Protein AF-A0A067NFK3-F1 (afdb_monomer)

Secondary structure (DSSP, 8-state):
---EEEEEEEEEEEEEETTEEEEEEEEEEEEEEET--TTHHHHHHHHHHHHHHSHHHHHHHHHHHHT--HHHHTTSS--S-HHHHHHHHHHHHEETTTTEE--EEE--TTS-TTSS--TT-EEEEE-SSGGG-EEEEESSTTT--B-HHHHHHHHHHHH-PPPTTHHHHHHHHHTSPBPPHHHHHHH-HHHHHHHHHHHH-S--------GGGGG-------HHHHHHHHHHHHHHHHT--TTTHHHHT-TTTHHHHHHHHHT-SSPPGGGHHHHHHHHTTS-TTEEE-TTS---HHHHHHHHHH-TT-SEEE-TT-TT--HHHHHHHHHH-TT--EEE-TTSS--HHHHHHHHHH-GGGGTT-SEEE-GGGG-S---PPP-TT-EE--EE-SS-EEEEEESS--HHHHHHHHHHHHHHTTSTT--S-HHHHHHHHHHSPPPPTT--GGG-------EEE-GGGGGSSEEEEEE-SS-EEEEEE-SSTTPPPEEE-HHHHHHHHHHTTPPPPPHHHHHHHHHHHHHHS-S--S-HHHHHHHHHHHH-S--SS----S---EEEEEE-----SS--THHHHHHHHHIIIIIHHHHHHHGGG--EEEEEESS----HHHHHH-TT-TT--EEEEE--SS----PPP------PPP---------PPPP-PPPP---S---PPP-TTHHHHHHHHHGGG--EEEEES----HHHHHHHHT-SSEEEEES-EEES---HHHHHHHHHH-TT-S-EEEEE-----------------EEEEE--PPS-S--------------TT-------S------------S------SS--GGGSSSS------

Foldseek 3Di:
DFQKEKEWEKEWDFDQDPNDTDIFIFTQWMKMFGHQAQCLVLQLVLLLLLQLQQPLNVVLLVLLVVVQDPVVQPPDLDGSFLSNNLSSQCSNADDLVQLGGGGMGTDRSPDDLPNDDNCLWYKYWYVNRSNQIAIFTDNDLQVAGHFPVVSNCVRDVPPHDDDPCVVVSSVSRVPHHHDDLLNVCRHRVVRRVVNVCVVVPPPPNPSPPPVVVVVPPVVPPPVLLVVLLVVVVVCLVVLNCVVVLVLLVPPVSLVSNVVSQLVDVCRDPSCLVVVVSNCVPPPLAADEPCSHQYALVSVLVSLLVRQNHQAYENALHARDELVSLLSSLVSHVNHQHYEHHNYPYDLVSVQVCCAPPVVSLLSHAFYQDVNQSDLPDPHDQDAQKEWEFDDDPVDTFTFIDRRHFLQLVLQLLLSLLSSVPDPPNDHDSRSSSQLSNQWGRDDVPDGPSNTHRRGRTHRDQLVSVQGFYWYWYDDQAEIWIWTFPGHSPGDIDTDDSVVNQVVSVVVVHDGHDPVSSVSSVVSCVVRHDYDPPDVPVVVVVSCVVNVPDPPDDDPCVADQEDEDEDDDDPDPDDDPVVLVVVLCCLLVPVLVVCLVNAPHHAYYEYAYQADHQCQSNLVSNLRRLRHAEYEYAHRPDDPDPDDPDPPPDPDDDDDDDDDDDDDDDDDDDDDPPDDDDPDARPLVVVVVNCVRNDPRHQEYEYHPHEHEPVSVVSVLPGPHQYEYDDEHEYADDDPVSVVVCVPRVVRYQWDKYKYFDDDDDDDDDDDDDGDIWTWTAHDDDDDDDDDDDDDTDTPDDDPDDDDDDDDDDDDDDDDDDDDDDDDDDDDPDDDPVPPPDDDDDDDD

Structure (mmCIF, N/CA/C/O backbone):
data_AF-A0A067NFK3-F1
#
_entry.id   AF-A0A067NFK3-F1
#
loop_
_atom_site.group_PDB
_atom_site.id
_atom_site.type_symbol
_atom_site.label_atom_id
_atom_site.label_alt_id
_atom_site.label_comp_id
_atom_site.label_asym_id
_atom_site.label_entity_id
_atom_site.label_seq_id
_atom_site.pdbx_PDB_ins_code
_atom_site.Cartn_x
_atom_site.Cartn_y
_atom_site.Cartn_z
_atom_site.occupancy
_atom_site.B_iso_or_equiv
_atom_site.auth_seq_id
_atom_site.auth_comp_id
_at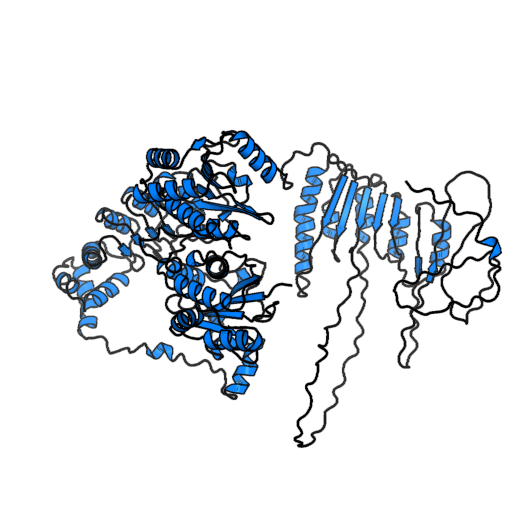om_site.auth_asym_id
_atom_site.auth_atom_id
_atom_site.pdbx_PDB_model_num
ATOM 1 N N . MET A 1 1 ? 16.669 25.176 -13.674 1.00 57.34 1 MET A N 1
ATOM 2 C CA . MET A 1 1 ? 16.288 23.947 -14.396 1.00 57.34 1 MET A CA 1
ATOM 3 C C . MET A 1 1 ? 16.839 22.808 -13.567 1.00 57.34 1 MET A C 1
ATOM 5 O O . MET A 1 1 ? 18.037 22.825 -13.324 1.00 57.34 1 MET A O 1
ATOM 9 N N . GLY A 1 2 ? 15.975 21.982 -12.979 1.00 79.19 2 GLY A N 1
ATOM 10 C CA . GLY A 1 2 ? 16.426 20.896 -12.108 1.00 79.19 2 GLY A CA 1
ATOM 11 C C . GLY A 1 2 ? 16.905 19.690 -12.901 1.00 79.19 2 GLY A C 1
ATOM 12 O O . GLY A 1 2 ? 16.527 19.545 -14.060 1.00 79.19 2 GLY A O 1
ATOM 13 N N . GLN A 1 3 ? 17.730 18.868 -12.262 1.00 87.56 3 GLN A N 1
ATOM 14 C CA . GLN A 1 3 ? 18.061 17.513 -12.701 1.00 87.56 3 GLN A CA 1
ATOM 15 C C . GLN A 1 3 ? 16.825 16.624 -12.543 1.00 87.56 3 GLN A C 1
ATOM 17 O O . GLN A 1 3 ? 16.113 16.735 -11.539 1.00 87.56 3 GLN A O 1
ATOM 22 N N . ARG A 1 4 ? 16.502 15.839 -13.568 1.00 92.44 4 ARG A N 1
ATOM 23 C CA . ARG A 1 4 ? 15.202 15.176 -13.717 1.00 92.44 4 ARG A CA 1
ATOM 24 C C . ARG A 1 4 ? 15.396 13.709 -14.025 1.00 92.44 4 ARG A C 1
ATOM 26 O O . ARG A 1 4 ? 16.189 13.351 -14.892 1.00 92.44 4 ARG A O 1
ATOM 33 N N . HIS A 1 5 ? 14.580 12.898 -13.372 1.00 96.06 5 HIS A N 1
ATOM 34 C CA . HIS A 1 5 ? 14.602 11.451 -13.506 1.00 96.06 5 HIS A CA 1
ATOM 35 C C . HIS A 1 5 ? 13.178 10.923 -13.511 1.00 96.06 5 HIS A C 1
ATOM 37 O O . HIS A 1 5 ? 12.304 11.461 -12.826 1.00 96.06 5 HIS A O 1
ATOM 43 N N . GLN A 1 6 ? 12.936 9.870 -14.280 1.00 96.62 6 GLN A N 1
ATOM 44 C CA . GLN A 1 6 ? 11.634 9.209 -14.324 1.00 96.62 6 GLN A CA 1
ATOM 45 C C . GLN A 1 6 ? 11.737 7.792 -13.785 1.00 96.62 6 GLN A C 1
ATOM 47 O O . GLN A 1 6 ? 12.788 7.155 -13.860 1.00 96.62 6 GLN A O 1
ATOM 52 N N . ALA A 1 7 ? 10.635 7.289 -13.243 1.00 97.88 7 ALA A N 1
ATOM 53 C CA . ALA A 1 7 ? 10.550 5.901 -12.835 1.00 97.88 7 ALA A CA 1
ATOM 54 C C . ALA A 1 7 ? 9.278 5.248 -13.367 1.00 97.88 7 ALA A C 1
ATOM 56 O O . ALA A 1 7 ? 8.200 5.838 -13.301 1.00 97.88 7 ALA A O 1
ATOM 57 N N . PHE A 1 8 ? 9.416 4.023 -13.866 1.00 98.06 8 PHE A N 1
ATOM 58 C CA . PHE A 1 8 ? 8.346 3.254 -14.491 1.00 98.06 8 PHE A CA 1
ATOM 59 C C . PHE A 1 8 ? 8.190 1.896 -13.814 1.00 98.06 8 PHE A C 1
ATOM 61 O O . PHE A 1 8 ? 9.176 1.235 -13.486 1.00 98.06 8 PHE A O 1
ATOM 68 N N . LEU A 1 9 ? 6.946 1.454 -13.659 1.00 98.38 9 LEU A N 1
ATOM 69 C CA . LEU A 1 9 ? 6.614 0.069 -13.341 1.00 98.38 9 LEU A CA 1
ATOM 70 C C . LEU A 1 9 ? 6.064 -0.594 -14.590 1.00 98.38 9 LEU A C 1
ATOM 72 O O . LEU A 1 9 ? 5.139 -0.067 -15.208 1.00 98.38 9 LEU A O 1
ATOM 76 N N . ILE A 1 10 ? 6.585 -1.768 -14.916 1.00 97.94 10 ILE A N 1
ATOM 77 C CA . ILE A 1 10 ? 6.050 -2.640 -15.955 1.00 97.94 10 ILE A CA 1
ATOM 78 C C . ILE A 1 10 ? 5.589 -3.955 -15.336 1.00 97.94 10 ILE A C 1
ATOM 80 O O . ILE A 1 10 ? 6.146 -4.418 -14.342 1.00 97.94 10 ILE A O 1
ATOM 84 N N . ALA A 1 11 ? 4.572 -4.565 -15.929 1.00 97.75 11 ALA A N 1
ATOM 85 C CA . ALA A 1 11 ? 4.126 -5.901 -15.561 1.00 97.75 11 ALA A CA 1
ATOM 86 C C . ALA A 1 11 ? 3.663 -6.668 -16.798 1.00 97.75 11 ALA A C 1
ATOM 88 O O . ALA A 1 11 ? 3.257 -6.071 -17.799 1.00 97.75 11 ALA A O 1
ATOM 89 N N . LYS A 1 12 ? 3.743 -7.996 -16.729 1.00 96.31 12 LYS A N 1
ATOM 90 C CA . LYS A 1 12 ? 3.357 -8.899 -17.809 1.00 96.31 12 LYS A CA 1
ATOM 91 C C . LYS A 1 12 ? 1.916 -9.370 -17.626 1.00 96.31 12 LYS A C 1
ATOM 93 O O . LYS A 1 12 ? 1.587 -9.978 -16.610 1.00 96.31 12 LYS A O 1
ATOM 98 N N . PHE A 1 13 ? 1.078 -9.157 -18.636 1.00 94.19 13 PHE A N 1
ATOM 99 C CA . PHE A 1 13 ? -0.339 -9.526 -18.601 1.00 94.19 13 PHE A CA 1
ATOM 100 C C . PHE A 1 13 ? -0.704 -10.509 -19.712 1.00 94.19 13 PHE A C 1
ATOM 102 O O . PHE A 1 13 ? -0.143 -10.423 -20.808 1.00 94.19 13 PHE A O 1
ATOM 109 N N . PRO A 1 14 ? -1.660 -11.427 -19.473 1.00 92.19 14 PRO A N 1
ATOM 110 C CA . PRO A 1 14 ? -2.228 -12.241 -20.536 1.00 92.19 14 PRO A CA 1
ATOM 111 C C . PRO A 1 14 ? -3.069 -11.364 -21.472 1.00 92.19 14 PRO A C 1
ATOM 113 O O . PRO A 1 14 ? -4.007 -10.695 -21.045 1.00 92.19 14 PRO A O 1
ATOM 116 N N . ARG A 1 15 ? -2.780 -11.415 -22.769 1.00 87.00 15 ARG A N 1
ATOM 117 C CA . ARG A 1 15 ? -3.543 -10.757 -23.826 1.00 87.00 15 ARG A CA 1
ATOM 118 C C . ARG A 1 15 ? -4.142 -11.809 -24.744 1.00 87.00 15 ARG A C 1
ATOM 120 O O . ARG A 1 15 ? -3.434 -12.553 -25.414 1.00 87.00 15 ARG A O 1
ATOM 127 N N . SER A 1 16 ? -5.469 -11.886 -24.777 1.00 85.31 16 SER A N 1
ATOM 128 C CA . SER A 1 16 ? -6.166 -12.773 -25.709 1.00 85.31 16 SER A CA 1
ATOM 129 C C . SER A 1 16 ? -6.379 -12.054 -27.036 1.00 85.31 16 SER A C 1
ATOM 131 O O . SER A 1 16 ? -7.165 -11.111 -27.126 1.00 85.31 16 SER A O 1
ATOM 133 N N . TYR A 1 17 ? -5.689 -12.498 -28.084 1.00 84.44 17 TYR A N 1
ATOM 134 C CA . TYR A 1 17 ? -5.879 -12.006 -29.443 1.00 84.44 17 TYR A CA 1
ATOM 135 C C . TYR A 1 17 ? -6.215 -13.168 -30.377 1.00 84.44 17 TYR A C 1
ATOM 137 O O . TYR A 1 17 ? -5.427 -14.094 -30.562 1.00 84.44 17 TYR A O 1
ATOM 145 N N . LYS A 1 18 ? -7.411 -13.128 -30.983 1.00 89.00 18 LYS A N 1
ATOM 146 C CA . LYS A 1 18 ? -7.903 -14.150 -31.933 1.00 89.00 18 LYS A CA 1
ATOM 147 C C . LYS A 1 18 ? -7.829 -15.595 -31.400 1.00 89.00 18 LYS A C 1
ATOM 149 O O . LYS A 1 18 ? -7.554 -16.518 -32.158 1.00 89.00 18 LYS A O 1
ATOM 154 N N . GLY A 1 19 ? -8.079 -15.794 -30.105 1.00 89.25 19 GLY A N 1
ATOM 155 C CA . GLY A 1 19 ? -8.044 -17.118 -29.471 1.00 89.25 19 GLY A CA 1
ATOM 156 C C . GLY A 1 19 ? -6.645 -17.615 -29.090 1.00 89.25 19 GLY A C 1
ATOM 157 O O . GLY A 1 19 ? -6.525 -18.725 -28.578 1.00 89.25 19 GLY A O 1
ATOM 158 N N . HIS A 1 20 ? -5.600 -16.808 -29.294 1.00 86.25 20 HIS A N 1
ATOM 159 C CA . HIS A 1 20 ? -4.272 -17.046 -28.739 1.00 86.25 20 HIS A CA 1
ATOM 160 C C . HIS A 1 20 ? -4.042 -16.121 -27.545 1.00 86.25 20 HIS A C 1
ATOM 162 O O . HIS A 1 20 ? -4.177 -14.906 -27.671 1.00 86.25 20 HIS A O 1
ATOM 168 N N . THR A 1 21 ? -3.678 -16.693 -26.399 1.00 87.75 21 THR A N 1
ATOM 169 C CA . THR A 1 21 ? -3.217 -15.924 -25.240 1.00 87.75 21 THR A CA 1
ATOM 170 C C . THR A 1 21 ? -1.722 -15.659 -25.407 1.00 87.75 21 THR A C 1
ATOM 172 O O . THR A 1 21 ? -0.915 -16.573 -25.233 1.00 87.75 21 THR A O 1
ATOM 175 N N . SER A 1 22 ? -1.346 -14.441 -25.802 1.00 89.94 22 SER A N 1
ATOM 176 C CA . SER A 1 22 ? 0.024 -13.942 -25.648 1.00 89.94 22 SER A CA 1
ATOM 177 C C . SER A 1 22 ? 0.196 -13.361 -24.245 1.00 89.94 22 SER A C 1
ATOM 179 O O . SER A 1 22 ? -0.781 -13.110 -23.547 1.00 89.94 22 SER A O 1
ATOM 181 N N . TYR A 1 23 ? 1.437 -13.171 -23.808 1.00 91.75 23 TYR A N 1
ATOM 182 C CA . TYR A 1 23 ? 1.736 -12.401 -22.606 1.00 91.75 23 TYR A CA 1
ATOM 183 C C . TYR A 1 23 ? 2.576 -11.204 -23.020 1.00 91.75 23 TYR A C 1
ATOM 185 O O . TYR A 1 23 ? 3.631 -11.389 -23.624 1.00 91.75 23 TYR A O 1
ATOM 193 N N . GLU A 1 24 ? 2.104 -10.002 -22.720 1.00 93.38 24 GLU A N 1
ATOM 194 C CA . GLU A 1 24 ? 2.739 -8.752 -23.137 1.00 93.38 24 GLU A CA 1
ATOM 195 C C . GLU A 1 24 ? 3.047 -7.900 -21.910 1.00 93.38 24 GLU A C 1
ATOM 197 O O . GLU A 1 24 ? 2.259 -7.851 -20.962 1.00 93.38 24 GLU A O 1
ATOM 202 N N . TYR A 1 25 ? 4.210 -7.251 -21.923 1.00 96.12 25 TYR A N 1
ATOM 203 C CA . TYR A 1 25 ? 4.554 -6.263 -20.913 1.00 96.12 25 TYR A CA 1
ATOM 204 C C . TYR A 1 25 ? 3.821 -4.955 -21.187 1.00 96.12 25 TYR A C 1
ATOM 206 O O . TYR A 1 25 ? 3.739 -4.505 -22.328 1.00 96.12 25 TYR A O 1
ATOM 214 N N . GLN A 1 26 ? 3.315 -4.336 -20.127 1.00 94.88 26 GLN A N 1
ATOM 215 C CA . GLN A 1 26 ? 2.696 -3.018 -20.174 1.00 94.88 26 GLN A CA 1
ATOM 216 C C . GLN A 1 26 ? 3.227 -2.158 -19.030 1.00 94.88 26 GLN A C 1
ATOM 218 O O . GLN A 1 26 ? 3.515 -2.672 -17.946 1.00 94.88 26 GLN A O 1
ATOM 223 N N . CYS A 1 27 ? 3.340 -0.850 -19.259 1.00 95.88 27 CYS A N 1
ATOM 224 C CA . CYS A 1 27 ? 3.596 0.111 -18.193 1.00 95.88 27 CYS A CA 1
ATOM 225 C C . CYS A 1 27 ? 2.331 0.279 -17.340 1.00 95.88 27 CYS A C 1
ATOM 227 O O . CYS A 1 27 ? 1.249 0.547 -17.860 1.00 95.88 27 CYS A O 1
ATOM 229 N N . VAL A 1 28 ? 2.462 0.113 -16.024 1.00 95.94 28 VAL A N 1
ATOM 230 C CA . VAL A 1 28 ? 1.336 0.115 -15.072 1.00 95.94 28 VAL A CA 1
ATOM 231 C C . VAL A 1 28 ? 1.327 1.325 -14.145 1.00 95.94 28 VAL A C 1
ATOM 233 O O . VAL A 1 28 ? 0.281 1.644 -13.580 1.00 95.94 28 VAL A O 1
ATOM 236 N N . ALA A 1 29 ? 2.469 2.001 -13.999 1.00 95.69 29 ALA A N 1
ATOM 237 C CA . ALA A 1 29 ? 2.615 3.260 -13.278 1.00 95.69 29 ALA A CA 1
ATOM 238 C C . ALA A 1 29 ? 3.871 4.000 -13.758 1.00 95.69 29 ALA A C 1
ATOM 240 O O . ALA A 1 29 ? 4.878 3.367 -14.072 1.00 95.69 29 ALA A O 1
ATOM 241 N N . ALA A 1 30 ? 3.822 5.330 -13.766 1.00 96.06 30 ALA A N 1
ATOM 242 C CA . ALA A 1 30 ? 4.954 6.175 -14.119 1.00 96.06 30 ALA A CA 1
ATOM 243 C C . ALA A 1 30 ? 4.982 7.432 -13.239 1.00 96.06 30 ALA A C 1
ATOM 245 O O . ALA A 1 30 ? 3.937 8.027 -12.955 1.00 96.06 30 ALA A O 1
ATOM 246 N N . ILE A 1 31 ? 6.177 7.838 -12.815 1.00 96.44 31 ILE A N 1
ATOM 247 C CA . ILE A 1 31 ? 6.409 9.103 -12.114 1.00 96.44 31 ILE A CA 1
ATOM 248 C C . ILE A 1 31 ? 7.557 9.884 -12.742 1.00 96.44 31 ILE A C 1
ATOM 250 O O . ILE A 1 31 ? 8.493 9.324 -13.313 1.00 96.44 31 ILE A O 1
ATOM 254 N N . HIS A 1 32 ? 7.509 11.190 -12.533 1.00 94.88 32 HIS A N 1
ATOM 255 C CA . HIS A 1 32 ? 8.584 12.133 -12.775 1.00 94.88 32 HIS A CA 1
ATOM 256 C C . HIS A 1 32 ? 9.041 12.729 -11.451 1.00 94.88 32 HIS A C 1
ATOM 258 O O . HIS A 1 32 ? 8.228 13.072 -10.591 1.00 94.88 32 HIS A O 1
ATOM 264 N N . HIS A 1 33 ? 10.349 12.834 -11.263 1.00 94.06 33 HIS A N 1
ATOM 265 C CA . HIS A 1 33 ? 10.935 13.380 -10.053 1.00 94.06 33 HIS A CA 1
ATOM 266 C C . HIS A 1 33 ? 11.861 14.546 -10.391 1.00 94.06 33 HIS A C 1
ATOM 268 O O . HIS A 1 33 ? 12.805 14.423 -11.177 1.00 94.06 33 HIS A O 1
ATOM 274 N N . GLN A 1 34 ? 11.580 15.694 -9.772 1.00 89.94 34 GLN A N 1
ATOM 275 C CA . GLN A 1 34 ? 12.462 16.851 -9.816 1.00 89.94 34 GLN A CA 1
ATOM 276 C C . GLN A 1 34 ? 13.495 16.712 -8.700 1.00 89.94 34 GLN A C 1
ATOM 278 O O . GLN A 1 34 ? 13.126 16.694 -7.527 1.00 89.94 34 GLN A O 1
ATOM 283 N N . TRP A 1 35 ? 14.780 16.707 -9.061 1.00 90.31 35 TRP A N 1
ATOM 284 C CA . TRP A 1 35 ? 15.922 16.583 -8.145 1.00 90.31 35 TRP A CA 1
ATOM 285 C C . TRP A 1 35 ? 16.225 15.152 -7.664 1.00 90.31 35 TRP A C 1
ATOM 287 O O . TRP A 1 35 ? 16.720 14.961 -6.551 1.00 90.31 35 TRP A O 1
ATOM 297 N N . CYS A 1 36 ? 15.978 14.143 -8.503 1.00 93.06 36 CYS A N 1
ATOM 298 C CA . CYS A 1 36 ? 16.462 12.777 -8.289 1.00 93.06 36 CYS A CA 1
ATOM 299 C C . CYS A 1 36 ? 17.620 12.496 -9.251 1.00 93.06 36 CYS A C 1
ATOM 301 O O . CYS A 1 36 ? 17.407 12.311 -10.436 1.00 93.06 36 CYS A O 1
ATOM 303 N N . TYR A 1 37 ? 18.851 12.519 -8.753 1.00 92.81 37 TYR A N 1
ATOM 304 C CA . TYR A 1 37 ? 20.072 12.313 -9.539 1.00 92.81 37 TYR A CA 1
ATOM 305 C C . TYR A 1 37 ? 21.173 11.722 -8.652 1.00 92.81 37 TYR A C 1
ATOM 307 O O . TYR A 1 37 ? 20.988 11.565 -7.436 1.00 92.81 37 TYR A O 1
ATOM 315 N N . ALA A 1 38 ? 22.333 11.408 -9.234 1.00 93.62 38 ALA A N 1
ATOM 316 C CA . ALA A 1 38 ? 23.455 10.790 -8.529 1.00 93.62 38 ALA A CA 1
ATOM 317 C C . ALA A 1 38 ? 23.007 9.534 -7.757 1.00 93.62 38 ALA A C 1
ATOM 319 O O . ALA A 1 38 ? 22.454 8.605 -8.327 1.00 93.62 38 ALA A O 1
ATOM 320 N N . THR A 1 39 ? 23.199 9.495 -6.435 1.00 94.88 39 THR A N 1
ATOM 321 C CA . THR A 1 39 ? 22.817 8.334 -5.611 1.00 94.88 39 THR A CA 1
ATOM 322 C C . THR A 1 39 ? 21.313 8.218 -5.348 1.00 94.88 39 THR A C 1
ATOM 324 O O . THR A 1 39 ? 20.876 7.192 -4.821 1.00 94.88 39 THR A O 1
ATOM 327 N N . ALA A 1 40 ? 20.502 9.230 -5.677 1.00 94.62 40 ALA A N 1
ATOM 328 C CA . ALA A 1 40 ? 19.081 9.230 -5.337 1.00 94.62 40 ALA A CA 1
ATOM 329 C C . ALA A 1 40 ? 18.277 8.140 -6.077 1.00 94.62 40 ALA A C 1
ATOM 331 O O . ALA A 1 40 ? 17.560 7.415 -5.377 1.00 94.62 40 ALA A O 1
ATOM 332 N N . PRO A 1 41 ? 18.421 7.926 -7.405 1.00 96.81 41 PRO A N 1
ATOM 333 C CA . PRO A 1 41 ? 17.683 6.870 -8.094 1.00 96.81 41 PRO A CA 1
ATOM 334 C C . PRO A 1 41 ? 18.026 5.456 -7.607 1.00 96.81 41 PRO A C 1
ATOM 336 O O . PRO A 1 41 ? 17.095 4.715 -7.292 1.00 96.81 41 PRO A O 1
ATOM 339 N N . PRO A 1 42 ? 19.302 5.049 -7.421 1.00 97.31 42 PRO A N 1
ATOM 340 C CA . PRO A 1 42 ? 19.595 3.727 -6.859 1.00 97.31 42 PRO A CA 1
ATOM 341 C C . PRO A 1 42 ? 19.083 3.531 -5.429 1.00 97.31 42 PRO A C 1
ATOM 343 O O . PRO A 1 42 ? 18.610 2.446 -5.096 1.00 97.31 42 PRO A O 1
ATOM 346 N N . ARG A 1 43 ? 19.112 4.571 -4.581 1.00 96.12 43 ARG A N 1
ATOM 347 C CA . ARG A 1 43 ? 18.517 4.497 -3.233 1.00 96.12 43 ARG A CA 1
ATOM 348 C C . ARG A 1 43 ? 16.998 4.343 -3.297 1.00 96.12 43 ARG A C 1
ATOM 350 O O . ARG A 1 43 ? 16.441 3.520 -2.575 1.00 96.12 43 ARG A O 1
ATOM 357 N N . ALA A 1 44 ? 16.331 5.098 -4.169 1.00 96.69 44 ALA A N 1
ATOM 358 C CA . ALA A 1 44 ? 14.895 4.970 -4.398 1.00 96.69 44 ALA A CA 1
ATOM 359 C C . ALA A 1 44 ? 14.526 3.583 -4.929 1.00 96.69 44 ALA A C 1
ATOM 361 O O . ALA A 1 44 ? 13.582 2.968 -4.434 1.00 96.69 44 ALA A O 1
ATOM 362 N N . ALA A 1 45 ? 15.330 3.048 -5.849 1.00 97.81 45 ALA A N 1
ATOM 363 C CA . ALA A 1 45 ? 15.177 1.694 -6.351 1.00 97.81 45 ALA A CA 1
ATOM 364 C C . ALA A 1 45 ? 15.320 0.646 -5.250 1.00 97.81 45 ALA A C 1
ATOM 366 O O . ALA A 1 45 ? 14.459 -0.225 -5.140 1.00 97.81 45 ALA A O 1
ATOM 367 N N . ARG A 1 46 ? 16.326 0.766 -4.373 1.00 97.19 46 ARG A N 1
ATOM 368 C CA . ARG A 1 46 ? 16.457 -0.132 -3.220 1.00 97.19 46 ARG A CA 1
ATOM 369 C C . ARG A 1 46 ? 15.213 -0.100 -2.335 1.00 97.19 46 ARG A C 1
ATOM 371 O O . ARG A 1 46 ? 14.661 -1.153 -2.026 1.00 97.19 46 ARG A O 1
ATOM 378 N N . ARG A 1 47 ? 14.741 1.101 -1.981 1.00 96.56 47 ARG A N 1
ATOM 379 C CA . ARG A 1 47 ? 13.540 1.280 -1.150 1.00 96.56 47 ARG A CA 1
ATOM 380 C C . ARG A 1 47 ? 12.299 0.675 -1.795 1.00 96.56 47 ARG A C 1
ATOM 382 O O . ARG A 1 47 ? 11.532 0.022 -1.098 1.00 96.56 47 ARG A O 1
ATOM 389 N N . PHE A 1 48 ? 12.102 0.869 -3.099 1.00 97.81 48 PHE A N 1
ATOM 390 C CA . PHE A 1 48 ? 10.973 0.278 -3.814 1.00 97.81 48 PHE A CA 1
ATOM 391 C C . PHE A 1 48 ? 11.028 -1.253 -3.785 1.00 97.81 48 PHE A C 1
ATOM 393 O O . PHE A 1 48 ? 10.034 -1.894 -3.455 1.00 97.81 48 PHE A O 1
ATOM 400 N N . LEU A 1 49 ? 12.194 -1.839 -4.076 1.00 97.69 49 LEU A N 1
ATOM 401 C CA . LEU A 1 49 ? 12.387 -3.291 -4.055 1.00 97.69 49 LEU A CA 1
ATOM 402 C C . LEU A 1 49 ? 12.138 -3.884 -2.662 1.00 97.69 49 LEU A C 1
ATOM 404 O O . LEU A 1 49 ? 11.542 -4.954 -2.552 1.00 97.69 49 LEU A O 1
ATOM 408 N N . ASP A 1 50 ? 12.565 -3.192 -1.605 1.00 96.69 50 ASP A N 1
ATOM 409 C CA . ASP A 1 50 ? 12.292 -3.597 -0.223 1.00 96.69 50 ASP A CA 1
ATOM 410 C C . ASP A 1 50 ? 10.801 -3.510 0.107 1.00 96.69 50 ASP A C 1
ATOM 412 O O . ASP A 1 50 ? 10.233 -4.469 0.629 1.00 96.69 50 ASP A O 1
ATOM 416 N N . LEU A 1 51 ? 10.149 -2.407 -0.270 1.00 97.25 51 LEU A N 1
ATOM 417 C CA . LEU A 1 51 ? 8.716 -2.210 -0.068 1.00 97.25 51 LEU A CA 1
ATOM 418 C C . LEU A 1 51 ? 7.880 -3.257 -0.806 1.00 97.25 51 LEU A C 1
ATOM 420 O O . LEU A 1 51 ? 6.953 -3.800 -0.210 1.00 97.25 51 LEU A O 1
ATOM 424 N N . ALA A 1 52 ? 8.200 -3.567 -2.062 1.00 97.69 52 ALA A N 1
ATOM 425 C CA . ALA A 1 52 ? 7.459 -4.538 -2.866 1.00 97.69 52 ALA A CA 1
ATOM 426 C C . ALA A 1 52 ? 7.532 -5.962 -2.289 1.00 97.69 52 ALA A C 1
ATOM 428 O O . ALA A 1 52 ? 6.563 -6.713 -2.384 1.00 97.69 52 ALA A O 1
ATOM 429 N N . LYS A 1 53 ? 8.644 -6.315 -1.629 1.00 97.00 53 LYS A N 1
ATOM 430 C CA . LYS A 1 53 ? 8.849 -7.632 -1.005 1.00 97.00 53 LYS A CA 1
ATOM 431 C C . LYS A 1 53 ? 8.081 -7.828 0.298 1.00 97.00 53 LYS A C 1
ATOM 433 O O . LYS A 1 53 ? 7.906 -8.971 0.723 1.00 97.00 53 LYS A O 1
ATOM 438 N N . VAL A 1 54 ? 7.638 -6.751 0.949 1.00 96.88 54 VAL A N 1
ATOM 439 C CA . VAL A 1 54 ? 6.854 -6.855 2.185 1.00 96.88 54 VAL A CA 1
ATOM 440 C C . VAL A 1 54 ? 5.550 -7.603 1.880 1.00 96.88 54 VAL A C 1
ATOM 442 O O . VAL A 1 54 ? 4.814 -7.154 1.003 1.00 96.88 54 VAL A O 1
ATOM 445 N N . PRO A 1 55 ? 5.215 -8.701 2.590 1.00 95.69 55 PRO A N 1
ATOM 446 C CA . PRO A 1 55 ? 4.089 -9.566 2.227 1.00 95.69 55 PRO A CA 1
ATOM 447 C C . PRO A 1 55 ? 2.758 -8.833 2.019 1.00 95.69 55 PRO A C 1
ATOM 449 O O . PRO A 1 55 ? 2.083 -9.077 1.024 1.00 95.69 55 PRO A O 1
ATOM 452 N N . THR A 1 56 ? 2.416 -7.892 2.904 1.00 96.31 56 THR A N 1
ATOM 453 C CA . THR A 1 56 ? 1.209 -7.058 2.787 1.00 96.31 56 THR A CA 1
ATOM 454 C C . THR A 1 56 ? 1.205 -6.225 1.500 1.00 96.31 56 THR A C 1
ATOM 456 O O . THR A 1 56 ? 0.205 -6.188 0.788 1.00 96.31 56 THR A O 1
ATOM 459 N N . ASN A 1 57 ? 2.329 -5.579 1.172 1.00 97.75 57 ASN A N 1
ATOM 460 C CA . ASN A 1 57 ? 2.450 -4.749 -0.029 1.00 97.75 57 ASN A CA 1
ATOM 461 C C . ASN A 1 57 ? 2.423 -5.616 -1.288 1.00 97.75 57 ASN A C 1
ATOM 463 O O . ASN A 1 57 ? 1.747 -5.276 -2.252 1.00 97.75 57 ASN A O 1
ATOM 467 N N . ALA A 1 58 ? 3.112 -6.760 -1.263 1.00 97.56 58 ALA A N 1
ATOM 468 C CA . ALA A 1 58 ? 3.104 -7.734 -2.346 1.00 97.56 58 ALA A CA 1
ATOM 469 C C . ALA A 1 58 ? 1.683 -8.232 -2.643 1.00 97.56 58 ALA A C 1
ATOM 471 O O . ALA A 1 58 ? 1.313 -8.368 -3.805 1.00 97.56 58 ALA A O 1
ATOM 472 N N . GLU A 1 59 ? 0.875 -8.475 -1.609 1.00 96.94 59 GLU A N 1
ATOM 473 C CA . GLU A 1 59 ? -0.521 -8.886 -1.765 1.00 96.94 59 GLU A CA 1
ATOM 474 C C . GLU A 1 59 ? -1.364 -7.802 -2.446 1.00 96.94 59 GLU A C 1
ATOM 476 O O . GLU A 1 59 ? -2.104 -8.096 -3.383 1.00 96.94 59 GLU A O 1
ATOM 481 N N . LEU A 1 60 ? -1.192 -6.539 -2.047 1.00 97.00 60 LEU A N 1
ATOM 482 C CA . LEU A 1 60 ? -1.867 -5.398 -2.669 1.00 97.00 60 LEU A CA 1
ATOM 483 C C . LEU A 1 60 ? -1.409 -5.145 -4.111 1.00 97.00 60 LEU A C 1
ATOM 485 O O . LEU A 1 60 ? -2.244 -4.879 -4.973 1.00 97.00 60 LEU A O 1
ATOM 489 N N . ILE A 1 61 ? -0.111 -5.297 -4.397 1.00 97.38 61 ILE A N 1
ATOM 490 C CA . ILE A 1 61 ? 0.427 -5.239 -5.763 1.00 97.38 61 ILE A CA 1
ATOM 491 C C . ILE A 1 61 ? -0.214 -6.336 -6.616 1.00 97.38 61 ILE A C 1
ATOM 493 O O . ILE A 1 61 ? -0.744 -6.047 -7.684 1.00 97.38 61 ILE A O 1
ATOM 497 N N . ARG A 1 62 ? -0.231 -7.591 -6.146 1.00 97.44 62 ARG A N 1
ATOM 498 C CA . ARG A 1 62 ? -0.863 -8.698 -6.884 1.00 97.44 62 ARG A CA 1
ATOM 499 C C . ARG A 1 62 ? -2.352 -8.461 -7.097 1.00 97.44 62 ARG A C 1
ATOM 501 O O . ARG A 1 62 ? -2.848 -8.743 -8.184 1.00 97.44 62 ARG A O 1
ATOM 508 N N . PHE A 1 63 ? -3.054 -7.968 -6.079 1.00 96.31 63 PHE A N 1
ATOM 509 C CA . PHE A 1 63 ? -4.463 -7.607 -6.185 1.00 96.31 63 PHE A CA 1
ATOM 510 C C . PHE A 1 63 ? -4.680 -6.585 -7.305 1.00 96.31 63 PHE A C 1
ATOM 512 O O . PHE A 1 63 ? -5.503 -6.816 -8.189 1.00 96.31 63 PHE A O 1
ATOM 519 N N . GLU A 1 64 ? -3.912 -5.497 -7.322 1.00 95.62 64 GLU A N 1
ATOM 520 C CA . GLU A 1 64 ? -4.064 -4.449 -8.329 1.00 95.62 64 GLU A CA 1
ATOM 521 C C . GLU A 1 64 ? -3.689 -4.934 -9.734 1.00 95.62 64 GLU A C 1
ATOM 523 O O . GLU A 1 64 ? -4.414 -4.647 -10.683 1.00 95.62 64 GLU A O 1
ATOM 528 N N . LEU A 1 65 ? -2.640 -5.754 -9.868 1.00 95.81 65 LEU A N 1
ATOM 529 C CA . LEU A 1 65 ? -2.273 -6.383 -11.141 1.00 95.81 65 LEU A CA 1
ATOM 530 C C . LEU A 1 65 ? -3.367 -7.332 -11.657 1.00 95.81 65 LEU A C 1
ATOM 532 O O . LEU A 1 65 ? -3.676 -7.315 -12.845 1.00 95.81 65 LEU A O 1
ATOM 536 N N . ARG A 1 66 ? -4.019 -8.126 -10.794 1.00 94.88 66 ARG A N 1
ATOM 537 C CA . ARG A 1 66 ? -5.165 -8.967 -11.204 1.00 94.88 66 ARG A CA 1
ATOM 538 C C . ARG A 1 66 ? -6.348 -8.141 -11.719 1.00 94.88 66 ARG A C 1
ATOM 540 O O . ARG A 1 66 ? -7.084 -8.615 -12.579 1.00 94.88 66 ARG A O 1
ATOM 547 N N . HIS A 1 67 ? -6.521 -6.929 -11.192 1.00 92.75 67 HIS A N 1
ATOM 548 C CA . HIS A 1 67 ? -7.618 -6.013 -11.525 1.00 92.75 67 HIS A CA 1
ATOM 549 C C . HIS A 1 67 ? -7.214 -4.920 -12.515 1.00 92.75 67 HIS A C 1
ATOM 551 O O . HIS A 1 67 ? -7.980 -3.973 -12.734 1.00 92.75 67 HIS A O 1
ATOM 557 N N . PHE A 1 68 ? -6.025 -5.043 -13.104 1.00 91.69 68 PHE A N 1
ATOM 558 C CA . PHE A 1 68 ? -5.516 -4.088 -14.065 1.00 91.69 68 PHE A CA 1
ATOM 559 C C . PHE A 1 68 ? -6.426 -4.064 -15.295 1.00 91.69 68 PHE A C 1
ATOM 561 O O . PHE A 1 68 ? -6.649 -5.080 -15.953 1.00 91.69 68 PHE A O 1
ATOM 568 N N . ASP A 1 69 ? -6.967 -2.888 -15.599 1.00 83.19 69 ASP A N 1
ATOM 569 C CA . ASP A 1 69 ? -7.804 -2.657 -16.772 1.00 83.19 69 ASP A CA 1
ATOM 570 C C . ASP A 1 69 ? -7.104 -1.641 -17.668 1.00 83.19 69 ASP A C 1
ATOM 572 O O . ASP A 1 69 ? -7.075 -0.442 -17.365 1.00 83.19 69 ASP A O 1
ATOM 576 N N . GLU A 1 70 ? -6.562 -2.130 -18.786 1.00 71.56 70 GLU A N 1
ATOM 577 C CA . GLU A 1 70 ? -5.855 -1.314 -19.777 1.00 71.56 70 GLU A CA 1
ATOM 578 C C . GLU A 1 70 ? -6.706 -0.124 -20.258 1.00 71.56 70 GLU A C 1
ATOM 580 O O . GLU A 1 70 ? -6.176 0.951 -20.536 1.00 71.56 70 GLU A O 1
ATOM 585 N N . ASN A 1 71 ? -8.039 -0.247 -20.265 1.00 69.38 71 ASN A N 1
ATOM 586 C CA . ASN A 1 71 ? -8.930 0.807 -20.750 1.00 69.38 71 ASN A CA 1
ATOM 587 C C . ASN A 1 71 ? -9.108 1.963 -19.758 1.00 69.38 71 ASN A C 1
ATOM 589 O O . ASN A 1 71 ? -9.503 3.059 -20.166 1.00 69.38 71 ASN A O 1
ATOM 593 N N . LYS A 1 72 ? -8.819 1.755 -18.466 1.00 66.06 72 LYS A N 1
ATOM 594 C CA . LYS A 1 72 ? -8.978 2.797 -17.436 1.00 66.06 72 LYS A CA 1
ATOM 595 C C . LYS A 1 72 ? -7.870 3.850 -17.474 1.00 66.06 72 LYS A C 1
ATOM 597 O O . LYS A 1 72 ? -8.123 4.976 -17.053 1.00 66.06 72 LYS A O 1
ATOM 602 N N . GLY A 1 73 ? -6.691 3.516 -18.004 1.00 55.66 73 GLY A N 1
ATOM 603 C CA . GLY A 1 73 ? -5.543 4.430 -18.100 1.00 55.66 73 GLY A CA 1
ATOM 604 C C . GLY A 1 73 ? -5.498 5.284 -19.372 1.00 55.66 73 GLY A C 1
ATOM 605 O O . GLY A 1 73 ? -4.808 6.295 -19.406 1.00 55.66 73 GLY A O 1
ATOM 606 N N . ILE A 1 74 ? -6.244 4.913 -20.419 1.00 58.50 74 ILE A N 1
ATOM 607 C CA . ILE A 1 74 ? -6.135 5.553 -21.745 1.00 58.50 74 ILE A CA 1
ATOM 608 C C . ILE A 1 74 ? -6.890 6.896 -21.813 1.00 58.50 74 ILE A C 1
ATOM 610 O O . ILE A 1 74 ? -6.598 7.725 -22.668 1.00 58.50 74 ILE A O 1
ATOM 614 N N . ARG A 1 75 ? -7.866 7.140 -20.926 1.00 54.56 75 ARG A N 1
ATOM 615 C CA . ARG A 1 75 ? -8.804 8.281 -21.032 1.00 54.56 75 ARG A CA 1
ATOM 616 C C . ARG A 1 75 ? -8.654 9.359 -19.948 1.00 54.56 75 ARG A C 1
ATOM 618 O O . ARG A 1 75 ? -9.635 10.000 -19.583 1.00 54.56 75 ARG A O 1
ATOM 625 N N . GLY A 1 76 ? -7.450 9.582 -19.420 1.00 59.00 76 GLY A N 1
ATOM 626 C CA . GLY A 1 76 ? -7.178 10.730 -18.547 1.00 59.00 76 GLY A CA 1
ATOM 627 C C . GLY A 1 76 ? -5.897 10.607 -17.724 1.00 59.00 76 GLY A C 1
ATOM 628 O O . GLY A 1 76 ? -5.204 9.601 -17.779 1.00 59.00 76 GLY A O 1
ATOM 629 N N . ARG A 1 77 ? -5.610 11.613 -16.884 1.00 60.66 77 ARG A N 1
ATOM 630 C CA . ARG A 1 77 ? -4.464 11.633 -15.941 1.00 60.66 77 ARG A CA 1
ATOM 631 C C . ARG A 1 77 ? -4.573 10.619 -14.786 1.00 60.66 77 ARG A C 1
ATOM 633 O O . ARG A 1 77 ? -3.898 10.756 -13.769 1.00 60.66 77 ARG A O 1
ATOM 640 N N . HIS A 1 78 ? -5.484 9.657 -14.872 1.00 67.88 78 HIS A N 1
ATOM 641 C CA . HIS A 1 78 ? -5.683 8.668 -13.824 1.00 67.88 78 HIS A CA 1
ATOM 642 C C . HIS A 1 78 ? -4.833 7.441 -14.129 1.00 67.88 78 HIS A C 1
ATOM 644 O O . HIS A 1 78 ? -5.038 6.787 -15.147 1.00 67.88 78 HIS A O 1
ATOM 650 N N . SER A 1 79 ? -3.902 7.120 -13.230 1.00 78.56 79 SER A N 1
ATOM 651 C CA . SER A 1 79 ? -3.189 5.849 -13.308 1.00 78.56 79 SER A CA 1
ATOM 652 C C . SER A 1 79 ? -4.185 4.689 -13.189 1.00 78.56 79 SER A C 1
ATOM 654 O O . SER A 1 79 ? -5.041 4.730 -12.296 1.00 78.56 79 SER A O 1
ATOM 656 N N . PRO A 1 80 ? -4.081 3.658 -14.046 1.00 86.38 80 PRO A N 1
ATOM 657 C CA . PRO A 1 80 ? -4.861 2.429 -13.906 1.00 86.38 80 PRO A CA 1
ATOM 658 C C . PRO A 1 80 ? -4.548 1.687 -12.597 1.00 86.38 80 PRO A C 1
ATOM 660 O O . PRO A 1 80 ? -5.384 0.913 -12.137 1.00 86.38 80 PRO A O 1
ATOM 663 N N . SER A 1 81 ? -3.388 1.971 -11.991 1.00 92.56 81 SER A N 1
ATOM 664 C CA . SER A 1 81 ? -2.879 1.319 -10.784 1.00 92.56 81 SER A CA 1
ATOM 665 C C . SER A 1 81 ? -2.534 2.370 -9.710 1.00 92.56 81 SER A C 1
ATOM 667 O O . SER A 1 81 ? -1.365 2.755 -9.568 1.00 92.56 81 SER A O 1
ATOM 669 N N . PRO A 1 82 ? -3.528 2.962 -9.018 1.00 91.88 82 PRO A N 1
ATOM 670 C CA . PRO A 1 82 ? -3.296 3.977 -7.987 1.00 91.88 82 PRO A CA 1
ATOM 671 C C . PRO A 1 82 ? -2.380 3.525 -6.838 1.00 91.88 82 PRO A C 1
ATOM 673 O O . PRO A 1 82 ? -1.574 4.334 -6.375 1.00 91.88 82 PRO A O 1
ATOM 676 N N . TYR A 1 83 ? -2.469 2.276 -6.375 1.00 94.69 83 TYR A N 1
ATOM 677 C CA . TYR A 1 83 ? -1.652 1.787 -5.263 1.00 94.69 83 TYR A CA 1
ATOM 678 C C . TYR A 1 83 ? -0.185 1.592 -5.677 1.00 94.69 83 TYR A C 1
ATOM 680 O O . TYR A 1 83 ? 0.718 2.079 -4.997 1.00 94.69 83 TYR A O 1
ATOM 688 N N . LEU A 1 84 ? 0.064 0.968 -6.827 1.00 96.06 84 LEU A N 1
ATOM 689 C CA . LEU A 1 84 ? 1.383 0.812 -7.445 1.00 96.06 84 LEU A CA 1
ATOM 690 C C . LEU A 1 84 ? 2.037 2.163 -7.748 1.00 96.06 84 LEU A C 1
ATOM 692 O O . LEU A 1 84 ? 3.220 2.367 -7.473 1.00 96.06 84 LEU A O 1
ATOM 696 N N . LEU A 1 85 ? 1.266 3.118 -8.267 1.00 94.94 85 LEU A N 1
ATOM 697 C CA . LEU A 1 85 ? 1.748 4.480 -8.466 1.00 94.94 85 LEU A CA 1
ATOM 698 C C . LEU A 1 85 ? 2.142 5.132 -7.136 1.00 94.94 85 LEU A C 1
ATOM 700 O O . LEU A 1 85 ? 3.184 5.778 -7.049 1.00 94.94 85 LEU A O 1
ATOM 704 N N . TYR A 1 86 ? 1.336 4.943 -6.093 1.00 94.62 86 TYR A N 1
ATOM 705 C CA . TYR A 1 86 ? 1.624 5.486 -4.773 1.00 94.62 86 TYR A CA 1
ATOM 706 C C . TYR A 1 86 ? 2.868 4.868 -4.136 1.00 94.62 86 TYR A C 1
ATOM 708 O O . TYR A 1 86 ? 3.727 5.605 -3.657 1.00 94.62 86 TYR A O 1
ATOM 716 N N . ILE A 1 87 ? 3.008 3.539 -4.151 1.00 96.38 87 ILE A N 1
ATOM 717 C CA . ILE A 1 87 ? 4.167 2.873 -3.545 1.00 96.38 87 ILE A CA 1
ATOM 718 C C . ILE A 1 87 ? 5.470 3.240 -4.278 1.00 96.38 87 ILE A C 1
ATOM 720 O O . ILE A 1 87 ? 6.513 3.414 -3.643 1.00 96.38 87 ILE A O 1
ATOM 724 N N . LEU A 1 88 ? 5.401 3.459 -5.598 1.00 97.25 88 LEU A N 1
ATOM 725 C CA . LEU A 1 88 ? 6.499 4.026 -6.378 1.00 97.25 88 LEU A CA 1
ATOM 726 C C . LEU A 1 88 ? 6.808 5.464 -5.954 1.00 97.25 88 LEU A C 1
ATOM 728 O O . LEU A 1 88 ? 7.958 5.783 -5.650 1.00 97.25 88 LEU A O 1
ATOM 732 N N . ALA A 1 89 ? 5.784 6.317 -5.890 1.00 95.00 89 ALA A N 1
ATOM 733 C CA . ALA A 1 89 ? 5.924 7.711 -5.497 1.00 95.00 89 ALA A CA 1
ATOM 734 C C . ALA A 1 89 ? 6.605 7.839 -4.131 1.00 95.00 89 ALA A C 1
ATOM 736 O O . ALA A 1 89 ? 7.604 8.543 -4.034 1.00 95.00 89 ALA A O 1
ATOM 737 N N . ILE A 1 90 ? 6.155 7.097 -3.111 1.00 94.81 90 ILE A N 1
ATOM 738 C CA . ILE A 1 90 ? 6.736 7.172 -1.760 1.00 94.81 90 ILE A CA 1
ATOM 739 C C . ILE A 1 90 ? 8.170 6.640 -1.685 1.00 94.81 90 ILE A C 1
ATOM 741 O O . ILE A 1 90 ? 8.960 7.125 -0.876 1.00 94.81 90 ILE A O 1
ATOM 745 N N . ALA A 1 91 ? 8.531 5.659 -2.520 1.00 96.19 91 ALA A N 1
ATOM 746 C CA . ALA A 1 91 ? 9.899 5.150 -2.585 1.00 96.19 91 ALA A CA 1
ATOM 747 C C . ALA A 1 91 ? 10.869 6.201 -3.149 1.00 96.19 91 ALA A C 1
ATOM 749 O O . ALA A 1 91 ? 12.020 6.292 -2.707 1.00 96.19 91 ALA A O 1
ATOM 750 N N . PHE A 1 92 ? 10.398 7.019 -4.092 1.00 95.56 92 PHE A N 1
ATOM 751 C CA . PHE A 1 92 ? 11.170 8.090 -4.719 1.00 95.56 92 PHE A CA 1
ATOM 752 C C . PHE A 1 92 ? 11.056 9.431 -3.991 1.00 95.56 92 PHE A C 1
ATOM 754 O O . PHE A 1 92 ? 11.969 10.241 -4.100 1.00 95.56 92 PHE A O 1
ATOM 761 N N . SER A 1 93 ? 9.991 9.662 -3.225 1.00 92.88 93 SER A N 1
ATOM 762 C CA . SER A 1 93 ? 9.750 10.933 -2.544 1.00 92.88 93 SER A CA 1
ATOM 763 C C . SER A 1 93 ? 10.337 10.985 -1.140 1.00 92.88 93 SER A C 1
ATOM 765 O O . SER A 1 93 ? 10.680 12.074 -0.694 1.00 92.88 93 SER A O 1
ATOM 767 N N . SER A 1 94 ? 10.450 9.852 -0.435 1.00 91.50 94 SER A N 1
ATOM 768 C CA . SER A 1 94 ? 10.616 9.852 1.025 1.00 91.50 94 SER A CA 1
ATOM 769 C C . SER A 1 94 ? 11.607 8.798 1.539 1.00 91.50 94 SER A C 1
ATOM 771 O O . SER A 1 94 ? 11.498 7.609 1.239 1.00 91.50 94 SER A O 1
ATOM 773 N N . ASP A 1 95 ? 12.541 9.218 2.396 1.00 91.19 95 ASP A N 1
ATOM 774 C CA . ASP A 1 95 ? 13.458 8.344 3.136 1.00 91.19 95 ASP A CA 1
ATOM 775 C C . ASP A 1 95 ? 13.725 8.894 4.543 1.00 91.19 95 ASP A C 1
ATOM 777 O O . ASP A 1 95 ? 14.487 9.849 4.719 1.00 91.19 95 ASP A O 1
ATOM 781 N N . LEU A 1 96 ? 13.113 8.273 5.559 1.00 87.50 96 LEU A N 1
ATOM 782 C CA . LEU A 1 96 ? 13.314 8.691 6.947 1.00 87.50 96 LEU A CA 1
ATOM 783 C C . LEU A 1 96 ? 14.730 8.456 7.456 1.00 87.50 96 LEU A C 1
ATOM 785 O O . LEU A 1 96 ? 15.186 9.216 8.304 1.00 87.50 96 LEU A O 1
ATOM 789 N N . GLN A 1 97 ? 15.434 7.441 6.955 1.00 87.75 97 GLN A N 1
ATOM 790 C CA . GLN A 1 97 ? 16.783 7.139 7.440 1.00 87.75 97 GLN A CA 1
ATOM 791 C C . GLN A 1 97 ? 17.774 8.229 7.035 1.00 87.75 97 GLN A C 1
ATOM 793 O O . GLN A 1 97 ? 18.749 8.474 7.741 1.00 87.75 97 GLN A O 1
ATOM 798 N N . LEU A 1 98 ? 17.509 8.889 5.908 1.00 86.12 98 LEU A N 1
ATOM 799 C CA . LEU A 1 98 ? 18.354 9.943 5.357 1.00 86.12 98 LEU A CA 1
ATOM 800 C C . LEU A 1 98 ? 17.787 11.352 5.559 1.00 86.12 98 LEU A C 1
ATOM 802 O O . LEU A 1 98 ? 18.428 12.313 5.141 1.00 86.12 98 LEU A O 1
ATOM 806 N N . GLY A 1 99 ? 16.595 11.492 6.148 1.00 87.50 99 GLY A N 1
ATOM 807 C CA . GLY A 1 99 ? 15.922 12.791 6.231 1.00 87.50 99 GLY A CA 1
ATOM 808 C C . GLY A 1 99 ? 15.587 13.379 4.855 1.00 87.50 99 GLY A C 1
ATOM 809 O O . GLY A 1 99 ? 15.607 14.594 4.669 1.00 87.50 99 GLY A O 1
ATOM 810 N N . TYR A 1 100 ? 15.326 12.524 3.864 1.00 88.19 100 TYR A N 1
ATOM 811 C CA . TYR A 1 100 ? 15.022 12.939 2.498 1.00 88.19 100 TYR A CA 1
ATOM 812 C C . TYR A 1 100 ? 13.511 13.013 2.265 1.00 88.19 100 TYR A C 1
ATOM 814 O O . TYR A 1 100 ? 12.800 12.026 2.458 1.00 88.19 100 TYR A O 1
ATOM 822 N N . ALA A 1 101 ? 13.039 14.175 1.811 1.00 88.69 101 ALA A N 1
ATOM 823 C CA . ALA A 1 101 ? 11.689 14.379 1.299 1.00 88.69 101 ALA A CA 1
ATOM 824 C C . ALA A 1 101 ? 11.729 15.244 0.043 1.00 88.69 101 ALA A C 1
ATOM 826 O O . ALA A 1 101 ? 12.481 16.216 -0.043 1.00 88.69 101 ALA A O 1
ATOM 827 N N . SER A 1 102 ? 10.900 14.890 -0.923 1.00 89.62 102 SER A N 1
ATOM 828 C CA . SER A 1 102 ? 10.794 15.535 -2.227 1.00 89.62 102 SER A CA 1
ATOM 829 C C . SER A 1 102 ? 9.425 15.233 -2.822 1.00 89.62 102 SER A C 1
ATOM 831 O O . SER A 1 102 ? 8.729 14.351 -2.332 1.00 89.62 102 SER A O 1
ATOM 833 N N . SER A 1 103 ? 9.039 15.940 -3.879 1.00 87.12 103 SER A N 1
ATOM 834 C CA . SER A 1 103 ? 7.780 15.674 -4.572 1.00 87.12 103 SER A CA 1
ATOM 835 C C . SER A 1 103 ? 8.014 14.859 -5.841 1.00 87.12 103 SER A C 1
ATOM 837 O O . SER A 1 103 ? 9.055 14.954 -6.491 1.00 87.12 103 SER A O 1
ATOM 839 N N . THR A 1 104 ? 7.014 14.058 -6.193 1.00 91.06 104 THR A N 1
ATOM 840 C CA . THR A 1 104 ? 6.931 13.364 -7.479 1.00 91.06 104 THR A CA 1
ATOM 841 C C . THR A 1 104 ? 5.697 13.854 -8.221 1.00 91.06 104 THR A C 1
ATOM 843 O O . THR A 1 104 ? 4.686 14.220 -7.617 1.00 91.06 104 THR A O 1
ATOM 846 N N . LEU A 1 105 ? 5.791 13.894 -9.542 1.00 90.81 105 LEU A N 1
ATOM 847 C CA . LEU A 1 105 ? 4.681 14.146 -10.444 1.00 90.81 105 LEU A CA 1
ATOM 848 C C . LEU A 1 105 ? 4.273 12.817 -11.072 1.00 90.81 105 LEU A C 1
ATOM 850 O O . LEU A 1 105 ? 5.112 11.960 -11.331 1.00 90.81 105 LEU A O 1
ATOM 854 N N . PHE A 1 106 ? 2.978 12.626 -11.286 1.00 92.00 106 PHE A N 1
ATOM 855 C CA . PHE A 1 106 ? 2.469 11.414 -11.918 1.00 92.00 106 PHE A CA 1
ATOM 856 C C . PHE A 1 106 ? 2.472 11.587 -13.429 1.00 92.00 106 PHE A C 1
ATOM 858 O O . PHE A 1 106 ? 1.994 12.605 -13.933 1.00 92.00 106 PHE A O 1
ATOM 865 N N . GLU A 1 107 ? 2.987 10.583 -14.125 1.00 92.56 107 GLU A N 1
ATOM 866 C CA . GLU A 1 107 ? 3.104 10.575 -15.578 1.00 92.56 107 GLU A CA 1
ATOM 867 C C . GLU A 1 107 ? 2.090 9.622 -16.216 1.00 92.56 107 GLU A C 1
ATOM 869 O O . GLU A 1 107 ? 1.485 8.775 -15.549 1.00 92.56 107 GLU A O 1
ATOM 874 N N . SER A 1 108 ? 1.878 9.773 -17.525 1.00 91.31 108 SER A N 1
ATOM 875 C CA . SER A 1 108 ? 1.006 8.858 -18.265 1.00 91.31 108 SER A CA 1
ATOM 876 C C . SER A 1 108 ? 1.649 7.480 -18.387 1.00 91.31 108 SER A C 1
ATOM 878 O O . SER A 1 108 ? 2.805 7.363 -18.773 1.00 91.31 108 SER A O 1
ATOM 880 N N . VAL A 1 109 ? 0.878 6.416 -18.164 1.00 92.00 109 VAL A N 1
ATOM 881 C CA . VAL A 1 109 ? 1.340 5.039 -18.414 1.00 92.00 109 VAL A CA 1
ATOM 882 C C . VAL A 1 109 ? 1.461 4.705 -19.902 1.00 92.00 109 VAL A C 1
ATOM 884 O O . VAL A 1 109 ? 2.076 3.709 -20.260 1.00 92.00 109 VAL A O 1
ATOM 887 N N . THR A 1 110 ? 0.871 5.524 -20.776 1.00 90.81 110 THR A N 1
ATOM 888 C CA . THR A 1 110 ? 0.940 5.346 -22.233 1.00 90.81 110 THR A CA 1
ATOM 889 C C . THR A 1 110 ? 2.105 6.098 -22.864 1.00 90.81 110 THR A C 1
ATOM 891 O O . THR A 1 110 ? 2.193 6.143 -24.089 1.00 90.81 110 THR A O 1
ATOM 894 N N . MET A 1 111 ? 2.935 6.772 -22.063 1.00 91.19 111 MET A N 1
ATOM 895 C CA . MET A 1 111 ? 4.078 7.495 -22.596 1.00 91.19 111 MET A CA 1
ATOM 896 C C . MET A 1 111 ? 5.201 6.536 -22.995 1.00 91.19 111 MET A C 1
ATOM 898 O O . MET A 1 111 ? 5.416 5.493 -22.370 1.00 91.19 111 MET A O 1
ATOM 902 N N . ASP A 1 112 ? 5.938 6.942 -24.018 1.00 94.06 112 ASP A N 1
ATOM 903 C CA . ASP A 1 112 ? 7.239 6.379 -24.357 1.00 94.06 112 ASP A CA 1
ATOM 904 C C . ASP A 1 112 ? 8.204 6.552 -23.167 1.00 94.06 112 ASP A C 1
ATOM 906 O O . ASP A 1 112 ? 8.120 7.553 -22.444 1.00 94.06 112 ASP A O 1
ATOM 910 N N . SER A 1 113 ? 9.109 5.597 -22.928 1.00 94.56 113 SER A N 1
ATOM 911 C CA . SER A 1 113 ? 9.978 5.630 -21.740 1.00 94.56 113 SER A CA 1
ATOM 912 C C . SER A 1 113 ? 10.934 6.832 -21.727 1.00 94.56 113 SER A C 1
ATOM 914 O O . SER A 1 113 ? 11.324 7.288 -20.651 1.00 94.56 113 SER A O 1
ATOM 916 N N . PHE A 1 114 ? 11.237 7.401 -22.902 1.00 92.62 114 PHE A N 1
ATOM 917 C CA . PHE A 1 114 ? 11.974 8.661 -23.079 1.00 92.62 114 PHE A CA 1
ATOM 918 C C . PHE A 1 114 ? 11.099 9.834 -23.551 1.00 92.62 114 PHE A C 1
ATOM 920 O O . PHE A 1 114 ? 11.609 10.876 -23.958 1.00 92.62 114 PHE A O 1
ATOM 927 N N . GLY A 1 115 ? 9.771 9.708 -23.478 1.00 90.56 115 GLY A N 1
ATOM 928 C CA . GLY A 1 115 ? 8.844 10.767 -23.889 1.00 90.56 115 GLY A CA 1
ATOM 929 C C . GLY A 1 115 ? 8.831 12.003 -22.975 1.00 90.56 115 GLY A C 1
ATOM 930 O O . GLY A 1 115 ? 8.191 12.997 -23.314 1.00 90.56 115 GLY A O 1
ATOM 931 N N . GLY A 1 116 ? 9.494 11.947 -21.814 1.00 89.25 116 GLY A N 1
ATOM 932 C CA . GLY A 1 116 ? 9.567 13.034 -20.835 1.00 89.25 116 GLY A CA 1
ATOM 933 C C . GLY A 1 116 ? 10.933 13.719 -20.766 1.00 89.25 116 GLY A C 1
ATOM 934 O O . GLY A 1 116 ? 11.868 13.380 -21.480 1.00 89.25 116 GLY A O 1
ATOM 935 N N . ASP A 1 117 ? 11.052 14.709 -19.880 1.00 88.19 117 ASP A N 1
ATOM 936 C CA . ASP A 1 117 ? 12.313 15.415 -19.624 1.00 88.19 117 ASP A CA 1
ATOM 937 C C . ASP A 1 117 ? 13.088 14.694 -18.506 1.00 88.19 117 ASP A C 1
ATOM 939 O O . ASP A 1 117 ? 12.790 14.879 -17.320 1.00 88.19 117 ASP A O 1
ATOM 943 N N . ASN A 1 118 ? 14.027 13.828 -18.899 1.00 90.19 118 ASN A N 1
ATOM 944 C CA . ASN A 1 118 ? 14.731 12.850 -18.060 1.00 90.19 118 ASN A CA 1
ATOM 945 C C . ASN A 1 118 ? 16.263 12.926 -18.221 1.00 90.19 118 ASN A C 1
ATOM 947 O O . ASN A 1 118 ? 16.927 11.937 -18.527 1.00 90.19 118 ASN A O 1
ATOM 951 N N . ASN A 1 119 ? 16.834 14.117 -18.021 1.00 91.12 119 ASN A N 1
ATOM 952 C CA . ASN A 1 119 ? 18.259 14.393 -18.258 1.00 91.12 119 ASN A CA 1
ATOM 953 C C . ASN A 1 119 ? 19.232 13.453 -17.518 1.00 91.12 119 ASN A C 1
ATOM 955 O O . ASN A 1 119 ? 20.358 13.289 -17.980 1.00 91.12 119 ASN A O 1
ATOM 959 N N . ASP A 1 120 ? 18.816 12.859 -16.396 1.00 91.69 120 ASP A N 1
ATOM 960 C CA . ASP A 1 120 ? 19.638 11.962 -15.574 1.00 91.69 120 ASP A CA 1
ATOM 961 C C . ASP A 1 120 ? 19.285 10.474 -15.760 1.00 91.69 120 ASP A C 1
ATOM 963 O O . ASP A 1 120 ? 19.766 9.622 -15.009 1.00 91.69 120 ASP A O 1
ATOM 967 N N . GLY A 1 121 ? 18.473 10.159 -16.775 1.00 95.00 121 GLY A N 1
ATOM 968 C CA . GLY A 1 121 ? 18.022 8.815 -17.117 1.00 95.00 121 GLY A CA 1
ATOM 969 C C . GLY A 1 121 ? 16.685 8.428 -16.482 1.00 95.00 121 GLY A C 1
ATOM 970 O O . GLY A 1 121 ? 15.917 9.256 -15.982 1.00 95.00 121 GLY A O 1
ATOM 971 N N . ILE A 1 122 ? 16.389 7.129 -16.549 1.00 97.50 122 ILE A N 1
ATOM 972 C CA . ILE A 1 122 ? 15.156 6.533 -16.024 1.00 97.50 122 ILE A CA 1
ATOM 973 C C . ILE A 1 122 ? 15.450 5.267 -15.220 1.00 97.50 122 ILE A C 1
ATOM 975 O O . ILE A 1 122 ? 16.437 4.573 -15.467 1.00 97.50 122 ILE A O 1
ATOM 979 N N . THR A 1 123 ? 14.572 4.936 -14.275 1.00 98.44 123 THR A N 1
ATOM 980 C CA . THR A 1 123 ? 14.573 3.651 -13.558 1.00 98.44 123 THR A CA 1
ATOM 981 C C . THR A 1 123 ? 13.323 2.863 -13.920 1.00 98.44 123 THR A C 1
ATOM 983 O O . THR A 1 123 ? 12.225 3.407 -13.939 1.00 98.44 123 THR A O 1
ATOM 986 N N . ILE A 1 124 ? 13.464 1.570 -14.186 1.00 98.56 124 ILE A N 1
ATOM 987 C CA . ILE A 1 124 ? 12.348 0.700 -14.564 1.00 98.56 124 ILE A CA 1
ATOM 988 C C . ILE A 1 124 ? 12.326 -0.491 -13.610 1.00 98.56 124 ILE A C 1
ATOM 990 O O . ILE A 1 124 ? 13.382 -1.044 -13.297 1.00 98.56 124 ILE A O 1
ATOM 994 N N . PHE A 1 125 ? 11.137 -0.887 -13.159 1.00 98.62 125 PHE A N 1
ATOM 995 C CA . PHE A 1 125 ? 10.923 -2.080 -12.339 1.00 98.62 125 PHE A CA 1
ATOM 996 C C . PHE A 1 125 ? 9.935 -3.025 -13.018 1.00 98.62 125 PHE A C 1
ATOM 998 O O . PHE A 1 125 ? 8.874 -2.589 -13.459 1.00 98.62 125 PHE A O 1
ATOM 1005 N N . ASP A 1 126 ? 10.251 -4.317 -13.047 1.00 98.50 126 ASP A N 1
ATOM 1006 C CA . ASP A 1 126 ? 9.293 -5.370 -13.378 1.00 98.50 126 ASP A CA 1
ATOM 1007 C C . ASP A 1 126 ? 8.636 -5.852 -12.085 1.00 98.50 126 ASP A C 1
ATOM 1009 O O . ASP A 1 126 ? 9.299 -6.446 -11.229 1.00 98.50 126 ASP A O 1
ATOM 1013 N N . VAL A 1 127 ? 7.340 -5.577 -11.949 1.00 98.25 127 VAL A N 1
ATOM 1014 C CA . VAL A 1 127 ? 6.531 -5.929 -10.773 1.00 98.25 127 VAL A CA 1
ATOM 1015 C C . VAL A 1 127 ? 5.623 -7.132 -11.016 1.00 98.25 127 VAL A C 1
ATOM 1017 O O . VAL A 1 127 ? 4.741 -7.394 -10.203 1.00 98.25 127 VAL A O 1
ATOM 1020 N N . THR A 1 128 ? 5.834 -7.880 -12.108 1.00 97.56 128 THR A N 1
ATOM 1021 C CA . THR A 1 128 ? 5.043 -9.082 -12.437 1.00 97.56 128 THR A CA 1
ATOM 1022 C C . THR A 1 128 ? 5.002 -10.073 -11.268 1.00 97.56 128 THR A C 1
ATOM 1024 O O . THR A 1 128 ? 3.946 -10.634 -10.974 1.00 97.56 128 THR A O 1
ATOM 1027 N N . ASP A 1 129 ? 6.124 -10.244 -10.560 1.00 97.44 129 ASP A N 1
ATOM 1028 C CA . ASP A 1 129 ? 6.174 -10.909 -9.256 1.00 97.44 129 ASP A CA 1
ATOM 1029 C C . ASP A 1 129 ? 6.745 -9.956 -8.192 1.00 97.44 129 ASP A C 1
ATOM 1031 O O . ASP A 1 129 ? 7.964 -9.777 -8.128 1.00 97.44 129 ASP A O 1
ATOM 1035 N N . PRO A 1 130 ? 5.912 -9.364 -7.314 1.00 97.19 130 PRO A N 1
ATOM 1036 C CA . PRO A 1 130 ? 6.384 -8.397 -6.324 1.00 97.19 130 PRO A CA 1
ATOM 1037 C C . PRO A 1 130 ? 7.371 -8.974 -5.300 1.00 97.19 130 PRO A C 1
ATOM 1039 O O . PRO A 1 130 ? 8.165 -8.238 -4.716 1.00 97.19 130 PRO A O 1
ATOM 1042 N N . SER A 1 131 ? 7.370 -10.295 -5.085 1.00 96.06 131 SER A N 1
ATOM 1043 C CA . SER A 1 131 ? 8.345 -10.943 -4.199 1.00 96.06 131 SER A CA 1
ATOM 1044 C C . SER A 1 131 ? 9.725 -11.091 -4.851 1.00 96.06 131 SER A C 1
ATOM 1046 O O . SER A 1 131 ? 10.726 -11.225 -4.141 1.00 96.06 131 SER A O 1
ATOM 1048 N N . ASN A 1 132 ? 9.792 -11.009 -6.180 1.00 96.69 132 ASN A N 1
ATOM 1049 C CA . ASN A 1 132 ? 11.009 -11.120 -6.973 1.00 96.69 132 ASN A CA 1
ATOM 1050 C C . ASN A 1 132 ? 11.096 -10.013 -8.040 1.00 96.69 132 ASN A C 1
ATOM 1052 O O . ASN A 1 132 ? 11.414 -10.278 -9.200 1.00 96.69 132 ASN A O 1
ATOM 1056 N N . CYS A 1 133 ? 10.812 -8.765 -7.647 1.00 97.62 133 CYS A N 1
ATOM 1057 C CA . CYS A 1 133 ? 10.929 -7.621 -8.548 1.00 97.62 133 CYS A CA 1
ATOM 1058 C C . CYS A 1 133 ? 12.324 -7.553 -9.176 1.00 97.62 133 CYS A C 1
ATOM 1060 O O . CYS A 1 133 ? 13.338 -7.635 -8.472 1.00 97.62 133 CYS A O 1
ATOM 1062 N N . THR A 1 134 ? 12.363 -7.321 -10.486 1.00 98.19 134 THR A N 1
ATOM 1063 C CA . THR A 1 134 ? 13.602 -7.003 -11.205 1.00 98.19 134 THR A CA 1
ATOM 1064 C C . THR A 1 134 ? 13.653 -5.507 -11.504 1.00 98.19 134 THR A C 1
ATOM 1066 O O . THR A 1 134 ? 12.618 -4.837 -11.505 1.00 98.19 134 THR A O 1
ATOM 1069 N N . TYR A 1 135 ? 14.844 -4.946 -11.708 1.00 98.50 135 TYR A N 1
ATOM 1070 C CA . TYR A 1 135 ? 14.990 -3.518 -12.009 1.00 98.50 135 TYR A CA 1
ATOM 1071 C C . TYR A 1 135 ? 16.104 -3.242 -13.021 1.00 98.50 135 TYR A C 1
ATOM 1073 O O . TYR A 1 135 ? 16.983 -4.070 -13.243 1.00 98.50 135 TYR A O 1
ATOM 1081 N N . CYS A 1 136 ? 16.110 -2.058 -13.617 1.00 98.44 136 CYS A N 1
ATOM 1082 C CA . CYS A 1 136 ? 17.289 -1.507 -14.280 1.00 98.44 136 CYS A CA 1
ATOM 1083 C C . CYS A 1 136 ? 17.242 0.020 -14.276 1.00 98.44 136 CYS A C 1
ATOM 1085 O O . CYS A 1 136 ? 16.191 0.622 -14.045 1.00 98.44 136 CYS A O 1
ATOM 1087 N N . HIS A 1 137 ? 18.371 0.646 -14.594 1.00 98.19 137 HIS A N 1
ATOM 1088 C CA . HIS A 1 137 ? 18.398 2.034 -15.052 1.00 98.19 137 HIS A CA 1
ATOM 1089 C C . HIS A 1 137 ? 18.598 2.069 -16.566 1.00 98.19 137 HIS A C 1
ATOM 1091 O O . HIS A 1 137 ? 19.102 1.105 -17.141 1.00 98.19 137 HIS A O 1
ATOM 1097 N N . VAL A 1 138 ? 18.219 3.165 -17.214 1.00 97.25 138 VAL A N 1
ATOM 1098 C CA . VAL A 1 138 ? 18.526 3.426 -18.626 1.00 97.25 138 VAL A CA 1
ATOM 1099 C C . VAL A 1 138 ? 18.971 4.882 -18.743 1.00 97.25 138 VAL A C 1
ATOM 1101 O O . VAL A 1 138 ? 18.215 5.789 -18.405 1.00 97.25 138 VAL A O 1
ATOM 1104 N N . ILE A 1 139 ? 20.214 5.104 -19.179 1.00 94.94 139 ILE A N 1
ATOM 1105 C CA . ILE A 1 139 ? 20.789 6.452 -19.359 1.00 94.94 139 ILE A CA 1
ATOM 1106 C C . ILE A 1 139 ? 20.479 6.972 -20.764 1.00 94.94 139 ILE A C 1
ATOM 1108 O O . ILE A 1 139 ? 20.102 8.126 -20.944 1.00 94.94 139 ILE A O 1
ATOM 1112 N N . SER A 1 140 ? 20.595 6.098 -21.765 1.00 91.25 140 SER A N 1
ATOM 1113 C CA . SER A 1 140 ? 20.183 6.365 -23.140 1.00 91.25 140 SER A CA 1
ATOM 1114 C C . SER A 1 140 ? 19.529 5.131 -23.760 1.00 91.25 140 SER A C 1
ATOM 1116 O O . SER A 1 140 ? 19.898 3.996 -23.447 1.00 91.25 140 SER A O 1
ATOM 1118 N N . GLU A 1 141 ? 18.603 5.342 -24.701 1.00 83.56 141 GLU A N 1
ATOM 1119 C CA . GLU A 1 141 ? 17.936 4.262 -25.452 1.00 83.56 141 GLU A CA 1
ATOM 1120 C C . GLU A 1 141 ? 18.928 3.257 -26.068 1.00 83.56 141 GLU A C 1
ATOM 1122 O O . GLU A 1 141 ? 18.649 2.064 -26.191 1.00 83.56 141 GLU A O 1
ATOM 1127 N N . SER A 1 142 ? 20.106 3.746 -26.470 1.00 84.81 142 SER A N 1
ATOM 1128 C CA . SER A 1 142 ? 21.112 2.960 -27.184 1.00 84.81 142 SER A CA 1
ATOM 1129 C C . SER A 1 142 ? 21.956 2.058 -26.286 1.00 84.81 142 SER A C 1
ATOM 1131 O O . SER A 1 142 ? 22.464 1.032 -26.748 1.00 84.81 142 SER A O 1
ATOM 1133 N N . GLU A 1 143 ? 22.101 2.416 -25.011 1.00 89.06 143 GLU A N 1
ATOM 1134 C CA . GLU A 1 143 ? 22.891 1.661 -24.040 1.00 89.06 143 GLU A CA 1
ATOM 1135 C C . GLU A 1 143 ? 22.107 0.465 -23.500 1.00 89.06 143 GLU A C 1
ATOM 1137 O O . GLU A 1 143 ? 22.669 -0.630 -23.391 1.00 89.06 143 GLU A O 1
ATOM 1142 N N . GLY A 1 144 ? 20.792 0.613 -23.332 1.00 92.81 144 GLY A N 1
ATOM 1143 C CA . GLY A 1 144 ? 19.919 -0.426 -22.793 1.00 92.81 144 GLY A CA 1
ATOM 1144 C C . GLY A 1 144 ? 19.875 -0.447 -21.264 1.00 92.81 144 GLY A C 1
ATOM 1145 O O . GLY A 1 144 ? 20.266 0.530 -20.628 1.00 92.81 144 GLY A O 1
ATOM 1146 N N . PRO A 1 145 ? 19.394 -1.553 -20.666 1.00 96.88 145 PRO A N 1
ATOM 1147 C CA . PRO A 1 145 ? 19.319 -1.684 -19.221 1.00 96.88 145 PRO A CA 1
ATOM 1148 C C . PRO A 1 145 ? 20.726 -1.768 -18.626 1.00 96.88 145 PRO A C 1
ATOM 1150 O O . PRO A 1 145 ? 21.539 -2.593 -19.049 1.00 96.88 145 PRO A O 1
ATOM 1153 N N . VAL A 1 146 ? 20.989 -0.944 -17.616 1.00 97.50 146 VAL A N 1
ATOM 1154 C CA . VAL A 1 146 ? 22.236 -0.931 -16.847 1.00 97.50 146 VAL A CA 1
ATOM 1155 C C . VAL A 1 146 ? 21.964 -1.161 -15.360 1.00 97.50 146 VAL A C 1
ATOM 1157 O O . VAL A 1 146 ? 20.879 -0.872 -14.845 1.00 97.50 146 VAL A O 1
ATOM 1160 N N . SER A 1 147 ? 22.952 -1.708 -14.654 1.00 97.88 147 SER A N 1
ATOM 1161 C CA . SER A 1 147 ? 22.890 -1.889 -13.200 1.00 97.88 147 SER A CA 1
ATOM 1162 C C . SER A 1 147 ? 23.037 -0.557 -12.456 1.00 97.88 147 SER A C 1
ATOM 1164 O O . SER A 1 147 ? 23.489 0.438 -13.022 1.00 97.88 147 SER A O 1
ATOM 1166 N N . SER A 1 148 ? 22.718 -0.531 -11.156 1.00 97.44 148 SER A N 1
ATOM 1167 C CA . SER A 1 148 ? 23.006 0.649 -10.320 1.00 97.44 148 SER A CA 1
ATOM 1168 C C . SER A 1 148 ? 24.493 1.014 -10.315 1.00 97.44 148 SER A C 1
ATOM 1170 O O . SER A 1 148 ? 24.825 2.187 -10.341 1.00 97.44 148 SER A O 1
ATOM 1172 N N . GLU A 1 149 ? 25.398 0.036 -10.332 1.00 97.00 149 GLU A N 1
ATOM 1173 C CA . GLU A 1 149 ? 26.843 0.296 -10.387 1.00 97.00 149 GLU A CA 1
ATOM 1174 C C . GLU A 1 149 ? 27.252 0.975 -11.697 1.00 97.00 149 GLU A C 1
ATOM 1176 O O . GLU A 1 149 ? 27.979 1.964 -11.680 1.00 97.00 149 GLU A O 1
ATOM 1181 N N . GLN A 1 150 ? 26.741 0.489 -12.830 1.00 96.62 150 GLN A N 1
ATOM 1182 C CA . GLN A 1 150 ? 26.999 1.088 -14.140 1.00 96.62 150 GLN A CA 1
ATOM 1183 C C . GLN A 1 150 ? 26.401 2.494 -14.250 1.00 96.62 150 GLN A C 1
ATOM 1185 O O . GLN A 1 150 ? 27.072 3.400 -14.739 1.00 96.62 150 GLN A O 1
ATOM 1190 N N . TYR A 1 151 ? 25.181 2.684 -13.737 1.00 96.69 151 TYR A N 1
ATOM 1191 C CA . TYR A 1 151 ? 24.546 3.996 -13.642 1.00 96.69 151 TYR A CA 1
ATOM 1192 C C . TYR A 1 151 ? 25.416 4.987 -12.859 1.00 96.69 151 TYR A C 1
ATOM 1194 O O . TYR A 1 151 ? 25.729 6.070 -13.347 1.00 96.69 151 TYR A O 1
ATOM 1202 N N . MET A 1 152 ? 25.867 4.588 -11.666 1.00 95.62 152 MET A N 1
ATOM 1203 C CA . MET A 1 152 ? 26.666 5.448 -10.793 1.00 95.62 152 MET A CA 1
ATOM 1204 C C . MET A 1 152 ? 28.035 5.782 -11.383 1.00 95.62 152 MET A C 1
ATOM 1206 O O . MET A 1 152 ? 28.467 6.925 -11.258 1.00 95.62 152 MET A O 1
ATOM 1210 N N . ARG A 1 153 ? 28.690 4.825 -12.055 1.00 93.38 153 ARG A N 1
ATOM 1211 C CA . ARG A 1 153 ? 29.949 5.080 -12.770 1.00 93.38 153 ARG A CA 1
ATOM 1212 C C . ARG A 1 153 ? 29.753 6.101 -13.878 1.00 93.38 153 ARG A C 1
ATOM 1214 O O . ARG A 1 153 ? 30.433 7.114 -13.880 1.00 93.38 153 ARG A O 1
ATOM 1221 N N . SER A 1 154 ? 28.750 5.907 -14.736 1.00 92.50 154 SER A N 1
ATOM 1222 C CA . SER A 1 154 ? 28.460 6.873 -15.799 1.00 92.50 154 SER A CA 1
ATOM 1223 C C . SER A 1 154 ? 28.150 8.270 -15.258 1.00 92.50 154 SER A C 1
ATOM 1225 O O . SER A 1 154 ? 28.492 9.259 -15.901 1.00 92.50 154 SER A O 1
ATOM 1227 N N . TYR A 1 155 ? 27.490 8.359 -14.101 1.00 91.31 155 TYR A N 1
ATOM 1228 C CA . TYR A 1 155 ? 27.164 9.635 -13.480 1.00 91.31 155 TYR A CA 1
ATOM 1229 C C . TYR A 1 155 ? 28.405 10.318 -12.879 1.00 91.31 155 TYR A C 1
ATOM 1231 O O . TYR A 1 155 ? 28.635 11.502 -13.122 1.00 91.31 155 TYR A O 1
ATOM 1239 N N . PHE A 1 156 ? 29.217 9.608 -12.089 1.00 90.38 156 PHE A N 1
ATOM 1240 C CA . PHE A 1 156 ? 30.354 10.217 -11.387 1.00 90.38 156 PHE A CA 1
ATOM 1241 C C . PHE A 1 156 ? 31.605 10.381 -12.245 1.00 90.38 156 PHE A C 1
ATOM 1243 O O . PHE A 1 1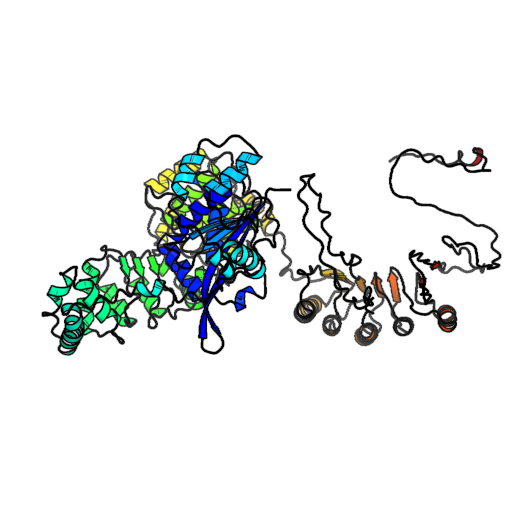56 ? 32.292 11.386 -12.060 1.00 90.38 156 PHE A O 1
ATOM 1250 N N . ASP A 1 157 ? 31.834 9.514 -13.238 1.00 88.44 157 ASP A N 1
ATOM 1251 C CA . ASP A 1 157 ? 32.910 9.683 -14.228 1.00 88.44 157 ASP A CA 1
ATOM 1252 C C . ASP A 1 157 ? 32.814 11.051 -14.926 1.00 88.44 157 ASP A C 1
ATOM 1254 O O . ASP A 1 157 ? 33.823 11.628 -15.334 1.00 88.44 157 ASP A O 1
ATOM 1258 N N . ALA A 1 158 ? 31.596 11.588 -15.043 1.00 78.12 158 ALA A N 1
ATOM 1259 C CA . ALA A 1 158 ? 31.330 12.872 -15.669 1.00 78.12 158 ALA A CA 1
ATOM 1260 C C . ALA A 1 158 ? 31.393 14.073 -14.708 1.00 78.12 158 ALA A C 1
ATOM 1262 O O . ALA A 1 158 ? 31.599 15.191 -15.189 1.00 78.12 158 ALA A O 1
ATOM 1263 N N . TYR A 1 159 ? 31.199 13.891 -13.391 1.00 70.44 159 TYR A N 1
ATOM 1264 C CA . TYR A 1 159 ? 30.839 15.022 -12.529 1.00 70.44 159 TYR A CA 1
ATOM 1265 C C . TYR A 1 159 ? 31.630 15.235 -11.227 1.00 70.44 159 TYR A C 1
ATOM 1267 O O . TYR A 1 159 ? 31.887 16.409 -10.987 1.00 70.44 159 TYR A O 1
ATOM 1275 N N . MET A 1 160 ? 32.024 14.255 -10.386 1.00 73.56 160 MET A N 1
ATOM 1276 C CA . MET A 1 160 ? 32.596 14.546 -9.035 1.00 73.56 160 MET A CA 1
ATOM 1277 C C . MET A 1 160 ? 33.254 13.349 -8.302 1.00 73.56 160 MET A C 1
ATOM 1279 O O . MET A 1 160 ? 33.163 12.214 -8.758 1.00 73.56 160 MET A O 1
ATOM 1283 N N . ASP A 1 161 ? 33.853 13.631 -7.128 1.00 80.44 161 ASP A N 1
ATOM 1284 C CA . ASP A 1 161 ? 34.275 12.664 -6.097 1.00 80.44 161 ASP A CA 1
ATOM 1285 C C . ASP A 1 161 ? 33.112 11.760 -5.627 1.00 80.44 161 ASP A C 1
ATOM 1287 O O . ASP A 1 161 ? 31.985 12.220 -5.410 1.00 80.44 161 ASP A O 1
ATOM 1291 N N . GLU A 1 162 ? 33.396 10.468 -5.435 1.00 82.56 162 GLU A N 1
ATOM 1292 C CA . GLU A 1 162 ? 32.417 9.479 -4.971 1.00 82.56 162 GLU A CA 1
ATOM 1293 C C . GLU A 1 162 ? 32.010 9.716 -3.501 1.00 82.56 162 GLU A C 1
ATOM 1295 O O . GLU A 1 162 ? 32.865 9.974 -2.652 1.00 82.56 162 GLU A O 1
ATOM 1300 N N . PRO A 1 163 ? 30.718 9.589 -3.144 1.00 85.75 163 PRO A N 1
ATOM 1301 C CA . PRO A 1 163 ? 30.283 9.701 -1.758 1.00 85.75 163 PRO A CA 1
ATOM 1302 C C . PRO A 1 163 ? 30.704 8.472 -0.939 1.00 85.75 163 PRO A C 1
ATOM 1304 O O . PRO A 1 163 ? 30.545 7.338 -1.388 1.00 85.75 163 PRO A O 1
ATOM 1307 N N . ASP A 1 164 ? 31.115 8.692 0.315 1.00 85.50 164 ASP A N 1
ATOM 1308 C CA . ASP A 1 164 ? 31.649 7.656 1.221 1.00 85.50 164 ASP A CA 1
ATOM 1309 C C . ASP A 1 164 ? 30.749 6.414 1.391 1.00 85.50 164 ASP A C 1
ATOM 1311 O O . ASP A 1 164 ? 31.228 5.320 1.685 1.00 85.50 164 ASP A O 1
ATOM 1315 N N . ASN A 1 165 ? 29.430 6.552 1.214 1.00 89.00 165 ASN A N 1
ATOM 1316 C CA . ASN A 1 165 ? 28.468 5.460 1.391 1.00 89.00 165 ASN A CA 1
ATOM 1317 C C . ASN A 1 165 ? 28.075 4.726 0.097 1.00 89.00 165 ASN A C 1
ATOM 1319 O O . ASN A 1 165 ? 27.193 3.862 0.130 1.00 89.00 165 ASN A O 1
ATOM 1323 N N . LEU A 1 166 ? 28.708 5.050 -1.033 1.00 91.50 166 LEU A N 1
ATOM 1324 C CA . LEU A 1 166 ? 28.437 4.413 -2.318 1.00 91.50 166 LEU A CA 1
ATOM 1325 C C . LEU A 1 166 ? 28.679 2.890 -2.308 1.00 91.50 166 LEU A C 1
ATOM 1327 O O . LEU A 1 166 ? 27.791 2.174 -2.777 1.00 91.50 166 LEU A O 1
ATOM 1331 N N . PRO A 1 167 ? 29.781 2.352 -1.738 1.00 94.56 167 PRO A N 1
ATOM 1332 C CA . PRO A 1 167 ? 30.052 0.913 -1.794 1.00 94.56 167 PRO A CA 1
ATOM 1333 C C . PRO A 1 167 ? 28.958 0.060 -1.140 1.00 94.56 167 PRO A C 1
ATOM 1335 O O . PRO A 1 167 ? 28.499 -0.910 -1.737 1.00 94.56 167 PRO A O 1
ATOM 1338 N N . ALA A 1 168 ? 28.474 0.465 0.040 1.00 94.44 168 ALA A N 1
ATOM 1339 C CA . ALA A 1 168 ? 27.416 -0.250 0.758 1.00 94.44 168 ALA A CA 1
ATOM 1340 C C . ALA A 1 168 ? 26.080 -0.237 -0.008 1.00 94.44 168 ALA A C 1
ATOM 1342 O O . ALA A 1 168 ? 25.356 -1.233 -0.040 1.00 94.44 168 ALA A O 1
ATOM 1343 N N . LEU A 1 169 ? 25.757 0.885 -0.665 1.00 94.50 169 LEU A N 1
ATOM 1344 C CA . LEU A 1 169 ? 24.575 0.978 -1.520 1.00 94.50 169 LEU A CA 1
ATOM 1345 C C . LEU A 1 169 ? 24.689 0.034 -2.722 1.00 94.50 169 LEU A C 1
ATOM 1347 O O . LEU A 1 169 ? 23.744 -0.703 -3.003 1.00 94.50 169 LEU A O 1
ATOM 1351 N N . LEU A 1 170 ? 25.830 0.031 -3.415 1.00 95.69 170 LEU A N 1
ATOM 1352 C CA . LEU A 1 170 ? 26.046 -0.823 -4.584 1.00 95.69 170 LEU A CA 1
ATOM 1353 C C . LEU A 1 170 ? 26.013 -2.310 -4.221 1.00 95.69 170 LEU A C 1
ATOM 1355 O O . LEU A 1 170 ? 25.328 -3.073 -4.900 1.00 95.69 170 LEU A O 1
ATOM 1359 N N . GLU A 1 171 ? 26.650 -2.704 -3.118 1.00 96.38 171 GLU A N 1
ATOM 1360 C CA . GLU A 1 171 ? 26.592 -4.074 -2.593 1.00 96.38 171 GLU A CA 1
ATOM 1361 C C . GLU A 1 171 ? 25.143 -4.506 -2.323 1.00 96.38 171 GLU A C 1
ATOM 1363 O O . GLU A 1 171 ? 24.716 -5.583 -2.745 1.00 96.38 171 GLU A O 1
ATOM 1368 N N . SER A 1 172 ? 24.335 -3.632 -1.710 1.00 94.69 172 SER A N 1
ATOM 1369 C CA . SER A 1 172 ? 22.916 -3.923 -1.473 1.00 94.69 172 SER A CA 1
ATOM 1370 C C . SER A 1 172 ? 22.111 -4.090 -2.770 1.00 94.69 172 SER A C 1
ATOM 1372 O O . SER A 1 172 ? 21.127 -4.831 -2.798 1.00 94.69 172 SER A O 1
ATOM 1374 N N . MET A 1 173 ? 22.513 -3.432 -3.860 1.00 96.44 173 MET A N 1
ATOM 1375 C CA . MET A 1 173 ? 21.812 -3.468 -5.148 1.00 96.44 173 MET A CA 1
ATOM 1376 C C . MET A 1 173 ? 22.254 -4.620 -6.056 1.00 96.44 173 MET A C 1
ATOM 1378 O O . MET A 1 173 ? 21.488 -5.008 -6.937 1.00 96.44 173 MET A O 1
ATOM 1382 N N . GLN A 1 174 ? 23.436 -5.205 -5.838 1.00 94.56 174 GLN A N 1
ATOM 1383 C CA . GLN A 1 174 ? 23.933 -6.362 -6.601 1.00 94.56 174 GLN A CA 1
ATOM 1384 C C . GLN A 1 174 ? 23.078 -7.624 -6.410 1.00 94.56 174 GLN A C 1
ATOM 1386 O O . GLN A 1 174 ? 23.069 -8.503 -7.266 1.00 94.56 174 GLN A O 1
ATOM 1391 N N . GLN A 1 175 ? 22.336 -7.709 -5.305 1.00 91.50 175 GLN A N 1
ATOM 1392 C CA . GLN A 1 175 ? 21.444 -8.836 -5.013 1.00 91.50 175 GLN A CA 1
ATOM 1393 C C . GLN A 1 175 ? 20.123 -8.781 -5.792 1.00 91.50 175 GLN A C 1
ATOM 1395 O O . GLN A 1 175 ? 19.388 -9.767 -5.819 1.00 91.50 175 GLN A O 1
ATOM 1400 N N . ALA A 1 176 ? 19.777 -7.628 -6.369 1.00 94.56 176 ALA A N 1
ATOM 1401 C CA . ALA A 1 176 ? 18.519 -7.457 -7.076 1.00 94.56 176 ALA A CA 1
ATOM 1402 C C . ALA A 1 176 ? 18.670 -7.855 -8.558 1.00 94.56 176 ALA A C 1
ATOM 1404 O O . ALA A 1 176 ? 19.589 -7.372 -9.225 1.00 94.56 176 ALA A O 1
ATOM 1405 N N . PRO A 1 177 ? 17.787 -8.724 -9.086 1.00 96.75 177 PRO A N 1
ATOM 1406 C CA . PRO A 1 177 ? 17.853 -9.169 -10.474 1.00 96.75 177 PRO A CA 1
ATOM 1407 C C . PRO A 1 177 ? 17.638 -8.007 -11.452 1.00 96.75 177 PRO A C 1
ATOM 1409 O O . PRO A 1 177 ? 16.832 -7.106 -11.201 1.00 96.75 177 PRO A O 1
ATOM 1412 N N . LEU A 1 178 ? 18.357 -8.039 -12.579 1.00 97.81 178 LEU A N 1
ATOM 1413 C CA . LEU A 1 178 ? 18.274 -7.005 -13.608 1.00 97.81 178 LEU A CA 1
ATOM 1414 C C . LEU A 1 178 ? 17.210 -7.325 -14.662 1.00 97.81 178 LEU A C 1
ATOM 1416 O O . LEU A 1 178 ? 17.095 -8.469 -15.106 1.00 97.81 178 LEU A O 1
ATOM 1420 N N . ILE A 1 179 ? 16.487 -6.297 -15.107 1.00 97.69 179 ILE A N 1
ATOM 1421 C CA . ILE A 1 179 ? 15.591 -6.385 -16.267 1.00 97.69 179 ILE A CA 1
ATOM 1422 C C . ILE A 1 179 ? 16.412 -6.695 -17.523 1.00 97.69 179 ILE A C 1
ATOM 1424 O O . ILE A 1 179 ? 17.454 -6.090 -17.783 1.00 97.69 179 ILE A O 1
ATOM 1428 N N . SER A 1 180 ? 15.921 -7.632 -18.333 1.00 96.56 180 SER A N 1
ATOM 1429 C CA . SER A 1 180 ? 16.563 -7.987 -19.597 1.00 96.56 180 SER A CA 1
ATOM 1430 C C . SER A 1 180 ? 16.268 -6.963 -20.699 1.00 96.56 180 SER A C 1
ATOM 1432 O O . SER A 1 180 ? 15.205 -6.343 -20.730 1.00 96.56 180 SER A O 1
ATOM 1434 N N . PHE A 1 181 ? 17.164 -6.844 -21.684 1.00 95.25 181 PHE A N 1
ATOM 1435 C CA . PHE A 1 181 ? 16.915 -5.994 -22.857 1.00 95.25 181 PHE A CA 1
ATOM 1436 C C . PHE A 1 181 ? 15.631 -6.414 -23.598 1.00 95.25 181 PHE A C 1
ATOM 1438 O O . PHE A 1 181 ? 14.866 -5.573 -24.064 1.00 95.25 181 PHE A O 1
ATOM 1445 N N . LYS A 1 182 ? 15.367 -7.724 -23.666 1.00 95.19 182 LYS A N 1
ATOM 1446 C CA . LYS A 1 182 ? 14.155 -8.281 -24.274 1.00 95.19 182 LYS A CA 1
ATOM 1447 C C . LYS A 1 182 ? 12.888 -7.777 -23.577 1.00 95.19 182 LYS A C 1
ATOM 1449 O O . LYS A 1 182 ? 11.957 -7.375 -24.260 1.00 95.19 182 LYS A O 1
ATOM 1454 N N . THR A 1 183 ? 12.880 -7.744 -22.246 1.00 96.31 183 THR A N 1
ATOM 1455 C CA . THR A 1 183 ? 11.759 -7.223 -21.450 1.00 96.31 183 THR A CA 1
ATOM 1456 C C . THR A 1 183 ? 11.450 -5.765 -21.808 1.00 96.31 183 THR A C 1
ATOM 1458 O O . THR A 1 183 ? 10.290 -5.425 -22.023 1.00 96.31 183 THR A O 1
ATOM 1461 N N . LEU A 1 184 ? 12.474 -4.915 -21.968 1.00 96.81 184 LEU A N 1
ATOM 1462 C CA . LEU A 1 184 ? 12.279 -3.527 -22.416 1.00 96.81 184 LEU A CA 1
ATOM 1463 C C . LEU A 1 184 ? 11.740 -3.442 -23.853 1.00 96.81 184 LEU A C 1
ATOM 1465 O O . LEU A 1 184 ? 10.866 -2.627 -24.134 1.00 96.81 184 LEU A O 1
ATOM 1469 N N . ALA A 1 185 ? 12.215 -4.304 -24.758 1.00 95.69 185 ALA A N 1
ATOM 1470 C CA . ALA A 1 185 ? 11.717 -4.391 -26.135 1.00 95.69 185 ALA A CA 1
ATOM 1471 C C . ALA A 1 185 ? 10.277 -4.915 -26.245 1.00 95.69 185 ALA A C 1
ATOM 1473 O O . ALA A 1 185 ? 9.600 -4.604 -27.224 1.00 95.69 185 ALA A O 1
ATOM 1474 N N . GLU A 1 186 ? 9.810 -5.689 -25.266 1.00 95.00 186 GLU A N 1
ATOM 1475 C CA . GLU A 1 186 ? 8.408 -6.096 -25.151 1.00 95.00 186 GLU A CA 1
ATOM 1476 C C . GLU A 1 186 ? 7.541 -4.963 -24.579 1.00 95.00 186 GLU A C 1
ATOM 1478 O O . GLU A 1 186 ? 6.453 -4.734 -25.100 1.00 95.00 186 GLU A O 1
ATOM 1483 N N . ALA A 1 187 ? 8.027 -4.233 -23.567 1.00 95.44 187 ALA A N 1
ATOM 1484 C CA . ALA A 1 187 ? 7.295 -3.138 -22.920 1.00 95.44 187 ALA A CA 1
ATOM 1485 C C . ALA A 1 187 ? 7.169 -1.877 -23.799 1.00 95.44 187 ALA A C 1
ATOM 1487 O O . ALA A 1 187 ? 6.088 -1.298 -23.885 1.00 95.44 187 ALA A O 1
ATOM 1488 N N . TRP A 1 188 ? 8.244 -1.482 -24.494 1.00 96.69 188 TRP A N 1
ATOM 1489 C CA . TRP A 1 188 ? 8.260 -0.353 -25.437 1.00 96.69 188 TRP A CA 1
ATOM 1490 C C . TRP A 1 188 ? 8.889 -0.758 -26.780 1.00 96.69 188 TRP A C 1
ATOM 1492 O O . TRP A 1 188 ? 10.055 -0.453 -27.071 1.00 96.69 188 TRP A O 1
ATOM 1502 N N . PRO A 1 189 ? 8.124 -1.442 -27.653 1.00 95.00 189 PRO A N 1
ATOM 1503 C CA . PRO A 1 189 ? 8.650 -1.961 -28.913 1.00 95.00 189 PRO A CA 1
ATOM 1504 C C . PRO A 1 189 ? 9.180 -0.884 -29.865 1.00 95.00 189 PRO A C 1
ATOM 1506 O O . PRO A 1 189 ? 10.109 -1.148 -30.626 1.00 95.00 189 PRO A O 1
ATOM 1509 N N . HIS A 1 190 ? 8.610 0.323 -29.846 1.00 94.50 190 HIS A N 1
ATOM 1510 C CA . HIS A 1 190 ? 9.029 1.412 -30.732 1.00 94.50 190 HIS A CA 1
ATOM 1511 C C . HIS A 1 190 ? 10.422 1.959 -30.395 1.00 94.50 190 HIS A C 1
ATOM 1513 O O . HIS A 1 190 ? 11.143 2.369 -31.305 1.00 94.50 190 HIS A O 1
ATOM 1519 N N . GLU A 1 191 ? 10.818 1.891 -29.124 1.00 94.44 191 GLU A N 1
ATOM 1520 C CA . GLU A 1 191 ? 12.101 2.396 -28.636 1.00 94.44 191 GLU A CA 1
ATOM 1521 C C . GLU A 1 191 ? 13.175 1.304 -28.703 1.00 94.44 191 GLU A C 1
ATOM 1523 O O . GLU A 1 191 ? 14.184 1.444 -29.396 1.00 94.44 191 GLU A O 1
ATOM 1528 N N . TYR A 1 192 ? 12.948 0.159 -28.050 1.00 95.62 192 TYR A N 1
ATOM 1529 C CA . TYR A 1 192 ? 14.030 -0.796 -27.785 1.00 95.62 192 TYR A CA 1
ATOM 1530 C C . TYR A 1 192 ? 14.152 -1.922 -28.817 1.00 95.62 192 TYR A C 1
ATOM 1532 O O . TYR A 1 192 ? 15.250 -2.452 -29.007 1.00 95.62 192 TYR A O 1
ATOM 1540 N N . LYS A 1 193 ? 13.088 -2.288 -29.549 1.00 94.00 193 LYS A N 1
ATOM 1541 C CA . LYS A 1 193 ? 13.111 -3.461 -30.451 1.00 94.00 193 LYS A CA 1
ATOM 1542 C C . LYS A 1 193 ? 14.228 -3.392 -31.495 1.00 94.00 193 LYS A C 1
ATOM 1544 O O . LYS A 1 193 ? 14.953 -4.363 -31.696 1.00 94.00 193 LYS A O 1
ATOM 1549 N N . ARG A 1 194 ? 14.443 -2.218 -32.098 1.00 93.25 194 ARG A N 1
ATOM 1550 C CA . ARG A 1 194 ? 15.504 -2.010 -33.101 1.00 93.25 194 ARG A CA 1
ATOM 1551 C C . ARG A 1 194 ? 16.912 -2.189 -32.521 1.00 93.25 194 ARG A C 1
ATOM 1553 O O . ARG A 1 194 ? 17.836 -2.583 -33.234 1.00 93.25 194 ARG A O 1
ATOM 1560 N N . TYR A 1 195 ? 17.127 -1.833 -31.258 1.00 92.75 195 TYR A N 1
ATOM 1561 C CA . TYR A 1 195 ? 18.417 -2.021 -30.589 1.00 92.75 195 TYR A CA 1
ATOM 1562 C C . TYR A 1 195 ? 18.616 -3.480 -30.174 1.00 92.75 195 TYR A C 1
ATOM 1564 O O . TYR A 1 195 ? 19.715 -4.007 -30.349 1.00 92.75 195 TYR A O 1
ATOM 1572 N N . TYR A 1 196 ? 17.546 -4.144 -29.730 1.00 92.31 196 TYR A N 1
ATOM 1573 C CA . TYR A 1 196 ? 17.548 -5.570 -29.420 1.00 92.31 196 TYR A CA 1
ATOM 1574 C C . TYR A 1 196 ? 17.948 -6.411 -30.641 1.00 92.31 196 TYR A C 1
ATOM 1576 O O . TYR A 1 196 ? 18.940 -7.137 -30.590 1.00 92.31 196 TYR A O 1
ATOM 1584 N N . GLU A 1 197 ? 17.253 -6.231 -31.769 1.00 93.12 197 GLU A N 1
ATOM 1585 C CA . GLU A 1 197 ? 17.509 -6.959 -33.024 1.00 93.12 197 GLU A CA 1
ATOM 1586 C C . GLU A 1 197 ? 18.922 -6.699 -33.578 1.00 93.12 197 GLU A C 1
ATOM 1588 O O . GLU A 1 197 ? 19.545 -7.580 -34.165 1.00 93.12 197 GLU A O 1
ATOM 1593 N N . ARG A 1 198 ? 19.484 -5.499 -33.366 1.00 92.56 198 ARG A N 1
ATOM 1594 C CA . ARG A 1 198 ? 20.871 -5.197 -33.766 1.00 92.56 198 ARG A CA 1
ATOM 1595 C C . ARG A 1 198 ? 21.913 -5.918 -32.914 1.00 92.56 198 ARG A C 1
ATOM 1597 O O . ARG A 1 198 ? 22.958 -6.278 -33.447 1.00 92.56 198 ARG A O 1
ATOM 1604 N N . ARG A 1 199 ? 21.665 -6.092 -31.612 1.00 90.56 199 ARG A N 1
ATOM 1605 C CA . ARG A 1 199 ? 22.607 -6.745 -30.684 1.00 90.56 199 ARG A CA 1
ATOM 1606 C C . ARG A 1 199 ? 22.537 -8.266 -30.740 1.00 90.56 199 ARG A C 1
ATOM 1608 O O . ARG A 1 199 ? 23.570 -8.913 -30.610 1.00 90.56 199 ARG A O 1
ATOM 1615 N N . HIS A 1 200 ? 21.343 -8.818 -30.930 1.00 88.38 200 HIS A N 1
ATOM 1616 C CA . HIS A 1 200 ? 21.100 -10.261 -30.875 1.00 88.38 200 HIS A CA 1
ATOM 1617 C C . HIS A 1 200 ? 20.880 -10.900 -32.255 1.00 88.38 200 HIS A C 1
ATOM 1619 O O . HIS A 1 200 ? 20.697 -12.108 -32.348 1.00 88.38 200 HIS A O 1
ATOM 1625 N N . GLY A 1 201 ? 20.961 -10.113 -33.333 1.00 85.88 201 GLY A N 1
ATOM 1626 C CA . GLY A 1 201 ? 20.657 -10.566 -34.686 1.00 85.88 201 GLY A CA 1
ATOM 1627 C C . GLY A 1 201 ? 19.152 -10.654 -34.938 1.00 85.88 201 GLY A C 1
ATOM 1628 O O . GLY A 1 201 ? 18.332 -10.434 -34.050 1.00 85.88 201 GLY A O 1
ATOM 1629 N N . SER A 1 202 ? 18.776 -10.989 -36.175 1.00 77.06 202 SER A N 1
ATOM 1630 C CA . SER A 1 202 ? 17.382 -11.233 -36.575 1.00 77.06 202 SER A CA 1
ATOM 1631 C C . SER A 1 202 ? 16.828 -12.548 -36.030 1.00 77.06 202 SER A C 1
ATOM 1633 O O . SER A 1 202 ? 15.939 -13.123 -36.662 1.00 77.06 202 SER A O 1
ATOM 1635 N N . ASP A 1 203 ? 17.340 -13.032 -34.894 1.00 67.81 203 ASP A N 1
ATOM 1636 C CA . ASP A 1 203 ? 16.594 -14.006 -34.120 1.00 67.81 203 ASP A CA 1
ATOM 1637 C C . ASP A 1 203 ? 15.244 -13.345 -33.881 1.00 67.81 203 ASP A C 1
ATOM 1639 O O . ASP A 1 203 ? 15.194 -12.262 -33.278 1.00 67.81 203 ASP A O 1
ATOM 1643 N N . PRO A 1 204 ? 14.155 -13.888 -34.463 1.00 64.31 204 PRO A N 1
ATOM 1644 C CA . PRO A 1 204 ? 12.857 -13.296 -34.251 1.00 64.31 204 PRO A CA 1
ATOM 1645 C C . PRO A 1 204 ? 12.720 -13.145 -32.742 1.00 64.31 204 PRO A C 1
ATOM 1647 O O . PRO A 1 204 ? 13.167 -14.022 -31.994 1.00 64.31 204 PRO A O 1
ATOM 1650 N N . VAL A 1 205 ? 12.098 -12.052 -32.292 1.00 60.41 205 VAL A N 1
ATOM 1651 C CA . VAL A 1 205 ? 11.473 -11.994 -30.965 1.00 60.41 205 VAL A CA 1
ATOM 1652 C C . VAL A 1 205 ? 10.364 -13.051 -30.994 1.00 60.41 205 VAL A C 1
ATOM 1654 O O . VAL A 1 205 ? 9.175 -12.767 -31.084 1.00 60.41 205 VAL A O 1
ATOM 1657 N N . GLY A 1 206 ? 10.776 -14.308 -31.116 1.00 52.81 206 GLY A N 1
ATOM 1658 C CA . GLY A 1 206 ? 9.962 -15.477 -31.130 1.00 52.81 206 GLY A CA 1
ATOM 1659 C C . GLY A 1 206 ? 9.362 -15.461 -29.760 1.00 52.81 206 GLY A C 1
ATOM 1660 O O . GLY A 1 206 ? 10.075 -15.256 -28.771 1.00 52.81 206 GLY A O 1
ATOM 1661 N N . VAL A 1 207 ? 8.045 -15.617 -29.741 1.00 55.56 207 VAL A N 1
ATOM 1662 C CA . VAL A 1 207 ? 7.302 -16.093 -28.588 1.00 55.56 207 VAL A CA 1
ATOM 1663 C C . VAL A 1 207 ? 8.160 -17.197 -27.999 1.00 55.56 207 VAL A C 1
ATOM 1665 O O . VAL A 1 207 ? 8.213 -18.301 -28.542 1.00 55.56 207 VAL A O 1
ATOM 1668 N N . SER A 1 208 ? 8.960 -16.842 -26.994 1.00 50.78 208 SER A N 1
ATOM 1669 C CA . SER A 1 208 ? 9.823 -17.793 -26.328 1.00 50.78 208 SER A CA 1
ATOM 1670 C C . SER A 1 208 ? 8.808 -18.713 -25.726 1.00 50.78 208 SER A C 1
ATOM 1672 O O . SER A 1 208 ? 8.029 -18.288 -24.874 1.00 50.78 208 SER A O 1
ATOM 1674 N N . ARG A 1 209 ? 8.707 -19.905 -26.309 1.00 51.16 209 ARG A N 1
ATOM 1675 C CA . ARG A 1 209 ? 7.922 -20.982 -25.747 1.00 51.16 209 ARG A CA 1
ATOM 1676 C C . ARG A 1 209 ? 8.414 -21.047 -24.314 1.00 51.16 209 ARG A C 1
ATOM 1678 O O . ARG A 1 209 ? 9.608 -21.203 -24.103 1.00 51.16 209 ARG A O 1
ATOM 1685 N N . ASP A 1 210 ? 7.523 -20.676 -23.413 1.00 49.53 210 ASP A N 1
ATOM 1686 C CA . ASP A 1 210 ? 7.833 -20.222 -22.070 1.00 49.53 210 ASP A CA 1
ATOM 1687 C C . ASP A 1 210 ? 8.653 -21.309 -21.361 1.00 49.53 210 ASP A C 1
ATOM 1689 O O . ASP A 1 210 ? 8.099 -22.307 -20.904 1.00 49.53 210 ASP A O 1
ATOM 1693 N N . ASP A 1 211 ? 9.982 -21.165 -21.325 1.00 46.31 211 ASP A N 1
ATOM 1694 C CA . ASP A 1 211 ? 10.864 -22.110 -20.631 1.00 46.31 211 ASP A CA 1
ATOM 1695 C C . ASP A 1 211 ? 10.601 -22.071 -19.112 1.00 46.31 211 ASP A C 1
ATOM 1697 O O . ASP A 1 211 ? 10.986 -22.992 -18.402 1.00 46.31 211 ASP A O 1
ATOM 1701 N N . SER A 1 212 ? 9.831 -21.096 -18.610 1.00 47.78 212 SER A N 1
ATOM 1702 C CA . SER A 1 212 ? 9.273 -21.068 -17.250 1.00 47.78 212 SER A CA 1
ATOM 1703 C C . SER A 1 212 ? 8.152 -22.079 -16.992 1.00 47.78 212 SER A C 1
ATOM 1705 O O . SER A 1 212 ? 7.818 -22.307 -15.833 1.00 47.78 212 SER A O 1
ATOM 1707 N N . LEU A 1 213 ? 7.606 -22.761 -18.007 1.00 50.16 213 LEU A N 1
ATOM 1708 C CA . LEU A 1 213 ? 6.728 -23.917 -17.767 1.00 50.16 213 LEU A CA 1
ATOM 1709 C C . LEU A 1 213 ? 7.501 -25.215 -17.486 1.00 50.16 213 LEU A C 1
ATOM 1711 O O . LEU A 1 213 ? 6.879 -26.210 -17.115 1.00 50.16 213 LEU A O 1
ATOM 1715 N N . THR A 1 214 ? 8.836 -25.227 -17.594 1.00 44.75 214 THR A N 1
ATOM 1716 C CA . THR A 1 214 ? 9.644 -26.392 -17.189 1.00 44.75 214 THR A CA 1
ATOM 1717 C C . THR A 1 214 ? 9.848 -26.522 -15.679 1.00 44.75 214 THR A C 1
ATOM 1719 O O . THR A 1 214 ? 10.323 -27.564 -15.235 1.00 44.75 214 THR A O 1
ATOM 1722 N N . ASP A 1 215 ? 9.362 -25.568 -14.874 1.00 44.53 215 ASP A N 1
ATOM 1723 C CA . ASP A 1 215 ? 9.169 -25.785 -13.431 1.00 44.53 215 ASP A CA 1
ATOM 1724 C C . ASP A 1 215 ? 7.912 -26.611 -13.109 1.00 44.53 215 ASP A C 1
ATOM 1726 O O . ASP A 1 215 ? 7.706 -27.038 -11.972 1.00 44.53 215 ASP A O 1
ATOM 1730 N N . LEU A 1 216 ? 7.174 -27.042 -14.140 1.00 48.22 216 LEU A N 1
ATOM 1731 C CA . LEU A 1 216 ? 6.604 -28.385 -14.136 1.00 48.22 216 LEU A CA 1
ATOM 1732 C C . LEU A 1 216 ? 7.735 -29.410 -14.333 1.00 48.22 216 LEU A C 1
ATOM 1734 O O . LEU A 1 216 ? 7.681 -30.267 -15.218 1.00 48.22 216 LEU A O 1
ATOM 1738 N N . ASN A 1 217 ? 8.688 -29.430 -13.398 1.00 45.97 217 ASN A N 1
ATOM 1739 C CA . ASN A 1 217 ? 9.166 -30.684 -12.842 1.00 45.97 217 ASN A CA 1
ATOM 1740 C C . ASN A 1 217 ? 7.943 -31.380 -12.229 1.00 45.97 217 ASN A C 1
ATOM 1742 O O . ASN A 1 217 ? 7.810 -31.512 -11.012 1.00 45.97 217 ASN A O 1
ATOM 1746 N N . GLY A 1 218 ? 7.036 -31.840 -13.096 1.00 49.84 218 GLY A N 1
ATOM 1747 C CA . GLY A 1 218 ? 6.052 -32.871 -12.847 1.00 49.84 218 GLY A CA 1
ATOM 1748 C C . GLY A 1 218 ? 6.803 -34.165 -12.590 1.00 49.84 218 GLY A C 1
ATOM 1749 O O . GLY A 1 218 ? 6.655 -35.144 -13.318 1.00 49.84 218 GLY A O 1
ATOM 1750 N N . GLY A 1 219 ? 7.652 -34.151 -11.558 1.00 62.47 219 GLY A N 1
ATOM 1751 C CA . GLY A 1 219 ? 8.086 -35.337 -10.874 1.00 62.47 219 GLY A CA 1
ATOM 1752 C C . GLY A 1 219 ? 6.811 -36.096 -10.591 1.00 62.47 219 GLY A C 1
ATOM 1753 O O . GLY A 1 219 ? 5.901 -35.561 -9.955 1.00 62.47 219 GLY A O 1
ATOM 1754 N N . VAL A 1 220 ? 6.721 -37.282 -11.189 1.00 73.94 220 VAL A N 1
ATOM 1755 C CA . VAL A 1 220 ? 5.596 -38.201 -11.042 1.00 73.94 220 VAL A CA 1
ATOM 1756 C C . VAL A 1 220 ? 5.127 -38.121 -9.586 1.00 73.94 220 VAL A C 1
ATOM 1758 O O . VAL A 1 220 ? 5.964 -38.350 -8.703 1.00 73.94 220 VAL A O 1
ATOM 1761 N N . PRO A 1 221 ? 3.860 -37.729 -9.321 1.00 73.94 221 PRO A N 1
ATOM 1762 C CA . PRO A 1 221 ? 3.366 -37.560 -7.963 1.00 73.94 221 PRO A CA 1
ATOM 1763 C C . PRO A 1 221 ? 3.740 -38.792 -7.156 1.00 73.94 221 PRO A C 1
ATOM 1765 O O . PRO A 1 221 ? 3.585 -39.919 -7.645 1.00 73.94 221 PRO A O 1
ATOM 1768 N N . ARG A 1 222 ? 4.286 -38.608 -5.949 1.00 81.00 222 ARG A N 1
ATOM 1769 C CA . ARG A 1 222 ? 4.655 -39.766 -5.132 1.00 81.00 222 AR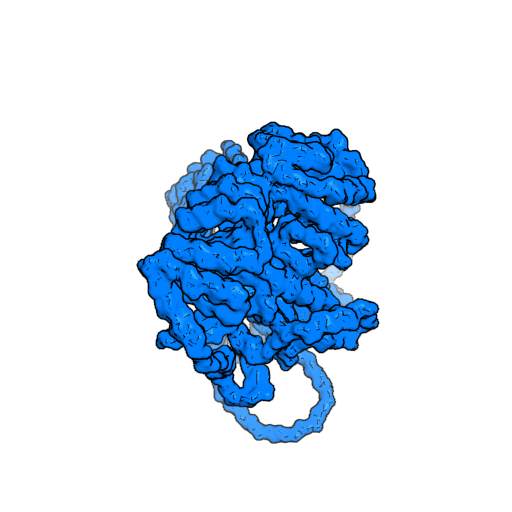G A CA 1
ATOM 1770 C C . ARG A 1 222 ? 3.402 -40.615 -4.960 1.00 81.00 222 ARG A C 1
ATOM 1772 O O . ARG A 1 222 ? 2.310 -40.077 -4.790 1.00 81.00 222 ARG A O 1
ATOM 1779 N N . LEU A 1 223 ? 3.549 -41.940 -4.968 1.00 84.56 223 LEU A N 1
ATOM 1780 C CA . LEU A 1 223 ? 2.407 -42.846 -4.796 1.00 84.56 223 LEU A CA 1
ATOM 1781 C C . LEU A 1 223 ? 1.587 -42.495 -3.539 1.00 84.56 223 LEU A C 1
ATOM 1783 O O . LEU A 1 223 ? 0.370 -42.633 -3.539 1.00 84.56 223 LEU A O 1
ATOM 1787 N N . THR A 1 224 ? 2.240 -41.971 -2.496 1.00 82.94 224 THR A N 1
ATOM 1788 C CA . THR A 1 224 ? 1.571 -41.463 -1.292 1.00 82.94 224 THR A CA 1
ATOM 1789 C C . THR A 1 224 ? 0.606 -40.315 -1.574 1.00 82.94 224 THR A C 1
ATOM 1791 O O . THR A 1 224 ? -0.478 -40.290 -1.006 1.00 82.94 224 THR A O 1
ATOM 1794 N N . ASP A 1 225 ? 0.961 -39.396 -2.466 1.00 83.94 225 ASP A N 1
ATOM 1795 C CA . ASP A 1 225 ? 0.172 -38.198 -2.762 1.00 83.94 225 ASP A CA 1
ATOM 1796 C C . ASP A 1 225 ? -1.069 -38.581 -3.580 1.00 83.94 225 ASP A C 1
ATOM 1798 O O . ASP A 1 225 ? -2.152 -38.039 -3.366 1.00 83.94 225 ASP A O 1
ATOM 1802 N N . LEU A 1 226 ? -0.931 -39.600 -4.440 1.00 88.31 226 LEU A N 1
ATOM 1803 C CA . LEU A 1 226 ? -2.042 -40.198 -5.186 1.00 88.31 226 LEU A CA 1
ATOM 1804 C C . LEU A 1 226 ? -3.044 -40.931 -4.281 1.00 88.31 226 LEU A C 1
ATOM 1806 O O . LEU A 1 226 ? -4.218 -41.012 -4.630 1.00 88.31 226 LEU A O 1
ATOM 1810 N N . ILE A 1 227 ? -2.599 -41.475 -3.142 1.00 94.12 227 ILE A N 1
ATOM 1811 C CA . ILE A 1 227 ? -3.463 -42.208 -2.200 1.00 94.12 227 ILE A CA 1
ATOM 1812 C C . ILE A 1 227 ? -4.155 -41.257 -1.214 1.00 94.12 227 ILE A C 1
ATOM 1814 O O . ILE A 1 227 ? -5.305 -41.506 -0.851 1.00 94.12 227 ILE A O 1
ATOM 1818 N N . ILE A 1 228 ? -3.498 -40.164 -0.802 1.00 94.88 228 ILE A N 1
ATOM 1819 C CA . ILE A 1 228 ? -4.052 -39.217 0.182 1.00 94.88 228 ILE A CA 1
ATOM 1820 C C . ILE A 1 228 ? -5.372 -38.624 -0.301 1.00 94.88 228 ILE A C 1
ATOM 1822 O O . ILE A 1 228 ? -6.327 -38.605 0.466 1.00 94.88 228 ILE A O 1
ATOM 1826 N N . HIS A 1 229 ? -5.457 -38.198 -1.563 1.00 95.19 229 HIS A N 1
ATOM 1827 C CA . HIS A 1 229 ? -6.671 -37.583 -2.101 1.00 95.19 229 HIS A CA 1
ATOM 1828 C C . HIS A 1 229 ? -7.920 -38.488 -1.968 1.00 95.19 229 HIS A C 1
ATOM 1830 O O . HIS A 1 229 ? -8.861 -38.102 -1.273 1.00 95.19 229 HIS A O 1
ATOM 1836 N N . PRO A 1 230 ? -7.974 -39.702 -2.557 1.00 96.44 230 PRO A N 1
ATOM 1837 C CA . PRO A 1 230 ? -9.147 -40.567 -2.430 1.00 96.44 230 PRO A CA 1
ATOM 1838 C C . PRO A 1 230 ? -9.390 -41.058 -0.995 1.00 96.44 230 PRO A C 1
ATOM 1840 O O . PRO A 1 230 ? -10.549 -41.185 -0.601 1.00 96.44 230 PRO A O 1
ATOM 1843 N N . ALA A 1 231 ? -8.338 -41.310 -0.205 1.00 96.25 231 ALA A N 1
ATOM 1844 C CA . ALA A 1 231 ? -8.487 -41.725 1.191 1.00 96.25 231 ALA A CA 1
ATOM 1845 C C . ALA A 1 231 ? -9.139 -40.624 2.038 1.00 96.25 231 ALA A C 1
ATOM 1847 O O . ALA A 1 231 ? -10.083 -40.887 2.777 1.00 96.25 231 ALA A O 1
ATOM 1848 N N . LEU A 1 232 ? -8.691 -39.381 1.867 1.00 96.56 232 LEU A N 1
ATOM 1849 C CA . LEU A 1 232 ? -9.227 -38.221 2.563 1.00 96.56 232 LEU A CA 1
ATOM 1850 C C . LEU A 1 232 ? -10.689 -37.958 2.203 1.00 96.56 232 LEU A C 1
ATOM 1852 O O . LEU A 1 232 ? -11.515 -37.796 3.098 1.00 96.56 232 LEU A O 1
ATOM 1856 N N . LEU A 1 233 ? -11.032 -37.984 0.912 1.00 96.94 233 LEU A N 1
ATOM 1857 C CA . LEU A 1 233 ? -12.424 -37.837 0.477 1.00 96.94 233 LEU A CA 1
ATOM 1858 C C . LEU A 1 233 ? -13.326 -38.924 1.071 1.00 96.94 233 LEU A C 1
ATOM 1860 O O . LEU A 1 233 ? -14.452 -38.637 1.476 1.00 96.94 233 LEU A O 1
ATOM 1864 N N . ARG A 1 234 ? -12.828 -40.164 1.158 1.00 97.19 234 ARG A N 1
ATOM 1865 C CA . ARG A 1 234 ? -13.563 -41.272 1.772 1.00 97.19 234 ARG A CA 1
ATOM 1866 C C . ARG A 1 234 ? -13.758 -41.064 3.274 1.00 97.19 234 ARG A C 1
ATOM 1868 O O . ARG A 1 234 ? -14.880 -41.206 3.742 1.00 97.19 234 ARG A O 1
ATOM 1875 N N . CYS A 1 235 ? -12.710 -40.680 4.000 1.00 97.31 235 CYS A N 1
ATOM 1876 C CA . CYS A 1 235 ? -12.777 -40.375 5.432 1.00 97.31 235 CYS A CA 1
ATOM 1877 C C . CYS A 1 235 ? -13.758 -39.236 5.741 1.00 97.31 235 CYS A C 1
ATOM 1879 O O . CYS A 1 235 ? -14.561 -39.352 6.663 1.00 97.31 235 CYS A O 1
ATOM 1881 N N . ILE A 1 236 ? -13.756 -38.169 4.935 1.00 97.25 236 ILE A N 1
ATOM 1882 C CA . ILE A 1 236 ? -14.711 -37.059 5.072 1.00 97.25 236 ILE A CA 1
ATOM 1883 C C . ILE A 1 236 ? -16.148 -37.537 4.820 1.00 97.25 236 ILE A C 1
ATOM 1885 O O . ILE A 1 236 ? -17.052 -37.160 5.562 1.00 97.25 236 ILE A O 1
ATOM 1889 N N . ALA A 1 237 ? -16.366 -38.369 3.796 1.00 96.94 237 ALA A N 1
ATOM 1890 C CA . ALA A 1 237 ? -17.689 -38.902 3.471 1.00 96.94 237 ALA A CA 1
ATOM 1891 C C . ALA A 1 237 ? -18.226 -39.866 4.544 1.00 96.94 237 ALA A C 1
ATOM 1893 O O . ALA A 1 237 ? -19.417 -39.838 4.849 1.00 96.94 237 ALA A O 1
ATOM 1894 N N . ASP A 1 238 ? -17.350 -40.692 5.119 1.00 96.94 238 ASP A N 1
ATOM 1895 C CA . ASP A 1 238 ? -17.693 -41.652 6.172 1.00 96.94 238 ASP A CA 1
ATOM 1896 C C . ASP A 1 238 ? -17.780 -40.990 7.565 1.00 96.94 238 ASP A C 1
ATOM 1898 O O . ASP A 1 238 ? -18.308 -41.590 8.500 1.00 96.94 238 ASP A O 1
ATOM 1902 N N . GLY A 1 239 ? -17.293 -39.750 7.712 1.00 96.50 239 GLY A N 1
ATOM 1903 C CA . GLY A 1 239 ? -17.247 -39.021 8.984 1.00 96.50 239 GLY A CA 1
ATOM 1904 C C . GLY A 1 239 ? -16.194 -39.542 9.971 1.00 96.50 239 GLY A C 1
ATOM 1905 O O . GLY A 1 239 ? -16.215 -39.152 11.136 1.00 96.50 239 GLY A O 1
ATOM 1906 N N . ASP A 1 240 ? -15.283 -40.407 9.519 1.00 97.19 240 ASP A N 1
ATOM 1907 C CA . ASP A 1 240 ? -14.184 -40.959 10.312 1.00 97.19 240 ASP A CA 1
ATOM 1908 C C . ASP A 1 240 ? -12.851 -40.344 9.869 1.00 97.19 240 ASP A C 1
ATOM 1910 O O . ASP A 1 240 ? -12.219 -40.777 8.902 1.00 97.19 240 ASP A O 1
ATOM 1914 N N . LEU A 1 241 ? -12.434 -39.300 10.588 1.00 96.56 241 LEU A N 1
ATOM 1915 C CA . LEU A 1 241 ? -11.186 -38.578 10.334 1.00 96.56 241 LEU A CA 1
ATOM 1916 C C . LEU A 1 241 ? -9.966 -39.208 11.023 1.00 96.56 241 LEU A C 1
ATOM 1918 O O . LEU A 1 241 ? -8.835 -38.822 10.720 1.00 96.56 241 LEU A O 1
ATOM 1922 N N . SER A 1 242 ? -10.171 -40.197 11.901 1.00 96.06 242 SER A N 1
ATOM 1923 C CA . SER A 1 242 ? -9.117 -40.751 12.763 1.00 96.06 242 SER A CA 1
ATOM 1924 C C . SER A 1 242 ? -7.963 -41.374 11.971 1.00 96.06 242 SER A C 1
ATOM 1926 O O . SER A 1 242 ? -6.803 -41.301 12.374 1.00 96.06 242 SER A O 1
ATOM 1928 N N . ALA A 1 243 ? -8.260 -41.934 10.795 1.00 93.69 243 ALA A N 1
ATOM 1929 C CA . ALA A 1 243 ? -7.261 -42.507 9.898 1.00 93.69 243 ALA A CA 1
ATOM 1930 C C . ALA A 1 243 ? -6.384 -41.448 9.206 1.00 93.69 243 ALA A C 1
ATOM 1932 O O . ALA A 1 243 ? -5.279 -41.768 8.762 1.00 93.69 243 ALA A O 1
ATOM 1933 N N . ILE A 1 244 ? -6.864 -40.203 9.096 1.00 95.19 244 ILE A N 1
ATOM 1934 C CA . ILE A 1 244 ? -6.168 -39.115 8.403 1.00 95.19 244 ILE A CA 1
ATOM 1935 C C . ILE A 1 244 ? -5.394 -38.215 9.359 1.00 95.19 244 ILE A C 1
ATOM 1937 O O . ILE A 1 244 ? -4.325 -37.732 8.986 1.00 95.19 244 ILE A O 1
ATOM 1941 N N . GLU A 1 245 ? -5.899 -37.997 10.573 1.00 94.69 245 GLU A N 1
ATOM 1942 C CA . GLU A 1 245 ? -5.274 -37.121 11.571 1.00 94.69 245 GLU A CA 1
ATOM 1943 C C . GLU A 1 245 ? -3.753 -37.336 11.721 1.00 94.69 245 GLU A C 1
ATOM 1945 O O . GLU A 1 245 ? -3.027 -36.341 11.688 1.00 94.69 245 GLU A O 1
ATOM 1950 N N . PRO A 1 246 ? -3.208 -38.575 11.762 1.00 94.62 246 PRO A N 1
ATOM 1951 C CA . PRO A 1 246 ? -1.762 -38.797 11.829 1.00 94.62 246 PRO A CA 1
ATOM 1952 C C . PRO A 1 246 ? -0.957 -38.153 10.689 1.00 94.62 246 PRO A C 1
ATOM 1954 O O . PRO A 1 246 ? 0.194 -37.776 10.901 1.00 94.62 246 PRO A O 1
ATOM 1957 N N . PHE A 1 247 ? -1.534 -37.999 9.491 1.00 92.88 247 PHE A N 1
ATOM 1958 C CA . PHE A 1 247 ? -0.856 -37.371 8.351 1.00 92.88 247 PHE A CA 1
ATOM 1959 C C . PHE A 1 247 ? -0.724 -35.852 8.493 1.00 92.88 247 PHE A C 1
ATOM 1961 O O . PHE A 1 247 ? 0.171 -35.276 7.875 1.00 92.88 247 PHE A O 1
ATOM 1968 N N . LEU A 1 248 ? -1.558 -35.199 9.310 1.00 92.00 248 LEU A N 1
ATOM 1969 C CA . LEU A 1 248 ? -1.419 -33.765 9.602 1.00 92.00 248 LEU A CA 1
ATOM 1970 C C . LEU A 1 248 ? -0.132 -33.470 10.375 1.00 92.00 248 LEU A C 1
ATOM 1972 O O . LEU A 1 248 ? 0.513 -32.447 10.146 1.00 92.00 248 LEU A O 1
ATOM 1976 N N . TRP A 1 249 ? 0.274 -34.413 11.225 1.00 90.88 249 TRP A N 1
ATOM 1977 C CA . TRP A 1 249 ? 1.501 -34.353 12.017 1.00 90.88 249 TRP A CA 1
ATOM 1978 C C . TRP A 1 249 ? 2.755 -34.735 11.219 1.00 90.88 249 TRP A C 1
ATOM 1980 O O . TRP A 1 249 ? 3.864 -34.636 11.741 1.00 90.88 249 TRP A O 1
ATOM 1990 N N . MET A 1 250 ? 2.608 -35.161 9.957 1.00 93.62 250 MET A N 1
ATOM 1991 C CA . MET A 1 250 ? 3.721 -35.484 9.063 1.00 93.62 250 MET A CA 1
ATOM 1992 C C . MET A 1 250 ? 4.026 -34.282 8.152 1.00 93.62 250 MET A C 1
ATOM 1994 O O . MET A 1 250 ? 3.238 -33.993 7.243 1.00 93.62 250 MET A O 1
ATOM 1998 N N . PRO A 1 251 ? 5.170 -33.586 8.329 1.00 90.88 251 PRO A N 1
ATOM 1999 C CA . PRO A 1 251 ? 5.481 -32.367 7.577 1.00 90.88 251 PRO A CA 1
ATOM 2000 C C . PRO A 1 251 ? 5.477 -32.543 6.052 1.00 90.88 251 PRO A C 1
ATOM 2002 O O . PRO A 1 251 ? 5.170 -31.600 5.329 1.00 90.88 251 PRO A O 1
ATOM 2005 N N . ASP A 1 252 ? 5.790 -33.742 5.550 1.00 91.88 252 ASP A N 1
ATOM 2006 C CA . ASP A 1 252 ? 5.808 -34.056 4.119 1.00 91.88 252 ASP A CA 1
ATOM 2007 C C . ASP A 1 252 ? 4.418 -34.372 3.543 1.00 91.88 252 ASP A C 1
ATOM 2009 O O . ASP A 1 252 ? 4.220 -34.237 2.336 1.00 91.88 252 ASP A O 1
ATOM 2013 N N . LYS A 1 253 ? 3.453 -34.790 4.377 1.00 93.00 253 LYS A N 1
ATOM 2014 C CA . LYS A 1 253 ? 2.083 -35.131 3.944 1.00 93.00 253 LYS A CA 1
ATOM 2015 C C . LYS A 1 253 ? 1.101 -33.991 4.125 1.00 93.00 253 LYS A C 1
ATOM 2017 O O . LYS A 1 253 ? 0.154 -33.886 3.345 1.00 93.00 253 LYS A O 1
ATOM 2022 N N . LYS A 1 254 ? 1.350 -33.109 5.092 1.00 92.25 254 LYS A N 1
ATOM 2023 C CA . LYS A 1 254 ? 0.527 -31.926 5.342 1.00 92.25 254 LYS A CA 1
ATOM 2024 C C . LYS A 1 254 ? 0.228 -31.120 4.064 1.00 92.25 254 LYS A C 1
ATOM 2026 O O . LYS A 1 254 ? -0.950 -30.877 3.829 1.00 92.25 254 LYS A O 1
ATOM 2031 N N . PRO A 1 255 ? 1.195 -30.786 3.178 1.00 92.94 255 PRO A N 1
ATOM 2032 C CA . PRO A 1 255 ? 0.894 -30.044 1.949 1.00 92.94 255 PRO A CA 1
ATOM 2033 C C . PRO A 1 255 ? -0.074 -30.771 1.007 1.00 92.94 255 PRO A C 1
ATOM 2035 O O . PRO A 1 255 ? -0.895 -30.125 0.358 1.00 92.94 255 PRO A O 1
ATOM 2038 N N . ALA A 1 256 ? -0.002 -32.105 0.939 1.00 93.25 256 ALA A N 1
ATOM 2039 C CA . ALA A 1 256 ? -0.921 -32.906 0.136 1.00 93.25 256 ALA A CA 1
ATOM 2040 C C . ALA A 1 256 ? -2.336 -32.878 0.731 1.00 93.25 256 ALA A C 1
ATOM 2042 O O . ALA A 1 256 ? -3.289 -32.630 0.000 1.00 93.25 256 ALA A O 1
ATOM 2043 N N . VAL A 1 257 ? -2.473 -33.044 2.053 1.00 95.25 257 VAL A N 1
ATOM 2044 C CA . VAL A 1 257 ? -3.771 -32.934 2.745 1.00 95.25 257 VAL A CA 1
ATOM 2045 C C . VAL A 1 257 ? -4.364 -31.531 2.580 1.00 95.25 257 VAL A C 1
ATOM 2047 O O . VAL A 1 257 ? -5.528 -31.395 2.212 1.00 95.25 257 VAL A O 1
ATOM 2050 N N . THR A 1 258 ? -3.557 -30.484 2.778 1.00 95.38 258 THR A N 1
ATOM 2051 C CA . THR A 1 258 ? -3.973 -29.089 2.586 1.00 95.38 258 THR A CA 1
ATOM 2052 C C . THR A 1 258 ? -4.478 -28.842 1.167 1.00 95.38 258 THR A C 1
ATOM 2054 O O . THR A 1 258 ? -5.530 -28.232 1.015 1.00 95.38 258 THR A O 1
ATOM 2057 N N . ARG A 1 259 ? -3.786 -29.350 0.137 1.00 94.94 259 ARG A N 1
ATOM 2058 C CA . ARG A 1 259 ? -4.217 -29.210 -1.263 1.00 94.94 259 ARG A CA 1
ATOM 2059 C C . ARG A 1 259 ? -5.593 -29.829 -1.502 1.00 94.94 259 ARG A C 1
ATOM 2061 O O . ARG A 1 259 ? -6.457 -29.169 -2.061 1.00 94.94 259 ARG A O 1
ATOM 2068 N N . VAL A 1 260 ? -5.817 -31.054 -1.027 1.00 96.06 260 VAL A N 1
ATOM 2069 C CA . VAL A 1 260 ? -7.115 -31.729 -1.191 1.00 96.06 260 VAL A CA 1
ATOM 2070 C C . VAL A 1 260 ? -8.229 -30.945 -0.496 1.00 96.06 260 VAL A C 1
ATOM 2072 O O . VAL A 1 260 ? -9.303 -30.790 -1.061 1.00 96.06 260 VAL A O 1
ATOM 2075 N N . LEU A 1 261 ? -7.986 -30.412 0.708 1.00 96.62 261 LEU A N 1
ATOM 2076 C CA . LEU A 1 261 ? -8.972 -29.582 1.409 1.00 96.62 261 LEU A CA 1
ATOM 2077 C C . LEU A 1 261 ? -9.260 -28.255 0.689 1.00 96.62 261 LEU A C 1
ATOM 2079 O O . LEU A 1 261 ? -10.391 -27.782 0.739 1.00 96.62 261 LEU A O 1
ATOM 2083 N N . GLN A 1 262 ? -8.266 -27.663 0.022 1.00 95.88 262 GLN A N 1
ATOM 2084 C CA . GLN A 1 262 ? -8.438 -26.459 -0.806 1.00 95.88 262 GLN A CA 1
ATOM 2085 C C . GLN A 1 262 ? -9.259 -26.737 -2.076 1.00 95.88 262 GLN A C 1
ATOM 2087 O O . GLN A 1 262 ? -9.939 -25.846 -2.572 1.00 95.88 262 GLN A O 1
ATOM 2092 N N . GLU A 1 263 ? -9.236 -27.971 -2.586 1.00 95.69 263 GLU A N 1
ATOM 2093 C CA . GLU A 1 263 ? -10.017 -28.405 -3.754 1.00 95.69 263 GLU A CA 1
ATOM 2094 C C . GLU A 1 263 ? -11.496 -28.706 -3.422 1.00 95.69 263 GLU A C 1
ATOM 2096 O O . GLU A 1 263 ? -12.315 -28.864 -4.331 1.00 95.69 263 GLU A O 1
ATOM 2101 N N . LEU A 1 264 ? -11.872 -28.775 -2.137 1.00 96.38 264 LEU A N 1
ATOM 2102 C CA . LEU A 1 264 ? -13.252 -29.037 -1.720 1.00 96.38 264 LEU A CA 1
ATOM 2103 C C . LEU A 1 264 ? -14.150 -27.818 -1.954 1.00 96.38 264 LEU A C 1
ATOM 2105 O O . LEU A 1 264 ? -14.062 -26.824 -1.235 1.00 96.38 264 LEU A O 1
ATOM 2109 N N . ASN A 1 265 ? -15.086 -27.940 -2.896 1.00 94.94 265 ASN A N 1
ATOM 2110 C CA . ASN A 1 265 ? -16.102 -26.928 -3.171 1.00 94.94 265 ASN A CA 1
ATOM 2111 C C . ASN A 1 265 ? -17.481 -27.582 -3.429 1.00 94.94 265 ASN A C 1
ATOM 2113 O O . ASN A 1 265 ? -17.651 -28.239 -4.460 1.00 94.94 265 ASN A O 1
ATOM 2117 N N . PRO A 1 266 ? -18.473 -27.433 -2.526 1.00 94.75 266 PRO A N 1
ATOM 2118 C CA . PRO A 1 266 ? -18.423 -26.676 -1.270 1.00 94.75 266 PRO A CA 1
ATOM 2119 C C . PRO A 1 266 ? -17.579 -27.372 -0.190 1.00 94.75 266 PRO A C 1
ATOM 2121 O O . PRO A 1 266 ? -17.460 -28.599 -0.179 1.00 94.75 266 PRO A O 1
ATOM 2124 N N . PHE A 1 267 ? -17.042 -26.603 0.762 1.00 97.19 267 PHE A N 1
ATOM 2125 C CA . PHE A 1 267 ? -16.282 -27.170 1.878 1.00 97.19 267 PHE A CA 1
ATOM 2126 C C . PHE A 1 267 ? -17.214 -27.879 2.890 1.00 97.19 267 PHE A C 1
ATOM 2128 O O . PHE A 1 267 ? -18.140 -27.254 3.416 1.00 97.19 267 PHE A O 1
ATOM 2135 N N . PRO A 1 268 ? -17.013 -29.171 3.207 1.00 97.19 268 PRO A N 1
ATOM 2136 C CA . PRO A 1 268 ? -17.899 -29.917 4.098 1.00 97.19 268 PRO A CA 1
ATOM 2137 C C . PRO A 1 268 ? -17.630 -29.616 5.582 1.00 97.19 268 PRO A C 1
ATOM 2139 O O . PRO A 1 268 ? -16.485 -29.609 6.026 1.00 97.19 268 PRO A O 1
ATOM 2142 N N . ASN A 1 269 ? -18.690 -29.469 6.390 1.00 97.19 269 ASN A N 1
ATOM 2143 C CA . ASN A 1 269 ? -18.577 -29.231 7.844 1.00 97.19 269 ASN A CA 1
ATOM 2144 C C . ASN A 1 269 ? -17.764 -30.310 8.574 1.00 97.19 269 ASN A C 1
ATOM 2146 O O . ASN A 1 269 ? -17.049 -30.003 9.523 1.00 97.19 269 ASN A O 1
ATOM 2150 N N . LEU A 1 270 ? -17.856 -31.563 8.116 1.00 97.31 270 LEU A N 1
ATOM 2151 C CA . LEU A 1 270 ? -17.108 -32.685 8.687 1.00 97.31 270 LEU A CA 1
ATOM 2152 C C . LEU A 1 270 ? -15.591 -32.529 8.528 1.00 97.31 270 LEU A C 1
ATOM 2154 O O . LEU A 1 270 ? -14.862 -33.153 9.282 1.00 97.31 270 LEU A O 1
ATOM 2158 N N . ALA A 1 271 ? -15.108 -31.698 7.598 1.00 97.25 271 ALA A N 1
ATOM 2159 C CA . ALA A 1 271 ? -13.680 -31.457 7.394 1.00 97.25 271 ALA A CA 1
ATOM 2160 C C . ALA A 1 271 ? -13.122 -30.274 8.210 1.00 97.25 271 ALA A C 1
ATOM 2162 O O . ALA A 1 271 ? -11.911 -30.057 8.190 1.00 97.25 271 ALA A O 1
ATOM 2163 N N . LEU A 1 272 ? -13.954 -29.521 8.947 1.00 97.06 272 LEU A N 1
ATOM 2164 C CA . LEU A 1 272 ? -13.486 -28.407 9.789 1.00 97.06 272 LEU A CA 1
ATOM 2165 C C . LEU A 1 272 ? -12.436 -28.824 10.840 1.00 97.06 272 LEU A C 1
ATOM 2167 O O . LEU A 1 272 ? -11.457 -28.095 10.976 1.00 97.06 272 LEU A O 1
ATOM 2171 N N . PRO A 1 273 ? -12.545 -29.984 11.523 1.00 96.25 273 PRO A N 1
ATOM 2172 C CA . PRO A 1 273 ? -11.505 -30.424 12.459 1.00 96.25 273 PRO A CA 1
ATOM 2173 C C . PRO A 1 273 ? -10.144 -30.675 11.790 1.00 96.25 273 PRO A C 1
ATOM 2175 O O . PRO A 1 273 ? -9.103 -30.451 12.397 1.00 96.25 273 PRO A O 1
ATOM 2178 N N . LEU A 1 274 ? -10.124 -31.102 10.519 1.00 96.19 274 LEU A N 1
ATOM 2179 C CA . LEU A 1 274 ? -8.864 -31.252 9.782 1.00 96.19 274 LEU A CA 1
ATOM 2180 C C . LEU A 1 274 ? -8.248 -29.897 9.430 1.00 96.19 274 LEU A C 1
ATOM 2182 O O . LEU A 1 274 ? -7.027 -29.758 9.440 1.00 96.19 274 LEU A O 1
ATOM 2186 N N . LEU A 1 275 ? -9.086 -28.910 9.102 1.00 96.25 275 LEU A N 1
ATOM 2187 C CA . LEU A 1 275 ? -8.633 -27.543 8.863 1.00 96.25 275 LEU A CA 1
ATOM 2188 C C . LEU A 1 275 ? -8.013 -26.942 10.132 1.00 96.25 275 LEU A C 1
ATOM 2190 O O . LEU A 1 275 ? -6.935 -26.357 10.050 1.00 96.25 275 LEU A O 1
ATOM 2194 N N . ASP A 1 276 ? -8.650 -27.154 11.284 1.00 95.06 276 ASP A N 1
ATOM 2195 C CA . ASP A 1 276 ? -8.129 -26.774 12.601 1.00 95.06 276 ASP A CA 1
ATOM 2196 C C . ASP A 1 276 ? -6.736 -27.384 12.844 1.00 95.06 276 ASP A C 1
ATOM 2198 O O . ASP A 1 276 ? -5.754 -26.660 13.006 1.00 95.06 276 ASP A O 1
ATOM 2202 N N . GLY A 1 277 ? -6.596 -28.705 12.675 1.00 94.31 277 GLY A N 1
ATOM 2203 C CA . GLY A 1 277 ? -5.302 -29.384 12.826 1.00 94.31 277 GLY A CA 1
ATOM 2204 C C . GLY A 1 277 ? -4.218 -28.929 11.834 1.00 94.31 277 GLY A C 1
ATOM 2205 O O . GLY A 1 277 ? -3.027 -28.975 12.136 1.00 94.31 277 GLY A O 1
ATOM 2206 N N . ILE A 1 278 ? -4.579 -28.447 10.639 1.00 93.06 278 ILE A N 1
ATOM 2207 C CA . ILE A 1 278 ? -3.605 -27.851 9.703 1.00 93.06 278 ILE A CA 1
ATOM 2208 C C . ILE A 1 278 ? -3.123 -26.494 10.206 1.00 93.06 278 ILE A C 1
ATOM 2210 O O . ILE A 1 278 ? -1.937 -26.170 10.049 1.00 93.06 278 ILE A O 1
ATOM 2214 N N . LEU A 1 279 ? -4.031 -25.703 10.766 1.00 90.06 279 LEU A N 1
ATOM 2215 C CA . LEU A 1 279 ? -3.773 -24.340 11.206 1.00 90.06 279 LEU A CA 1
ATOM 2216 C C . LEU A 1 279 ? -3.156 -24.275 12.606 1.00 90.06 279 LEU A C 1
ATOM 2218 O O . LEU A 1 279 ? -2.488 -23.290 12.894 1.00 90.06 279 LEU A O 1
ATOM 2222 N N . GLU A 1 280 ? -3.233 -25.338 13.409 1.00 87.50 280 GLU A N 1
ATOM 2223 C CA . GLU A 1 280 ? -2.554 -25.443 14.713 1.00 87.50 280 GLU A CA 1
ATOM 2224 C C . GLU A 1 280 ? -1.026 -25.234 14.622 1.00 87.50 280 GLU A C 1
ATOM 2226 O O . GLU A 1 280 ? -0.392 -24.784 15.572 1.00 87.50 280 GLU A O 1
ATOM 2231 N N . PHE A 1 281 ? -0.416 -25.502 13.462 1.00 81.81 281 PHE A N 1
ATOM 2232 C CA . PHE A 1 281 ? 1.016 -25.244 13.235 1.00 81.81 281 PHE A CA 1
ATOM 2233 C C . PHE A 1 281 ? 1.316 -23.909 12.550 1.00 81.81 281 PHE A C 1
ATOM 2235 O O . PHE A 1 281 ? 2.486 -23.606 12.296 1.00 81.81 281 PHE A O 1
ATOM 2242 N N . ALA A 1 282 ? 0.294 -23.156 12.143 1.00 84.69 282 ALA A N 1
ATOM 2243 C CA . ALA A 1 282 ? 0.529 -21.773 11.766 1.00 84.69 282 ALA A CA 1
ATOM 2244 C C . ALA A 1 282 ? 1.008 -21.020 13.021 1.00 84.69 282 ALA A C 1
ATOM 2246 O O . ALA A 1 282 ? 0.703 -21.439 14.139 1.00 84.69 282 ALA A O 1
ATOM 2247 N N . PRO A 1 283 ? 1.779 -19.928 12.885 1.00 84.06 283 PRO A N 1
ATOM 2248 C CA . PRO A 1 283 ? 2.012 -19.033 14.014 1.00 84.06 283 PRO A CA 1
ATOM 2249 C C . PRO A 1 283 ? 0.667 -18.744 14.697 1.00 84.06 283 PRO A C 1
ATOM 2251 O O . PRO A 1 283 ? -0.279 -18.392 13.996 1.00 84.06 283 PRO A O 1
ATOM 2254 N N . ASN A 1 284 ? 0.575 -18.955 16.019 1.00 75.25 284 ASN A N 1
ATOM 2255 C CA . ASN A 1 284 ? -0.679 -19.064 16.804 1.00 75.25 284 ASN A CA 1
ATOM 2256 C C . ASN A 1 284 ? -1.672 -17.885 16.667 1.00 75.25 284 ASN A C 1
ATOM 2258 O O . ASN A 1 284 ? -2.759 -17.898 17.254 1.00 75.25 284 ASN A O 1
ATOM 2262 N N . ASP A 1 285 ? -1.282 -16.840 15.953 1.00 90.19 285 ASP A N 1
ATOM 2263 C CA . ASP A 1 285 ? -1.977 -15.583 15.779 1.00 90.19 285 ASP A CA 1
ATOM 2264 C C . ASP A 1 285 ? -2.269 -15.231 14.302 1.00 90.19 285 ASP A C 1
ATOM 2266 O O . ASP A 1 285 ? -3.038 -14.301 14.053 1.00 90.19 285 ASP A O 1
ATOM 2270 N N . ILE A 1 286 ? -1.739 -15.982 13.325 1.00 94.38 286 ILE A N 1
ATOM 2271 C CA . ILE A 1 286 ? -1.916 -15.734 11.884 1.00 94.38 286 ILE A CA 1
ATOM 2272 C C . ILE A 1 286 ? -2.691 -16.881 11.233 1.00 94.38 286 ILE A C 1
ATOM 2274 O O . ILE A 1 286 ? -2.176 -17.986 11.073 1.00 94.38 286 ILE A O 1
ATOM 2278 N N . ILE A 1 287 ? -3.908 -16.589 10.774 1.00 95.88 287 ILE A N 1
ATOM 2279 C CA . ILE A 1 287 ? -4.767 -17.539 10.064 1.00 95.88 287 ILE A CA 1
ATOM 2280 C C . ILE A 1 287 ? -5.069 -17.026 8.655 1.00 95.88 287 ILE A C 1
ATOM 2282 O O . ILE A 1 287 ? -5.593 -15.927 8.471 1.00 95.88 287 ILE A O 1
ATOM 2286 N N . ASP A 1 288 ? -4.784 -17.858 7.654 1.00 96.19 288 ASP A N 1
ATOM 2287 C CA . ASP A 1 288 ? -5.120 -17.601 6.253 1.00 96.19 288 ASP A CA 1
ATOM 2288 C C . ASP A 1 288 ? -6.117 -18.642 5.734 1.00 96.19 288 ASP A C 1
ATOM 2290 O O . ASP A 1 288 ? -5.793 -19.822 5.588 1.00 96.19 288 ASP A O 1
ATOM 2294 N N . LEU A 1 289 ? -7.342 -18.186 5.463 1.00 97.12 289 LEU A N 1
ATOM 2295 C CA . LEU A 1 289 ? -8.443 -18.991 4.937 1.00 97.12 289 LEU A CA 1
ATOM 2296 C C . LEU A 1 289 ? -8.699 -18.747 3.441 1.00 97.12 289 LEU A C 1
ATOM 2298 O O . LEU A 1 289 ? -9.583 -19.385 2.875 1.00 97.12 289 LEU A O 1
ATOM 2302 N N . SER A 1 290 ? -7.919 -17.873 2.791 1.00 95.88 290 SER A N 1
ATOM 2303 C CA . SER A 1 290 ? -8.139 -17.414 1.406 1.00 95.88 290 SER A CA 1
ATOM 2304 C C . SER A 1 290 ? -8.248 -18.530 0.362 1.00 95.88 290 SER A C 1
ATOM 2306 O O . SER A 1 290 ? -8.860 -18.364 -0.689 1.00 95.88 290 SER A O 1
ATOM 2308 N N . ARG A 1 291 ? -7.658 -19.696 0.642 1.00 94.75 291 ARG A N 1
ATOM 2309 C CA . ARG A 1 291 ? -7.593 -20.832 -0.289 1.00 94.75 291 ARG A CA 1
ATOM 2310 C C . ARG A 1 291 ? -8.683 -21.881 -0.079 1.00 94.75 291 ARG A C 1
ATOM 2312 O O . ARG A 1 291 ? -8.648 -22.907 -0.749 1.00 94.75 291 ARG A O 1
ATOM 2319 N N . PHE A 1 292 ? -9.608 -21.674 0.856 1.00 96.50 292 PHE A N 1
ATOM 2320 C CA . PHE A 1 292 ? -10.661 -22.640 1.168 1.00 96.50 292 PHE A CA 1
ATOM 2321 C C . PHE A 1 292 ? -12.034 -22.104 0.759 1.00 96.50 292 PHE A C 1
ATOM 2323 O O . PHE A 1 292 ? -12.374 -20.956 1.037 1.00 96.50 292 PHE A O 1
ATOM 2330 N N . SER A 1 293 ? -12.875 -22.954 0.167 1.00 96.12 293 SER A N 1
ATOM 2331 C CA . SER A 1 293 ? -14.252 -22.602 -0.220 1.00 96.12 293 SER A CA 1
ATOM 2332 C C . SER A 1 293 ? -15.237 -22.686 0.960 1.00 96.12 293 SER A C 1
ATOM 2334 O O . SER A 1 293 ? -16.262 -23.370 0.890 1.00 96.12 293 SER A O 1
ATOM 2336 N N . LEU A 1 294 ? -14.909 -22.023 2.075 1.00 97.44 294 LEU A N 1
ATOM 2337 C CA . LEU A 1 294 ? -15.746 -21.982 3.278 1.00 97.44 294 LEU A CA 1
ATOM 2338 C C . LEU A 1 294 ? -16.925 -21.016 3.102 1.00 97.44 294 LEU A C 1
ATOM 2340 O O . LEU A 1 294 ? -16.791 -19.915 2.571 1.00 97.44 294 LEU A O 1
ATOM 2344 N N . THR A 1 295 ? -18.083 -21.405 3.627 1.00 97.12 295 THR A N 1
ATOM 2345 C CA . THR A 1 295 ? -19.260 -20.531 3.756 1.00 97.12 295 THR A CA 1
ATOM 2346 C C . THR A 1 295 ? -19.064 -19.485 4.859 1.00 97.12 295 THR A C 1
ATOM 2348 O O . THR A 1 295 ? -18.314 -19.711 5.811 1.00 97.12 295 THR A O 1
ATOM 2351 N N . SER A 1 296 ? -19.817 -18.378 4.811 1.00 97.00 296 SER A N 1
ATOM 2352 C CA . SER A 1 296 ? -19.841 -17.351 5.869 1.00 97.00 296 SER A CA 1
ATOM 2353 C C . SER A 1 296 ? -19.971 -17.939 7.280 1.00 97.00 296 SER A C 1
ATOM 2355 O O . SER A 1 296 ? -19.226 -17.581 8.190 1.00 97.00 296 SER A O 1
ATOM 2357 N N . SER A 1 297 ? -20.910 -18.875 7.461 1.00 97.56 297 SER A N 1
ATOM 2358 C CA . SER A 1 297 ? -21.185 -19.514 8.750 1.00 97.56 297 SER A CA 1
ATOM 2359 C C . SER A 1 297 ? -20.029 -20.378 9.232 1.00 97.56 297 SER A C 1
ATOM 2361 O O . SER A 1 297 ? -19.744 -20.384 10.424 1.00 97.56 297 SER A O 1
ATOM 2363 N N . GLN A 1 298 ? -19.349 -21.078 8.321 1.00 97.75 298 GLN A N 1
ATOM 2364 C CA . GLN A 1 298 ? -18.178 -21.882 8.666 1.00 97.75 298 GLN A CA 1
ATOM 2365 C C . GLN A 1 298 ? -17.005 -20.996 9.073 1.00 97.75 298 GLN A C 1
ATOM 2367 O O . GLN A 1 298 ? -16.356 -21.301 10.064 1.00 97.75 298 GLN A O 1
ATOM 2372 N N . VAL A 1 299 ? -16.766 -19.883 8.368 1.00 97.81 299 VAL A N 1
ATOM 2373 C CA . VAL A 1 299 ? -15.720 -18.916 8.741 1.00 97.81 299 VAL A CA 1
ATOM 2374 C C . VAL A 1 299 ? -15.991 -18.346 10.131 1.00 97.81 299 VAL A C 1
ATOM 2376 O O . VAL A 1 299 ? -15.103 -18.343 10.978 1.00 97.81 299 VAL A O 1
ATOM 2379 N N . VAL A 1 300 ? -17.226 -17.915 10.400 1.00 97.94 300 VAL A N 1
ATOM 2380 C CA . VAL A 1 300 ? -17.622 -17.385 11.713 1.00 97.94 300 VAL A CA 1
ATOM 2381 C C . VAL A 1 300 ? -17.495 -18.445 12.809 1.00 97.94 300 VAL A C 1
ATOM 2383 O O . VAL A 1 300 ? -16.937 -18.159 13.868 1.00 97.94 300 VAL A O 1
ATOM 2386 N N . GLN A 1 301 ? -17.965 -19.671 12.559 1.00 97.25 301 GLN A N 1
ATOM 2387 C CA . GLN A 1 301 ? -17.834 -20.789 13.494 1.00 97.25 301 GLN A CA 1
ATOM 2388 C C . GLN A 1 301 ? -16.363 -21.092 13.787 1.00 97.25 301 GLN A C 1
ATOM 2390 O O . GLN A 1 301 ? -15.986 -21.186 14.952 1.00 97.25 301 GLN A O 1
ATOM 2395 N N . PHE A 1 302 ? -15.540 -21.200 12.748 1.00 96.56 302 PHE A N 1
ATOM 2396 C CA . PHE A 1 302 ? -14.117 -21.483 12.863 1.00 96.56 302 PHE A CA 1
ATOM 2397 C C . PHE A 1 302 ? -13.413 -20.391 13.676 1.00 96.56 302 PHE A C 1
ATOM 2399 O O . PHE A 1 302 ? -12.841 -20.661 14.725 1.00 96.56 302 PHE A O 1
ATOM 2406 N N . VAL A 1 303 ? -13.555 -19.121 13.286 1.00 96.31 303 VAL A N 1
ATOM 2407 C CA . VAL A 1 303 ? -12.934 -17.988 13.995 1.00 96.31 303 VAL A CA 1
ATOM 2408 C C . VAL A 1 303 ? -13.418 -17.881 15.446 1.00 96.31 303 VAL A C 1
ATOM 2410 O O . VAL A 1 303 ? -12.640 -17.515 16.324 1.00 96.31 303 VAL A O 1
ATOM 2413 N N . SER A 1 304 ? -14.667 -18.262 15.740 1.00 96.25 304 SER A N 1
ATOM 2414 C CA . SER A 1 304 ? -15.180 -18.283 17.117 1.00 96.25 304 SER A CA 1
ATOM 2415 C C . SER A 1 304 ? -14.476 -19.284 18.036 1.00 96.25 304 SER A C 1
ATOM 2417 O O . SER A 1 304 ? -14.529 -19.110 19.249 1.00 96.25 304 SER A O 1
ATOM 2419 N N . GLN A 1 305 ? -13.803 -20.295 17.484 1.00 95.56 305 GLN A N 1
ATOM 2420 C CA . GLN A 1 305 ? -13.027 -21.285 18.237 1.00 95.56 305 GLN A CA 1
ATOM 2421 C C . GLN A 1 305 ? -11.577 -20.826 18.483 1.00 95.56 305 GLN A C 1
ATOM 2423 O O . GLN A 1 305 ? -10.894 -21.370 19.349 1.00 95.56 305 GLN A O 1
ATOM 2428 N N . HIS A 1 306 ? -11.126 -19.772 17.794 1.00 94.31 306 HIS A N 1
ATOM 2429 C CA . HIS A 1 306 ? -9.745 -19.286 17.803 1.00 94.31 306 HIS A CA 1
ATOM 2430 C C . HIS A 1 306 ? -9.643 -17.840 18.312 1.00 94.31 306 HIS A C 1
ATOM 2432 O O . HIS A 1 306 ? -9.383 -16.894 17.571 1.00 94.31 306 HIS A O 1
ATOM 2438 N N . HIS A 1 307 ? -9.800 -17.641 19.621 1.00 90.88 307 HIS A N 1
ATOM 2439 C CA . HIS A 1 307 ? -9.783 -16.301 20.230 1.00 90.88 307 HIS A CA 1
ATOM 2440 C C . HIS A 1 307 ? -8.414 -15.584 20.210 1.00 90.88 307 HIS A C 1
ATOM 2442 O O . HIS A 1 307 ? -8.324 -14.424 20.623 1.00 90.88 307 HIS A O 1
ATOM 2448 N N . SER A 1 308 ? -7.336 -16.260 19.797 1.00 93.12 308 SER A N 1
ATOM 2449 C CA . SER A 1 308 ? -5.977 -15.702 19.727 1.00 93.12 308 SER A CA 1
ATOM 2450 C C . SER A 1 308 ? -5.629 -15.055 18.387 1.00 93.12 308 SER A C 1
ATOM 2452 O O . SER A 1 308 ? -4.535 -14.508 18.274 1.00 93.12 308 SER A O 1
ATOM 2454 N N . ILE A 1 309 ? -6.522 -15.098 17.392 1.00 95.12 309 ILE A N 1
ATOM 2455 C CA . ILE A 1 309 ? -6.243 -14.559 16.057 1.00 95.12 309 ILE A CA 1
ATOM 2456 C C . ILE A 1 309 ? -5.960 -13.055 16.139 1.00 95.12 309 ILE A C 1
ATOM 2458 O O . ILE A 1 309 ? -6.799 -12.279 16.601 1.00 95.12 309 ILE A O 1
ATOM 2462 N N . THR A 1 310 ? -4.793 -12.649 15.640 1.00 95.69 310 THR A N 1
ATOM 2463 C CA . THR A 1 310 ? -4.429 -11.243 15.421 1.00 95.69 310 THR A CA 1
ATOM 2464 C C . THR A 1 310 ? -4.497 -10.892 13.938 1.00 95.69 310 THR A C 1
ATOM 2466 O O . THR A 1 310 ? -4.937 -9.795 13.596 1.00 95.69 310 THR A O 1
ATOM 2469 N N . LYS A 1 311 ? -4.135 -11.829 13.049 1.00 96.50 311 LYS A N 1
ATOM 2470 C CA . LYS A 1 311 ? -4.190 -11.662 11.595 1.00 96.50 311 LYS A CA 1
ATOM 2471 C C . LYS A 1 311 ? -5.093 -12.703 10.952 1.00 96.50 311 LYS A C 1
ATOM 2473 O O . LYS A 1 311 ? -4.819 -13.897 11.031 1.00 96.50 311 LYS A O 1
ATOM 2478 N N . LEU A 1 312 ? -6.135 -12.235 10.274 1.00 97.44 312 LEU A N 1
ATOM 2479 C CA . LEU A 1 312 ? -7.077 -13.064 9.534 1.00 97.44 312 LEU A CA 1
ATOM 2480 C C . LEU A 1 312 ? -7.070 -12.677 8.054 1.00 97.44 312 LEU A C 1
ATOM 2482 O O . LEU A 1 312 ? -7.295 -11.517 7.707 1.00 97.44 312 LEU A O 1
ATOM 2486 N N . SER A 1 313 ? -6.850 -13.647 7.175 1.00 97.81 313 SER A N 1
ATOM 2487 C CA . SER A 1 313 ? -6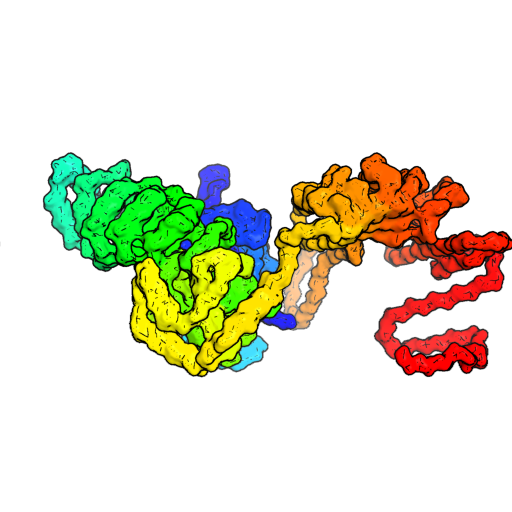.978 -13.465 5.729 1.00 97.81 313 SER A CA 1
ATOM 2488 C C . SER A 1 313 ? -8.133 -14.288 5.174 1.00 97.81 313 SER A C 1
ATOM 2490 O O . SER A 1 313 ? -8.199 -15.497 5.377 1.00 97.81 313 SER A O 1
ATOM 2492 N N . LEU A 1 314 ? -9.040 -13.606 4.480 1.00 97.88 314 LEU A N 1
ATOM 2493 C CA . LEU A 1 314 ? -10.230 -14.129 3.807 1.00 97.88 314 LEU A CA 1
ATOM 2494 C C . LEU A 1 314 ? -10.227 -13.759 2.315 1.00 97.88 314 LEU A C 1
ATOM 2496 O O . LEU A 1 314 ? -11.284 -13.672 1.690 1.00 97.88 314 LEU A O 1
ATOM 2500 N N . ALA A 1 315 ? -9.053 -13.452 1.758 1.00 97.31 315 ALA A N 1
ATOM 2501 C CA . ALA A 1 315 ? -8.957 -12.963 0.392 1.00 97.31 315 ALA A CA 1
ATOM 2502 C C . ALA A 1 315 ? -9.512 -13.980 -0.620 1.00 97.31 315 ALA A C 1
ATOM 2504 O O . ALA A 1 315 ? -9.321 -15.179 -0.453 1.00 97.31 315 ALA A O 1
ATOM 2505 N N . GLY A 1 316 ? -10.204 -13.519 -1.661 1.00 96.00 316 GLY A N 1
ATOM 2506 C CA . GLY A 1 316 ? -10.740 -14.378 -2.726 1.00 96.00 316 GLY A CA 1
ATOM 2507 C C . GLY A 1 316 ? -11.948 -15.236 -2.335 1.00 96.00 316 GLY A C 1
ATOM 2508 O O . GLY A 1 316 ? -12.421 -16.032 -3.144 1.00 96.00 316 GLY A O 1
ATOM 2509 N N . MET A 1 317 ? -12.463 -15.115 -1.109 1.00 96.81 317 MET A N 1
ATOM 2510 C CA . MET A 1 317 ? -13.578 -15.943 -0.652 1.00 96.81 317 MET A CA 1
ATOM 2511 C C . MET A 1 317 ? -14.925 -15.402 -1.155 1.00 96.81 317 MET A C 1
ATOM 2513 O O . MET A 1 317 ? -15.499 -14.474 -0.583 1.00 96.81 317 MET A O 1
ATOM 2517 N N . GLU A 1 318 ? -15.473 -16.044 -2.189 1.00 95.81 318 GLU A N 1
ATOM 2518 C CA . GLU A 1 318 ? -16.729 -15.660 -2.864 1.00 95.81 318 GLU A CA 1
ATOM 2519 C C . GLU A 1 318 ? -17.981 -15.687 -1.970 1.00 95.81 318 GLU A C 1
ATOM 2521 O O . GLU A 1 318 ? -19.007 -15.111 -2.318 1.00 95.81 318 GLU A O 1
ATOM 2526 N N . LEU A 1 319 ? -17.928 -16.368 -0.823 1.00 95.75 319 LEU A N 1
ATOM 2527 C CA . LEU A 1 319 ? -19.058 -16.489 0.105 1.00 95.75 319 LEU A CA 1
ATOM 2528 C C . LEU A 1 319 ? -18.933 -15.561 1.322 1.00 95.75 319 LEU A C 1
ATOM 2530 O O . LEU A 1 319 ? -19.756 -15.637 2.233 1.00 95.75 319 LEU A O 1
ATOM 2534 N N . VAL A 1 320 ? -17.917 -14.698 1.386 1.00 96.62 320 VAL A N 1
ATOM 2535 C CA . VAL A 1 320 ? -17.771 -13.726 2.478 1.00 96.62 320 VAL A CA 1
ATOM 2536 C C . VAL A 1 320 ? -18.608 -12.483 2.179 1.00 96.62 320 VAL A C 1
ATOM 2538 O O . VAL A 1 320 ? -18.438 -11.826 1.159 1.00 96.62 320 VAL A O 1
ATOM 2541 N N . THR A 1 321 ? -19.520 -12.154 3.094 1.00 97.38 321 THR A N 1
ATOM 2542 C CA . THR A 1 321 ? -20.430 -11.001 2.994 1.00 97.38 321 THR A CA 1
ATOM 2543 C C . THR A 1 321 ? -20.103 -9.935 4.040 1.00 97.38 321 THR A C 1
ATOM 2545 O O . THR A 1 321 ? -19.409 -10.212 5.022 1.00 97.38 321 THR A O 1
ATOM 2548 N N . ILE A 1 322 ? -20.669 -8.730 3.899 1.00 98.06 322 ILE A N 1
ATOM 2549 C CA . ILE A 1 322 ? -20.519 -7.666 4.905 1.00 98.06 322 ILE A CA 1
ATOM 2550 C C . ILE A 1 322 ? -21.026 -8.088 6.296 1.00 98.06 322 ILE A C 1
ATOM 2552 O O . ILE A 1 322 ? -20.403 -7.765 7.308 1.00 98.06 322 ILE A O 1
ATOM 2556 N N . ASP A 1 323 ? -22.101 -8.880 6.364 1.00 98.31 323 ASP A N 1
ATOM 2557 C CA . ASP A 1 323 ? -22.616 -9.421 7.627 1.00 98.31 323 ASP A CA 1
ATOM 2558 C C . ASP A 1 323 ? -21.624 -10.383 8.284 1.00 98.31 323 ASP A C 1
ATOM 2560 O O . ASP A 1 323 ? -21.471 -10.376 9.507 1.00 98.31 323 ASP A O 1
ATOM 2564 N N . SER A 1 324 ? -20.905 -11.165 7.474 1.00 97.38 324 SER A N 1
ATOM 2565 C CA . SER A 1 324 ? -19.831 -12.044 7.948 1.00 97.38 324 SER A CA 1
ATOM 2566 C C . SER A 1 324 ? -18.713 -11.218 8.574 1.00 97.38 324 SER A C 1
ATOM 2568 O O . SER A 1 324 ? -18.332 -11.467 9.714 1.00 97.38 324 SER A O 1
ATOM 2570 N N . VAL A 1 325 ? -18.245 -10.179 7.873 1.00 97.94 325 VAL A N 1
ATOM 2571 C CA . VAL A 1 325 ? -17.212 -9.254 8.372 1.00 97.94 325 VAL A CA 1
ATOM 2572 C C . VAL A 1 325 ? -17.649 -8.620 9.694 1.00 97.94 325 VAL A C 1
ATOM 2574 O O . VAL A 1 325 ? -16.907 -8.642 10.675 1.00 97.94 325 VAL A O 1
ATOM 2577 N N . LYS A 1 326 ? -18.889 -8.129 9.767 1.00 97.88 326 LYS A N 1
ATOM 2578 C CA . LYS A 1 326 ? -19.465 -7.552 10.987 1.00 97.88 326 LYS A CA 1
ATOM 2579 C C . LYS A 1 326 ? -19.519 -8.550 12.147 1.00 97.88 326 LYS A C 1
ATOM 2581 O O . LYS A 1 326 ? -19.239 -8.169 13.281 1.00 97.88 326 LYS A O 1
ATOM 2586 N N . GLN A 1 327 ? -19.888 -9.807 11.900 1.00 98.00 327 GLN A N 1
ATOM 2587 C CA . GLN A 1 327 ? -19.892 -10.851 12.932 1.00 98.00 327 GLN A CA 1
ATOM 2588 C C . GLN A 1 327 ? -18.474 -11.202 13.392 1.00 98.00 327 GLN A C 1
ATOM 2590 O O . GLN A 1 327 ? -18.237 -11.311 14.594 1.00 98.00 327 GLN A O 1
ATOM 2595 N N . LEU A 1 328 ? -17.523 -11.306 12.463 1.00 97.62 328 LEU A N 1
ATOM 2596 C CA . LEU A 1 328 ? -16.124 -11.608 12.763 1.00 97.62 328 LEU A CA 1
ATOM 2597 C C . LEU A 1 328 ? -15.480 -10.534 13.639 1.00 97.62 328 LEU A C 1
ATOM 2599 O O . LEU A 1 328 ? -14.871 -10.870 14.651 1.00 97.62 328 LEU A O 1
ATOM 2603 N N . LEU A 1 329 ? -15.692 -9.253 13.322 1.00 96.50 329 LEU A N 1
ATOM 2604 C CA . LEU A 1 329 ? -15.195 -8.139 14.137 1.00 96.50 329 LEU A CA 1
ATOM 2605 C C . LEU A 1 329 ? -15.805 -8.119 15.551 1.00 96.50 329 LEU A C 1
ATOM 2607 O O . LEU A 1 329 ? -15.167 -7.657 16.493 1.00 96.50 329 LEU A O 1
ATOM 2611 N N . LYS A 1 330 ? -17.024 -8.650 15.729 1.00 96.69 330 LYS A N 1
ATOM 2612 C CA . LYS A 1 330 ? -17.660 -8.792 17.053 1.00 96.69 330 LYS A CA 1
ATOM 2613 C C . LYS A 1 330 ? -17.105 -9.970 17.850 1.00 96.69 330 LYS A C 1
ATOM 2615 O O . LYS A 1 330 ? -16.939 -9.856 19.060 1.00 96.69 330 LYS A O 1
ATOM 2620 N N . ILE A 1 331 ? -16.871 -11.102 17.188 1.00 97.12 331 ILE A N 1
ATOM 2621 C CA . ILE A 1 331 ? -16.444 -12.356 17.827 1.00 97.12 331 ILE A CA 1
ATOM 2622 C C . ILE A 1 331 ? -14.941 -12.354 18.115 1.00 97.12 331 ILE A C 1
ATOM 2624 O O . ILE A 1 331 ? -14.511 -12.909 19.126 1.00 97.12 331 ILE A O 1
ATOM 2628 N N . SER A 1 332 ? -14.149 -11.707 17.259 1.00 95.38 332 SER A N 1
ATOM 2629 C CA . SER A 1 332 ? -12.697 -11.618 17.385 1.00 95.38 332 SER A CA 1
ATOM 2630 C C . SER A 1 332 ? -12.227 -10.160 17.471 1.00 95.38 332 SER A C 1
ATOM 2632 O O . SER A 1 332 ? -11.582 -9.650 16.551 1.00 95.38 332 SER A O 1
ATOM 2634 N N . PRO A 1 333 ? -12.486 -9.471 18.601 1.00 92.88 333 PRO A N 1
ATOM 2635 C CA . PRO A 1 333 ? -12.051 -8.088 18.804 1.00 92.88 333 PRO A CA 1
ATOM 2636 C C . PRO A 1 333 ? -10.523 -7.941 18.884 1.00 92.88 333 PRO A C 1
ATOM 2638 O O . PRO A 1 333 ? -10.025 -6.828 18.950 1.00 92.88 333 PRO A O 1
ATOM 2641 N N . ARG A 1 334 ? -9.757 -9.041 18.911 1.00 93.62 334 ARG A N 1
ATOM 2642 C CA . ARG A 1 334 ? -8.284 -9.023 18.877 1.00 93.62 334 ARG A CA 1
ATOM 2643 C C . ARG A 1 334 ? -7.703 -9.007 17.465 1.00 93.62 334 ARG A C 1
ATOM 2645 O O . ARG A 1 334 ? -6.498 -8.813 17.328 1.00 93.62 334 ARG A O 1
ATOM 2652 N N . THR A 1 335 ? -8.536 -9.201 16.444 1.00 95.25 335 THR A N 1
ATOM 2653 C CA . THR A 1 335 ? -8.092 -9.189 15.049 1.00 95.25 335 THR A CA 1
ATOM 2654 C C . THR A 1 335 ? -7.662 -7.772 14.678 1.00 95.25 335 THR A C 1
ATOM 2656 O O . THR A 1 335 ? -8.505 -6.911 14.430 1.00 95.25 335 THR A O 1
ATOM 2659 N N . SER A 1 336 ? -6.352 -7.529 14.653 1.00 95.19 336 SER A N 1
ATOM 2660 C CA . SER A 1 336 ? -5.777 -6.247 14.248 1.00 95.19 336 SER A CA 1
ATOM 2661 C C . SER A 1 336 ? -5.520 -6.167 12.749 1.00 95.19 336 SER A C 1
ATOM 2663 O O . SER A 1 336 ? -5.486 -5.073 12.192 1.00 95.19 336 SER A O 1
ATOM 2665 N N . TYR A 1 337 ? -5.404 -7.306 12.072 1.00 96.06 337 TYR A N 1
ATOM 2666 C CA . TYR A 1 337 ? -5.226 -7.385 10.630 1.00 96.06 337 TYR A CA 1
ATOM 2667 C C . TYR A 1 337 ? -6.338 -8.226 10.009 1.00 96.06 337 TYR A C 1
ATOM 2669 O O . TYR A 1 337 ? -6.505 -9.396 10.356 1.00 96.06 337 TYR A O 1
ATOM 2677 N N . LEU A 1 338 ? -7.065 -7.647 9.057 1.00 97.38 338 LEU A N 1
ATOM 2678 C CA . LEU A 1 338 ? -8.098 -8.327 8.285 1.00 97.38 338 LEU A CA 1
ATOM 2679 C C . LEU A 1 338 ? -7.866 -8.104 6.788 1.00 97.38 338 LEU A C 1
ATOM 2681 O O . LEU A 1 338 ? -7.881 -6.971 6.312 1.00 97.38 338 LEU A O 1
ATOM 2685 N N . ASN A 1 339 ? -7.681 -9.184 6.032 1.00 98.00 339 ASN A N 1
ATOM 2686 C CA . ASN A 1 339 ? -7.586 -9.138 4.575 1.00 98.00 339 ASN A CA 1
ATOM 2687 C C . ASN A 1 339 ? -8.868 -9.686 3.940 1.00 98.00 339 ASN A C 1
ATOM 2689 O O . ASN A 1 339 ? -9.174 -10.862 4.106 1.00 98.00 339 ASN A O 1
ATOM 2693 N N . ILE A 1 340 ? -9.604 -8.838 3.221 1.00 97.88 340 ILE A N 1
ATOM 2694 C CA . ILE A 1 340 ? -10.852 -9.180 2.516 1.00 97.88 340 ILE A CA 1
ATOM 2695 C C . ILE A 1 340 ? -10.802 -8.728 1.046 1.00 97.88 340 ILE A C 1
ATOM 2697 O O . ILE A 1 340 ? -11.826 -8.385 0.451 1.00 97.88 340 ILE A O 1
ATOM 2701 N N . LEU A 1 341 ? -9.603 -8.701 0.455 1.00 97.50 341 LEU A N 1
ATOM 2702 C CA . LEU A 1 341 ? -9.414 -8.476 -0.981 1.00 97.50 341 LEU A CA 1
ATOM 2703 C C . LEU A 1 341 ? -10.112 -9.574 -1.794 1.00 97.50 341 LEU A C 1
ATOM 2705 O O . LEU A 1 341 ? -10.227 -10.702 -1.332 1.00 97.50 341 LEU A O 1
ATOM 2709 N N . ASP A 1 342 ? -10.573 -9.272 -3.005 1.00 96.50 342 ASP A N 1
ATOM 2710 C CA . ASP A 1 342 ? -11.244 -10.247 -3.887 1.00 96.50 342 ASP A CA 1
ATOM 2711 C C . ASP A 1 342 ? -12.473 -10.943 -3.267 1.00 96.50 342 ASP A C 1
ATOM 2713 O O . ASP A 1 342 ? -12.851 -12.037 -3.674 1.00 96.50 342 ASP A O 1
ATOM 2717 N N . THR A 1 343 ? -13.115 -10.314 -2.279 1.00 97.19 343 THR A N 1
ATOM 2718 C CA . THR A 1 343 ? -14.414 -10.758 -1.754 1.00 97.19 343 THR A CA 1
ATOM 2719 C C . THR A 1 343 ? -15.555 -9.978 -2.422 1.00 97.19 343 THR A C 1
ATOM 2721 O O . THR A 1 343 ? -15.329 -8.881 -2.939 1.00 97.19 343 THR A O 1
ATOM 2724 N N . PRO A 1 344 ? -16.804 -10.480 -2.396 1.00 97.12 344 PRO A N 1
ATOM 2725 C CA . PRO A 1 344 ? -17.966 -9.735 -2.893 1.00 97.12 344 PRO A CA 1
ATOM 2726 C C . PRO A 1 344 ? -18.321 -8.470 -2.096 1.00 97.12 344 PRO A C 1
ATOM 2728 O O . PRO A 1 344 ? -19.264 -7.774 -2.473 1.00 97.12 344 PRO A O 1
ATOM 2731 N N . VAL A 1 345 ? -17.629 -8.189 -0.986 1.00 97.25 345 VAL A N 1
ATOM 2732 C CA . VAL A 1 345 ? -17.903 -7.026 -0.137 1.00 97.25 345 VAL A CA 1
ATOM 2733 C C . VAL A 1 345 ? -17.609 -5.743 -0.914 1.00 97.25 345 VAL A C 1
ATOM 2735 O O . VAL A 1 345 ? -16.508 -5.524 -1.416 1.00 97.25 345 VAL A O 1
ATOM 2738 N N . LEU A 1 346 ? -18.610 -4.874 -1.034 1.00 95.38 346 LEU A N 1
ATOM 2739 C CA . LEU A 1 346 ? -18.511 -3.676 -1.858 1.00 95.38 346 LEU A CA 1
ATOM 2740 C C . LEU A 1 346 ? -17.847 -2.513 -1.096 1.00 95.38 346 LEU A C 1
ATOM 2742 O O . LEU A 1 346 ? -18.057 -2.340 0.109 1.00 95.38 346 LEU A O 1
ATOM 2746 N N . PRO A 1 347 ? -17.130 -1.603 -1.791 1.00 93.00 347 PRO A N 1
ATOM 2747 C CA . PRO A 1 347 ? -16.597 -0.371 -1.196 1.00 93.00 347 PRO A CA 1
ATOM 2748 C C . PRO A 1 347 ? -17.616 0.466 -0.420 1.00 93.00 347 PRO A C 1
ATOM 2750 O O . PRO A 1 347 ? -17.295 0.997 0.645 1.00 93.00 347 PRO A O 1
ATOM 2753 N N . SER A 1 348 ? -18.851 0.556 -0.917 1.00 92.44 348 SER A N 1
ATOM 2754 C CA . SER A 1 348 ? -19.937 1.278 -0.251 1.00 92.44 348 SER A CA 1
ATOM 2755 C C . SER A 1 348 ? -20.378 0.624 1.057 1.00 92.44 348 SER A C 1
ATOM 2757 O O . SER A 1 348 ? -20.746 1.337 1.985 1.00 92.44 348 SER A O 1
ATOM 2759 N N . GLU A 1 349 ? -20.318 -0.704 1.159 1.00 95.12 349 GLU A N 1
ATOM 2760 C CA . GLU A 1 349 ? -20.727 -1.443 2.358 1.00 95.12 349 GLU A CA 1
ATOM 2761 C C . GLU A 1 349 ? -19.725 -1.248 3.498 1.00 95.12 349 GLU A C 1
ATOM 2763 O O . GLU A 1 349 ? -20.128 -0.966 4.623 1.00 95.12 349 GLU A O 1
ATOM 2768 N N . ILE A 1 350 ? -18.419 -1.305 3.209 1.00 93.94 350 ILE A N 1
ATOM 2769 C CA . ILE A 1 350 ? -17.380 -0.987 4.202 1.00 93.94 350 ILE A CA 1
ATOM 2770 C C . ILE A 1 350 ? -17.466 0.478 4.632 1.00 93.94 350 ILE A C 1
ATOM 2772 O O . ILE A 1 350 ? -17.397 0.771 5.825 1.00 93.94 350 ILE A O 1
ATOM 2776 N N . ALA A 1 351 ? -17.662 1.403 3.687 1.00 90.00 351 ALA A N 1
ATOM 2777 C CA . ALA A 1 351 ? -17.829 2.819 4.007 1.00 90.00 351 ALA A CA 1
ATOM 2778 C C . ALA A 1 351 ? -19.056 3.064 4.904 1.00 90.00 351 ALA A C 1
ATOM 2780 O O . ALA A 1 351 ? -18.971 3.814 5.877 1.00 90.00 351 ALA A O 1
ATOM 2781 N N . GLN A 1 352 ? -20.176 2.396 4.613 1.00 91.31 352 GLN A N 1
ATOM 2782 C CA . GLN A 1 352 ? -21.377 2.449 5.440 1.00 91.31 352 GLN A CA 1
ATOM 2783 C C . GLN A 1 352 ? -21.131 1.840 6.822 1.00 91.31 352 GLN A C 1
ATOM 2785 O O . GLN A 1 352 ? -21.503 2.456 7.815 1.00 91.31 352 GLN A O 1
ATOM 2790 N N . LEU A 1 353 ? -20.474 0.680 6.911 1.00 93.25 353 LEU A N 1
ATOM 2791 C CA . LEU A 1 353 ? -20.196 0.018 8.185 1.00 93.25 353 LEU A CA 1
ATOM 2792 C C . LEU A 1 353 ? -19.274 0.862 9.074 1.00 93.25 353 LEU A C 1
ATOM 2794 O O . LEU A 1 353 ? -19.527 0.978 10.272 1.00 93.25 353 LEU A O 1
ATOM 2798 N N . LEU A 1 354 ? -18.255 1.504 8.489 1.00 90.56 354 LEU A N 1
ATOM 2799 C CA . LEU A 1 354 ? -17.419 2.485 9.182 1.00 90.56 354 LEU A CA 1
ATOM 2800 C C . LEU A 1 354 ? -18.270 3.635 9.730 1.00 90.56 354 LEU A C 1
ATOM 2802 O O . LEU A 1 354 ? -18.105 4.000 10.890 1.00 90.56 354 LEU A O 1
ATOM 2806 N N . ALA A 1 355 ? -19.190 4.174 8.922 1.00 88.00 355 ALA A N 1
ATOM 2807 C CA . ALA A 1 355 ? -20.083 5.269 9.304 1.00 88.00 355 ALA A CA 1
ATOM 2808 C C . ALA A 1 355 ? -21.064 4.897 10.426 1.00 88.00 355 ALA A C 1
ATOM 2810 O O . ALA A 1 355 ? -21.261 5.679 11.352 1.00 88.00 355 ALA A O 1
ATOM 2811 N N . THR A 1 356 ? -21.688 3.720 10.356 1.00 91.88 356 THR A N 1
ATOM 2812 C CA . THR A 1 356 ? -22.780 3.341 11.265 1.00 91.88 356 THR A CA 1
ATOM 2813 C C . THR A 1 356 ? -22.314 2.599 12.513 1.00 91.88 356 THR A C 1
ATOM 2815 O O . THR A 1 356 ? -22.939 2.722 13.562 1.00 91.88 356 THR A O 1
ATOM 2818 N N . GLU A 1 357 ? -21.239 1.812 12.425 1.00 94.00 357 GLU A N 1
ATOM 2819 C CA . GLU A 1 357 ? -20.712 0.998 13.531 1.00 94.00 357 GLU A CA 1
ATOM 2820 C C . GLU A 1 357 ? -19.185 1.159 13.683 1.00 94.00 357 GLU A C 1
ATOM 2822 O O . GLU A 1 357 ? -18.447 0.170 13.680 1.00 94.00 357 GLU A O 1
ATOM 2827 N N . PRO A 1 358 ? -18.679 2.392 13.888 1.00 91.88 358 PRO A N 1
ATOM 2828 C CA . PRO A 1 358 ? -17.242 2.665 13.905 1.00 91.88 358 PRO A CA 1
ATOM 2829 C C . PRO A 1 358 ? -16.467 1.869 14.965 1.00 91.88 358 PRO A C 1
ATOM 2831 O O . PRO A 1 358 ? -15.304 1.519 14.766 1.00 91.88 358 PRO A O 1
ATOM 2834 N N . ARG A 1 359 ? -17.125 1.525 16.078 1.00 93.56 359 ARG A N 1
ATOM 2835 C CA . ARG A 1 359 ? -16.530 0.774 17.195 1.00 93.56 359 ARG A CA 1
ATOM 2836 C C . ARG A 1 359 ? -16.027 -0.615 16.803 1.00 93.56 359 ARG A C 1
ATOM 2838 O O . ARG A 1 359 ? -15.121 -1.123 17.453 1.00 93.56 359 ARG A O 1
ATOM 2845 N N . LEU A 1 360 ? -16.574 -1.218 15.744 1.00 94.50 360 LEU A N 1
ATOM 2846 C CA . LEU A 1 360 ? -16.116 -2.523 15.249 1.00 94.50 360 LEU A CA 1
ATOM 2847 C C . LEU A 1 360 ? -14.671 -2.489 14.739 1.00 94.50 360 LEU A C 1
ATOM 2849 O O . LEU A 1 360 ? -14.019 -3.524 14.688 1.00 94.50 360 LEU A O 1
ATOM 2853 N N . PHE A 1 361 ? -14.166 -1.304 14.393 1.00 94.56 361 PHE A N 1
ATOM 2854 C CA . PHE A 1 361 ? -12.836 -1.119 13.823 1.00 94.56 361 PHE A CA 1
ATOM 2855 C C . PHE A 1 361 ? -11.819 -0.569 14.826 1.00 94.56 361 PHE A C 1
ATOM 2857 O O . PHE A 1 361 ? -10.672 -0.345 14.461 1.00 94.56 361 PHE A O 1
ATOM 2864 N N . TYR A 1 362 ? -12.193 -0.356 16.093 1.00 94.19 362 TYR A N 1
ATOM 2865 C CA . TYR A 1 362 ? -11.284 0.219 17.095 1.00 94.19 362 TYR A CA 1
ATOM 2866 C C . TYR A 1 362 ? -10.044 -0.629 17.372 1.00 94.19 362 TYR A C 1
ATOM 2868 O O . TYR A 1 362 ? -9.029 -0.085 17.797 1.00 94.19 362 TYR A O 1
ATOM 2876 N N . HIS A 1 363 ? -10.115 -1.932 17.109 1.00 93.62 363 HIS A N 1
ATOM 2877 C CA . HIS A 1 363 ? -8.991 -2.852 17.248 1.00 93.62 363 HIS A CA 1
ATOM 2878 C C . HIS A 1 363 ? -8.318 -3.201 15.917 1.00 93.62 363 HIS A C 1
ATOM 2880 O O . HIS A 1 363 ? -7.276 -3.846 15.932 1.00 93.62 363 HIS A O 1
ATOM 2886 N N . VAL A 1 364 ? -8.886 -2.772 14.786 1.00 94.12 364 VAL A N 1
ATOM 2887 C CA . VAL A 1 364 ? -8.363 -3.074 13.452 1.00 94.12 364 VAL A CA 1
ATOM 2888 C C . VAL A 1 364 ? -7.295 -2.043 13.096 1.00 94.12 364 VAL A C 1
ATOM 2890 O O . VAL A 1 364 ? -7.581 -0.861 12.920 1.00 94.12 364 VAL A O 1
ATOM 2893 N N . GLU A 1 365 ? -6.051 -2.494 12.987 1.00 92.44 365 GLU A N 1
ATOM 2894 C CA . GLU A 1 365 ? -4.892 -1.694 12.575 1.00 92.44 365 GLU A CA 1
ATOM 2895 C C . GLU A 1 365 ? -4.728 -1.670 11.051 1.00 92.44 365 GLU A C 1
ATOM 2897 O O . GLU A 1 365 ? -4.381 -0.633 10.466 1.00 92.44 365 GLU A O 1
ATOM 2902 N N . THR A 1 366 ? -5.014 -2.814 10.424 1.00 93.56 366 THR A N 1
ATOM 2903 C CA . THR A 1 366 ? -4.951 -3.028 8.983 1.00 93.56 366 THR A CA 1
ATOM 2904 C C . THR A 1 366 ? -6.215 -3.718 8.493 1.00 93.56 366 THR A C 1
ATOM 2906 O O . THR A 1 366 ? -6.560 -4.815 8.927 1.00 93.56 366 THR A O 1
ATOM 2909 N N . LEU A 1 367 ? -6.863 -3.091 7.515 1.00 95.25 367 LEU A N 1
ATOM 2910 C CA . LEU A 1 367 ? -7.948 -3.674 6.741 1.00 95.25 367 LEU A CA 1
ATOM 2911 C C . LEU A 1 367 ? -7.581 -3.580 5.263 1.00 95.25 367 LEU A C 1
ATOM 2913 O O . LEU A 1 367 ? -7.551 -2.477 4.715 1.00 95.25 367 LEU A O 1
ATOM 2917 N N . LEU A 1 368 ? -7.294 -4.714 4.625 1.00 96.31 368 LEU A N 1
ATOM 2918 C CA . LEU A 1 368 ? -7.050 -4.749 3.185 1.00 96.31 368 LEU A CA 1
ATOM 2919 C C . LEU A 1 368 ? -8.381 -4.897 2.459 1.00 96.31 368 LEU A C 1
ATOM 2921 O O . LEU A 1 368 ? -9.032 -5.940 2.533 1.00 96.31 368 LEU A O 1
ATOM 2925 N N . HIS A 1 369 ? -8.791 -3.828 1.782 1.00 95.88 369 HIS A N 1
ATOM 2926 C CA . HIS A 1 369 ? -10.030 -3.774 1.021 1.00 95.88 369 HIS A CA 1
ATOM 2927 C C . HIS A 1 369 ? -9.911 -2.739 -0.112 1.00 95.88 369 HIS A C 1
ATOM 2929 O O . HIS A 1 369 ? -9.303 -1.685 0.109 1.00 95.88 369 HIS A O 1
ATOM 2935 N N . PRO A 1 370 ? -10.533 -2.953 -1.290 1.00 94.06 370 PRO A N 1
ATOM 2936 C CA . PRO A 1 370 ? -10.373 -2.059 -2.443 1.00 94.06 370 PRO A CA 1
ATOM 2937 C C . PRO A 1 370 ? -10.771 -0.602 -2.181 1.00 94.06 370 PRO A C 1
ATOM 2939 O O . PRO A 1 370 ? -10.229 0.311 -2.797 1.00 94.06 370 PRO A O 1
ATOM 2942 N N . VAL A 1 371 ? -11.685 -0.357 -1.234 1.00 90.81 371 VAL A N 1
ATOM 2943 C CA . VAL A 1 371 ? -12.107 1.006 -0.853 1.00 90.81 371 VAL A CA 1
ATOM 2944 C C . VAL A 1 371 ? -10.935 1.896 -0.414 1.00 90.81 371 VAL A C 1
ATOM 2946 O O . VAL A 1 371 ? -10.974 3.100 -0.651 1.00 90.81 371 VAL A O 1
ATOM 2949 N N . PHE A 1 372 ? -9.875 1.309 0.150 1.00 89.75 372 PHE A N 1
ATOM 2950 C CA . PHE A 1 372 ? -8.692 2.016 0.657 1.00 89.75 372 PHE A CA 1
ATOM 2951 C C . PHE A 1 372 ? -7.554 2.123 -0.357 1.00 89.75 372 PHE A C 1
ATOM 2953 O O . PHE A 1 372 ? -6.486 2.633 -0.031 1.00 89.75 372 PHE A O 1
ATOM 2960 N N . LEU A 1 373 ? -7.772 1.640 -1.581 1.00 88.75 373 LEU A N 1
ATOM 2961 C CA . LEU A 1 373 ? -6.809 1.695 -2.683 1.00 88.75 373 LEU A CA 1
ATOM 2962 C C . LEU A 1 373 ? -7.212 2.732 -3.736 1.00 88.75 373 LEU A C 1
ATOM 2964 O O . LEU A 1 373 ? -6.567 2.857 -4.771 1.00 88.75 373 LEU A O 1
ATOM 2968 N N . THR A 1 374 ? -8.290 3.485 -3.493 1.00 83.75 374 THR A N 1
ATOM 2969 C CA . THR A 1 374 ? -8.792 4.490 -4.432 1.00 83.75 374 THR A CA 1
ATOM 2970 C C . THR A 1 374 ? -8.756 5.882 -3.820 1.00 83.75 374 THR A C 1
ATOM 2972 O O . THR A 1 374 ? -9.097 6.084 -2.659 1.00 83.75 374 THR A O 1
ATOM 2975 N N . SER A 1 375 ? -8.411 6.879 -4.635 1.00 72.19 375 SER A N 1
ATOM 2976 C CA . SER A 1 375 ? -8.503 8.295 -4.259 1.00 72.19 375 SER A CA 1
ATOM 2977 C C . SER A 1 375 ? -9.943 8.824 -4.245 1.00 72.19 375 SER A C 1
ATOM 2979 O O . SER A 1 375 ? -10.214 9.889 -3.693 1.00 72.19 375 SER A O 1
ATOM 2981 N N . LYS A 1 376 ? -10.884 8.095 -4.862 1.00 72.69 376 LYS A N 1
ATOM 2982 C CA . LYS A 1 376 ? -12.266 8.529 -5.122 1.00 72.69 376 LYS A CA 1
ATOM 2983 C C . LYS A 1 376 ? -13.229 8.131 -4.008 1.00 72.69 376 LYS A C 1
ATOM 2985 O O . LYS A 1 376 ? -14.333 7.660 -4.276 1.00 72.69 376 LYS A O 1
ATOM 2990 N N . TRP A 1 377 ? -12.840 8.335 -2.756 1.00 68.75 377 TRP A N 1
ATOM 2991 C CA . TRP A 1 377 ? -13.755 8.062 -1.659 1.00 68.75 377 TRP A CA 1
ATOM 2992 C C . TRP A 1 377 ? -14.726 9.229 -1.446 1.00 68.75 377 TRP A C 1
ATOM 2994 O O . TRP A 1 377 ? -14.346 10.309 -0.977 1.00 68.75 377 TRP A O 1
ATOM 3004 N N . SER A 1 378 ? -15.993 9.025 -1.817 1.00 62.78 378 SER A N 1
ATOM 3005 C CA . SER A 1 378 ? -17.105 9.910 -1.458 1.00 62.78 378 SER A CA 1
ATOM 3006 C C . SER A 1 378 ? -17.478 9.656 0.008 1.00 62.78 378 SER A C 1
ATOM 3008 O O . SER A 1 378 ? -18.209 8.717 0.316 1.00 62.78 378 SER A O 1
ATOM 3010 N N . GLU A 1 379 ? -16.888 10.436 0.912 1.00 63.91 379 GLU A N 1
ATOM 3011 C CA . GLU A 1 379 ? -16.954 10.240 2.366 1.00 63.91 379 GLU A CA 1
ATOM 3012 C C . GLU A 1 379 ? -18.356 10.409 2.980 1.00 63.91 379 GLU A C 1
ATOM 3014 O O . GLU A 1 379 ? -19.077 11.349 2.638 1.00 63.91 379 GLU A O 1
ATOM 3019 N N . PRO A 1 380 ? -18.657 9.625 4.029 1.00 53.50 380 PRO A N 1
ATOM 3020 C CA . PRO A 1 380 ? -19.257 10.120 5.261 1.00 53.50 380 PRO A CA 1
ATOM 3021 C C . PRO A 1 380 ? -18.170 10.674 6.209 1.00 53.50 380 PRO A C 1
ATOM 3023 O O . PRO A 1 380 ? -17.211 9.979 6.545 1.00 53.50 380 PRO A O 1
ATOM 3026 N N . ALA A 1 381 ? -18.327 11.922 6.661 1.00 56.19 381 ALA A N 1
ATOM 3027 C CA . ALA A 1 381 ? -17.532 12.506 7.744 1.00 56.19 381 ALA A CA 1
ATOM 3028 C C . ALA A 1 381 ? -17.725 11.686 9.032 1.00 56.19 381 ALA A C 1
ATOM 3030 O O . ALA A 1 381 ? -18.870 11.487 9.438 1.00 56.19 381 ALA A O 1
ATOM 3031 N N . ASN A 1 382 ? -16.654 11.192 9.661 1.00 61.88 382 ASN A N 1
ATOM 3032 C CA . ASN A 1 382 ? -16.804 10.268 10.787 1.00 61.88 382 ASN A CA 1
ATOM 3033 C C . ASN A 1 382 ? -15.673 10.356 11.828 1.00 61.88 382 ASN A C 1
ATOM 3035 O O . ASN A 1 382 ? -14.526 10.630 11.497 1.00 61.88 382 ASN A O 1
ATOM 3039 N N . ASP A 1 383 ? -15.974 10.011 13.078 1.00 67.12 383 ASP A N 1
ATOM 3040 C CA . ASP A 1 383 ? -15.091 10.082 14.259 1.00 67.12 383 ASP A CA 1
ATOM 3041 C C . ASP A 1 383 ? -13.843 9.173 14.179 1.00 67.12 383 ASP A C 1
ATOM 3043 O O . ASP A 1 383 ? -12.976 9.169 15.058 1.00 67.12 383 ASP A O 1
ATOM 3047 N N . LEU A 1 384 ? -13.755 8.329 13.150 1.00 71.62 384 LEU A N 1
ATOM 3048 C CA . LEU A 1 384 ? -12.686 7.346 12.991 1.00 71.62 384 LEU A CA 1
ATOM 3049 C C . LEU A 1 384 ? -11.392 7.907 12.421 1.00 71.62 384 LEU A C 1
ATOM 3051 O O . LEU A 1 384 ? -10.365 7.235 12.534 1.00 71.62 384 LEU A O 1
ATOM 3055 N N . PHE A 1 385 ? -11.443 9.083 11.805 1.00 81.69 385 PHE A N 1
ATOM 3056 C CA . PHE A 1 385 ? -10.304 9.600 11.075 1.00 81.69 385 PHE A CA 1
ATOM 3057 C C . PHE A 1 385 ? -9.283 10.258 11.984 1.00 81.69 385 PHE A C 1
ATOM 3059 O O . PHE A 1 385 ? -9.627 11.048 12.865 1.00 81.69 385 PHE A O 1
ATOM 3066 N N . PHE A 1 386 ? -8.017 9.972 11.698 1.00 85.25 386 PHE A N 1
ATOM 3067 C CA . PHE A 1 386 ? -6.898 10.766 12.173 1.00 85.25 386 PHE A CA 1
ATOM 3068 C C . PHE A 1 386 ? -6.249 11.478 10.997 1.00 85.25 386 PHE A C 1
ATOM 3070 O O . PHE A 1 386 ? -5.900 10.840 10.001 1.00 85.25 386 PHE A O 1
ATOM 3077 N N . THR A 1 387 ? -6.114 12.794 11.110 1.00 86.31 387 THR A N 1
ATOM 3078 C CA . THR A 1 387 ? -5.598 13.649 10.040 1.00 86.31 387 THR A CA 1
ATOM 3079 C C . THR A 1 387 ? -4.376 14.416 10.524 1.00 86.31 387 THR A C 1
ATOM 3081 O O . THR A 1 387 ? -4.395 14.997 11.608 1.00 86.31 387 THR A O 1
ATOM 3084 N N . ILE A 1 388 ? -3.334 14.482 9.697 1.00 86.38 388 ILE A N 1
ATOM 3085 C CA . ILE A 1 388 ? -2.212 15.407 9.907 1.00 86.38 388 ILE A CA 1
ATOM 3086 C C . ILE A 1 388 ? -2.356 16.524 8.872 1.00 86.38 388 ILE A C 1
ATOM 3088 O O . ILE A 1 388 ? -1.870 16.375 7.749 1.00 86.38 388 ILE A O 1
ATOM 3092 N N . PRO A 1 389 ? -3.089 17.614 9.174 1.00 81.50 389 PRO A N 1
ATOM 3093 C CA . PRO A 1 389 ? -3.197 18.726 8.246 1.00 81.50 389 PRO A CA 1
ATOM 3094 C C . PRO A 1 389 ? -1.815 19.333 8.019 1.00 81.50 389 PRO A C 1
ATOM 3096 O O . PRO A 1 389 ? -1.143 19.743 8.966 1.00 81.50 389 PRO A O 1
ATOM 3099 N N . HIS A 1 390 ? -1.418 19.440 6.755 1.00 75.56 390 HIS A N 1
ATOM 3100 C CA . HIS A 1 390 ? -0.207 20.146 6.379 1.00 75.56 390 HIS A CA 1
ATOM 3101 C C . HIS A 1 390 ? -0.535 21.307 5.441 1.00 75.56 390 HIS A C 1
ATOM 3103 O O . HIS A 1 390 ? -1.294 21.178 4.479 1.00 75.56 390 HIS A O 1
ATOM 3109 N N . THR A 1 391 ? 0.071 22.458 5.719 1.00 62.66 391 THR A N 1
ATOM 3110 C CA . THR A 1 391 ? 0.035 23.610 4.821 1.00 62.66 391 THR A CA 1
ATOM 3111 C C . THR A 1 391 ? 1.389 23.736 4.150 1.00 62.66 391 THR A C 1
ATOM 3113 O O . THR A 1 391 ? 2.308 24.302 4.745 1.00 62.66 391 THR A O 1
ATOM 3116 N N . ASP A 1 392 ? 1.522 23.238 2.924 1.00 66.00 392 ASP A N 1
ATOM 3117 C CA . ASP A 1 392 ? 2.638 23.651 2.081 1.00 66.00 392 ASP A CA 1
ATOM 3118 C C . ASP A 1 392 ? 2.238 24.894 1.271 1.00 66.00 392 ASP A C 1
ATOM 3120 O O . ASP A 1 392 ? 1.055 25.172 1.062 1.00 66.00 392 ASP A O 1
ATOM 3124 N N . ARG A 1 393 ? 3.226 25.659 0.800 1.00 60.44 393 ARG A N 1
ATOM 3125 C CA . ARG A 1 393 ? 3.020 26.801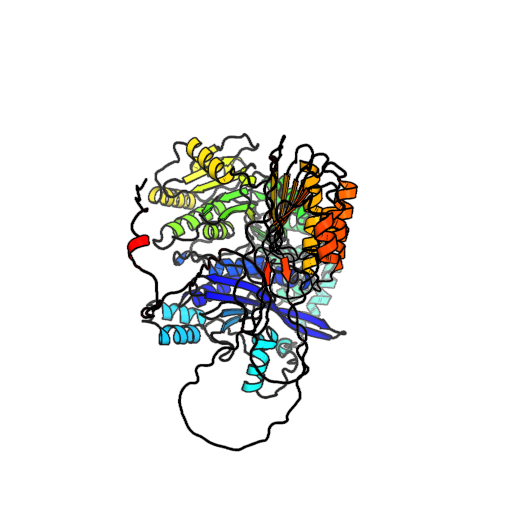 -0.099 1.00 60.44 393 ARG A CA 1
ATOM 3126 C C . ARG A 1 393 ? 2.303 26.405 -1.390 1.00 60.44 393 ARG A C 1
ATOM 3128 O O . ARG A 1 393 ? 1.649 27.261 -1.980 1.00 60.44 393 ARG A O 1
ATOM 3135 N N . TYR A 1 394 ? 2.432 25.148 -1.819 1.00 58.22 394 TYR A N 1
ATOM 3136 C CA . TYR A 1 394 ? 1.950 24.680 -3.120 1.00 58.22 394 TYR A CA 1
ATOM 3137 C C . TYR A 1 394 ? 0.773 23.709 -3.046 1.00 58.22 394 TYR A C 1
ATOM 3139 O O . TYR A 1 394 ? 0.060 23.551 -4.034 1.00 58.22 394 TYR A O 1
ATOM 3147 N N . SER A 1 395 ? 0.526 23.081 -1.895 1.00 57.03 395 SER A N 1
ATOM 3148 C CA . SER A 1 395 ? -0.630 22.207 -1.723 1.00 57.03 395 SER A CA 1
ATOM 3149 C C . SER A 1 395 ? -1.112 22.180 -0.276 1.00 57.03 395 SER A C 1
ATOM 3151 O O . SER A 1 395 ? -0.334 22.169 0.681 1.00 57.03 395 SER A O 1
ATOM 3153 N N . VAL A 1 396 ? -2.434 22.169 -0.125 1.00 54.44 396 VAL A N 1
ATOM 3154 C CA . VAL A 1 396 ? -3.077 21.786 1.126 1.00 54.44 396 VAL A CA 1
ATOM 3155 C C . VAL A 1 396 ? -3.424 20.315 0.994 1.00 54.44 396 VAL A C 1
ATOM 3157 O O . VAL A 1 396 ? -4.399 19.961 0.335 1.00 54.44 396 VAL A O 1
ATOM 3160 N N . GLY A 1 397 ? -2.595 19.474 1.601 1.00 67.00 397 GLY A N 1
ATOM 3161 C CA . GLY A 1 397 ? -2.878 18.061 1.786 1.00 67.00 397 GLY A CA 1
ATOM 3162 C C . GLY A 1 397 ? -3.299 17.818 3.228 1.00 67.00 397 GLY A C 1
ATOM 3163 O O . GLY A 1 397 ? -2.644 18.271 4.164 1.00 67.00 397 GLY A O 1
ATOM 3164 N N . CYS A 1 398 ? -4.401 17.105 3.417 1.00 76.50 398 CYS A N 1
ATOM 3165 C CA . CYS A 1 398 ? -4.807 16.595 4.722 1.00 76.50 398 CYS A CA 1
ATOM 3166 C C . CYS A 1 398 ? -4.864 15.069 4.628 1.00 76.50 398 CYS A C 1
ATOM 3168 O O . CYS A 1 398 ? -5.961 14.536 4.458 1.00 76.50 398 CYS A O 1
ATOM 3170 N N . PRO A 1 399 ? -3.714 14.365 4.637 1.00 81.44 399 PRO A N 1
ATOM 3171 C CA . PRO A 1 399 ? -3.727 12.912 4.661 1.00 81.44 399 PRO A CA 1
ATOM 3172 C C . PRO A 1 399 ? -4.505 12.444 5.887 1.00 81.44 399 PRO A C 1
ATOM 3174 O O . PRO A 1 399 ? -4.236 12.878 7.012 1.00 81.44 399 PRO A O 1
ATOM 3177 N N . ALA A 1 400 ? -5.488 11.587 5.644 1.00 82.62 400 ALA A N 1
ATOM 3178 C CA . ALA A 1 400 ? -6.350 11.040 6.675 1.00 82.62 400 ALA A CA 1
ATOM 3179 C C . ALA A 1 400 ? -6.343 9.511 6.624 1.00 82.62 400 ALA A C 1
ATOM 3181 O O . ALA A 1 400 ? -6.344 8.912 5.544 1.00 82.62 400 ALA A O 1
ATOM 3182 N N . LEU A 1 401 ? -6.360 8.890 7.804 1.00 79.62 401 LEU A N 1
ATOM 3183 C CA . LEU A 1 401 ? -6.499 7.446 7.953 1.00 79.62 401 LEU A CA 1
ATOM 3184 C C . LEU A 1 401 ? -7.907 7.090 8.409 1.00 79.62 401 LEU A C 1
ATOM 3186 O O . LEU A 1 401 ? -8.282 7.482 9.516 1.00 79.62 401 LEU A O 1
ATOM 3190 N N . PRO A 1 402 ? -8.676 6.329 7.619 1.00 72.44 402 PRO A N 1
ATOM 3191 C CA . PRO A 1 402 ? -9.845 5.652 8.143 1.00 72.44 402 PRO A CA 1
ATOM 3192 C C . PRO A 1 402 ? -9.372 4.577 9.129 1.00 72.44 402 PRO A C 1
ATOM 3194 O O . PRO A 1 402 ? -8.402 3.889 8.838 1.00 72.44 402 PRO A O 1
ATOM 3197 N N . TYR A 1 403 ? -10.041 4.469 10.285 1.00 73.50 403 TYR A N 1
ATOM 3198 C CA . TYR A 1 403 ? -9.781 3.493 11.362 1.00 73.50 403 TYR A CA 1
ATOM 3199 C C . TYR A 1 403 ? -8.305 3.394 11.790 1.00 73.50 403 TYR A C 1
ATOM 3201 O O . TYR A 1 403 ? -7.479 2.682 11.229 1.00 73.50 403 TYR A O 1
ATOM 3209 N N . THR A 1 404 ? -7.964 4.098 12.865 1.00 81.12 404 THR A N 1
ATOM 3210 C CA . THR A 1 404 ? -6.634 3.995 13.463 1.00 81.12 404 THR A CA 1
ATOM 3211 C C . THR A 1 404 ? -6.706 3.641 14.938 1.00 81.12 404 THR A C 1
ATOM 3213 O O . THR A 1 404 ? -7.574 4.120 15.682 1.00 81.12 404 THR A O 1
ATOM 3216 N N . THR A 1 405 ? -5.746 2.826 15.363 1.00 92.12 405 THR A N 1
ATOM 3217 C CA . THR A 1 405 ? -5.462 2.606 16.775 1.00 92.12 405 THR A CA 1
ATOM 3218 C C . THR A 1 405 ? -4.605 3.757 17.315 1.00 92.12 405 THR A C 1
ATOM 3220 O O . THR A 1 405 ? -3.845 4.377 16.559 1.00 92.12 405 THR A O 1
ATOM 3223 N N . PRO A 1 406 ? -4.700 4.056 18.619 1.00 94.44 406 PRO A N 1
ATOM 3224 C CA . PRO A 1 406 ? -3.785 4.965 19.304 1.00 94.44 406 PRO A CA 1
ATOM 3225 C C . PRO A 1 406 ? -2.304 4.626 19.076 1.00 94.44 406 PRO A C 1
ATOM 3227 O O . PRO A 1 406 ? -1.503 5.521 18.825 1.00 94.44 406 PRO A O 1
ATOM 3230 N N . ALA A 1 407 ? -1.941 3.337 19.072 1.00 94.81 407 ALA A N 1
ATOM 3231 C CA . ALA A 1 407 ? -0.571 2.885 18.804 1.00 94.81 407 ALA A CA 1
ATOM 3232 C C . ALA A 1 407 ? -0.066 3.336 17.428 1.00 94.81 407 ALA A C 1
ATOM 3234 O O . ALA A 1 407 ? 1.023 3.900 17.321 1.00 94.81 407 ALA A O 1
ATOM 3235 N N . LYS A 1 408 ? -0.886 3.159 16.386 1.00 93.44 408 LYS A N 1
ATOM 3236 C CA . LYS A 1 408 ? -0.542 3.582 15.025 1.00 93.44 408 LYS A CA 1
ATOM 3237 C C . LYS A 1 408 ? -0.392 5.099 14.916 1.00 93.44 408 LYS A C 1
ATOM 3239 O O . LYS A 1 408 ? 0.541 5.561 14.267 1.00 93.44 408 LYS A O 1
ATOM 3244 N N . ILE A 1 409 ? -1.251 5.868 15.593 1.00 93.44 409 ILE A N 1
ATOM 3245 C CA . ILE A 1 409 ? -1.124 7.334 15.661 1.00 93.44 409 ILE A CA 1
ATOM 3246 C C . ILE A 1 409 ? 0.213 7.728 16.284 1.00 93.44 409 ILE A C 1
ATOM 3248 O O . ILE A 1 409 ? 0.949 8.518 15.697 1.00 93.44 409 ILE A O 1
ATOM 3252 N N . VAL A 1 410 ? 0.530 7.181 17.461 1.00 95.50 410 VAL A N 1
ATOM 3253 C CA . VAL A 1 410 ? 1.758 7.518 18.190 1.00 95.50 410 VAL A CA 1
ATOM 3254 C C . VAL A 1 410 ? 2.986 7.201 17.337 1.00 95.50 410 VAL A C 1
ATOM 3256 O O . VAL A 1 410 ? 3.828 8.076 17.155 1.00 95.50 410 VAL A O 1
ATOM 3259 N N . GLN A 1 411 ? 3.055 6.009 16.734 1.00 95.12 411 GLN A N 1
ATOM 3260 C CA . GLN A 1 411 ? 4.162 5.639 15.848 1.00 95.12 411 GLN A CA 1
ATOM 3261 C C . GLN A 1 411 ? 4.258 6.555 14.619 1.00 95.12 411 GLN A C 1
ATOM 3263 O O . GLN A 1 411 ? 5.354 7.000 14.286 1.00 95.12 411 GLN A O 1
ATOM 3268 N N . ALA A 1 412 ? 3.138 6.874 13.962 1.00 93.44 412 ALA A N 1
ATOM 3269 C CA . ALA A 1 412 ? 3.132 7.744 12.786 1.00 93.44 412 ALA A CA 1
ATOM 3270 C C . ALA A 1 412 ? 3.610 9.167 13.117 1.00 93.44 412 ALA A C 1
ATOM 3272 O O . ALA A 1 412 ? 4.349 9.765 12.335 1.00 93.44 412 ALA A O 1
ATOM 3273 N N . VAL A 1 413 ? 3.227 9.707 14.280 1.00 93.75 413 VAL A N 1
ATOM 3274 C CA . VAL A 1 413 ? 3.704 11.019 14.737 1.00 93.75 413 VAL A CA 1
ATOM 3275 C C . VAL A 1 413 ? 5.182 10.953 15.124 1.00 93.75 413 VAL A C 1
ATOM 3277 O O . VAL A 1 413 ? 5.928 11.846 14.743 1.00 93.75 413 VAL A O 1
ATOM 3280 N N . ILE A 1 414 ? 5.639 9.900 15.811 1.00 94.56 414 ILE A N 1
ATOM 3281 C CA . ILE A 1 414 ? 7.070 9.696 16.100 1.00 94.56 414 ILE A CA 1
ATOM 3282 C C . ILE A 1 414 ? 7.882 9.696 14.802 1.00 94.56 414 ILE A C 1
ATOM 3284 O O . ILE A 1 414 ? 8.837 10.462 14.695 1.00 94.56 414 ILE A O 1
ATOM 3288 N N . ASP A 1 415 ? 7.472 8.903 13.810 1.00 93.12 415 ASP A N 1
ATOM 3289 C CA . ASP A 1 415 ? 8.154 8.797 12.516 1.00 93.12 415 ASP A CA 1
ATOM 3290 C C . ASP A 1 415 ? 8.197 10.171 11.819 1.00 93.12 415 ASP A C 1
ATOM 3292 O O . ASP A 1 415 ? 9.257 10.643 11.399 1.00 93.12 415 ASP A O 1
ATOM 3296 N N . PHE A 1 416 ? 7.066 10.880 11.792 1.00 91.38 416 PHE A N 1
ATOM 3297 C CA . PHE A 1 416 ? 6.983 12.233 11.243 1.00 91.38 416 PHE A CA 1
ATOM 3298 C C . PHE A 1 416 ? 7.905 13.233 11.969 1.00 91.38 416 PHE A C 1
ATOM 3300 O O . PHE A 1 416 ? 8.557 14.067 11.337 1.00 91.38 416 PHE A O 1
ATOM 3307 N N . LEU A 1 417 ? 7.995 13.159 13.298 1.00 90.06 417 LEU A N 1
ATOM 3308 C CA . LEU A 1 417 ? 8.830 14.060 14.088 1.00 90.06 417 LEU A CA 1
ATOM 3309 C C . LEU A 1 417 ? 10.316 13.752 13.950 1.00 90.06 417 LEU A C 1
ATOM 3311 O O . LEU A 1 417 ? 11.101 14.692 13.820 1.00 90.06 417 LEU A O 1
ATOM 3315 N N . GLU A 1 418 ? 10.714 12.481 13.973 1.00 89.88 418 GLU A N 1
ATOM 3316 C CA . GLU A 1 418 ? 12.105 12.061 13.768 1.00 89.88 418 GLU A CA 1
ATOM 3317 C C . GLU A 1 418 ? 12.632 12.589 12.428 1.00 89.88 418 GLU A C 1
ATOM 3319 O O . GLU A 1 418 ? 13.716 13.176 12.384 1.00 89.88 418 GLU A O 1
ATOM 3324 N N . PHE A 1 419 ? 11.809 12.527 11.378 1.00 83.94 419 PHE A N 1
ATOM 3325 C CA . PHE A 1 419 ? 12.123 13.105 10.073 1.00 83.94 419 PHE A CA 1
ATOM 3326 C C . PHE A 1 419 ? 12.425 14.612 10.130 1.00 83.94 419 PHE A C 1
ATOM 3328 O O . PHE A 1 419 ? 13.475 15.066 9.663 1.00 83.94 419 PHE A O 1
ATOM 3335 N N . ASN 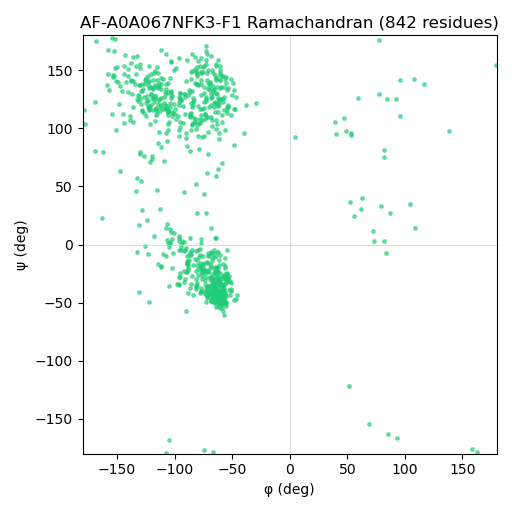A 1 420 ? 11.543 15.388 10.770 1.00 72.88 420 ASN A N 1
ATOM 3336 C CA . ASN A 1 420 ? 11.651 16.850 10.868 1.00 72.88 420 ASN A CA 1
ATOM 3337 C C . ASN A 1 420 ? 12.910 17.334 11.618 1.00 72.88 420 ASN A C 1
ATOM 3339 O O . ASN A 1 420 ? 13.133 18.534 11.732 1.00 72.88 420 ASN A O 1
ATOM 3343 N N . GLY A 1 421 ? 13.699 16.434 12.219 1.00 66.75 421 GLY A N 1
ATOM 3344 C CA . GLY A 1 421 ? 14.919 16.781 12.965 1.00 66.75 421 GLY A CA 1
ATOM 3345 C C . GLY A 1 421 ? 16.167 16.895 12.109 1.00 66.75 421 GLY A C 1
ATOM 3346 O O . GLY A 1 421 ? 17.216 17.265 12.622 1.00 66.75 421 GLY A O 1
ATOM 3347 N N . THR A 1 422 ? 16.064 16.555 10.831 1.00 69.44 422 THR A N 1
ATOM 3348 C CA . THR A 1 422 ? 17.191 16.576 9.909 1.00 69.44 422 THR A CA 1
ATOM 3349 C C . THR A 1 422 ? 17.264 17.944 9.227 1.00 69.44 422 THR A C 1
ATOM 3351 O O . THR A 1 422 ? 16.284 18.415 8.651 1.00 69.44 422 THR A O 1
ATOM 3354 N N . ASP A 1 423 ? 18.429 18.602 9.270 1.00 60.59 423 ASP A N 1
ATOM 3355 C CA . ASP A 1 423 ? 18.658 19.954 8.710 1.00 60.59 423 ASP A CA 1
ATOM 3356 C C . ASP A 1 423 ? 18.322 20.082 7.199 1.00 60.59 423 ASP A C 1
ATOM 3358 O O . ASP A 1 423 ? 18.246 21.190 6.652 1.00 60.59 423 ASP A O 1
ATOM 3362 N N . GLY A 1 424 ? 18.097 18.951 6.519 1.00 59.44 424 GLY A N 1
ATOM 3363 C CA . GLY A 1 424 ? 17.735 18.839 5.106 1.00 59.44 424 GLY A CA 1
ATOM 3364 C C . GLY A 1 424 ? 16.233 18.861 4.780 1.00 59.44 424 GLY A C 1
ATOM 3365 O O . GLY A 1 424 ? 15.896 19.011 3.606 1.00 59.44 424 GLY A O 1
ATOM 3366 N N . ALA A 1 425 ? 15.325 18.774 5.761 1.00 59.34 425 ALA A N 1
ATOM 3367 C CA . ALA A 1 425 ? 13.873 18.602 5.561 1.00 59.34 425 ALA A CA 1
ATOM 3368 C C . ALA A 1 425 ? 13.122 19.869 5.075 1.00 59.34 425 ALA A C 1
ATOM 3370 O O . ALA A 1 425 ? 12.058 20.229 5.578 1.00 59.34 425 ALA A O 1
ATOM 3371 N N . LYS A 1 426 ? 13.675 20.613 4.112 1.00 60.88 426 LYS A N 1
ATOM 3372 C CA . LYS A 1 426 ? 13.176 21.951 3.757 1.00 60.88 426 LYS A CA 1
ATOM 3373 C C . LYS A 1 426 ? 11.971 21.988 2.810 1.00 60.88 426 LYS A C 1
ATOM 3375 O O . LYS A 1 426 ? 11.405 23.073 2.686 1.00 60.88 426 LYS A O 1
ATOM 3380 N N . TYR A 1 427 ? 11.574 20.893 2.147 1.00 63.97 427 TYR A N 1
ATOM 3381 C CA . TYR A 1 427 ? 10.768 21.045 0.922 1.00 63.97 427 TYR A CA 1
ATOM 3382 C C . TYR A 1 427 ? 9.495 20.203 0.728 1.00 63.97 427 TYR A C 1
ATOM 3384 O O . TYR A 1 427 ? 8.776 20.533 -0.206 1.00 63.97 427 TYR A O 1
ATOM 3392 N N . ASP A 1 428 ? 9.129 19.221 1.565 1.00 74.19 428 ASP A N 1
ATOM 3393 C CA . ASP A 1 428 ? 7.821 18.544 1.395 1.00 74.19 428 ASP A CA 1
ATOM 3394 C C . ASP A 1 428 ? 7.340 17.766 2.639 1.00 74.19 428 ASP A C 1
ATOM 3396 O O . ASP A 1 428 ? 7.446 16.546 2.734 1.00 74.19 428 ASP A O 1
ATOM 3400 N N . TYR A 1 429 ? 6.788 18.467 3.628 1.00 77.44 429 TYR A N 1
ATOM 3401 C CA . TYR A 1 429 ? 6.197 17.818 4.810 1.00 77.44 429 TYR A CA 1
ATOM 3402 C C . TYR A 1 429 ? 4.882 17.081 4.498 1.00 77.44 429 TYR A C 1
ATOM 3404 O O . TYR A 1 429 ? 4.481 16.193 5.253 1.00 77.44 429 TYR A O 1
ATOM 3412 N N . GLY A 1 430 ? 4.190 17.458 3.416 1.00 80.25 430 GLY A N 1
ATOM 3413 C CA . GLY A 1 430 ? 2.891 16.892 3.058 1.00 80.25 430 GLY A CA 1
ATOM 3414 C C . GLY A 1 430 ? 3.022 15.435 2.631 1.00 80.25 430 GLY A C 1
ATOM 3415 O O . GLY A 1 430 ? 2.300 14.574 3.146 1.00 80.25 430 GLY A O 1
ATOM 3416 N N . SER A 1 431 ? 3.985 15.139 1.752 1.00 82.06 431 SER A N 1
ATOM 3417 C CA . SER A 1 431 ? 4.298 13.755 1.388 1.00 82.06 431 SER A CA 1
ATOM 3418 C C . SER A 1 431 ? 4.731 12.955 2.614 1.00 82.06 431 SER A C 1
ATOM 3420 O O . SER A 1 431 ? 4.204 11.871 2.841 1.00 82.06 431 SER A O 1
ATOM 3422 N N . MET A 1 432 ? 5.565 13.514 3.491 1.00 86.56 432 MET A N 1
ATOM 3423 C CA . MET A 1 432 ? 6.023 12.814 4.696 1.00 86.56 432 MET A CA 1
ATOM 3424 C C . MET A 1 432 ? 4.904 12.431 5.659 1.00 86.56 432 MET A C 1
ATOM 3426 O O . MET A 1 432 ? 4.845 11.276 6.084 1.00 86.56 432 MET A O 1
ATOM 3430 N N . ALA A 1 433 ? 3.993 13.355 5.972 1.00 88.12 433 ALA A N 1
ATOM 3431 C CA . ALA A 1 433 ? 2.822 13.049 6.791 1.00 88.12 433 ALA A CA 1
ATOM 3432 C C . ALA A 1 433 ? 1.988 11.927 6.156 1.00 88.12 433 ALA A C 1
ATOM 3434 O O . ALA A 1 433 ? 1.575 10.986 6.831 1.00 88.12 433 ALA A O 1
ATOM 3435 N N . THR A 1 434 ? 1.817 11.994 4.835 1.00 88.12 434 THR A N 1
ATOM 3436 C CA . THR A 1 434 ? 1.102 10.994 4.041 1.00 88.12 434 THR A CA 1
ATOM 3437 C C . THR A 1 434 ? 1.749 9.612 4.178 1.00 88.12 434 THR A C 1
ATOM 3439 O O . THR A 1 434 ? 1.048 8.649 4.484 1.00 88.12 434 THR A O 1
ATOM 3442 N N . VAL A 1 435 ? 3.077 9.509 4.038 1.00 90.75 435 VAL A N 1
ATOM 3443 C CA . VAL A 1 435 ? 3.798 8.228 4.146 1.00 90.75 435 VAL A CA 1
ATOM 3444 C C . VAL A 1 435 ? 3.819 7.678 5.578 1.00 90.75 435 VAL A C 1
ATOM 3446 O O . VAL A 1 435 ? 3.688 6.469 5.779 1.00 90.75 435 VAL A O 1
ATOM 3449 N N . CYS A 1 436 ? 3.985 8.535 6.588 1.00 91.81 436 CYS A N 1
ATOM 3450 C CA . CYS A 1 436 ? 3.988 8.096 7.989 1.00 91.81 436 CYS A CA 1
ATOM 3451 C C . CYS A 1 436 ? 2.623 7.527 8.383 1.00 91.81 436 CYS A C 1
ATOM 3453 O O . CYS A 1 436 ? 2.546 6.460 8.984 1.00 91.81 436 CYS A O 1
ATOM 3455 N N . LEU A 1 437 ? 1.544 8.193 7.967 1.00 90.31 437 LEU A N 1
ATOM 3456 C CA . LEU A 1 437 ? 0.184 7.734 8.219 1.00 90.31 437 LEU A CA 1
ATOM 3457 C C . LEU A 1 437 ? -0.140 6.432 7.482 1.00 90.31 437 LEU A C 1
ATOM 3459 O O . LEU A 1 437 ? -0.738 5.522 8.055 1.00 90.31 437 LEU A O 1
ATOM 3463 N N . SER A 1 438 ? 0.255 6.309 6.216 1.00 91.75 438 SER A N 1
ATOM 3464 C CA . SER A 1 438 ? -0.078 5.130 5.412 1.00 91.75 438 SER A CA 1
ATOM 3465 C C . SER A 1 438 ? 0.600 3.839 5.868 1.00 91.75 438 SER A C 1
ATOM 3467 O O . SER A 1 438 ? 0.279 2.775 5.347 1.00 91.75 438 SER A O 1
ATOM 3469 N N . SER A 1 439 ? 1.578 3.925 6.770 1.00 93.19 439 SER A N 1
ATOM 3470 C CA . SER A 1 439 ? 2.412 2.798 7.177 1.00 93.19 439 SER A CA 1
ATOM 3471 C C . SER A 1 439 ? 1.770 1.983 8.307 1.00 93.19 439 SER A C 1
ATOM 3473 O O . SER A 1 439 ? 1.047 2.512 9.152 1.00 93.19 439 SER A O 1
ATOM 3475 N N . GLU A 1 440 ? 2.024 0.676 8.330 1.00 93.19 440 GLU A N 1
ATOM 3476 C CA . GLU A 1 440 ? 1.703 -0.179 9.480 1.00 93.19 440 GLU A CA 1
ATOM 3477 C C . GLU A 1 440 ? 2.579 0.130 10.691 1.00 93.19 440 GLU A C 1
ATOM 3479 O O . GLU A 1 440 ? 3.658 0.719 10.577 1.00 93.19 440 GLU A O 1
ATOM 3484 N N . LEU A 1 441 ? 2.115 -0.323 11.859 1.00 93.25 441 LEU A N 1
ATOM 3485 C CA . LEU A 1 441 ? 2.899 -0.285 13.082 1.00 93.25 441 LEU A CA 1
ATOM 3486 C C . LEU A 1 441 ? 4.204 -1.065 12.873 1.00 93.25 441 LEU A C 1
ATOM 3488 O O . LEU A 1 441 ? 4.188 -2.247 12.522 1.00 93.25 441 LEU A O 1
ATOM 3492 N N . ARG A 1 442 ? 5.341 -0.398 13.079 1.00 93.06 442 ARG A N 1
ATOM 3493 C CA . ARG A 1 442 ? 6.653 -1.025 12.916 1.00 93.06 442 ARG A CA 1
ATOM 3494 C C . ARG A 1 442 ? 6.992 -1.848 14.151 1.00 93.06 442 ARG A C 1
ATOM 3496 O O . ARG A 1 442 ? 6.810 -1.399 15.280 1.00 93.06 442 ARG A O 1
ATOM 3503 N N . THR A 1 443 ? 7.536 -3.044 13.959 1.00 91.44 443 THR A N 1
ATOM 3504 C CA . THR A 1 443 ? 8.122 -3.787 15.078 1.00 91.44 443 THR A CA 1
ATOM 3505 C C . THR A 1 443 ? 9.429 -3.115 15.513 1.00 91.44 443 THR A C 1
ATOM 3507 O O . THR A 1 443 ? 10.148 -2.590 14.656 1.00 91.44 443 THR A O 1
ATOM 3510 N N . PRO A 1 444 ? 9.804 -3.146 16.805 1.00 89.88 444 PRO A N 1
ATOM 3511 C CA . PRO A 1 444 ? 11.087 -2.610 17.257 1.00 89.88 444 PRO A CA 1
ATOM 3512 C C . PRO A 1 444 ? 12.260 -3.141 16.418 1.00 89.88 444 PRO A C 1
ATOM 3514 O O . PRO A 1 444 ? 12.376 -4.344 16.192 1.00 89.88 444 PRO A O 1
ATOM 3517 N N . GLY A 1 445 ? 13.110 -2.239 15.920 1.00 90.69 445 GLY A N 1
ATOM 3518 C CA . GLY A 1 445 ? 14.243 -2.572 15.044 1.00 90.69 445 GLY A CA 1
ATOM 3519 C C . GLY A 1 445 ? 13.910 -2.728 13.552 1.00 90.69 445 GLY A C 1
ATOM 3520 O O . GLY A 1 445 ? 14.828 -2.818 12.740 1.00 90.69 445 GLY A O 1
ATOM 3521 N N . GLN A 1 446 ? 12.634 -2.707 13.154 1.00 92.94 446 GLN A N 1
ATOM 3522 C CA . GLN A 1 446 ? 12.250 -2.738 11.741 1.00 92.94 446 GLN A CA 1
ATOM 3523 C C . GLN A 1 446 ? 12.659 -1.438 11.044 1.00 92.94 446 GLN A C 1
ATOM 3525 O O . GLN A 1 446 ? 12.208 -0.343 11.400 1.00 92.94 446 GLN A O 1
ATOM 3530 N N . GLY A 1 447 ? 13.507 -1.570 10.024 1.00 90.69 447 GLY A N 1
ATOM 3531 C CA . GLY A 1 447 ? 13.932 -0.453 9.188 1.00 90.69 447 GLY A CA 1
ATOM 3532 C C . GLY A 1 447 ? 12.775 0.162 8.396 1.00 90.69 447 GLY A C 1
ATOM 3533 O O . GLY A 1 447 ? 11.784 -0.500 8.091 1.00 90.69 447 GLY A O 1
ATOM 3534 N N . TRP A 1 448 ? 12.926 1.433 8.019 1.00 91.06 448 TRP A N 1
ATOM 3535 C CA . TRP A 1 448 ? 11.898 2.188 7.296 1.00 91.06 448 TRP A CA 1
ATOM 3536 C C . TRP A 1 448 ? 11.498 1.544 5.959 1.00 91.06 448 TRP A C 1
ATOM 3538 O O . TRP A 1 448 ? 10.317 1.505 5.620 1.00 91.06 448 TRP A O 1
ATOM 3548 N N . GLY A 1 449 ? 12.463 1.001 5.211 1.00 89.56 449 GLY A N 1
ATOM 3549 C CA . GLY A 1 449 ? 12.211 0.327 3.931 1.00 89.56 449 GLY A CA 1
ATOM 3550 C C . GLY A 1 449 ? 11.442 -0.995 4.046 1.00 89.56 449 GLY A C 1
ATOM 3551 O O . GLY A 1 449 ? 10.854 -1.434 3.069 1.00 89.56 449 GLY A O 1
ATOM 3552 N N . ALA A 1 450 ? 11.392 -1.602 5.237 1.00 92.81 450 ALA A N 1
ATOM 3553 C CA . ALA A 1 450 ? 10.764 -2.905 5.464 1.00 92.81 450 ALA A CA 1
ATOM 3554 C C . ALA A 1 450 ? 9.314 -2.809 5.971 1.00 92.81 450 ALA A C 1
ATOM 3556 O O . ALA A 1 450 ? 8.745 -3.817 6.390 1.00 92.81 450 ALA A O 1
ATOM 3557 N N . ARG A 1 451 ? 8.726 -1.608 6.011 1.00 95.00 451 ARG A N 1
ATOM 3558 C CA . ARG A 1 451 ? 7.370 -1.377 6.531 1.00 95.00 451 ARG A CA 1
ATOM 3559 C C . ARG A 1 451 ? 6.290 -1.811 5.534 1.00 95.00 451 ARG A C 1
ATOM 3561 O O . ARG A 1 451 ? 6.455 -1.673 4.322 1.00 95.00 451 ARG A O 1
ATOM 3568 N N . ALA A 1 452 ? 5.149 -2.256 6.047 1.00 95.94 452 ALA A N 1
ATOM 3569 C CA . ALA A 1 452 ? 3.948 -2.423 5.235 1.00 95.94 452 ALA A CA 1
ATOM 3570 C C . ALA A 1 452 ? 3.224 -1.080 5.055 1.00 95.94 452 ALA A C 1
ATOM 3572 O O . ALA A 1 452 ? 3.264 -0.211 5.925 1.00 95.94 452 ALA A O 1
ATOM 3573 N N . VAL A 1 453 ? 2.571 -0.924 3.909 1.00 95.56 453 VAL A N 1
ATOM 3574 C CA . VAL A 1 453 ? 1.814 0.248 3.466 1.00 95.56 453 VAL A CA 1
ATOM 3575 C C . VAL A 1 453 ? 0.448 -0.260 2.989 1.00 95.56 453 VAL A C 1
ATOM 3577 O O . VAL A 1 453 ? 0.244 -0.452 1.792 1.00 95.56 453 VAL A O 1
ATOM 3580 N N . PRO A 1 454 ? -0.480 -0.571 3.909 1.00 94.06 454 PRO A N 1
ATOM 3581 C CA . PRO A 1 454 ? -1.733 -1.254 3.586 1.00 94.06 454 PRO A CA 1
ATOM 3582 C C . PRO A 1 454 ? -2.794 -0.343 2.963 1.00 94.06 454 PRO A C 1
ATOM 3584 O O . PRO A 1 454 ? -3.854 -0.816 2.561 1.00 94.06 454 PRO A O 1
ATOM 3587 N N . ILE A 1 455 ? -2.556 0.968 2.953 1.00 90.19 455 ILE A N 1
ATOM 3588 C CA . ILE A 1 455 ? -3.549 1.965 2.577 1.00 90.19 455 ILE A CA 1
ATOM 3589 C C . ILE A 1 455 ? -2.940 3.017 1.663 1.00 90.19 455 ILE A C 1
ATOM 3591 O O . ILE A 1 455 ? -1.817 3.474 1.878 1.00 90.19 455 ILE A O 1
ATOM 3595 N N . PHE A 1 456 ? -3.726 3.431 0.674 1.00 86.00 456 PHE A N 1
ATOM 3596 C CA . PHE A 1 456 ? -3.530 4.683 -0.031 1.00 86.00 456 PHE A CA 1
ATOM 3597 C C . PHE A 1 456 ? -4.221 5.797 0.778 1.00 86.00 456 PHE A C 1
ATOM 3599 O O . PHE A 1 456 ? -5.454 5.867 0.798 1.00 86.00 456 PHE A O 1
ATOM 3606 N N . PRO A 1 457 ? -3.471 6.633 1.517 1.00 80.50 457 PRO A N 1
ATOM 3607 C CA . PRO A 1 457 ? -4.051 7.669 2.357 1.00 80.50 457 PRO A CA 1
ATOM 3608 C C . PRO A 1 457 ? -4.775 8.692 1.493 1.00 80.50 457 PRO A C 1
ATOM 3610 O O . PRO A 1 457 ? -4.344 9.065 0.399 1.00 80.50 457 PRO A O 1
ATOM 3613 N N . ILE A 1 458 ? -5.888 9.177 2.017 1.00 74.94 458 ILE A N 1
ATOM 3614 C CA . ILE A 1 458 ? -6.759 10.052 1.253 1.00 74.94 458 ILE A CA 1
ATOM 3615 C C . ILE A 1 458 ? -6.246 11.467 1.438 1.00 74.94 458 ILE A C 1
ATOM 3617 O O . ILE A 1 458 ? -6.284 12.021 2.537 1.00 74.94 458 ILE A O 1
ATOM 3621 N N . VAL A 1 459 ? -5.723 12.042 0.359 1.00 70.31 459 VAL A N 1
ATOM 3622 C CA . VAL A 1 459 ? -5.272 13.432 0.346 1.00 70.31 459 VAL A CA 1
ATOM 3623 C C . VAL A 1 459 ? -6.510 14.309 0.189 1.00 70.31 459 VAL A C 1
ATOM 3625 O O . VAL A 1 459 ? -7.023 14.518 -0.910 1.00 70.31 459 VAL A O 1
ATOM 3628 N N . ASN A 1 460 ? -7.049 14.738 1.329 1.00 63.69 460 ASN A N 1
ATOM 3629 C CA . ASN A 1 460 ? -8.367 15.351 1.407 1.00 63.69 460 ASN A CA 1
ATOM 3630 C C . ASN A 1 460 ? -8.390 16.842 1.062 1.00 63.69 460 ASN A C 1
ATOM 3632 O O . ASN A 1 460 ? -7.454 17.589 1.348 1.00 63.69 460 ASN A O 1
ATOM 3636 N N . ASN A 1 461 ? -9.543 17.283 0.545 1.00 65.50 461 ASN A N 1
ATOM 3637 C CA . ASN A 1 461 ? -9.925 18.691 0.532 1.00 65.50 461 ASN A CA 1
ATOM 3638 C C . ASN A 1 461 ? -10.075 19.173 1.994 1.00 65.50 461 ASN A C 1
ATOM 3640 O O . ASN A 1 461 ? -10.806 18.534 2.757 1.00 65.50 461 ASN A O 1
ATOM 3644 N N . PRO A 1 462 ? -9.447 20.294 2.398 1.00 65.06 462 PRO A N 1
ATOM 3645 C CA . PRO A 1 462 ? -9.501 20.818 3.770 1.00 65.06 462 PRO A CA 1
ATOM 3646 C C . PRO A 1 462 ? -10.921 21.071 4.301 1.00 65.06 462 PRO A C 1
ATOM 3648 O O . PRO A 1 462 ? -11.125 21.110 5.511 1.00 65.06 462 PRO A O 1
ATOM 3651 N N . THR A 1 463 ? -11.934 21.172 3.433 1.00 64.50 463 THR A N 1
ATOM 3652 C CA . THR A 1 463 ? -13.352 21.198 3.844 1.00 64.50 463 THR A CA 1
ATOM 3653 C C . THR A 1 463 ? -13.779 19.982 4.675 1.00 64.50 463 THR A C 1
ATOM 3655 O O . THR A 1 463 ? -14.752 20.084 5.419 1.00 64.50 463 THR A O 1
ATOM 3658 N N . ARG A 1 464 ? -13.042 18.866 4.619 1.00 64.62 464 ARG A N 1
ATOM 3659 C CA . ARG A 1 464 ? -13.269 17.661 5.433 1.00 64.62 464 ARG A CA 1
ATOM 3660 C C . ARG A 1 464 ? -12.824 17.802 6.891 1.00 64.62 464 ARG A C 1
ATOM 3662 O O . ARG A 1 464 ? -13.358 17.100 7.741 1.00 64.62 464 ARG A O 1
ATOM 3669 N N . LEU A 1 465 ? -11.990 18.797 7.222 1.00 66.88 465 LEU A N 1
ATOM 3670 C CA . LEU A 1 465 ? -11.715 19.184 8.618 1.00 66.88 465 LEU A CA 1
ATOM 3671 C C . LEU A 1 465 ? -12.984 19.646 9.364 1.00 66.88 465 LEU A C 1
ATOM 3673 O O . LEU A 1 465 ? -12.945 19.852 10.573 1.00 66.88 465 LEU A O 1
ATOM 3677 N N . LYS A 1 466 ? -14.111 19.826 8.656 1.00 70.31 466 LYS A N 1
ATOM 3678 C CA . LYS A 1 466 ? -15.412 20.180 9.235 1.00 70.31 466 LYS A CA 1
ATOM 3679 C C . LYS A 1 466 ? -16.118 19.011 9.930 1.00 70.31 466 LYS A C 1
ATOM 3681 O O . LYS A 1 466 ? -17.008 19.263 10.738 1.00 70.31 466 LYS A O 1
ATOM 3686 N N . GLY A 1 467 ? -15.755 17.769 9.607 1.00 78.56 467 GLY A N 1
ATOM 3687 C CA . GLY A 1 467 ? -16.311 16.568 10.226 1.00 78.56 467 GLY A CA 1
ATOM 3688 C C . GLY A 1 467 ? -15.744 16.300 11.622 1.00 78.56 467 GLY A C 1
ATOM 3689 O O . GLY A 1 467 ? -14.678 16.820 11.955 1.00 78.56 467 GLY A O 1
ATOM 3690 N N . PRO A 1 468 ? -16.425 15.493 12.453 1.00 85.44 468 PRO A N 1
ATOM 3691 C CA . PRO A 1 468 ? -15.799 14.993 13.666 1.00 85.44 468 PRO A CA 1
ATOM 3692 C C . PRO A 1 468 ? -14.554 14.163 13.341 1.00 85.44 468 PRO A C 1
ATOM 3694 O O . PRO A 1 468 ? -14.451 13.576 12.265 1.00 85.44 468 PRO A O 1
ATOM 3697 N N . GLY A 1 469 ? -13.613 14.110 14.279 1.00 89.00 469 GLY A N 1
ATOM 3698 C CA . GLY A 1 469 ? -12.384 13.347 14.101 1.00 89.00 469 GLY A CA 1
ATOM 3699 C C . GLY A 1 469 ? -11.249 13.807 15.000 1.00 89.00 469 GLY A C 1
ATOM 3700 O O . GLY A 1 469 ? -11.408 14.693 15.848 1.00 89.00 469 GLY A O 1
ATOM 3701 N N . TRP A 1 470 ? -10.099 13.179 14.787 1.00 91.00 470 TRP A N 1
ATOM 3702 C CA . TRP A 1 470 ? -8.858 13.427 15.501 1.00 91.00 470 TRP A CA 1
ATOM 3703 C C . TRP A 1 470 ? -7.824 14.055 14.569 1.00 91.00 470 TRP A C 1
ATOM 3705 O O . TRP A 1 470 ? -7.733 13.717 13.386 1.00 91.00 470 TRP A O 1
ATOM 3715 N N . PHE A 1 471 ? -7.024 14.970 15.103 1.00 90.44 471 PHE A N 1
ATOM 3716 C CA . PHE A 1 471 ? -6.034 15.705 14.328 1.00 90.44 471 PHE A CA 1
ATOM 3717 C C . PHE A 1 471 ? -4.732 15.814 15.109 1.00 90.44 471 PHE A C 1
ATOM 3719 O O . PHE A 1 471 ? -4.752 16.056 16.316 1.00 90.44 471 PHE A O 1
ATOM 3726 N N . PHE A 1 472 ? -3.607 15.700 14.412 1.00 91.25 472 PHE A N 1
ATOM 3727 C CA . PHE A 1 472 ? -2.327 16.175 14.922 1.00 91.25 472 PHE A CA 1
ATOM 3728 C C . PHE A 1 472 ? -1.869 17.349 14.085 1.00 91.25 472 PHE A C 1
ATOM 3730 O O . PHE A 1 472 ? -1.604 17.233 12.890 1.00 91.25 472 PHE A O 1
ATOM 3737 N N . VAL A 1 473 ? -1.798 18.495 14.736 1.00 86.81 473 VAL A N 1
ATOM 3738 C CA . VAL A 1 473 ? -1.359 19.733 14.127 1.00 86.81 473 VAL A CA 1
ATOM 3739 C C . VAL A 1 473 ? 0.061 19.985 14.587 1.00 86.81 473 VAL A C 1
ATOM 3741 O O . VAL A 1 473 ? 0.329 20.033 15.784 1.00 86.81 473 VAL A O 1
ATOM 3744 N N . SER A 1 474 ? 0.949 20.244 13.635 1.00 84.38 474 SER A N 1
ATOM 3745 C CA . SER A 1 474 ? 2.271 20.791 13.915 1.00 84.38 474 SER A CA 1
ATOM 3746 C C . SER A 1 474 ? 2.518 22.030 13.067 1.00 84.38 474 SER A C 1
ATOM 3748 O O . SER A 1 474 ? 2.298 22.029 11.856 1.00 84.38 474 SER A O 1
ATOM 3750 N N . THR A 1 475 ? 3.020 23.077 13.701 1.00 80.00 475 THR A N 1
ATOM 3751 C CA . THR A 1 475 ? 3.639 24.231 13.048 1.00 80.00 475 THR A CA 1
ATOM 3752 C C . THR A 1 475 ? 5.154 24.142 13.230 1.00 80.00 475 THR A C 1
ATOM 3754 O O . THR A 1 475 ? 5.667 23.107 13.646 1.00 80.00 475 THR A O 1
ATOM 3757 N N . ARG A 1 476 ? 5.896 25.209 12.915 1.00 75.56 476 ARG A N 1
ATOM 3758 C CA . ARG A 1 476 ? 7.338 25.259 13.187 1.00 75.56 476 ARG A CA 1
ATOM 3759 C C . ARG A 1 476 ? 7.646 25.257 14.687 1.00 75.56 476 ARG A C 1
ATOM 3761 O O . ARG A 1 476 ? 8.621 24.640 15.091 1.00 75.56 476 ARG A O 1
ATOM 3768 N N . ASP A 1 477 ? 6.821 25.937 15.479 1.00 78.12 477 ASP A N 1
ATOM 3769 C CA . ASP A 1 477 ? 7.137 26.258 16.876 1.00 78.12 477 ASP A CA 1
ATOM 3770 C C . ASP A 1 477 ? 6.208 25.566 17.884 1.00 78.12 477 ASP A C 1
ATOM 3772 O O . ASP A 1 477 ? 6.562 25.432 19.056 1.00 78.12 477 ASP A O 1
ATOM 3776 N N . TYR A 1 478 ? 5.059 25.072 17.416 1.00 82.50 478 TYR A N 1
ATOM 3777 C CA . TYR A 1 478 ? 4.002 24.512 18.252 1.00 82.50 478 TYR A CA 1
ATOM 3778 C C . TYR A 1 478 ? 3.404 23.237 17.671 1.00 82.50 478 TYR A C 1
ATOM 3780 O O . TYR A 1 478 ? 3.373 23.059 16.451 1.00 82.50 478 TYR A O 1
ATOM 3788 N N . TYR A 1 479 ? 2.820 22.420 18.542 1.00 87.69 479 TYR A N 1
ATOM 3789 C CA . TYR A 1 479 ? 1.991 21.280 18.173 1.00 87.69 479 TYR A CA 1
ATOM 3790 C C . TYR A 1 479 ? 0.736 21.213 19.047 1.00 87.69 479 TYR A C 1
ATOM 3792 O O . TYR A 1 479 ? 0.690 21.795 20.133 1.00 87.69 479 TYR A O 1
ATOM 3800 N N . ALA A 1 480 ? -0.265 20.477 18.578 1.00 88.56 480 ALA A N 1
ATOM 3801 C CA . ALA A 1 480 ? -1.447 20.133 19.353 1.00 88.56 480 ALA A CA 1
ATOM 3802 C C . ALA A 1 480 ? -2.062 18.825 18.844 1.00 88.56 480 ALA A C 1
ATOM 3804 O O . ALA A 1 480 ? -2.093 18.570 17.635 1.00 88.56 480 ALA A O 1
ATOM 3805 N N . PHE A 1 481 ? -2.595 18.025 19.768 1.00 91.94 481 PHE A N 1
ATOM 3806 C CA . PHE A 1 481 ? -3.585 17.010 19.431 1.00 91.94 481 PHE A CA 1
ATOM 3807 C C . PHE A 1 481 ? -4.960 17.643 19.577 1.00 91.94 481 PHE A C 1
ATOM 3809 O O . PHE A 1 481 ? -5.251 18.273 20.591 1.00 91.94 481 PHE A O 1
ATOM 3816 N N . CYS A 1 482 ? -5.795 17.506 18.556 1.00 91.44 482 CYS A N 1
ATOM 3817 C CA . CYS A 1 482 ? -7.124 18.094 18.551 1.00 91.44 482 CYS A CA 1
ATOM 3818 C C . CYS A 1 482 ? -8.178 17.013 18.327 1.00 91.44 482 CYS A C 1
ATOM 3820 O O . CYS A 1 482 ? -7.985 16.099 17.523 1.00 91.44 482 CYS A O 1
ATOM 3822 N N . ARG A 1 483 ? -9.332 17.170 18.969 1.00 91.12 483 ARG A N 1
ATOM 3823 C CA . ARG A 1 483 ? -10.549 16.407 18.695 1.00 91.12 483 ARG A CA 1
ATOM 3824 C C . ARG A 1 483 ? -11.662 17.357 18.289 1.00 91.12 483 ARG A C 1
ATOM 3826 O O . ARG A 1 483 ? -11.890 18.366 18.951 1.00 91.12 483 ARG A O 1
ATOM 3833 N N . ARG A 1 484 ? -12.409 17.015 17.245 1.00 88.56 484 ARG A N 1
ATOM 3834 C CA . ARG A 1 484 ? -13.676 17.680 16.925 1.00 88.56 484 ARG A CA 1
ATOM 3835 C C . ARG A 1 484 ? -14.832 16.744 17.294 1.00 88.56 484 ARG A C 1
ATOM 3837 O O . ARG A 1 484 ? -14.946 15.696 16.664 1.00 88.56 484 ARG A O 1
ATOM 3844 N N . PRO A 1 485 ? -15.678 17.078 18.285 1.00 81.31 485 PRO A N 1
ATOM 3845 C CA . PRO A 1 485 ? -16.734 16.184 18.781 1.00 81.31 485 PRO A CA 1
ATOM 3846 C C . PRO A 1 485 ? -17.985 16.091 17.879 1.00 81.31 485 PRO A C 1
ATOM 3848 O O . PRO A 1 485 ? -18.944 15.418 18.240 1.00 81.31 485 PRO A O 1
ATOM 3851 N N . GLY A 1 486 ? -17.974 16.726 16.701 1.00 80.88 486 GLY A N 1
ATOM 3852 C CA . GLY A 1 486 ? -19.038 16.652 15.692 1.00 80.88 486 GLY A CA 1
ATOM 3853 C C . GLY A 1 486 ? -19.863 17.930 15.578 1.00 80.88 486 GLY A C 1
ATOM 3854 O O . GLY A 1 486 ? -20.135 18.600 16.567 1.00 80.88 486 GLY A O 1
ATOM 3855 N N . GLY A 1 487 ? -20.250 18.269 14.345 1.00 68.81 487 GLY A N 1
ATOM 3856 C CA . GLY A 1 487 ? -20.897 19.538 14.003 1.00 68.81 487 GLY A CA 1
ATOM 3857 C C . GLY A 1 487 ? -19.902 20.583 13.489 1.00 68.81 487 GLY A C 1
ATOM 3858 O O . GLY A 1 487 ? -18.777 20.685 13.971 1.00 68.81 487 GLY A O 1
ATOM 3859 N N . ILE A 1 488 ? -20.322 21.362 12.487 1.00 68.38 488 ILE A N 1
ATOM 3860 C CA . ILE A 1 488 ? -19.476 22.387 11.844 1.00 68.38 488 ILE A CA 1
ATOM 3861 C C . ILE A 1 488 ? -19.084 23.491 12.842 1.00 68.38 488 ILE A C 1
ATOM 3863 O O . ILE A 1 488 ? -18.008 24.064 12.712 1.00 68.38 488 ILE A O 1
ATOM 3867 N N . GLU A 1 489 ? -19.933 23.742 13.841 1.00 76.19 489 GLU A N 1
ATOM 3868 C CA . GLU A 1 489 ? -19.781 24.800 14.850 1.00 76.19 489 GLU A CA 1
ATOM 3869 C C . GLU A 1 489 ? -19.097 24.330 16.147 1.00 76.19 489 GLU A C 1
ATOM 3871 O O . GLU A 1 489 ? -18.898 25.129 17.059 1.00 76.19 489 GLU A O 1
ATOM 3876 N N . ALA A 1 490 ? -18.749 23.044 16.269 1.00 78.31 490 ALA A N 1
ATOM 3877 C CA . ALA A 1 490 ? -18.084 22.553 17.471 1.00 78.31 490 ALA A CA 1
ATOM 3878 C C . ALA A 1 490 ? -16.627 23.036 17.518 1.00 78.31 490 ALA A C 1
ATOM 3880 O O . ALA A 1 490 ? -15.852 22.775 16.593 1.00 78.31 490 ALA A O 1
ATOM 3881 N N . SER A 1 491 ? -16.255 23.694 18.619 1.00 83.19 491 SER A N 1
ATOM 3882 C CA . SER A 1 491 ? -14.880 24.126 18.881 1.00 83.19 491 SER A CA 1
ATOM 3883 C C . SER A 1 491 ? -13.929 22.930 18.939 1.00 83.19 491 SER A C 1
ATOM 3885 O O . SER A 1 491 ? -14.303 21.849 19.415 1.00 83.19 491 SER A O 1
ATOM 3887 N N . LEU A 1 492 ? -12.685 23.112 18.488 1.00 86.12 492 LEU A N 1
ATOM 3888 C CA . LEU A 1 492 ? -11.665 22.077 18.624 1.00 86.12 492 LEU A CA 1
ATOM 3889 C C . LEU A 1 492 ? -11.314 21.877 20.106 1.00 86.12 492 LEU A C 1
ATOM 3891 O O . LEU A 1 492 ? -10.962 22.811 20.820 1.00 86.12 492 LEU A O 1
ATOM 3895 N N . LEU A 1 493 ? -11.385 20.633 20.574 1.00 89.88 493 LEU A N 1
ATOM 3896 C CA . LEU A 1 493 ? -10.843 20.230 21.868 1.00 89.88 493 LEU A CA 1
ATOM 3897 C C . LEU A 1 493 ? -9.351 19.966 21.694 1.00 89.88 493 LEU A C 1
ATOM 3899 O O . LEU A 1 493 ? -8.981 18.950 21.110 1.00 89.88 493 LEU A O 1
ATOM 3903 N N . VAL A 1 494 ? -8.507 20.873 22.179 1.00 89.81 494 VAL A N 1
ATOM 3904 C CA . VAL A 1 494 ? -7.053 20.667 22.221 1.00 89.81 494 VAL A CA 1
ATOM 3905 C C . VAL A 1 494 ? -6.677 19.899 23.475 1.00 89.81 494 VAL A C 1
ATOM 3907 O O . VAL A 1 494 ? -7.102 20.231 24.580 1.00 89.81 494 VAL A O 1
ATOM 3910 N N . THR A 1 495 ? -5.854 18.878 23.290 1.00 91.44 495 THR A N 1
ATOM 3911 C CA . THR A 1 495 ? -5.280 18.068 24.356 1.00 91.44 495 THR A CA 1
ATOM 3912 C C . THR A 1 495 ? -3.781 17.907 24.118 1.00 91.44 495 THR A C 1
ATOM 3914 O O . THR A 1 495 ? -3.273 18.089 23.007 1.00 91.44 495 THR A O 1
ATOM 3917 N N . ASP A 1 496 ? -3.059 17.524 25.164 1.00 89.75 496 ASP A N 1
ATOM 3918 C CA . ASP A 1 496 ? -1.723 16.959 25.009 1.00 89.75 496 ASP A CA 1
ATOM 3919 C C . ASP A 1 496 ? -1.806 15.507 24.485 1.00 89.75 496 ASP A C 1
ATOM 3921 O O . ASP A 1 496 ? -2.890 14.990 24.172 1.00 89.75 496 ASP A O 1
ATOM 3925 N N . VAL A 1 497 ? -0.647 14.851 24.356 1.00 92.00 497 VAL A N 1
ATOM 3926 C CA . VAL A 1 497 ? -0.557 13.449 23.917 1.00 92.00 497 VAL A CA 1
ATOM 3927 C C . VAL A 1 497 ? -1.374 12.552 24.845 1.00 92.00 497 VAL A C 1
ATOM 3929 O O . VAL A 1 497 ? -2.176 11.748 24.375 1.00 92.00 497 VAL A O 1
ATOM 3932 N N . ARG A 1 498 ? -1.203 12.700 26.164 1.00 94.25 498 ARG A N 1
ATOM 3933 C CA . ARG A 1 498 ? -1.822 11.824 27.166 1.00 94.25 498 ARG A CA 1
ATOM 3934 C C . ARG A 1 498 ? -3.333 11.976 27.192 1.00 94.25 498 ARG A C 1
ATOM 3936 O O . ARG A 1 498 ? -4.025 10.977 27.039 1.00 94.25 498 ARG A O 1
ATOM 3943 N N . GLY A 1 499 ? -3.845 13.200 27.252 1.00 94.62 499 GLY A N 1
ATOM 3944 C CA . GLY A 1 499 ? -5.276 13.483 27.192 1.00 94.62 499 GLY A CA 1
ATOM 3945 C C . GLY A 1 499 ? -5.919 12.999 25.889 1.00 94.62 499 GLY A C 1
ATOM 3946 O O . GLY A 1 499 ? -7.052 12.511 25.911 1.00 94.62 499 GLY A O 1
ATOM 3947 N N . CYS A 1 500 ? -5.190 13.053 24.766 1.00 93.75 500 CYS A N 1
ATOM 3948 C CA . CYS A 1 500 ? -5.633 12.469 23.498 1.00 93.75 500 CYS A CA 1
ATOM 3949 C C . CYS A 1 500 ? -5.763 10.941 23.612 1.00 93.75 500 CYS A C 1
ATOM 3951 O O . CYS A 1 500 ? -6.836 10.388 23.361 1.00 93.75 500 CYS A O 1
ATOM 3953 N N . MET A 1 501 ? -4.701 10.257 24.057 1.00 95.31 501 MET A N 1
ATOM 3954 C CA . MET A 1 501 ? -4.683 8.794 24.187 1.00 95.31 501 MET A CA 1
ATOM 3955 C C . MET A 1 501 ? -5.695 8.285 25.224 1.00 95.31 501 MET A C 1
ATOM 3957 O O . MET A 1 501 ? -6.370 7.284 24.980 1.00 95.31 501 MET A O 1
ATOM 3961 N N . GLU A 1 502 ? -5.853 8.979 26.351 1.00 95.31 502 GLU A N 1
ATOM 3962 C CA . GLU A 1 502 ? -6.854 8.683 27.383 1.00 95.31 502 GLU A CA 1
ATOM 3963 C C . GLU A 1 502 ? -8.272 8.825 26.833 1.00 95.31 502 GLU A C 1
ATOM 3965 O O . GLU A 1 502 ? -9.100 7.934 27.020 1.00 95.31 502 GLU A O 1
ATOM 3970 N N . SER A 1 503 ? -8.544 9.897 26.087 1.00 94.25 503 SER A N 1
ATOM 3971 C CA . SER A 1 503 ? -9.850 10.117 25.464 1.00 94.25 503 SER A CA 1
ATOM 3972 C C . SER A 1 503 ? -10.171 9.051 24.412 1.00 94.25 503 SER A C 1
ATOM 3974 O O . SER A 1 503 ? -11.287 8.538 24.383 1.00 94.25 503 SER A O 1
ATOM 3976 N N . MET A 1 504 ? -9.199 8.668 23.579 1.00 93.75 504 MET A N 1
ATOM 3977 C CA . MET A 1 504 ? -9.346 7.569 22.618 1.00 93.75 504 MET A CA 1
ATOM 3978 C C . MET A 1 504 ? -9.552 6.214 23.313 1.00 93.75 504 MET A C 1
ATOM 3980 O O . MET A 1 504 ? -10.361 5.400 22.869 1.00 93.75 504 MET A O 1
ATOM 3984 N N . THR A 1 505 ? -8.860 5.975 24.427 1.00 94.69 505 THR A N 1
ATOM 3985 C CA . THR A 1 505 ? -9.032 4.760 25.237 1.00 94.69 505 THR A CA 1
ATOM 3986 C C . THR A 1 505 ? -10.413 4.731 25.893 1.00 94.69 505 THR A C 1
ATOM 3988 O O . THR A 1 505 ? -11.068 3.690 25.904 1.00 94.69 505 THR A O 1
ATOM 3991 N N . ALA A 1 506 ? -10.914 5.880 26.357 1.00 95.19 506 ALA A N 1
ATOM 3992 C CA . ALA A 1 506 ? -12.261 6.023 26.904 1.00 95.19 506 ALA A CA 1
ATOM 3993 C C . ALA A 1 506 ? -13.367 5.777 25.858 1.00 95.19 506 ALA A C 1
ATOM 3995 O O . ALA A 1 506 ? -14.468 5.367 26.223 1.00 95.19 506 ALA A O 1
ATOM 3996 N N . GLU A 1 507 ? -13.086 5.966 24.562 1.00 92.94 507 GLU A N 1
ATOM 3997 C CA . GLU A 1 507 ? -13.987 5.531 23.481 1.00 92.94 507 GLU A CA 1
ATOM 3998 C C . GLU A 1 507 ? -14.050 3.999 23.344 1.00 92.94 507 GLU A C 1
ATOM 4000 O O . GLU A 1 507 ? -15.018 3.482 22.791 1.00 92.94 507 GLU A O 1
ATOM 4005 N N . GLY A 1 508 ? -13.059 3.269 23.866 1.00 94.19 508 GLY A N 1
ATOM 4006 C CA . GLY A 1 508 ? -12.931 1.814 23.761 1.00 94.19 508 GLY A CA 1
ATOM 4007 C C . GLY A 1 508 ? -11.809 1.346 22.832 1.00 94.19 508 GLY A C 1
ATOM 4008 O O . GLY A 1 508 ? -11.792 0.178 22.452 1.00 94.19 508 GLY A O 1
ATOM 4009 N N . ARG A 1 509 ? -10.886 2.231 22.433 1.00 94.38 509 ARG A N 1
ATOM 4010 C CA . ARG A 1 509 ? -9.717 1.857 21.621 1.00 94.38 509 ARG A CA 1
ATOM 4011 C C . ARG A 1 509 ? -8.606 1.263 22.498 1.00 94.38 509 ARG A C 1
ATOM 4013 O O . ARG A 1 509 ? -8.478 1.659 23.656 1.00 94.38 509 ARG A O 1
ATOM 4020 N N . PRO A 1 510 ? -7.780 0.339 21.974 1.00 94.94 510 PRO A N 1
ATOM 4021 C CA . PRO A 1 510 ? -6.659 -0.205 22.728 1.00 94.94 510 PRO A CA 1
ATOM 4022 C C . PRO A 1 510 ? -5.610 0.891 22.993 1.00 94.94 510 PRO A C 1
ATOM 4024 O O . PRO A 1 510 ? -5.247 1.613 22.058 1.00 94.94 510 PRO A O 1
ATOM 4027 N N . PRO A 1 511 ? -5.112 1.034 24.235 1.00 96.31 511 PRO A N 1
ATOM 4028 C CA . PRO A 1 511 ? -4.105 2.040 24.552 1.00 96.31 511 PRO A CA 1
ATOM 4029 C C . PRO A 1 511 ? -2.767 1.714 23.862 1.00 96.31 511 PRO A C 1
ATOM 4031 O O . PRO A 1 511 ? -2.454 0.536 23.653 1.00 96.31 511 PRO A O 1
ATOM 4034 N N . PRO A 1 512 ? -1.954 2.728 23.516 1.00 96.00 512 PRO A N 1
ATOM 4035 C CA . PRO A 1 512 ? -0.597 2.508 23.027 1.00 96.00 512 PRO A CA 1
ATOM 4036 C C . PRO A 1 512 ? 0.330 2.065 24.172 1.00 96.00 512 PRO A C 1
ATOM 4038 O O . PRO A 1 512 ? -0.046 2.099 25.346 1.00 96.00 512 PRO A O 1
ATOM 4041 N N . ARG A 1 513 ? 1.560 1.644 23.853 1.00 95.69 513 ARG A N 1
ATOM 4042 C CA . ARG A 1 513 ? 2.553 1.315 24.888 1.00 95.69 513 ARG A CA 1
ATOM 4043 C C . ARG A 1 513 ? 3.032 2.597 25.563 1.00 95.69 513 ARG A C 1
ATOM 4045 O O . ARG A 1 513 ? 3.318 3.583 24.890 1.00 95.69 513 ARG A O 1
ATOM 4052 N N . GLU A 1 514 ? 3.196 2.558 26.882 1.00 96.69 514 GLU A N 1
ATOM 4053 C CA . GLU A 1 514 ? 3.664 3.718 27.656 1.00 96.69 514 GLU A CA 1
ATOM 4054 C C . GLU A 1 514 ? 5.060 4.191 27.216 1.00 96.69 514 GLU A C 1
ATOM 4056 O O . GLU A 1 514 ? 5.348 5.384 27.224 1.00 96.69 514 GLU A O 1
ATOM 4061 N N . GLU A 1 515 ? 5.916 3.266 26.777 1.00 96.25 515 GLU A N 1
ATOM 4062 C CA . GLU A 1 515 ? 7.245 3.573 26.234 1.00 96.25 515 GLU A CA 1
ATOM 4063 C C . GLU A 1 515 ? 7.166 4.436 24.966 1.00 96.25 515 GLU A C 1
ATOM 4065 O O . GLU A 1 515 ? 7.941 5.382 24.820 1.00 96.25 515 GLU A O 1
ATOM 4070 N N . ASP A 1 516 ? 6.195 4.161 24.089 1.00 95.69 516 ASP A N 1
ATOM 4071 C CA . ASP A 1 516 ? 5.989 4.916 22.851 1.00 95.69 516 ASP A CA 1
ATOM 4072 C C . ASP A 1 516 ? 5.415 6.307 23.154 1.00 95.69 516 ASP A C 1
ATOM 4074 O O . ASP A 1 516 ? 5.868 7.297 22.581 1.00 95.69 516 ASP A O 1
ATOM 4078 N N . ILE A 1 517 ? 4.477 6.411 24.109 1.00 96.75 517 ILE A N 1
ATOM 4079 C CA . ILE A 1 517 ? 3.968 7.708 24.594 1.00 96.75 517 ILE A CA 1
ATOM 4080 C C . ILE A 1 517 ? 5.119 8.541 25.156 1.00 96.75 517 ILE A C 1
ATOM 4082 O O . ILE A 1 517 ? 5.284 9.699 24.781 1.00 96.75 517 ILE A O 1
ATOM 4086 N N . LYS A 1 518 ? 5.946 7.949 26.025 1.00 96.12 518 LYS A N 1
ATOM 4087 C CA . LYS A 1 518 ? 7.087 8.634 26.634 1.00 96.12 518 LYS A CA 1
ATOM 4088 C C . LYS A 1 518 ? 8.080 9.119 25.577 1.00 96.12 518 LYS A C 1
ATOM 4090 O O . LYS A 1 518 ? 8.527 10.260 25.643 1.00 96.12 518 LYS A O 1
ATOM 4095 N N . LYS A 1 519 ? 8.396 8.280 24.586 1.00 95.69 519 LYS A N 1
ATOM 4096 C CA . LYS A 1 519 ? 9.259 8.663 23.462 1.00 95.69 519 LYS A CA 1
ATOM 4097 C C . LYS A 1 519 ? 8.666 9.836 22.674 1.00 95.69 519 LYS A C 1
ATOM 4099 O O . LYS A 1 519 ? 9.393 10.757 22.304 1.00 95.69 519 LYS A O 1
ATOM 4104 N N . LEU A 1 520 ? 7.358 9.817 22.418 1.00 95.50 520 LEU A N 1
ATOM 4105 C CA . LEU A 1 520 ? 6.666 10.911 21.743 1.00 95.50 520 LEU A CA 1
ATOM 4106 C C . LEU A 1 520 ? 6.713 12.209 22.569 1.00 95.50 520 LEU A C 1
ATOM 4108 O O . LEU A 1 520 ? 7.056 13.254 22.018 1.00 95.50 520 LEU A O 1
ATOM 4112 N N . ASP A 1 521 ? 6.450 12.141 23.877 1.00 94.31 521 ASP A N 1
ATOM 4113 C CA . ASP A 1 521 ? 6.556 13.280 24.801 1.00 94.31 521 ASP A CA 1
ATOM 4114 C C . ASP A 1 521 ? 7.971 13.897 24.765 1.00 94.31 521 ASP A C 1
ATOM 4116 O O . ASP A 1 521 ? 8.123 15.115 24.646 1.00 94.31 521 ASP A O 1
ATOM 4120 N N . GLU A 1 522 ? 9.019 13.064 24.802 1.00 94.50 522 GLU A N 1
ATOM 4121 C CA . GLU A 1 522 ? 10.423 13.497 24.723 1.00 94.50 522 GLU A CA 1
ATOM 4122 C C . GLU A 1 522 ? 10.746 14.193 23.388 1.00 94.50 522 GLU A C 1
ATOM 4124 O O . GLU A 1 522 ? 11.362 15.264 23.373 1.00 94.50 522 GLU A O 1
ATOM 4129 N N . LEU A 1 523 ? 10.296 13.629 22.260 1.00 92.75 523 LEU A N 1
ATOM 4130 C CA . LEU A 1 523 ? 10.489 14.222 20.931 1.00 92.75 523 LEU A CA 1
ATOM 4131 C C . LEU A 1 523 ? 9.783 15.574 20.796 1.00 92.75 523 LEU A C 1
ATOM 4133 O O . LEU A 1 523 ? 10.346 16.514 20.228 1.00 92.75 523 LEU A O 1
ATOM 4137 N N . LEU A 1 524 ? 8.563 15.677 21.319 1.00 91.12 524 LEU A N 1
ATOM 4138 C CA . LEU A 1 524 ? 7.775 16.903 21.293 1.00 91.12 524 LEU A CA 1
ATOM 4139 C C . LEU A 1 524 ? 8.400 17.996 22.166 1.00 91.12 524 LEU A C 1
ATOM 4141 O O . LEU A 1 524 ? 8.508 19.134 21.712 1.00 91.12 524 LEU A O 1
ATOM 4145 N N . ALA A 1 525 ? 8.875 17.650 23.366 1.00 90.06 525 ALA A N 1
ATOM 4146 C CA . ALA A 1 525 ? 9.556 18.580 24.269 1.00 90.06 525 ALA A CA 1
ATOM 4147 C C . ALA A 1 525 ? 10.891 19.095 23.704 1.00 90.06 525 ALA A C 1
ATOM 4149 O O . ALA A 1 525 ? 11.271 20.238 23.950 1.00 90.06 525 ALA A O 1
ATOM 4150 N N . MET A 1 526 ? 11.604 18.266 22.935 1.00 88.44 526 MET A N 1
ATOM 4151 C CA . MET A 1 526 ? 12.854 18.659 22.282 1.00 88.44 526 MET A CA 1
ATOM 4152 C C . MET A 1 526 ? 12.627 19.609 21.097 1.00 88.44 526 MET A C 1
ATOM 4154 O O . MET A 1 526 ? 13.449 20.492 20.852 1.00 88.44 526 MET A O 1
ATOM 4158 N N . LYS A 1 527 ? 11.549 19.409 20.330 1.00 81.56 527 LYS A N 1
ATOM 4159 C CA . LYS A 1 527 ? 11.325 20.100 19.048 1.00 81.56 527 LYS A CA 1
ATOM 4160 C C . LYS A 1 527 ? 10.466 21.348 19.151 1.00 81.56 527 LYS A C 1
ATOM 4162 O O . LYS A 1 527 ? 10.622 22.247 18.330 1.00 81.56 527 LYS A O 1
ATOM 4167 N N . TYR A 1 528 ? 9.570 21.404 20.127 1.00 79.06 528 TYR A N 1
ATOM 4168 C CA . TYR A 1 528 ? 8.557 22.444 20.207 1.00 79.06 528 TYR A CA 1
ATOM 4169 C C . TYR A 1 528 ? 8.521 23.084 21.584 1.00 79.06 528 TYR A C 1
ATOM 4171 O O . TYR A 1 528 ? 8.813 22.456 22.601 1.00 79.06 528 TYR A O 1
ATOM 4179 N N . LYS A 1 529 ? 8.097 24.348 21.622 1.00 69.38 529 LYS A N 1
ATOM 4180 C CA . LYS A 1 529 ? 7.669 24.956 22.881 1.00 69.38 529 LYS A CA 1
ATOM 4181 C C . LYS A 1 529 ? 6.297 24.375 23.217 1.00 69.38 529 LYS A C 1
ATOM 4183 O O . LYS A 1 529 ? 5.457 24.221 22.332 1.00 69.38 529 LYS A O 1
ATOM 4188 N N . ALA A 1 530 ? 6.094 23.991 24.474 1.00 57.44 530 ALA A N 1
ATOM 4189 C CA . ALA A 1 530 ? 4.853 23.355 24.896 1.00 57.44 530 ALA A CA 1
ATOM 4190 C C . ALA A 1 530 ? 3.638 24.256 24.597 1.00 57.44 530 ALA A C 1
ATOM 4192 O O . ALA A 1 530 ? 3.602 25.392 25.056 1.00 57.44 530 ALA A O 1
ATOM 4193 N N . GLY A 1 531 ? 2.665 23.704 23.861 1.00 56.06 531 GLY A N 1
ATOM 4194 C CA . GLY A 1 531 ? 1.296 24.210 23.722 1.00 56.06 531 GLY A CA 1
ATOM 4195 C C . GLY A 1 531 ? 1.094 25.405 22.783 1.00 56.06 531 GLY A C 1
ATOM 4196 O O . GLY A 1 531 ? 1.728 26.447 22.913 1.00 56.06 531 GLY A O 1
ATOM 4197 N N . ILE A 1 532 ? 0.122 25.286 21.874 1.00 59.81 532 ILE A N 1
ATOM 4198 C CA . ILE A 1 532 ? -0.582 26.458 21.337 1.00 59.81 532 ILE A CA 1
ATOM 4199 C C . ILE A 1 532 ? -1.460 26.983 22.483 1.00 59.81 532 ILE A C 1
ATOM 4201 O O . ILE A 1 532 ? -2.534 26.438 22.725 1.00 59.81 532 ILE A O 1
ATOM 4205 N N . GLU A 1 533 ? -0.988 27.985 23.231 1.00 60.38 533 GLU A N 1
ATOM 4206 C CA . GLU A 1 533 ? -1.766 28.573 24.338 1.00 60.38 533 GLU A CA 1
ATOM 4207 C C . GLU A 1 533 ? -3.027 29.303 23.838 1.00 60.38 533 GLU A C 1
ATOM 4209 O O . GLU A 1 533 ? -4.028 29.351 24.551 1.00 60.38 533 GLU A O 1
ATOM 4214 N N . ASP A 1 534 ? -3.013 29.812 22.598 1.00 66.56 534 ASP A N 1
ATOM 4215 C CA . ASP A 1 534 ? -4.163 30.463 21.961 1.00 66.56 534 ASP A CA 1
ATOM 4216 C C . ASP A 1 534 ? -4.669 29.662 20.752 1.00 66.56 534 ASP A C 1
ATOM 4218 O O . ASP A 1 534 ? -4.277 29.870 19.598 1.00 66.56 534 ASP A O 1
ATOM 4222 N N . ILE A 1 535 ? -5.570 28.716 21.028 1.00 64.88 535 ILE A N 1
ATOM 4223 C CA . ILE A 1 535 ? -6.272 27.939 20.000 1.00 64.88 535 ILE A CA 1
ATOM 4224 C C . ILE A 1 535 ? -7.040 28.840 19.025 1.00 64.88 535 ILE A C 1
ATOM 4226 O O . ILE A 1 535 ? -7.202 28.474 17.866 1.00 64.88 535 ILE A O 1
ATOM 4230 N N . THR A 1 536 ? -7.463 30.026 19.464 1.00 69.50 536 THR A N 1
ATOM 4231 C CA . THR A 1 536 ? -8.250 30.973 18.670 1.00 69.50 536 THR A CA 1
ATOM 4232 C C . THR A 1 536 ? -7.419 31.538 17.531 1.00 69.50 536 THR A C 1
ATOM 4234 O O . THR A 1 536 ? -7.908 31.642 16.410 1.00 69.50 536 THR A O 1
ATOM 4237 N N . GLU A 1 537 ? -6.145 31.863 17.777 1.00 69.06 537 GLU A N 1
ATOM 4238 C CA . GLU A 1 537 ? -5.230 32.297 16.717 1.00 69.06 537 GLU A CA 1
ATOM 4239 C C . GLU A 1 537 ? -5.002 31.167 15.705 1.00 69.06 537 GLU A C 1
ATOM 4241 O O . GLU A 1 537 ? -4.953 31.394 14.493 1.00 69.06 537 GLU A O 1
ATOM 4246 N N . PHE A 1 538 ? -4.893 29.930 16.187 1.00 67.81 538 PHE A N 1
ATOM 4247 C CA . PHE A 1 538 ? -4.731 28.768 15.327 1.00 67.81 538 PHE A CA 1
ATOM 4248 C C . PHE A 1 538 ? -5.985 28.467 14.496 1.00 67.81 538 PHE A C 1
ATOM 4250 O O . PHE A 1 538 ? -5.871 28.311 13.282 1.00 67.81 538 PHE A O 1
ATOM 4257 N N . GLU A 1 539 ? -7.171 28.437 15.105 1.00 68.31 539 GLU A N 1
ATOM 4258 C CA . GLU A 1 539 ? -8.456 28.295 14.416 1.00 68.31 539 GLU A CA 1
ATOM 4259 C C . GLU A 1 539 ? -8.656 29.434 13.418 1.00 68.31 539 GLU A C 1
ATOM 4261 O O . GLU A 1 539 ? -8.958 29.166 12.261 1.00 68.31 539 GLU A O 1
ATOM 4266 N N . ALA A 1 540 ? -8.364 30.681 13.795 1.00 72.69 540 ALA A N 1
ATOM 4267 C CA . ALA A 1 540 ? -8.417 31.822 12.888 1.00 72.69 540 ALA A CA 1
ATOM 4268 C C . ALA A 1 540 ? -7.410 31.697 11.735 1.00 72.69 540 ALA A C 1
ATOM 4270 O O . ALA A 1 540 ? -7.704 32.121 10.621 1.00 72.69 540 ALA A O 1
ATOM 4271 N N . ASN A 1 541 ? -6.231 31.108 11.954 1.00 68.69 541 ASN A N 1
ATOM 4272 C CA . ASN A 1 541 ? -5.247 30.855 10.900 1.00 68.69 541 ASN A CA 1
ATOM 4273 C C . ASN A 1 541 ? -5.648 29.687 9.992 1.00 68.69 541 ASN A C 1
ATOM 4275 O O . ASN A 1 541 ? -5.466 29.788 8.776 1.00 68.69 541 ASN A O 1
ATOM 4279 N N . LEU A 1 542 ? -6.195 28.604 10.550 1.00 66.62 542 LEU A N 1
ATOM 4280 C CA . LEU A 1 542 ? -6.776 27.496 9.795 1.00 66.62 542 LEU A CA 1
ATOM 4281 C C . LEU A 1 542 ? -7.937 27.996 8.952 1.00 66.62 542 LEU A C 1
ATOM 4283 O O . LEU A 1 542 ? -7.944 27.771 7.748 1.00 66.62 542 LEU A O 1
ATOM 4287 N N . GLU A 1 543 ? -8.880 28.714 9.558 1.00 67.44 543 GLU A N 1
ATOM 4288 C CA . GLU A 1 543 ? -9.979 29.356 8.859 1.00 67.44 543 GLU A CA 1
ATOM 4289 C C . GLU A 1 543 ? -9.419 30.304 7.815 1.00 67.44 543 GLU A C 1
ATOM 4291 O O . GLU A 1 543 ? -9.634 30.063 6.648 1.00 67.44 543 GLU A O 1
ATOM 4296 N N . LYS A 1 544 ? -8.589 31.293 8.133 1.00 69.38 544 LYS A N 1
ATOM 4297 C CA . LYS A 1 544 ? -8.033 32.217 7.127 1.00 69.38 544 LYS A CA 1
ATOM 4298 C C . LYS A 1 544 ? -7.311 31.517 5.965 1.00 69.38 544 LYS A C 1
ATOM 4300 O O . LYS A 1 544 ? -7.323 32.033 4.844 1.00 69.38 544 LYS A O 1
ATOM 4305 N N . ARG A 1 545 ? -6.666 30.367 6.200 1.00 64.94 545 ARG A N 1
ATOM 4306 C CA . ARG A 1 545 ? -5.997 29.572 5.153 1.00 64.94 545 ARG A CA 1
ATOM 4307 C C . ARG A 1 545 ? -6.963 28.683 4.365 1.00 64.94 545 ARG A C 1
ATOM 4309 O O . ARG A 1 545 ? -6.763 28.532 3.162 1.00 64.94 545 ARG A O 1
ATOM 4316 N N . TYR A 1 546 ? -7.997 28.135 5.000 1.00 58.72 546 TYR A N 1
ATOM 4317 C CA . TYR A 1 546 ? -8.916 27.141 4.425 1.00 58.72 546 TYR A CA 1
ATOM 4318 C C . TYR A 1 546 ? -10.323 27.671 4.102 1.00 58.72 546 TYR A C 1
ATOM 4320 O O . TYR A 1 546 ? -11.094 26.994 3.428 1.00 58.72 546 TYR A O 1
ATOM 4328 N N . SER A 1 547 ? -10.653 28.881 4.545 1.00 51.53 547 SER A N 1
ATOM 4329 C CA . SER A 1 547 ? -11.898 29.619 4.307 1.00 51.53 547 SER A CA 1
ATOM 4330 C C . SER A 1 547 ? -11.794 30.571 3.125 1.00 51.53 547 SER A C 1
ATOM 4332 O O . SER A 1 547 ? -12.812 31.136 2.726 1.00 51.53 547 SER A O 1
ATOM 4334 N N . LYS A 1 548 ? -10.606 30.722 2.509 1.00 48.28 548 LYS A N 1
ATOM 4335 C CA . LYS A 1 548 ? -10.523 31.336 1.181 1.00 48.28 548 LYS A CA 1
ATOM 4336 C C . LYS A 1 548 ? -11.463 30.549 0.263 1.00 48.28 548 LYS A C 1
ATOM 4338 O O . LYS A 1 548 ? -11.237 29.352 0.070 1.00 48.28 548 LYS A O 1
ATOM 4343 N N . PRO A 1 549 ? -12.530 31.178 -0.254 1.00 40.72 549 PRO A N 1
ATOM 4344 C CA . PRO A 1 549 ? -13.574 30.461 -0.953 1.00 40.72 549 PRO A CA 1
ATOM 4345 C C . PRO A 1 549 ? -12.995 29.918 -2.254 1.00 40.72 549 PRO A C 1
ATOM 4347 O O . PRO A 1 549 ? -12.768 30.654 -3.211 1.00 40.72 549 PRO A O 1
ATOM 4350 N N . TRP A 1 550 ? -12.778 28.609 -2.303 1.00 39.47 550 TRP A N 1
ATOM 4351 C CA . TRP A 1 550 ? -12.883 27.892 -3.562 1.00 39.47 550 TRP A CA 1
ATOM 4352 C C . TRP A 1 550 ? -14.352 28.003 -3.955 1.00 39.47 550 TRP A C 1
ATOM 4354 O O . TRP A 1 550 ? -15.210 27.541 -3.205 1.00 39.47 550 TRP A O 1
ATOM 4364 N N . VAL A 1 551 ? -14.631 28.714 -5.050 1.00 35.91 551 VAL A N 1
ATOM 4365 C CA . VAL A 1 551 ? -15.963 29.118 -5.532 1.00 35.91 551 VAL A CA 1
ATOM 4366 C C . VAL A 1 551 ? -16.932 27.936 -5.553 1.00 35.91 551 VAL A C 1
ATOM 4368 O O . VAL A 1 551 ? -17.094 27.268 -6.561 1.00 35.91 551 VAL A O 1
ATOM 4371 N N . THR A 1 552 ? -17.581 27.653 -4.432 1.00 40.16 552 THR A N 1
ATOM 4372 C CA . THR A 1 552 ? -18.700 26.724 -4.347 1.00 40.16 552 THR A CA 1
ATOM 4373 C C . THR A 1 552 ? -19.547 27.132 -3.148 1.00 40.16 552 THR A C 1
ATOM 4375 O O . THR A 1 552 ? -19.155 26.975 -1.995 1.00 40.16 552 THR A O 1
ATOM 4378 N N . SER A 1 553 ? -20.755 27.616 -3.444 1.00 35.62 553 SER A N 1
ATOM 4379 C CA . SER A 1 553 ? -21.880 27.771 -2.504 1.00 35.62 553 SER A CA 1
ATOM 4380 C C . SER A 1 553 ? -21.983 29.065 -1.682 1.00 35.62 553 SER A C 1
ATOM 4382 O O . SER A 1 553 ? -22.624 29.061 -0.634 1.00 35.62 553 SER A O 1
ATOM 4384 N N . ALA A 1 554 ? -21.466 30.199 -2.159 1.00 35.41 554 ALA A N 1
ATOM 4385 C CA . ALA A 1 554 ? -22.083 31.469 -1.769 1.00 35.41 554 ALA A CA 1
ATOM 4386 C C . ALA A 1 554 ? -23.400 31.604 -2.552 1.00 35.41 554 ALA A C 1
ATOM 4388 O O . ALA A 1 554 ? -23.382 31.559 -3.782 1.00 35.41 554 ALA A O 1
ATOM 4389 N N . ARG A 1 555 ? -24.541 31.757 -1.865 1.00 40.75 555 ARG A N 1
ATOM 4390 C CA . ARG A 1 555 ? -25.760 32.303 -2.483 1.00 40.75 555 ARG A CA 1
ATOM 4391 C C . ARG A 1 555 ? -25.414 33.728 -2.929 1.00 40.75 555 ARG A C 1
ATOM 4393 O O . ARG A 1 555 ? -25.476 34.658 -2.134 1.00 40.75 555 ARG A O 1
ATOM 4400 N N . MET A 1 556 ? -24.939 33.880 -4.163 1.00 47.66 556 MET A N 1
ATOM 4401 C CA . MET A 1 556 ? -24.671 35.184 -4.761 1.00 47.66 556 MET A CA 1
ATOM 4402 C C . MET A 1 556 ? -26.020 35.808 -5.111 1.00 47.66 556 MET A C 1
ATOM 4404 O O . MET A 1 556 ? -26.590 35.512 -6.152 1.00 47.66 556 MET A O 1
ATOM 4408 N N . GLU A 1 557 ? -26.571 36.616 -4.204 1.00 44.84 557 GLU A N 1
ATOM 4409 C CA . GLU A 1 557 ? -27.885 37.246 -4.400 1.00 44.84 557 GLU A CA 1
ATOM 4410 C C . GLU A 1 557 ? -27.873 38.327 -5.497 1.00 44.84 557 GLU A C 1
ATOM 4412 O O . GLU A 1 557 ? -28.937 38.677 -6.004 1.00 44.84 557 GLU A O 1
ATOM 4417 N N . ARG A 1 558 ? -26.691 38.829 -5.895 1.00 54.75 558 ARG A N 1
ATOM 4418 C CA . ARG A 1 558 ? -26.497 39.749 -7.028 1.00 54.75 558 ARG A CA 1
ATOM 4419 C C . ARG A 1 558 ? -25.116 39.581 -7.660 1.00 54.75 558 ARG A C 1
ATOM 4421 O O . ARG A 1 558 ? -24.133 40.122 -7.161 1.00 54.75 558 ARG A O 1
ATOM 4428 N N . LEU A 1 559 ? -25.047 38.835 -8.754 1.00 65.12 559 LEU A N 1
ATOM 4429 C CA . LEU A 1 559 ? -23.899 38.806 -9.655 1.00 65.12 559 LEU A CA 1
ATOM 4430 C C . LEU A 1 559 ? -24.274 39.592 -10.914 1.00 65.12 559 LEU A C 1
ATOM 4432 O O . LEU A 1 559 ? -25.083 39.105 -11.696 1.00 65.12 559 LEU A O 1
ATOM 4436 N N . GLU A 1 560 ? -23.744 40.806 -11.065 1.00 72.06 560 GLU A N 1
ATOM 4437 C CA . GLU A 1 560 ? -24.028 41.696 -12.208 1.00 72.06 560 GLU A CA 1
ATOM 4438 C C . GLU A 1 560 ? -23.017 41.522 -13.352 1.00 72.06 560 GLU A C 1
ATOM 4440 O O . GLU A 1 560 ? -23.335 41.780 -14.513 1.00 72.06 560 GLU A O 1
ATOM 4445 N N . GLU A 1 561 ? -21.820 41.019 -13.052 1.00 73.25 561 GLU A N 1
ATOM 4446 C CA . GLU A 1 561 ? -20.752 40.781 -14.021 1.00 73.25 561 GLU A CA 1
ATOM 4447 C C . GLU A 1 561 ? -20.094 39.425 -13.762 1.00 73.25 561 GLU A C 1
ATOM 4449 O O . GLU A 1 561 ? -19.716 39.102 -12.634 1.00 73.25 561 GLU A O 1
ATOM 4454 N N . LEU A 1 562 ? -19.967 38.621 -14.817 1.00 71.69 562 LEU A N 1
ATOM 4455 C CA . LEU A 1 562 ? -19.298 37.329 -14.787 1.00 71.69 562 LEU A CA 1
ATOM 4456 C C . LEU A 1 562 ? -18.270 37.270 -15.913 1.00 71.69 562 LEU A C 1
ATOM 4458 O O . LEU A 1 562 ? -18.611 37.268 -17.095 1.00 71.69 562 LEU A O 1
ATOM 4462 N N . VAL A 1 563 ? -17.002 37.161 -15.528 1.00 72.94 563 VAL A N 1
ATOM 4463 C CA . VAL A 1 563 ? -15.900 36.895 -16.453 1.00 72.94 563 VAL A CA 1
ATOM 4464 C C . VAL A 1 563 ? -15.539 35.420 -16.345 1.00 72.94 563 VAL A C 1
ATOM 4466 O O . VAL A 1 563 ? -15.042 34.967 -15.314 1.00 72.94 563 VAL A O 1
ATOM 4469 N N . VAL A 1 564 ? -15.785 34.662 -17.409 1.00 68.06 564 VAL A N 1
ATOM 4470 C CA . VAL A 1 564 ? -15.373 33.264 -17.524 1.00 68.06 564 VAL A CA 1
ATOM 4471 C C . VAL A 1 564 ? -14.194 33.181 -18.482 1.00 68.06 564 VAL A C 1
ATOM 4473 O O . VAL A 1 564 ? -14.322 33.383 -19.689 1.00 68.06 564 VAL A O 1
ATOM 4476 N N . ILE A 1 565 ? -13.027 32.854 -17.937 1.00 65.56 565 ILE A N 1
ATOM 4477 C CA . ILE A 1 565 ? -11.841 32.554 -18.735 1.00 65.56 565 ILE A CA 1
ATOM 4478 C C . ILE A 1 565 ? -11.739 31.037 -18.822 1.00 65.56 565 ILE A C 1
ATOM 4480 O O . ILE A 1 565 ? -11.416 30.368 -17.839 1.00 65.56 565 ILE A O 1
ATOM 4484 N N . VAL A 1 566 ? -12.032 30.491 -19.995 1.00 62.59 566 VAL A N 1
ATOM 4485 C CA . VAL A 1 566 ? -11.882 29.066 -20.271 1.00 62.59 566 VAL A CA 1
ATOM 4486 C C . VAL A 1 566 ? -10.475 28.852 -20.813 1.00 62.59 566 VAL A C 1
ATOM 4488 O O . VAL A 1 566 ? -10.206 28.973 -22.008 1.00 62.59 566 VAL A O 1
ATOM 4491 N N . LEU A 1 567 ? -9.557 28.564 -19.891 1.00 50.75 567 LEU A N 1
ATOM 4492 C CA . LEU A 1 567 ? -8.236 28.052 -20.222 1.00 50.75 567 LEU A CA 1
ATOM 4493 C C . LEU A 1 567 ? -8.354 26.541 -20.346 1.00 50.75 567 LEU A C 1
ATOM 4495 O O . LEU A 1 567 ? -8.325 25.842 -19.334 1.00 50.75 567 LEU A O 1
ATOM 4499 N N . ALA A 1 568 ? -8.474 26.029 -21.562 1.00 54.25 568 ALA A N 1
ATOM 4500 C CA . ALA A 1 568 ? -8.118 24.637 -21.776 1.00 54.25 568 ALA A CA 1
ATOM 4501 C C . ALA A 1 568 ? -6.792 24.543 -22.520 1.00 54.25 568 ALA A C 1
ATOM 4503 O O . ALA A 1 568 ? -6.416 25.372 -23.358 1.00 54.25 568 ALA A O 1
ATOM 4504 N N . PHE A 1 569 ? -6.016 23.582 -22.052 1.00 45.88 569 PHE A N 1
ATOM 4505 C CA . PHE A 1 569 ? -4.675 23.324 -22.512 1.00 45.88 569 PHE A CA 1
ATOM 4506 C C . PHE A 1 569 ? -4.813 22.243 -23.573 1.00 45.88 569 PHE A C 1
ATOM 4508 O O . PHE A 1 569 ? -5.390 21.203 -23.251 1.00 45.88 569 PHE A O 1
ATOM 4515 N N . PRO A 1 570 ? -4.317 22.447 -24.805 1.00 43.97 570 PRO A N 1
ATOM 4516 C CA . PRO A 1 570 ? -4.243 21.346 -25.745 1.00 43.97 570 PRO A CA 1
ATOM 4517 C C . PRO A 1 570 ? -3.377 20.262 -25.098 1.00 43.97 570 PRO A C 1
ATOM 4519 O O . PRO A 1 570 ? -2.180 20.468 -24.876 1.00 43.97 570 PRO A O 1
ATOM 4522 N N . ALA A 1 571 ? -3.985 19.129 -24.744 1.00 43.97 571 ALA A N 1
ATOM 4523 C CA . ALA A 1 571 ? -3.209 17.921 -24.543 1.00 43.97 571 ALA A CA 1
ATOM 4524 C C . ALA A 1 571 ? -2.520 17.619 -25.880 1.00 43.97 571 ALA A C 1
ATOM 4526 O O . ALA A 1 571 ? -3.040 17.931 -26.955 1.00 43.97 571 ALA A O 1
ATOM 4527 N N . HIS A 1 572 ? -1.280 17.149 -25.809 1.00 43.16 572 HIS A N 1
ATOM 4528 C CA . HIS A 1 572 ? -0.406 17.018 -26.966 1.00 43.16 572 HIS A CA 1
ATOM 4529 C C . HIS A 1 572 ? -1.112 16.333 -28.148 1.00 43.16 572 HIS A C 1
ATOM 4531 O O . HIS A 1 572 ? -1.510 15.181 -28.054 1.00 43.16 572 HIS A O 1
ATOM 4537 N N . PHE A 1 573 ? -1.258 17.094 -29.240 1.00 47.75 573 PHE A N 1
ATOM 4538 C CA . PHE A 1 573 ? -1.685 16.716 -30.590 1.00 47.75 573 PHE A CA 1
ATOM 4539 C C . PHE A 1 573 ? -2.130 15.253 -30.778 1.00 47.75 573 PHE A C 1
ATOM 4541 O O . PHE A 1 573 ? -1.328 14.400 -31.155 1.00 47.75 573 PHE A O 1
ATOM 4548 N N . GLY A 1 574 ? -3.430 14.976 -30.638 1.00 46.59 574 GLY A N 1
ATOM 4549 C CA . GLY A 1 574 ? -3.961 13.674 -31.032 1.00 46.59 574 GLY A CA 1
ATOM 4550 C C . GLY A 1 574 ? -5.469 13.520 -30.872 1.00 46.59 574 GLY A C 1
ATOM 4551 O O . GLY A 1 574 ? -5.947 13.211 -29.794 1.00 46.59 574 GLY A O 1
ATOM 4552 N N . SER A 1 575 ? -6.188 13.591 -31.997 1.00 47.56 575 SER A N 1
ATOM 4553 C CA . SER A 1 575 ? -7.612 13.255 -32.196 1.00 47.56 575 SER A CA 1
ATOM 4554 C C . SER A 1 575 ? -8.647 14.346 -31.869 1.00 47.56 575 SER A C 1
ATOM 4556 O O . SER A 1 575 ? -8.748 14.864 -30.764 1.00 47.56 575 SER A O 1
ATOM 4558 N N . GLY A 1 576 ? -9.497 14.657 -32.856 1.00 51.91 576 GLY A N 1
ATOM 4559 C CA . GLY A 1 576 ? -10.593 15.629 -32.735 1.00 51.91 576 GLY A CA 1
ATOM 4560 C C . GLY A 1 576 ? -11.704 15.251 -31.742 1.00 51.91 576 GLY A C 1
ATOM 4561 O O . GLY A 1 576 ? -12.701 15.961 -31.667 1.00 51.91 576 GLY A O 1
ATOM 4562 N N . SER A 1 577 ? -11.568 14.154 -30.986 1.00 52.31 577 SER A N 1
ATOM 4563 C CA . SER A 1 577 ? -12.527 13.777 -29.942 1.00 52.31 577 SER A CA 1
ATOM 4564 C C . SER A 1 577 ? -12.392 14.607 -28.667 1.00 52.31 577 SER A C 1
ATOM 4566 O O . SER A 1 577 ? -13.409 14.832 -28.015 1.00 52.31 577 SER A O 1
ATOM 4568 N N . GLU A 1 578 ? -11.199 15.108 -28.330 1.00 54.09 578 GLU A N 1
ATOM 4569 C CA . GLU A 1 578 ? -10.994 15.920 -27.116 1.00 54.09 578 GLU A CA 1
ATOM 4570 C C . GLU A 1 578 ? -11.737 17.263 -27.194 1.00 54.09 578 GLU A C 1
ATOM 4572 O O . GLU A 1 578 ? -12.422 17.648 -26.248 1.00 54.09 578 GLU A O 1
ATOM 4577 N N . HIS A 1 579 ? -11.745 17.906 -28.370 1.00 57.75 579 HIS A N 1
ATOM 4578 C CA . HIS A 1 579 ? -12.532 19.122 -28.604 1.00 57.75 579 HIS A CA 1
ATOM 4579 C C . HIS A 1 579 ? -14.029 18.916 -28.337 1.00 57.75 579 HIS A C 1
ATOM 4581 O O . HIS A 1 579 ? -14.690 19.821 -27.836 1.00 57.75 579 HIS A O 1
ATOM 4587 N N . SER A 1 580 ? -14.562 17.720 -28.607 1.00 59.84 580 SER A N 1
ATOM 4588 C CA . SER A 1 580 ? -15.980 17.424 -28.385 1.00 59.84 580 SER A CA 1
ATOM 4589 C C . SER A 1 580 ? -16.350 17.280 -26.903 1.00 59.84 580 SER A C 1
ATOM 4591 O O . SER A 1 580 ? -17.492 17.553 -26.536 1.00 59.84 580 SER A O 1
ATOM 4593 N N . GLU A 1 581 ? -15.420 16.869 -26.033 1.00 61.91 581 GLU A N 1
ATOM 4594 C CA . GLU A 1 581 ? -15.689 16.747 -24.594 1.00 61.91 581 GLU A CA 1
ATOM 4595 C C . GLU A 1 581 ? -15.593 18.087 -23.875 1.00 61.91 581 GLU A C 1
ATOM 4597 O O . GLU A 1 581 ? -16.456 18.365 -23.043 1.00 61.91 581 GLU A O 1
ATOM 4602 N N . ASP A 1 582 ? -14.647 18.952 -24.249 1.00 63.72 582 ASP A N 1
ATOM 4603 C CA . ASP A 1 582 ? -14.612 20.334 -23.761 1.00 63.72 582 ASP A CA 1
ATOM 4604 C C . ASP A 1 582 ? -15.889 21.079 -24.167 1.00 63.72 582 ASP A C 1
ATOM 4606 O O . ASP A 1 582 ? -16.545 21.702 -23.332 1.00 63.72 582 ASP A O 1
ATOM 4610 N N . GLN A 1 583 ? -16.318 20.930 -25.426 1.00 66.81 583 GLN A N 1
ATOM 4611 C CA . GLN A 1 583 ? -17.587 21.475 -25.918 1.00 66.81 583 GLN A CA 1
ATOM 4612 C C . GLN A 1 583 ? -18.784 20.925 -25.132 1.00 66.81 583 GLN A C 1
ATOM 4614 O O . GLN A 1 583 ? -19.635 21.696 -24.680 1.00 66.81 583 GLN A O 1
ATOM 4619 N N . ARG A 1 584 ? -18.836 19.606 -24.884 1.00 68.94 584 ARG A N 1
ATOM 4620 C CA . ARG A 1 584 ? -19.884 18.993 -24.051 1.00 68.94 584 ARG A CA 1
ATOM 4621 C C . ARG A 1 584 ? -19.823 19.461 -22.608 1.00 68.94 584 ARG A C 1
ATOM 4623 O O . ARG A 1 584 ? -20.878 19.636 -22.012 1.00 68.94 584 ARG A O 1
ATOM 4630 N N . PHE A 1 585 ? -18.650 19.647 -22.014 1.00 72.94 585 PHE A N 1
ATOM 4631 C CA . PHE A 1 585 ? -18.514 20.140 -20.646 1.00 72.94 585 PHE A CA 1
ATOM 4632 C C . PHE A 1 585 ? -19.029 21.575 -20.545 1.00 72.94 585 PHE A C 1
ATOM 4634 O O . PHE A 1 585 ? -19.876 21.872 -19.701 1.00 72.94 585 PHE A O 1
ATOM 4641 N N . ILE A 1 586 ? -18.579 22.443 -21.450 1.00 68.88 586 ILE A N 1
ATOM 4642 C CA . ILE A 1 586 ? -19.004 23.838 -21.522 1.00 68.88 586 ILE A CA 1
ATOM 4643 C C . ILE A 1 586 ? -20.535 23.893 -21.712 1.00 68.88 586 ILE A C 1
ATOM 4645 O O . ILE A 1 586 ? -21.233 24.518 -20.913 1.00 68.88 586 ILE A O 1
ATOM 4649 N N . ALA A 1 587 ? -21.097 23.149 -22.667 1.00 65.00 587 ALA A N 1
ATOM 4650 C CA . ALA A 1 587 ? -22.542 23.133 -22.909 1.00 65.00 587 ALA A CA 1
ATOM 4651 C C . ALA A 1 587 ? -23.365 22.474 -21.780 1.00 65.00 587 ALA A C 1
ATOM 4653 O O . ALA A 1 587 ? -24.402 22.998 -21.387 1.00 65.00 587 ALA A O 1
ATOM 4654 N N . SER A 1 588 ? -22.926 21.339 -21.226 1.00 70.56 588 SER A N 1
ATOM 4655 C CA . SER A 1 588 ? -23.717 20.556 -20.255 1.00 70.56 588 SER A CA 1
ATOM 4656 C C . SER A 1 588 ? -23.516 20.953 -18.793 1.00 70.56 588 SER A C 1
ATOM 4658 O O . SER A 1 588 ? -24.317 20.562 -17.943 1.00 70.56 588 SER A O 1
ATOM 4660 N N . ARG A 1 589 ? -22.452 21.695 -18.466 1.00 70.69 589 ARG A N 1
ATOM 4661 C CA . ARG A 1 589 ? -22.129 22.091 -17.085 1.00 70.69 589 ARG A CA 1
ATOM 4662 C C . ARG A 1 589 ? -22.048 23.598 -16.919 1.00 70.69 589 ARG A C 1
ATOM 4664 O O . ARG A 1 589 ? -22.682 24.120 -16.004 1.00 70.69 589 ARG A O 1
ATOM 4671 N N . LEU A 1 590 ? -21.313 24.294 -17.790 1.00 75.88 590 LEU A N 1
ATOM 4672 C CA . LEU A 1 590 ? -21.119 25.736 -17.642 1.00 75.88 590 LEU A CA 1
ATOM 4673 C C . LEU A 1 590 ? -22.397 26.517 -17.972 1.00 75.88 590 LEU A C 1
ATOM 4675 O O . LEU A 1 590 ? -22.768 27.392 -17.198 1.00 75.88 590 LEU A O 1
ATOM 4679 N N . ALA A 1 591 ? -23.111 26.184 -19.052 1.00 74.50 591 ALA A N 1
ATOM 4680 C CA . ALA A 1 591 ? -24.356 26.886 -19.382 1.00 74.50 591 ALA A CA 1
ATOM 4681 C C . ALA A 1 591 ? -25.455 26.720 -18.307 1.00 74.50 591 ALA A C 1
ATOM 4683 O O . ALA A 1 591 ? -25.973 27.739 -17.853 1.00 74.50 591 ALA A O 1
ATOM 4684 N N . PRO A 1 592 ? -25.761 25.508 -17.788 1.00 74.19 592 PRO A N 1
ATOM 4685 C CA . PRO A 1 592 ? -26.693 25.364 -16.667 1.00 74.19 592 PRO A CA 1
ATOM 4686 C C . PRO A 1 592 ? -26.244 26.102 -15.405 1.00 74.19 592 PRO A C 1
ATOM 4688 O O . PRO A 1 592 ? -27.081 26.645 -14.685 1.00 74.19 592 PRO A O 1
ATOM 4691 N N . PHE A 1 593 ? -24.933 26.154 -15.141 1.00 77.38 593 PHE A N 1
ATOM 4692 C CA . PHE A 1 593 ? -24.395 26.950 -14.043 1.00 77.38 593 PHE A CA 1
ATOM 4693 C C . PHE A 1 593 ? -24.697 28.435 -14.252 1.00 77.38 593 PHE A C 1
ATOM 4695 O O . PHE A 1 593 ? -25.317 29.030 -13.377 1.00 77.38 593 PHE A O 1
ATOM 4702 N N . ILE A 1 594 ? -24.355 29.012 -15.408 1.00 74.31 594 ILE A N 1
ATOM 4703 C CA . ILE A 1 594 ? -24.619 30.426 -15.715 1.00 74.31 594 ILE A CA 1
ATOM 4704 C C . ILE A 1 594 ? -26.125 30.727 -15.638 1.00 74.31 594 ILE A C 1
ATOM 4706 O O . ILE A 1 594 ? -26.519 31.691 -14.983 1.00 74.31 594 ILE A O 1
ATOM 4710 N N . ASN A 1 595 ? -26.976 29.853 -16.184 1.00 73.12 595 ASN A N 1
ATOM 4711 C CA . ASN A 1 595 ? -28.434 29.972 -16.072 1.00 73.12 595 ASN A CA 1
ATOM 4712 C C . ASN A 1 595 ? -28.927 29.908 -14.615 1.00 73.12 595 ASN A C 1
ATOM 4714 O O . ASN A 1 595 ? -29.943 30.506 -14.283 1.00 73.12 595 ASN A O 1
ATOM 4718 N N . SER A 1 596 ? -28.222 29.216 -13.716 1.00 69.62 596 SER A N 1
ATOM 4719 C CA . SER A 1 596 ? -28.584 29.167 -12.292 1.00 69.62 596 SER A CA 1
ATOM 4720 C C . SER A 1 596 ? -28.198 30.434 -11.512 1.00 69.62 596 SER A C 1
ATOM 4722 O O . SER A 1 596 ? -28.833 30.736 -10.503 1.00 69.62 596 SER A O 1
ATOM 4724 N N . VAL A 1 597 ? -27.205 31.201 -11.986 1.00 66.88 597 VAL A N 1
ATOM 4725 C CA . VAL A 1 597 ? -26.767 32.489 -11.388 1.00 66.88 597 VAL A CA 1
ATOM 4726 C C . VAL A 1 597 ? -27.435 33.713 -12.049 1.00 66.88 597 VAL A C 1
ATOM 4728 O O . VAL A 1 597 ? -27.188 34.854 -11.670 1.00 66.88 597 VAL A O 1
ATOM 4731 N N . SER A 1 598 ? -28.302 33.450 -13.027 1.00 58.75 598 SER A N 1
ATOM 4732 C CA . SER A 1 598 ? -28.884 34.335 -14.045 1.00 58.75 598 SER A CA 1
ATOM 4733 C C . SER A 1 598 ? -29.718 35.563 -13.624 1.00 58.75 598 SER A C 1
ATOM 4735 O O . SER A 1 598 ? -29.643 36.561 -14.345 1.00 58.75 598 SER A O 1
ATOM 4737 N N . PRO A 1 599 ? -30.506 35.588 -12.523 1.00 65.06 599 PRO A N 1
ATOM 4738 C CA . PRO A 1 599 ? -31.514 36.642 -12.336 1.00 65.06 599 PRO A CA 1
ATOM 4739 C C . PRO A 1 599 ? -30.958 38.067 -12.201 1.00 65.06 599 PRO A C 1
ATOM 4741 O O . PRO A 1 599 ? -31.729 39.019 -12.206 1.00 65.06 599 PRO A O 1
ATOM 4744 N N . SER A 1 600 ? -29.645 38.229 -12.052 1.00 67.50 600 SER A N 1
ATOM 4745 C CA . SER A 1 600 ? -28.981 39.528 -11.934 1.00 67.50 600 SER A CA 1
ATOM 4746 C C . SER A 1 600 ? -27.857 39.750 -12.946 1.00 67.50 600 SER A C 1
ATOM 4748 O O . SER A 1 600 ? -27.238 40.808 -12.897 1.00 67.50 600 SER A O 1
ATOM 4750 N N . LEU A 1 601 ? -27.548 38.781 -13.816 1.00 75.81 601 LEU A N 1
ATOM 4751 C CA . LEU A 1 601 ? -26.353 38.844 -14.658 1.00 75.81 601 LEU A CA 1
ATOM 4752 C C . LEU A 1 601 ? -26.554 39.811 -15.830 1.00 75.81 601 LEU A C 1
ATOM 4754 O O . LEU A 1 601 ? -27.322 39.514 -16.742 1.00 75.81 601 LEU A O 1
ATOM 4758 N N . LEU A 1 602 ? -25.841 40.941 -15.805 1.00 78.25 602 LEU A N 1
ATOM 4759 C CA . LEU A 1 602 ? -25.895 41.986 -16.834 1.00 78.25 602 LEU A CA 1
ATOM 4760 C C . LEU A 1 602 ? -24.776 41.835 -17.872 1.00 78.25 602 LEU A C 1
ATOM 4762 O O . LEU A 1 602 ? -24.991 42.111 -19.052 1.00 78.25 602 LEU A O 1
ATOM 4766 N N . ASN A 1 603 ? -23.595 41.376 -17.447 1.00 78.69 603 ASN A N 1
ATOM 4767 C CA . ASN A 1 603 ? -22.396 41.288 -18.280 1.00 78.69 603 ASN A CA 1
ATOM 4768 C C . ASN A 1 603 ? -21.802 39.877 -18.252 1.00 78.69 603 ASN A C 1
ATOM 4770 O O . ASN A 1 603 ? -21.489 39.359 -17.178 1.00 78.69 603 ASN A O 1
ATOM 4774 N N . LEU A 1 604 ? -21.584 39.283 -19.427 1.00 80.88 604 LEU A N 1
ATOM 4775 C CA . LEU A 1 604 ? -20.881 38.011 -19.578 1.00 80.88 604 LEU A CA 1
ATOM 4776 C C . LEU A 1 604 ? -19.670 38.196 -20.493 1.00 80.88 604 LEU A C 1
ATOM 4778 O O . LEU A 1 604 ? -19.815 38.513 -21.674 1.00 80.88 604 LEU A O 1
ATOM 4782 N N . GLN A 1 605 ? -18.477 37.955 -19.960 1.00 83.56 605 GLN A N 1
ATOM 4783 C CA . GLN A 1 605 ? -17.253 37.881 -20.751 1.00 83.56 605 GLN A CA 1
ATOM 4784 C C . GLN A 1 605 ? -16.784 36.434 -20.841 1.00 83.56 605 GLN A C 1
ATOM 4786 O O . GLN A 1 605 ? -16.628 35.768 -19.820 1.00 83.56 605 GLN A O 1
ATOM 4791 N N . LEU A 1 606 ? -16.514 35.973 -22.058 1.00 77.88 606 LEU A N 1
ATOM 4792 C CA . LEU A 1 606 ? -15.981 34.651 -22.345 1.00 77.88 606 LEU A CA 1
ATOM 4793 C C . LEU A 1 606 ? -14.668 34.794 -23.109 1.00 77.88 606 LEU A C 1
ATOM 4795 O O . LEU A 1 606 ? -14.652 35.302 -24.231 1.00 77.88 606 LEU A O 1
ATOM 4799 N N . SER A 1 607 ? -13.580 34.329 -22.504 1.00 75.12 607 SER A N 1
ATOM 4800 C CA . SER A 1 607 ? -12.256 34.307 -23.131 1.00 75.12 607 SER A CA 1
ATOM 4801 C C . SER A 1 607 ? -11.784 32.866 -23.276 1.00 75.12 607 SER A C 1
ATOM 4803 O O . SER A 1 607 ? -11.765 32.128 -22.289 1.00 75.12 607 SER A O 1
ATOM 4805 N N . PHE A 1 608 ? -11.384 32.474 -24.484 1.00 71.94 608 PHE A N 1
ATOM 4806 C CA . PHE A 1 608 ? -10.950 31.108 -24.795 1.00 71.94 608 PHE A CA 1
ATOM 4807 C C . PHE A 1 608 ? -9.468 31.080 -25.180 1.00 71.94 608 PHE A C 1
ATOM 4809 O O . PHE A 1 608 ? -8.952 32.037 -25.754 1.00 71.94 608 PHE A O 1
ATOM 4816 N N . SER A 1 609 ? -8.758 29.996 -24.856 1.00 60.62 609 SER A N 1
ATOM 4817 C CA . SER A 1 609 ? -7.338 29.822 -25.208 1.00 60.62 609 SER A CA 1
ATOM 4818 C C . SER A 1 609 ? -7.097 29.165 -26.578 1.00 60.62 609 SER A C 1
ATOM 4820 O O . SER A 1 609 ? -5.982 29.252 -27.085 1.00 60.62 609 SER A O 1
ATOM 4822 N N . TYR A 1 610 ? -8.106 28.530 -27.184 1.00 69.81 610 TYR A N 1
ATOM 4823 C CA . TYR A 1 610 ? -8.037 27.819 -28.474 1.00 69.81 610 TYR A CA 1
ATOM 4824 C C . TYR A 1 610 ? -9.418 27.778 -29.155 1.00 69.81 610 TYR A C 1
ATOM 4826 O O . TYR A 1 610 ? -10.401 28.292 -28.619 1.00 69.81 610 TYR A O 1
ATOM 4834 N N . GLU A 1 611 ? -9.476 27.196 -30.355 1.00 67.62 611 GLU A N 1
ATOM 4835 C CA . GLU A 1 611 ? -10.687 27.072 -31.173 1.00 67.62 611 GLU A CA 1
ATOM 4836 C C . GLU A 1 611 ? -11.730 26.158 -30.500 1.00 67.62 611 GLU A C 1
ATOM 4838 O O . GLU A 1 611 ? -11.485 24.972 -30.275 1.00 67.62 611 GLU A O 1
ATOM 4843 N N . LEU A 1 612 ? -12.910 26.703 -30.190 1.00 67.44 612 LEU A N 1
ATOM 4844 C CA . LEU A 1 612 ? -14.048 25.969 -29.634 1.00 67.44 612 LEU A CA 1
ATOM 4845 C C . LEU A 1 612 ? -15.307 26.278 -30.449 1.00 67.44 612 LEU A C 1
ATOM 4847 O O . LEU A 1 612 ? -15.617 27.445 -30.687 1.00 67.44 612 LEU A O 1
ATOM 4851 N N . ASP A 1 613 ? -16.053 25.241 -30.839 1.00 73.44 613 ASP A N 1
ATOM 4852 C CA . ASP A 1 613 ? -17.423 25.407 -31.322 1.00 73.44 613 ASP A CA 1
ATOM 4853 C C . ASP A 1 613 ? -18.323 25.711 -30.120 1.00 73.44 613 ASP A C 1
ATOM 4855 O O . ASP A 1 613 ? -18.581 24.862 -29.266 1.00 73.44 613 ASP A O 1
ATOM 4859 N N . LEU A 1 614 ? -18.767 26.960 -30.028 1.00 71.06 614 LEU A N 1
ATOM 4860 C CA . LEU A 1 614 ? -19.613 27.430 -28.935 1.00 71.06 614 LEU A CA 1
ATOM 4861 C C . LEU A 1 614 ? -21.097 27.178 -29.199 1.00 71.06 614 LEU A C 1
ATOM 4863 O O . LEU A 1 614 ? -21.928 27.623 -28.406 1.00 71.06 614 LEU A O 1
ATOM 4867 N N . SER A 1 615 ? -21.446 26.477 -30.282 1.00 72.94 615 SER A N 1
ATOM 4868 C CA . SER A 1 615 ? -22.824 26.393 -30.746 1.00 72.94 615 SER A CA 1
ATOM 4869 C C . SER A 1 615 ? -23.778 25.837 -29.697 1.00 72.94 615 SER A C 1
ATOM 4871 O O . SER A 1 615 ? -24.795 26.449 -29.373 1.00 72.94 615 SER A O 1
ATOM 4873 N N . ASP A 1 616 ? -23.420 24.705 -29.101 1.00 72.75 616 ASP A N 1
ATOM 4874 C CA . ASP A 1 616 ? -24.259 24.050 -28.099 1.00 72.75 616 ASP A CA 1
ATOM 4875 C C . ASP A 1 616 ? -24.257 24.784 -26.754 1.00 72.75 616 ASP A C 1
ATOM 4877 O O . ASP A 1 616 ? -25.267 24.793 -26.054 1.00 72.75 616 ASP A O 1
ATOM 4881 N N . PHE A 1 617 ? -23.160 25.461 -26.408 1.00 78.00 617 PHE A N 1
ATOM 4882 C CA . PHE A 1 617 ? -23.083 26.285 -25.204 1.00 78.00 617 PHE A CA 1
ATOM 4883 C C . PHE A 1 617 ? -23.974 27.523 -25.302 1.00 78.00 617 PHE A C 1
ATOM 4885 O O . PHE A 1 617 ? -24.770 27.788 -24.406 1.00 78.00 617 PHE A O 1
ATOM 4892 N N . LEU A 1 618 ? -23.886 28.254 -26.411 1.00 76.25 618 LEU A N 1
ATOM 4893 C CA . LEU A 1 618 ? -24.688 29.449 -26.652 1.00 76.25 618 LEU A CA 1
ATOM 4894 C C . LEU A 1 618 ? -26.176 29.096 -26.812 1.00 76.25 618 LEU A C 1
ATOM 4896 O O . LEU A 1 618 ? -27.024 29.820 -26.297 1.00 76.25 618 LEU A O 1
ATOM 4900 N N . ARG A 1 619 ? -26.503 27.946 -27.425 1.00 74.12 619 ARG A N 1
ATOM 4901 C CA . ARG A 1 619 ? -27.869 27.382 -27.429 1.00 74.12 619 ARG A CA 1
ATOM 4902 C C . ARG A 1 619 ? -28.359 26.962 -26.045 1.00 74.12 619 ARG A C 1
ATOM 4904 O O . ARG A 1 619 ? -29.563 26.848 -25.864 1.00 74.12 619 ARG A O 1
ATOM 4911 N N . ALA A 1 620 ? -27.467 26.693 -25.096 1.00 72.12 620 ALA A N 1
ATOM 4912 C CA . ALA A 1 620 ? -27.830 26.343 -23.727 1.00 72.12 620 ALA A CA 1
ATOM 4913 C C . ALA A 1 620 ? -27.958 27.574 -22.805 1.00 72.12 620 ALA A C 1
ATOM 4915 O O . ALA A 1 620 ? -28.547 27.453 -21.735 1.00 72.12 620 ALA A O 1
ATOM 4916 N N . LEU A 1 621 ? -27.476 28.760 -23.202 1.00 73.25 621 LEU A N 1
ATOM 4917 C CA . LEU A 1 621 ? -27.574 30.028 -22.447 1.00 73.25 621 LEU A CA 1
ATOM 4918 C C . LEU A 1 621 ? -28.944 30.740 -22.581 1.00 73.25 621 LEU A C 1
ATOM 4920 O O . LEU A 1 621 ? -29.036 31.963 -22.489 1.00 73.25 621 LEU A O 1
ATOM 4924 N N . THR A 1 622 ? -30.025 30.001 -22.828 1.00 61.31 622 THR A N 1
ATOM 4925 C CA . THR A 1 622 ? -31.330 30.549 -23.252 1.00 61.31 622 THR A CA 1
ATOM 4926 C C . THR A 1 622 ? -32.108 31.299 -22.165 1.00 61.31 622 THR A C 1
ATOM 4928 O O . THR A 1 622 ? -33.003 32.074 -22.490 1.00 61.31 622 THR A O 1
ATOM 4931 N N . ASP A 1 623 ? -31.744 31.139 -20.888 1.00 63.69 623 ASP A N 1
ATOM 4932 C CA . ASP A 1 623 ? -32.513 31.642 -19.741 1.00 63.69 623 ASP A CA 1
ATOM 4933 C C . ASP A 1 623 ? -31.759 32.716 -18.932 1.00 63.69 623 ASP A C 1
ATOM 4935 O O . ASP A 1 623 ? -31.716 32.665 -17.700 1.00 63.69 623 ASP A O 1
ATOM 4939 N N . ILE A 1 624 ? -31.162 33.710 -19.606 1.00 72.31 624 ILE A N 1
ATOM 4940 C CA . ILE A 1 624 ? -30.528 34.870 -18.949 1.00 72.31 624 ILE A CA 1
ATOM 4941 C C . ILE A 1 624 ? -31.317 36.150 -19.241 1.00 72.31 624 ILE A C 1
ATOM 4943 O O . ILE A 1 624 ? -30.990 36.881 -20.176 1.00 72.31 624 ILE A O 1
ATOM 4947 N N . PRO A 1 625 ? -32.392 36.443 -18.479 1.00 65.00 625 PRO A N 1
ATOM 4948 C CA . PRO A 1 625 ? -33.358 37.469 -18.849 1.00 65.00 625 PRO A CA 1
ATOM 4949 C C . PRO A 1 625 ? -32.800 38.896 -18.810 1.00 65.00 625 PRO A C 1
ATOM 4951 O O . PRO A 1 625 ? -33.439 39.785 -19.376 1.00 65.00 625 PRO A O 1
ATOM 4954 N N . HIS A 1 626 ? -31.637 39.098 -18.182 1.00 76.38 626 HIS A N 1
ATOM 4955 C CA . HIS A 1 626 ? -31.023 40.402 -17.933 1.00 76.38 626 HIS A CA 1
ATOM 4956 C C . HIS A 1 626 ? -29.661 40.604 -18.613 1.00 76.38 626 HIS A C 1
ATOM 4958 O O . HIS A 1 626 ? -29.027 41.621 -18.360 1.00 76.38 626 HIS A O 1
ATOM 4964 N N . LEU A 1 627 ? -29.207 39.688 -19.478 1.00 79.38 627 LEU A N 1
ATOM 4965 C CA . LEU A 1 627 ? -27.908 39.843 -20.135 1.00 79.38 627 LEU A CA 1
ATOM 4966 C C . LEU A 1 627 ? -27.935 41.013 -21.135 1.00 79.38 627 LEU A C 1
ATOM 4968 O O . LEU A 1 627 ? -28.552 40.912 -22.196 1.00 79.38 627 LEU A O 1
ATOM 4972 N N . CYS A 1 628 ? -27.238 42.097 -20.802 1.00 80.75 628 CYS A N 1
ATOM 4973 C CA . CYS A 1 628 ? -27.143 43.318 -21.604 1.00 80.75 628 CYS A CA 1
ATOM 4974 C C . CYS A 1 628 ? -25.885 43.338 -22.482 1.00 80.75 628 CYS A C 1
ATOM 4976 O O . CYS A 1 628 ? -25.930 43.838 -23.608 1.00 80.75 628 CYS A O 1
ATOM 4978 N N . HIS A 1 629 ? -24.778 42.767 -21.996 1.00 79.75 629 HIS A N 1
ATOM 4979 C CA . HIS A 1 629 ? -23.484 42.821 -22.675 1.00 79.75 629 HIS A CA 1
ATOM 4980 C C . HIS A 1 629 ? -22.824 41.444 -22.756 1.00 79.75 629 HIS A C 1
ATOM 4982 O O . HIS A 1 629 ? -22.653 40.755 -21.746 1.00 79.75 629 HIS A O 1
ATOM 4988 N N . LEU A 1 630 ? -22.404 41.068 -23.966 1.00 81.62 630 LEU A N 1
ATOM 4989 C CA . LEU A 1 630 ? -21.662 39.837 -24.229 1.00 81.62 630 LEU A CA 1
ATOM 4990 C C . LEU A 1 630 ? -20.311 40.167 -24.872 1.00 81.62 630 LEU A C 1
ATOM 4992 O O . LEU A 1 630 ? -20.257 40.692 -25.985 1.00 81.62 630 LEU A O 1
ATOM 4996 N N . LEU A 1 631 ? -19.215 39.838 -24.191 1.00 82.62 631 LEU A N 1
ATOM 4997 C CA . LEU A 1 631 ? -17.861 39.938 -24.737 1.00 82.62 631 LEU A CA 1
ATOM 4998 C C . LEU A 1 631 ? -17.348 38.535 -25.061 1.00 82.62 631 LEU A C 1
ATOM 5000 O O . LEU A 1 631 ? -17.133 37.727 -24.163 1.00 82.62 631 LEU A O 1
ATOM 5004 N N . LEU A 1 632 ? -17.126 38.261 -26.345 1.00 79.81 632 LEU A N 1
ATOM 5005 C CA . LEU A 1 632 ? -16.473 37.044 -26.815 1.00 79.81 632 LEU A CA 1
ATOM 5006 C C . LEU A 1 632 ? -15.047 37.389 -27.225 1.00 79.81 632 LEU A C 1
ATOM 5008 O O . LEU A 1 632 ? -14.820 38.216 -28.110 1.00 79.81 632 LEU A O 1
ATOM 5012 N N . GLN A 1 633 ? -14.079 36.731 -26.601 1.00 79.00 633 GLN A N 1
ATOM 5013 C CA . GLN A 1 633 ? -12.666 36.890 -26.897 1.00 79.00 633 GLN A CA 1
ATOM 5014 C C . GLN A 1 633 ? -12.096 35.574 -27.421 1.00 79.00 633 GLN A C 1
ATOM 5016 O O . GLN A 1 633 ? -12.127 34.553 -26.733 1.00 79.00 633 GLN A O 1
ATOM 5021 N N . GLY A 1 634 ? -11.624 35.617 -28.669 1.00 70.06 634 GLY A N 1
ATOM 5022 C CA . GLY A 1 634 ? -10.957 34.507 -29.337 1.00 70.06 634 GLY A CA 1
ATOM 5023 C C . GLY A 1 634 ? -9.604 34.164 -28.701 1.00 70.06 634 GLY A C 1
ATOM 5024 O O . GLY A 1 634 ? -9.208 34.786 -27.710 1.00 70.06 634 GLY A O 1
ATOM 5025 N N . PRO A 1 635 ? -8.888 33.170 -29.255 1.00 64.94 635 PRO A N 1
ATOM 5026 C CA . PRO A 1 635 ? -7.644 32.663 -28.692 1.00 64.94 635 PRO A CA 1
ATOM 5027 C C . PRO A 1 635 ? -6.626 33.778 -28.444 1.00 64.94 635 PRO A C 1
ATOM 5029 O O . PRO A 1 635 ? -6.170 34.453 -29.365 1.00 64.94 635 PRO A O 1
ATOM 5032 N N . LEU A 1 636 ? -6.229 33.918 -27.176 1.00 50.28 636 LEU A N 1
ATOM 5033 C CA . LEU A 1 636 ? -5.282 34.935 -26.698 1.00 50.28 636 LEU A CA 1
ATOM 5034 C C . LEU A 1 636 ? -3.881 34.833 -27.333 1.00 50.28 636 LEU A C 1
ATOM 5036 O O . LEU A 1 636 ? -3.089 35.771 -27.223 1.00 50.28 636 LEU A O 1
ATOM 5040 N N . TYR A 1 637 ? -3.577 33.723 -28.012 1.00 49.84 637 TYR A N 1
ATOM 5041 C CA . TYR A 1 637 ? -2.303 33.475 -28.678 1.00 49.84 637 TYR A CA 1
ATOM 5042 C C . TYR A 1 637 ? -2.532 33.061 -30.138 1.00 49.84 637 TYR A C 1
ATOM 5044 O O . TYR A 1 637 ? -3.316 32.144 -30.384 1.00 49.84 637 TYR A O 1
ATOM 5052 N N . PRO A 1 638 ? -1.828 33.655 -31.122 1.00 47.34 638 PRO A N 1
ATOM 5053 C CA . PRO A 1 638 ? -1.766 33.063 -32.450 1.00 47.34 638 PRO A CA 1
ATOM 5054 C C . PRO A 1 638 ? -1.104 31.688 -32.322 1.00 47.34 638 PRO A C 1
ATOM 5056 O O . PRO A 1 638 ? 0.025 31.577 -31.842 1.00 47.34 638 PRO A O 1
ATOM 5059 N N . THR A 1 639 ? -1.805 30.632 -32.730 1.00 43.94 639 THR A N 1
ATOM 5060 C CA . THR A 1 639 ? -1.245 29.281 -32.818 1.00 43.94 639 THR A CA 1
ATOM 5061 C C . THR A 1 639 ? -0.096 29.284 -33.823 1.00 43.94 639 THR A C 1
ATOM 5063 O O . THR A 1 639 ? -0.305 29.176 -35.032 1.00 43.94 639 THR A O 1
ATOM 5066 N N . PHE A 1 640 ? 1.136 29.419 -33.338 1.00 38.56 640 PHE A N 1
ATOM 5067 C CA . PHE A 1 640 ? 2.313 29.088 -34.125 1.00 38.56 640 PHE A CA 1
ATOM 5068 C C . PHE A 1 640 ? 2.345 27.567 -34.264 1.00 38.56 640 PHE A C 1
ATOM 5070 O O . PHE A 1 640 ? 2.587 26.858 -33.290 1.00 38.56 640 PHE A O 1
ATOM 5077 N N . GLN A 1 641 ? 2.092 27.056 -35.470 1.00 38.97 641 GLN A N 1
ATOM 5078 C CA . GLN A 1 641 ? 2.473 25.686 -35.792 1.00 38.97 641 GLN A CA 1
ATOM 5079 C C . GLN A 1 641 ? 3.999 25.619 -35.698 1.00 38.97 641 GLN A C 1
ATOM 5081 O O . GLN A 1 641 ? 4.705 26.142 -36.562 1.00 38.97 641 GLN A O 1
ATOM 5086 N N . SER A 1 642 ? 4.520 25.042 -34.617 1.00 34.72 642 SER A N 1
ATOM 5087 C CA . SER A 1 642 ? 5.942 24.749 -34.520 1.00 34.72 642 SER A CA 1
ATOM 5088 C C . SER A 1 642 ? 6.284 23.740 -35.614 1.00 34.72 642 SER A C 1
ATOM 5090 O O . SER A 1 642 ? 5.730 22.643 -35.675 1.00 34.72 642 SER A O 1
ATOM 5092 N N . GLN A 1 643 ? 7.196 24.112 -36.516 1.00 35.69 643 GLN A N 1
ATOM 5093 C CA . GLN A 1 643 ? 7.871 23.110 -37.333 1.00 35.69 643 GLN A CA 1
ATOM 5094 C C . GLN A 1 643 ? 8.531 22.092 -36.390 1.00 35.69 643 GLN A C 1
ATOM 5096 O O . GLN A 1 643 ? 9.043 22.498 -35.340 1.00 35.69 643 GLN A O 1
ATOM 5101 N N . PRO A 1 644 ? 8.574 20.794 -36.740 1.00 32.81 644 PRO A N 1
ATOM 5102 C CA . PRO A 1 644 ? 9.391 19.852 -35.995 1.00 32.81 644 PRO A CA 1
ATOM 5103 C C . PRO A 1 644 ? 10.829 20.376 -36.018 1.00 32.81 644 PRO A C 1
ATOM 5105 O O . PRO A 1 644 ? 11.426 20.515 -37.090 1.00 32.81 644 PRO A O 1
ATOM 5108 N N . GLN A 1 645 ? 11.365 20.721 -34.844 1.00 33.31 645 GLN A N 1
ATOM 5109 C CA . GLN A 1 645 ? 12.760 21.115 -34.712 1.00 33.31 645 GLN A CA 1
ATOM 5110 C C . GLN A 1 645 ? 13.618 19.951 -35.206 1.00 33.31 645 GLN A C 1
ATOM 5112 O O . GLN A 1 645 ? 13.762 18.928 -34.540 1.00 33.31 645 GLN A O 1
ATOM 5117 N N . ARG A 1 646 ? 14.196 20.098 -36.402 1.00 31.97 646 ARG A N 1
ATOM 5118 C CA . ARG A 1 646 ? 15.363 19.308 -36.781 1.00 31.97 646 ARG A CA 1
ATOM 5119 C C . ARG A 1 646 ? 16.463 19.682 -35.802 1.00 31.97 646 ARG A C 1
ATOM 5121 O O . ARG A 1 646 ? 16.922 20.822 -35.809 1.00 31.97 646 ARG A O 1
ATOM 5128 N N . SER A 1 647 ? 16.866 18.729 -34.970 1.00 31.28 647 SER A N 1
ATOM 5129 C CA . SER A 1 647 ? 18.072 18.859 -34.170 1.00 31.28 647 SER A CA 1
ATOM 5130 C C . SER A 1 647 ? 19.244 19.162 -35.105 1.00 31.28 647 SER A C 1
ATOM 5132 O O . SER A 1 647 ? 19.567 18.398 -36.019 1.00 31.28 647 SER A O 1
ATOM 5134 N N . LEU A 1 648 ? 19.853 20.329 -34.907 1.00 31.72 648 LEU A N 1
ATOM 5135 C CA . LEU A 1 648 ? 21.173 20.631 -35.435 1.00 31.72 648 LEU A CA 1
ATOM 5136 C C . LEU A 1 648 ? 22.139 19.665 -34.749 1.00 31.72 648 LEU A C 1
ATOM 5138 O O . LEU A 1 648 ? 22.501 19.850 -33.590 1.00 31.72 648 LEU A O 1
ATOM 5142 N N . ARG A 1 649 ? 22.499 18.591 -35.455 1.00 33.12 649 ARG A N 1
ATOM 5143 C CA . ARG A 1 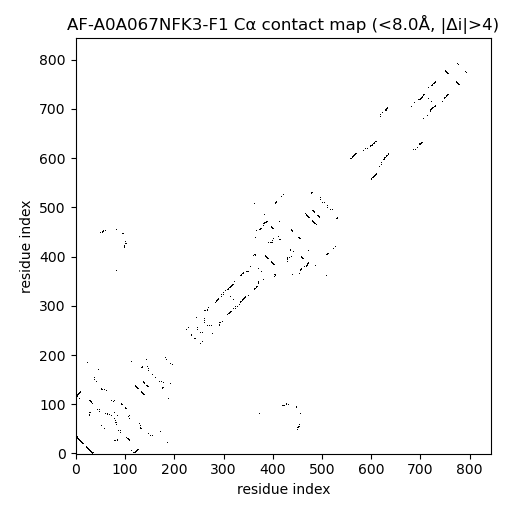649 ? 23.621 17.734 -35.078 1.00 33.12 649 ARG A CA 1
ATOM 5144 C C . ARG A 1 649 ? 24.890 18.578 -35.119 1.00 33.12 649 ARG A C 1
ATOM 5146 O O . ARG A 1 649 ? 25.255 19.093 -36.171 1.00 33.12 649 ARG A O 1
ATOM 5153 N N . SER A 1 650 ? 25.559 18.700 -33.982 1.00 32.62 650 SER A N 1
ATOM 5154 C CA . SER A 1 650 ? 26.987 18.983 -33.937 1.00 32.62 650 SER A CA 1
ATOM 5155 C C . SER A 1 650 ? 27.723 17.689 -34.290 1.00 32.62 650 SER A C 1
ATOM 5157 O O . SER A 1 650 ? 27.716 16.746 -33.497 1.00 32.62 650 SER A O 1
ATOM 5159 N N . ASP A 1 651 ? 28.305 17.623 -35.487 1.00 30.42 651 ASP A N 1
ATOM 5160 C CA . ASP A 1 651 ? 29.198 16.529 -35.881 1.00 30.42 651 ASP A CA 1
ATOM 5161 C C . ASP A 1 651 ? 30.482 16.560 -35.029 1.00 30.42 651 ASP A C 1
ATOM 5163 O O . ASP A 1 651 ? 31.086 17.627 -34.880 1.00 30.42 651 ASP A O 1
ATOM 5167 N N . PRO A 1 652 ? 30.945 15.420 -34.485 1.00 38.62 652 PRO A N 1
ATOM 5168 C CA . PRO A 1 652 ? 32.293 15.308 -33.960 1.00 38.62 652 PRO A CA 1
ATOM 5169 C C . PRO A 1 652 ? 33.292 15.035 -35.094 1.00 38.62 652 PRO A C 1
ATOM 5171 O O . PRO A 1 652 ? 33.042 14.253 -36.011 1.00 38.62 652 PRO A O 1
ATOM 5174 N N . MET A 1 653 ? 34.438 15.706 -34.991 1.00 34.25 653 MET A N 1
ATOM 5175 C CA . MET A 1 653 ? 35.575 15.648 -35.907 1.00 34.25 653 MET A CA 1
ATOM 5176 C C . MET A 1 653 ? 36.180 14.241 -36.057 1.00 34.25 653 MET A C 1
ATOM 5178 O O . MET A 1 653 ? 36.452 13.559 -35.073 1.00 34.25 653 MET A O 1
ATOM 5182 N N . ASP A 1 654 ? 36.444 13.903 -37.321 1.00 37.53 654 ASP A N 1
ATOM 5183 C CA . ASP A 1 654 ? 37.549 13.119 -37.887 1.00 37.53 654 ASP A CA 1
ATOM 5184 C C . ASP A 1 654 ? 37.976 11.775 -37.265 1.00 37.53 654 ASP A C 1
ATOM 5186 O O . ASP A 1 654 ? 38.762 11.707 -36.324 1.00 37.53 654 ASP A O 1
ATOM 5190 N N . HIS A 1 655 ? 37.671 10.693 -37.995 1.00 33.03 655 HIS A N 1
ATOM 5191 C CA . HIS A 1 655 ? 38.672 9.683 -38.371 1.00 33.03 655 HIS A CA 1
ATOM 5192 C C . HIS A 1 655 ? 38.333 9.037 -39.734 1.00 33.03 655 HIS A C 1
ATOM 5194 O O . HIS A 1 655 ? 37.165 8.748 -39.998 1.00 33.03 655 HIS A O 1
ATOM 5200 N N . PRO A 1 656 ? 39.325 8.767 -40.613 1.00 46.09 656 PRO A N 1
ATOM 5201 C CA . PRO A 1 656 ? 39.066 8.353 -41.986 1.00 46.09 656 PRO A CA 1
ATOM 5202 C C . PRO A 1 656 ? 39.103 6.830 -42.132 1.00 46.09 656 PRO A C 1
ATOM 5204 O O . PRO A 1 656 ? 40.137 6.209 -41.889 1.00 46.09 656 PRO A O 1
ATOM 5207 N N . ARG A 1 657 ? 38.017 6.227 -42.625 1.00 33.41 657 ARG A N 1
ATOM 5208 C CA . ARG A 1 657 ? 38.067 4.974 -43.398 1.00 33.41 657 ARG A CA 1
ATOM 5209 C C . ARG A 1 657 ? 36.989 5.012 -44.471 1.00 33.41 657 ARG A C 1
ATOM 5211 O O . ARG A 1 657 ? 35.804 5.024 -44.164 1.00 33.41 657 ARG A O 1
ATOM 5218 N N . GLY A 1 658 ? 37.433 5.071 -45.723 1.00 36.16 658 GLY A N 1
ATOM 5219 C CA . GLY A 1 658 ? 36.564 4.930 -46.881 1.00 36.16 658 GLY A CA 1
ATOM 5220 C C . GLY A 1 658 ? 36.072 3.497 -47.032 1.00 36.16 658 GLY A C 1
ATOM 5221 O O . GLY A 1 658 ? 36.781 2.573 -46.650 1.00 36.16 658 GLY A O 1
ATOM 5222 N N . PHE A 1 659 ? 34.877 3.345 -47.595 1.00 31.20 659 PHE A N 1
ATOM 5223 C CA . PHE A 1 659 ? 34.561 2.357 -48.624 1.00 31.20 659 PHE A CA 1
ATOM 5224 C C . PHE A 1 659 ? 33.173 2.669 -49.219 1.00 31.20 659 PHE A C 1
ATOM 5226 O O . PHE A 1 659 ? 32.187 2.761 -48.497 1.00 31.20 659 PHE A O 1
ATOM 5233 N N . GLU A 1 660 ? 33.197 2.850 -50.539 1.00 31.31 660 GLU A N 1
ATOM 5234 C CA . GLU A 1 660 ? 32.209 2.541 -51.584 1.00 31.31 660 GLU A CA 1
ATOM 5235 C C . GLU A 1 660 ? 30.781 3.124 -51.618 1.00 31.31 660 GLU A C 1
ATOM 5237 O O . GLU A 1 660 ? 29.936 2.963 -50.740 1.00 31.31 660 GLU A O 1
ATOM 5242 N N . ASP A 1 661 ? 30.540 3.720 -52.791 1.00 33.97 661 ASP A N 1
ATOM 5243 C CA . ASP A 1 661 ? 29.294 4.134 -53.418 1.00 33.97 661 ASP A CA 1
ATOM 5244 C C . ASP A 1 661 ? 28.202 3.058 -53.433 1.00 33.97 661 ASP A C 1
ATOM 5246 O O . ASP A 1 661 ? 28.431 1.925 -53.847 1.00 33.97 661 ASP A O 1
ATOM 5250 N N . THR A 1 662 ? 26.955 3.465 -53.177 1.00 31.89 662 THR A N 1
ATOM 5251 C CA . THR A 1 662 ? 25.799 2.951 -53.931 1.00 31.89 662 THR A CA 1
ATOM 5252 C C . THR A 1 662 ? 24.708 4.016 -54.072 1.00 31.89 662 THR A C 1
ATOM 5254 O O . THR A 1 662 ? 24.386 4.764 -53.151 1.00 31.89 662 THR A O 1
ATOM 5257 N N . ALA A 1 663 ? 24.176 4.086 -55.291 1.00 31.16 663 ALA A N 1
ATOM 5258 C CA . ALA A 1 663 ? 23.293 5.108 -55.828 1.00 31.16 663 ALA A CA 1
ATOM 5259 C C . ALA A 1 663 ? 21.921 5.209 -55.133 1.00 31.16 663 ALA A C 1
ATOM 5261 O O . ALA A 1 663 ? 21.277 4.210 -54.810 1.00 31.16 663 ALA A O 1
ATOM 5262 N N . SER A 1 664 ? 21.446 6.446 -54.979 1.00 31.27 664 SER A N 1
ATOM 5263 C CA . SER A 1 664 ? 20.156 6.807 -54.395 1.00 31.27 664 SER A CA 1
ATOM 5264 C C . SER A 1 664 ? 19.023 6.801 -55.430 1.00 31.27 664 SER A C 1
ATOM 5266 O O . SER A 1 664 ? 19.100 7.402 -56.500 1.00 31.27 664 SER A O 1
ATOM 5268 N N . SER A 1 665 ? 17.921 6.135 -55.079 1.00 30.34 665 SER A N 1
ATOM 5269 C CA . SER A 1 665 ? 16.647 6.199 -55.793 1.00 30.34 665 SER A CA 1
ATOM 5270 C C . SER A 1 665 ? 15.888 7.475 -55.418 1.00 30.34 665 SER A C 1
ATOM 5272 O O . SER A 1 665 ? 15.507 7.654 -54.257 1.00 30.34 665 SER A O 1
ATOM 5274 N N . ALA A 1 666 ? 15.610 8.332 -56.396 1.00 30.52 666 ALA A N 1
ATOM 5275 C CA . ALA A 1 666 ? 14.693 9.454 -56.247 1.00 30.52 666 ALA A CA 1
ATOM 5276 C C . ALA A 1 666 ? 13.242 8.945 -56.134 1.00 30.52 666 ALA A C 1
ATOM 5278 O O . ALA A 1 666 ? 12.717 8.326 -57.059 1.00 30.52 666 ALA A O 1
ATOM 5279 N N . ARG A 1 667 ? 12.577 9.223 -55.006 1.00 28.17 667 ARG A N 1
ATOM 5280 C CA . ARG A 1 667 ? 11.112 9.178 -54.892 1.00 28.17 667 ARG A CA 1
ATOM 5281 C C . ARG A 1 667 ? 10.596 10.591 -54.641 1.00 28.17 667 ARG A C 1
ATOM 5283 O O . ARG A 1 667 ? 10.980 11.243 -53.674 1.00 28.17 667 ARG A O 1
ATOM 5290 N N . SER A 1 668 ? 9.742 11.038 -55.554 1.00 28.20 668 SER A N 1
ATOM 5291 C CA . SER A 1 668 ? 8.983 12.286 -55.537 1.00 28.20 668 SER A CA 1
ATOM 5292 C C . SER A 1 668 ? 8.158 12.442 -54.255 1.00 28.20 668 SER A C 1
ATOM 5294 O O . SER A 1 668 ? 7.436 11.523 -53.865 1.00 28.20 668 SER A O 1
ATOM 5296 N N . ARG A 1 669 ? 8.234 13.621 -53.629 1.00 28.02 669 ARG A N 1
ATOM 5297 C CA . ARG A 1 669 ? 7.312 14.058 -52.568 1.00 28.02 669 ARG A CA 1
ATOM 5298 C C . ARG A 1 669 ? 6.006 14.590 -53.183 1.00 28.02 669 ARG A C 1
ATOM 5300 O O . ARG A 1 669 ? 6.076 15.192 -54.253 1.00 28.02 669 ARG A O 1
ATOM 5307 N N . PRO A 1 670 ? 4.843 14.422 -52.527 1.00 27.62 670 PRO A N 1
ATOM 5308 C CA . PRO A 1 670 ? 3.631 15.158 -52.880 1.00 27.62 670 PRO A CA 1
ATOM 5309 C C . PRO A 1 670 ? 3.733 16.624 -52.402 1.00 27.62 670 PRO A C 1
ATOM 5311 O O . PRO A 1 670 ? 4.470 16.891 -51.445 1.00 27.62 670 PRO A O 1
ATOM 5314 N N . PRO A 1 671 ? 3.029 17.576 -53.042 1.00 28.09 671 PRO A N 1
ATOM 5315 C CA . PRO A 1 671 ? 3.044 18.975 -52.631 1.00 28.09 671 PRO A CA 1
ATOM 5316 C C . PRO A 1 671 ? 2.317 19.158 -51.292 1.00 28.09 671 PRO A C 1
ATOM 5318 O O . PRO A 1 671 ? 1.276 18.553 -51.035 1.00 28.09 671 PRO A O 1
ATOM 5321 N N . VAL A 1 672 ? 2.901 19.993 -50.435 1.00 32.31 672 VAL A N 1
ATOM 5322 C CA . VAL A 1 672 ? 2.333 20.429 -49.157 1.00 32.31 672 VAL A CA 1
ATOM 5323 C C . VAL A 1 672 ? 1.510 21.689 -49.427 1.00 32.31 672 VAL A C 1
ATOM 5325 O O . VAL A 1 672 ? 2.010 22.794 -49.267 1.00 32.31 672 VAL A O 1
ATOM 5328 N N . ASP A 1 673 ? 0.255 21.513 -49.836 1.00 29.31 673 ASP A N 1
ATOM 5329 C CA . ASP A 1 673 ? -0.752 22.582 -49.909 1.00 29.31 673 ASP A CA 1
ATOM 5330 C C . ASP A 1 673 ? -1.801 22.369 -48.810 1.00 29.31 673 ASP A C 1
ATOM 5332 O O . ASP A 1 673 ? -2.921 21.952 -49.071 1.00 29.31 673 ASP A O 1
ATOM 5336 N N . THR A 1 674 ? -1.425 22.611 -47.552 1.00 35.09 674 THR A N 1
ATOM 5337 C CA . THR A 1 674 ? -2.366 22.888 -46.447 1.00 35.09 674 THR A CA 1
ATOM 5338 C C . THR A 1 674 ? -1.574 23.382 -45.240 1.00 35.09 674 THR A C 1
ATOM 5340 O O . THR A 1 674 ? -1.277 22.632 -44.314 1.00 35.09 674 THR A O 1
ATOM 5343 N N . LEU A 1 675 ? -1.214 24.659 -45.242 1.00 32.88 675 LEU A N 1
ATOM 5344 C CA . LEU A 1 675 ? -0.775 25.382 -44.053 1.00 32.88 675 LEU A CA 1
ATOM 5345 C C . LEU A 1 675 ? -1.571 26.687 -44.054 1.00 32.88 675 LEU A C 1
ATOM 5347 O O . LEU A 1 675 ? -1.552 27.399 -45.049 1.00 32.88 675 LEU A O 1
ATOM 5351 N N . TYR A 1 676 ? -2.301 26.949 -42.966 1.00 34.12 676 TYR A N 1
ATOM 5352 C CA . TYR A 1 676 ? -3.308 28.010 -42.778 1.00 34.12 676 TYR A CA 1
ATOM 5353 C C . TYR A 1 676 ? -4.720 27.722 -43.329 1.00 34.12 676 TYR A C 1
ATOM 5355 O O . TYR A 1 676 ? -5.172 28.338 -44.289 1.00 34.12 676 TYR A O 1
ATOM 5363 N N . ARG A 1 677 ? -5.497 26.874 -42.637 1.00 35.78 677 ARG A N 1
ATOM 5364 C CA . ARG A 1 677 ? -6.955 27.091 -42.575 1.00 35.78 677 ARG A CA 1
ATOM 5365 C C . ARG A 1 677 ? -7.214 28.118 -41.473 1.00 35.78 677 ARG A C 1
ATOM 5367 O O . ARG A 1 677 ? -7.108 27.769 -40.306 1.00 35.78 677 ARG A O 1
ATOM 5374 N N . SER A 1 678 ? -7.530 29.367 -41.818 1.00 41.44 678 SER A N 1
ATOM 5375 C CA . SER A 1 678 ? -8.266 30.226 -40.883 1.00 41.44 678 SER A CA 1
ATOM 5376 C C . SER A 1 678 ? -9.695 29.699 -40.844 1.00 41.44 678 SER A C 1
ATOM 5378 O O . SER A 1 678 ? -10.378 29.777 -41.866 1.00 41.44 678 SER A O 1
ATOM 5380 N N . GLN A 1 679 ? -10.120 29.096 -39.736 1.00 44.03 679 GLN A N 1
ATOM 5381 C CA . GLN A 1 679 ? -11.513 28.683 -39.603 1.00 44.03 679 GLN A CA 1
ATOM 5382 C C . GLN A 1 679 ? -12.387 29.914 -39.357 1.00 44.03 679 GLN A C 1
ATOM 5384 O O . GLN A 1 679 ? -12.064 30.776 -38.539 1.00 44.03 679 GLN A O 1
ATOM 5389 N N . GLU A 1 680 ? -13.462 30.016 -40.133 1.00 52.34 680 GLU A N 1
ATOM 5390 C CA . GLU A 1 680 ? -14.519 30.997 -39.922 1.00 52.34 680 GLU A CA 1
ATOM 5391 C C . GLU A 1 680 ? -15.288 30.588 -38.662 1.00 52.34 680 GLU A C 1
ATOM 5393 O O . GLU A 1 680 ? -15.614 29.414 -38.488 1.00 52.34 680 GLU A O 1
ATOM 5398 N N . MET A 1 681 ? -15.561 31.538 -37.764 1.00 51.38 681 MET A N 1
ATOM 5399 C CA . MET A 1 681 ? -16.527 31.302 -36.691 1.00 51.38 681 MET A CA 1
ATOM 5400 C C . MET A 1 681 ? -17.860 30.921 -37.346 1.00 51.38 681 MET A C 1
ATOM 5402 O O . MET A 1 681 ? -18.261 31.583 -38.309 1.00 51.38 681 MET A O 1
ATOM 5406 N N . ASP A 1 682 ? -18.551 29.898 -36.837 1.00 59.16 682 ASP A N 1
ATOM 5407 C CA . ASP A 1 682 ? -19.925 29.605 -37.257 1.00 59.16 682 ASP A CA 1
ATOM 5408 C C . ASP A 1 682 ? -20.860 30.692 -36.698 1.00 59.16 682 ASP A C 1
ATOM 5410 O O . ASP A 1 682 ? -21.485 30.574 -35.644 1.00 59.16 682 ASP A O 1
ATOM 5414 N N . ILE A 1 683 ? -20.848 31.847 -37.365 1.00 58.97 683 ILE A N 1
ATOM 5415 C CA . ILE A 1 683 ? -21.579 33.048 -36.965 1.00 58.97 683 ILE A CA 1
ATOM 5416 C C . ILE A 1 683 ? -23.075 32.913 -37.146 1.00 58.97 683 ILE A C 1
ATOM 5418 O O . ILE A 1 683 ? -23.794 33.757 -36.619 1.00 58.97 683 ILE A O 1
ATOM 5422 N N . ASP A 1 684 ? -23.574 31.845 -37.767 1.00 62.16 684 ASP A N 1
ATOM 5423 C CA . ASP A 1 684 ? -25.013 31.589 -37.853 1.00 62.16 684 ASP A CA 1
ATOM 5424 C C . ASP A 1 684 ? -25.659 31.503 -36.454 1.00 62.16 684 ASP A C 1
ATOM 5426 O O . ASP A 1 684 ? -26.869 31.712 -36.283 1.00 62.16 684 ASP A O 1
ATOM 5430 N N . ILE A 1 685 ? -24.847 31.319 -35.405 1.00 64.69 685 ILE A N 1
ATOM 5431 C CA . ILE A 1 685 ? -25.311 31.424 -34.030 1.00 64.69 685 ILE A CA 1
ATOM 5432 C C . ILE A 1 685 ? -25.522 32.847 -33.508 1.00 64.69 685 ILE A C 1
ATOM 5434 O O . ILE A 1 685 ? -26.369 33.020 -32.638 1.00 64.69 685 ILE A O 1
ATOM 5438 N N . ILE A 1 686 ? -24.831 33.877 -34.006 1.00 68.62 686 ILE A N 1
ATOM 5439 C CA . ILE A 1 686 ? -25.029 35.250 -33.512 1.00 68.62 686 ILE A CA 1
ATOM 5440 C C . ILE A 1 686 ? -26.436 35.760 -33.860 1.00 68.62 686 ILE A C 1
ATOM 5442 O O . ILE A 1 686 ? -27.114 36.234 -32.953 1.00 68.62 686 ILE A O 1
ATOM 5446 N N . PRO A 1 687 ? -26.964 35.599 -35.092 1.00 69.25 687 PRO A N 1
ATOM 5447 C CA . PRO A 1 687 ? -28.370 35.873 -35.373 1.00 69.25 687 PRO A CA 1
ATOM 5448 C C . PRO A 1 687 ? -29.313 35.043 -34.506 1.00 69.25 687 PRO A C 1
ATOM 5450 O O . PRO A 1 687 ? -30.338 35.553 -34.070 1.00 69.25 687 PRO A O 1
ATOM 5453 N N . THR A 1 688 ? -28.964 33.790 -34.208 1.00 69.44 688 THR A N 1
ATOM 5454 C CA . THR A 1 688 ? -29.757 32.929 -33.318 1.00 69.44 688 THR A CA 1
ATOM 5455 C C . THR A 1 688 ? -29.792 33.480 -31.886 1.00 69.44 688 THR A C 1
ATOM 5457 O O . THR A 1 688 ? -30.870 33.599 -31.312 1.00 69.44 688 THR A O 1
ATOM 5460 N N . LEU A 1 689 ? -28.647 33.896 -31.338 1.00 66.81 689 LEU A N 1
ATOM 5461 C CA . LEU A 1 689 ? -28.505 34.561 -30.038 1.00 66.81 689 LEU A CA 1
ATOM 5462 C C . LEU A 1 689 ? -29.264 35.882 -29.991 1.00 66.81 689 LEU A C 1
ATOM 5464 O O . LEU A 1 689 ? -30.024 36.105 -29.057 1.00 66.81 689 LEU A O 1
ATOM 5468 N N . THR A 1 690 ? -29.109 36.734 -31.002 1.00 68.69 690 THR A N 1
ATOM 5469 C CA . THR A 1 690 ? -29.791 38.031 -31.075 1.00 68.69 690 THR A CA 1
ATOM 5470 C C . THR A 1 690 ? -31.301 37.855 -31.232 1.00 68.69 690 THR A C 1
ATOM 5472 O O . THR A 1 690 ? -32.068 38.559 -30.584 1.00 68.69 690 THR A O 1
ATOM 5475 N N . ASN A 1 691 ? -31.762 36.872 -32.011 1.00 69.94 691 ASN A N 1
ATOM 5476 C CA . ASN A 1 691 ? -33.187 36.549 -32.122 1.00 69.94 691 ASN A CA 1
ATOM 5477 C C . ASN A 1 691 ? -33.760 35.992 -30.808 1.00 69.94 691 ASN A C 1
ATOM 5479 O O . ASN A 1 691 ? -34.930 36.225 -30.509 1.00 69.94 691 ASN A O 1
ATOM 5483 N N . HIS A 1 692 ? -32.957 35.263 -30.028 1.00 68.50 692 HIS A N 1
ATOM 5484 C CA . HIS A 1 692 ? -33.394 34.626 -28.784 1.00 68.50 692 HIS A CA 1
ATOM 5485 C C . HIS A 1 692 ? -33.350 35.575 -27.573 1.00 68.50 692 HIS A C 1
ATOM 5487 O O . HIS A 1 692 ? -34.297 35.655 -26.788 1.00 68.50 692 HIS A O 1
ATOM 5493 N N . LEU A 1 693 ? -32.274 36.351 -27.444 1.00 70.50 693 LEU A N 1
ATOM 5494 C CA . LEU A 1 693 ? -32.123 37.391 -26.426 1.00 70.50 693 LEU A CA 1
ATOM 5495 C C . LEU A 1 693 ? -32.960 38.636 -26.775 1.00 70.50 693 LEU A C 1
ATOM 5497 O O . LEU A 1 693 ? -33.395 39.355 -25.874 1.00 70.50 693 LEU A O 1
ATOM 5501 N N . GLY A 1 694 ? -33.308 38.830 -28.050 1.00 71.56 694 GLY A N 1
ATOM 5502 C CA . GLY A 1 694 ? -34.163 39.909 -28.544 1.00 71.56 694 GLY A CA 1
ATOM 5503 C C . GLY A 1 694 ? -33.499 41.284 -28.448 1.00 71.56 694 GLY A C 1
ATOM 5504 O O . GLY A 1 694 ? -32.278 41.398 -28.385 1.00 71.56 694 GLY A O 1
ATOM 5505 N N . ASP A 1 695 ? -34.315 42.340 -28.355 1.00 72.31 695 ASP A N 1
ATOM 5506 C CA . ASP A 1 695 ? -33.874 43.742 -28.206 1.00 72.31 695 ASP A CA 1
ATOM 5507 C C . ASP A 1 695 ? -33.120 44.024 -26.872 1.00 72.31 695 ASP A C 1
ATOM 5509 O O . ASP A 1 695 ? -32.826 45.177 -26.566 1.00 72.31 695 ASP A O 1
ATOM 5513 N N . ARG A 1 696 ? -32.835 43.001 -26.049 1.00 74.00 696 ARG A N 1
ATOM 5514 C CA . ARG A 1 696 ? -32.211 43.128 -24.715 1.00 74.00 696 ARG A CA 1
ATOM 5515 C C . ARG A 1 696 ? -30.688 43.193 -24.748 1.00 74.00 696 ARG A C 1
ATOM 5517 O O . ARG A 1 696 ? -30.090 43.755 -23.838 1.00 74.00 696 ARG A O 1
ATOM 5524 N N . LEU A 1 697 ? -30.071 42.599 -25.767 1.00 76.75 697 LEU A N 1
ATOM 5525 C CA . LEU A 1 697 ? -28.625 42.628 -25.914 1.00 76.75 697 LEU A CA 1
ATOM 5526 C C . LEU A 1 697 ? -28.239 43.993 -26.486 1.00 76.75 697 LEU A C 1
ATOM 5528 O O . LEU A 1 697 ? -28.471 44.272 -27.665 1.00 76.75 697 LEU A O 1
ATOM 5532 N N . GLU A 1 698 ? -27.695 44.853 -25.632 1.00 81.56 698 GLU A N 1
ATOM 5533 C CA . GLU A 1 698 ? -27.322 46.221 -25.986 1.00 81.56 698 GLU A CA 1
ATOM 5534 C C . GLU A 1 698 ? -26.024 46.238 -26.786 1.00 81.56 698 GLU A C 1
ATOM 5536 O O . GLU A 1 698 ? -25.921 46.966 -27.782 1.00 81.56 698 GLU A O 1
ATOM 5541 N N . SER A 1 699 ? -25.056 45.395 -26.399 1.00 80.62 699 SER A N 1
ATOM 5542 C CA . SER A 1 699 ? -23.815 45.245 -27.151 1.00 80.62 699 SER A CA 1
ATOM 5543 C C . SER A 1 699 ? -23.228 43.834 -27.189 1.00 80.62 699 SER A C 1
ATOM 5545 O O . SER A 1 699 ? -23.290 43.062 -26.229 1.00 80.62 699 SER A O 1
ATOM 5547 N N . ILE A 1 700 ? -22.593 43.529 -28.324 1.00 80.31 700 ILE A N 1
ATOM 5548 C CA . ILE A 1 700 ? -21.698 42.382 -28.495 1.00 80.31 700 ILE A CA 1
ATOM 5549 C C . ILE A 1 700 ? -20.310 42.917 -28.807 1.00 80.31 700 ILE A C 1
ATOM 5551 O O . ILE A 1 700 ? -20.121 43.662 -29.770 1.00 80.31 700 ILE A O 1
ATOM 5555 N N . HIS A 1 701 ? -19.327 42.503 -28.022 1.00 79.88 701 HIS A N 1
ATOM 5556 C CA . HIS A 1 701 ? -17.930 42.806 -28.277 1.00 79.88 701 HIS A CA 1
ATOM 5557 C C . HIS A 1 701 ? -17.243 41.537 -28.783 1.00 79.88 701 HIS A C 1
ATOM 5559 O O . HIS A 1 701 ? -17.224 40.527 -28.084 1.00 79.88 701 HIS A O 1
ATOM 5565 N N . LEU A 1 702 ? -16.696 41.575 -29.999 1.00 78.75 702 LEU A N 1
ATOM 5566 C CA . LEU A 1 702 ? -15.924 40.465 -30.564 1.00 78.75 702 LEU A CA 1
ATOM 5567 C C . LEU A 1 702 ? -14.450 40.869 -30.612 1.00 78.75 702 LEU A C 1
ATOM 5569 O O . LEU A 1 702 ? -14.103 41.872 -31.241 1.00 78.75 702 LEU A O 1
ATOM 5573 N N . TYR A 1 703 ? -13.591 40.094 -29.952 1.00 76.25 703 TYR A N 1
ATOM 5574 C CA . TYR A 1 703 ? -12.145 40.315 -29.926 1.00 76.25 703 TYR A CA 1
ATOM 5575 C C . TYR A 1 703 ? -11.412 39.180 -30.650 1.00 76.25 703 TYR A C 1
ATOM 5577 O O . TYR A 1 703 ? -11.583 38.022 -30.278 1.00 76.25 703 TYR A O 1
ATOM 5585 N N . GLN A 1 704 ? -10.586 39.512 -31.654 1.00 73.06 704 GLN A N 1
ATOM 5586 C CA . GLN A 1 704 ? -9.778 38.560 -32.448 1.00 73.06 704 GLN A CA 1
ATOM 5587 C C . GLN A 1 704 ? -10.575 37.524 -33.279 1.00 73.06 704 GLN A C 1
ATOM 5589 O O . GLN A 1 704 ? -10.159 36.374 -33.400 1.00 73.06 704 GLN A O 1
ATOM 5594 N N . TYR A 1 705 ? -11.685 37.928 -33.909 1.00 69.69 705 TYR A N 1
ATOM 5595 C CA . TYR A 1 705 ? -12.474 37.062 -34.805 1.00 69.69 705 TYR A CA 1
ATOM 5596 C C . TYR A 1 705 ? -12.367 37.491 -36.276 1.00 69.69 705 TYR A C 1
ATOM 5598 O O . TYR A 1 705 ? -12.371 38.680 -36.584 1.00 69.69 705 TYR A O 1
ATOM 5606 N N . SER A 1 706 ? -12.316 36.516 -37.192 1.00 64.94 706 SER A N 1
ATOM 5607 C CA . SER A 1 706 ? -12.440 36.751 -38.641 1.00 64.94 706 SER A CA 1
ATOM 5608 C C . SER A 1 706 ? -13.887 36.533 -39.081 1.00 64.94 706 SER A C 1
ATOM 5610 O O . SER A 1 706 ? -14.471 35.506 -38.748 1.00 64.94 706 SER A O 1
ATOM 5612 N N . LEU A 1 707 ? -14.450 37.489 -39.826 1.00 67.69 707 LEU A N 1
ATOM 5613 C CA . LEU A 1 707 ? -15.821 37.436 -40.344 1.00 67.69 707 LEU A CA 1
ATOM 5614 C C . LEU A 1 707 ? -15.787 37.347 -41.871 1.00 67.69 707 LEU A C 1
ATOM 5616 O O . LEU A 1 707 ? -15.079 38.127 -42.514 1.00 67.69 707 LEU A O 1
ATOM 5620 N N . SER A 1 708 ? -16.588 36.461 -42.459 1.00 70.50 708 SER A N 1
ATOM 5621 C CA . SER A 1 708 ? -16.869 36.497 -43.895 1.00 70.50 708 SER A CA 1
ATOM 5622 C C . SER A 1 708 ? -17.789 37.681 -44.245 1.00 70.50 708 SER A C 1
ATOM 5624 O O . SER A 1 708 ? -18.417 38.289 -43.375 1.00 70.50 708 SER A O 1
ATOM 5626 N N . ILE A 1 709 ? -17.875 38.055 -45.528 1.00 67.31 709 ILE A N 1
ATOM 5627 C CA . ILE A 1 709 ? -18.732 39.180 -45.963 1.00 67.31 709 ILE A CA 1
ATOM 5628 C C . ILE A 1 709 ? -20.212 38.946 -45.605 1.00 67.31 709 ILE A C 1
ATOM 5630 O O . ILE A 1 709 ? -20.796 39.842 -44.998 1.00 67.31 709 ILE A O 1
ATOM 5634 N N . PRO A 1 710 ? -20.821 37.774 -45.888 1.00 71.44 710 PRO A N 1
ATOM 5635 C CA . PRO A 1 710 ? -22.210 37.514 -45.497 1.00 71.44 710 PRO A CA 1
ATOM 5636 C C . PRO A 1 710 ? -22.432 37.598 -43.982 1.00 71.44 710 PRO A C 1
ATOM 5638 O O . PRO A 1 710 ? -23.453 38.107 -43.528 1.00 71.44 710 PRO A O 1
ATOM 5641 N N . GLN A 1 711 ? -21.451 37.150 -43.193 1.00 70.12 711 GLN A N 1
ATOM 5642 C CA . GLN A 1 711 ? -21.480 37.234 -41.733 1.00 70.12 711 GLN A CA 1
ATOM 5643 C C . GLN A 1 711 ? -21.453 38.690 -41.255 1.00 70.12 711 GLN A C 1
ATOM 5645 O O . GLN A 1 711 ? -22.228 39.074 -40.382 1.00 70.12 711 GLN A O 1
ATOM 5650 N N . PHE A 1 712 ? -20.608 39.526 -41.859 1.00 70.25 712 PHE A N 1
ATOM 5651 C CA . PHE A 1 712 ? -20.564 40.958 -41.569 1.00 70.25 712 PHE A CA 1
ATOM 5652 C C . PHE A 1 712 ? -21.875 41.669 -41.945 1.00 70.25 712 PHE A C 1
ATOM 5654 O O . PHE A 1 712 ? -22.377 42.481 -41.169 1.00 70.25 712 PHE A O 1
ATOM 5661 N N . GLU A 1 713 ? -22.456 41.345 -43.103 1.00 71.19 713 GLU A N 1
ATOM 5662 C CA . GLU A 1 713 ? -23.746 41.891 -43.546 1.00 71.19 713 GLU A CA 1
ATOM 5663 C C . GLU A 1 713 ? -24.885 41.500 -42.594 1.00 71.19 713 GLU A C 1
ATOM 5665 O O . GLU A 1 713 ? -25.673 42.359 -42.200 1.00 71.19 713 GLU A O 1
ATOM 5670 N N . ALA A 1 714 ? -24.935 40.237 -42.156 1.00 73.12 714 ALA A N 1
ATOM 5671 C CA . ALA A 1 714 ? -25.920 39.769 -41.183 1.00 73.12 714 ALA A CA 1
ATOM 5672 C C . ALA A 1 714 ? -25.812 40.531 -39.851 1.00 73.12 714 ALA A C 1
ATOM 5674 O O . ALA A 1 714 ? -26.820 41.009 -39.328 1.00 73.12 714 ALA A O 1
ATOM 5675 N N . LEU A 1 715 ? -24.591 40.714 -39.339 1.00 72.50 715 LEU A N 1
ATOM 5676 C CA . LEU A 1 715 ? -24.328 41.469 -38.110 1.00 72.50 715 LEU A CA 1
ATOM 5677 C C . LEU A 1 715 ? -24.727 42.946 -38.239 1.00 72.50 715 LEU A C 1
ATOM 5679 O O . LEU A 1 715 ? -25.341 43.499 -37.331 1.00 72.50 715 LEU A O 1
ATOM 5683 N N . ALA A 1 716 ? -24.455 43.580 -39.380 1.00 71.00 716 ALA A N 1
ATOM 5684 C CA . ALA A 1 716 ? -24.779 44.988 -39.612 1.00 71.00 716 ALA A CA 1
ATOM 5685 C C . ALA A 1 716 ? -26.291 45.287 -39.651 1.00 71.00 716 ALA A C 1
ATOM 5687 O O . ALA A 1 716 ? -26.691 46.432 -39.459 1.00 71.00 716 ALA A O 1
ATOM 5688 N N . THR A 1 717 ? -27.136 44.278 -39.887 1.00 75.00 717 THR A N 1
ATOM 5689 C CA . THR A 1 717 ? -28.604 44.434 -39.862 1.00 75.00 717 THR A CA 1
ATOM 5690 C C . THR A 1 717 ? -29.219 44.305 -38.465 1.00 75.00 717 THR A C 1
ATOM 5692 O O . THR A 1 717 ? -30.425 44.507 -38.302 1.00 75.00 717 THR A O 1
ATOM 5695 N N . MET A 1 718 ? -28.417 43.981 -37.447 1.00 73.75 718 MET A N 1
ATOM 5696 C CA . MET A 1 718 ? -28.891 43.830 -36.073 1.00 73.75 718 MET A CA 1
ATOM 5697 C C . MET A 1 718 ? -29.113 45.189 -35.400 1.00 73.75 718 MET A C 1
ATOM 5699 O O . MET A 1 718 ? -28.392 46.151 -35.648 1.00 73.75 718 MET A O 1
ATOM 5703 N N . LYS A 1 719 ? -30.099 45.262 -34.496 1.00 75.56 719 LYS A N 1
ATOM 5704 C CA . LYS A 1 719 ? -30.308 46.446 -33.642 1.00 75.56 719 LYS A CA 1
ATOM 5705 C C . LYS A 1 719 ? -29.260 46.578 -32.527 1.00 75.56 719 LYS A C 1
ATOM 5707 O O . LYS A 1 719 ? -29.076 47.671 -32.002 1.00 75.56 719 LYS A O 1
ATOM 5712 N N . THR A 1 720 ? -28.616 45.475 -32.149 1.00 77.69 720 THR A N 1
ATOM 5713 C CA . THR A 1 720 ? -27.578 45.409 -31.111 1.00 77.69 720 THR A CA 1
ATOM 5714 C C . THR A 1 720 ? -26.297 46.106 -31.564 1.00 77.69 720 THR A C 1
ATOM 5716 O O . THR A 1 720 ? -25.872 45.949 -32.707 1.00 77.69 720 THR A O 1
ATOM 5719 N N . THR A 1 721 ? -25.641 46.842 -30.663 1.00 78.56 721 THR A N 1
ATOM 5720 C CA . THR A 1 721 ? -24.370 47.515 -30.968 1.00 78.56 721 THR A CA 1
ATOM 5721 C C . THR A 1 721 ? -23.243 46.492 -31.035 1.00 78.56 721 THR A C 1
ATOM 5723 O O . THR A 1 721 ? -22.845 45.919 -30.022 1.00 78.56 721 THR A O 1
ATOM 5726 N N . ILE A 1 722 ? -22.681 46.262 -32.217 1.00 73.12 722 ILE A N 1
ATOM 5727 C CA . ILE A 1 722 ? -21.585 45.304 -32.383 1.00 73.12 722 ILE A CA 1
ATOM 5728 C C . ILE A 1 722 ? -20.265 46.065 -32.430 1.00 73.12 722 ILE A C 1
ATOM 5730 O O . ILE A 1 722 ? -20.012 46.855 -33.338 1.00 73.12 722 ILE A O 1
ATOM 5734 N N . THR A 1 723 ? -19.399 45.811 -31.453 1.00 74.31 723 THR A N 1
ATOM 5735 C CA . THR A 1 723 ? -18.060 46.398 -31.401 1.00 74.31 723 THR A CA 1
ATOM 5736 C C . THR A 1 723 ? -17.022 45.342 -31.758 1.00 74.31 723 THR A C 1
ATOM 5738 O O . THR A 1 723 ? -16.810 44.381 -31.019 1.00 74.31 723 THR A O 1
ATOM 5741 N N . LEU A 1 724 ? -16.338 45.539 -32.884 1.00 67.00 724 LEU A N 1
ATOM 5742 C CA . LEU A 1 724 ? -15.231 44.688 -33.312 1.00 67.00 724 LEU A CA 1
ATOM 5743 C C . LEU A 1 724 ? -13.916 45.277 -32.802 1.00 67.00 724 LEU A C 1
ATOM 5745 O O . LEU A 1 724 ? -13.412 46.275 -33.319 1.00 67.00 724 LEU A O 1
ATOM 5749 N N . LEU A 1 725 ? -13.353 44.659 -31.770 1.00 54.97 725 LEU A N 1
ATOM 5750 C CA . LEU A 1 725 ? -12.076 45.054 -31.195 1.00 54.97 725 LEU A CA 1
ATOM 5751 C C . LEU A 1 725 ? -10.997 44.157 -31.821 1.00 54.97 725 LEU A C 1
ATOM 5753 O O . LEU A 1 725 ? -10.728 43.071 -31.329 1.00 54.97 725 LEU A O 1
ATOM 5757 N N . HIS A 1 726 ? -10.392 44.646 -32.909 1.00 54.28 726 HIS A N 1
ATOM 5758 C CA . HIS A 1 726 ? -9.309 44.053 -33.722 1.00 54.28 726 HIS A CA 1
ATOM 5759 C C . HIS A 1 726 ? -9.682 43.184 -34.948 1.00 54.28 726 HIS A C 1
ATOM 5761 O O . HIS A 1 726 ? -10.338 42.158 -34.837 1.00 54.28 726 HIS A O 1
ATOM 5767 N N . HIS A 1 727 ? -9.106 43.602 -36.090 1.00 54.53 727 HIS A N 1
ATOM 5768 C CA . HIS A 1 727 ? -8.824 42.897 -37.357 1.00 54.53 727 HIS A CA 1
ATOM 5769 C C . HIS A 1 727 ? -9.977 42.162 -38.066 1.00 54.53 727 HIS A C 1
ATOM 5771 O O . HIS A 1 727 ? -10.181 40.971 -37.868 1.00 54.53 727 HIS A O 1
ATOM 5777 N N . LEU A 1 728 ? -10.628 42.838 -39.023 1.00 47.28 728 LEU A N 1
ATOM 5778 C CA . LEU A 1 728 ? -11.469 42.183 -40.032 1.00 47.28 728 LEU A CA 1
ATOM 5779 C C . LEU A 1 728 ? -10.592 41.686 -41.200 1.00 47.28 728 LEU A C 1
ATOM 5781 O O . LEU A 1 728 ? -9.936 42.503 -41.855 1.00 47.28 728 LEU A O 1
ATOM 5785 N N . ARG A 1 729 ? -10.588 40.375 -41.477 1.00 48.78 729 ARG A N 1
ATOM 5786 C CA . ARG A 1 729 ? -9.910 39.774 -42.641 1.00 48.78 729 ARG A CA 1
ATOM 5787 C C . ARG A 1 729 ? -10.946 39.440 -43.714 1.00 48.78 729 ARG A C 1
ATOM 5789 O O . ARG A 1 729 ? -11.753 38.541 -43.521 1.00 48.78 729 ARG A O 1
ATOM 5796 N N . VAL A 1 730 ? -10.929 40.161 -44.835 1.00 50.94 730 VAL A N 1
ATOM 5797 C CA . VAL A 1 730 ? -11.890 39.974 -45.937 1.00 50.94 730 VAL A CA 1
ATOM 5798 C C . VAL A 1 730 ? -11.177 39.331 -47.122 1.00 50.94 730 VAL A C 1
ATOM 5800 O O . VAL A 1 730 ? -10.256 39.925 -47.675 1.00 50.94 730 VAL A O 1
ATOM 5803 N N . GLN A 1 731 ? -11.597 38.126 -47.517 1.00 43.53 731 GLN A N 1
ATOM 5804 C CA . GLN A 1 731 ? -10.896 37.334 -48.541 1.00 43.53 731 GLN A CA 1
ATOM 5805 C C . GLN A 1 731 ? -11.016 37.896 -49.971 1.00 43.53 731 GLN A C 1
ATOM 5807 O O . GLN A 1 731 ? -10.161 37.610 -50.799 1.00 43.53 731 GLN A O 1
ATOM 5812 N N . THR A 1 732 ? -12.042 38.697 -50.292 1.00 49.34 732 THR A N 1
ATOM 5813 C CA . THR A 1 732 ? -12.159 39.390 -51.594 1.00 49.34 732 THR A CA 1
ATOM 5814 C C . THR A 1 732 ? -12.880 40.734 -51.454 1.00 49.34 732 THR A C 1
ATOM 5816 O O . THR A 1 732 ? -14.037 40.787 -51.045 1.00 49.34 732 THR A O 1
ATOM 5819 N N . LEU A 1 733 ? -12.230 41.843 -51.823 1.00 45.12 733 LEU A N 1
ATOM 5820 C CA . LEU A 1 733 ? -12.857 43.170 -51.826 1.00 45.12 733 LEU A CA 1
ATOM 5821 C C . LEU A 1 733 ? -13.593 43.410 -53.153 1.00 45.12 733 LEU A C 1
ATOM 5823 O O . LEU A 1 733 ? -12.972 43.596 -54.195 1.00 45.12 733 LEU A O 1
ATOM 5827 N N . LYS A 1 734 ? -14.931 43.445 -53.132 1.00 49.62 734 LYS A N 1
ATOM 5828 C CA . LYS A 1 734 ? -15.749 43.898 -54.277 1.00 49.62 734 LYS A CA 1
ATOM 5829 C C . LYS A 1 734 ? -16.189 45.349 -54.072 1.00 49.62 734 LYS A C 1
ATOM 5831 O O . LYS A 1 734 ? -16.411 45.772 -52.943 1.00 49.62 734 LYS A O 1
ATOM 5836 N N . ALA A 1 735 ? -16.418 46.097 -55.155 1.00 42.22 735 ALA A N 1
ATOM 5837 C CA . ALA A 1 735 ? -16.937 47.475 -55.096 1.00 42.22 735 ALA A CA 1
ATOM 5838 C C . ALA A 1 735 ? -18.249 47.605 -54.285 1.00 42.22 735 ALA A C 1
ATOM 5840 O O . ALA A 1 735 ? -18.491 48.629 -53.646 1.00 42.22 735 ALA A O 1
ATOM 5841 N N . ALA A 1 736 ? -19.053 46.537 -54.242 1.00 47.03 736 ALA A N 1
ATOM 5842 C CA . ALA A 1 736 ? -20.253 46.437 -53.412 1.00 47.03 736 ALA A CA 1
ATOM 5843 C C . ALA A 1 736 ? -19.971 46.557 -51.899 1.00 47.03 736 ALA A C 1
ATOM 5845 O O . ALA A 1 736 ? -20.776 47.151 -51.192 1.00 47.03 736 ALA A O 1
ATOM 5846 N N . PHE A 1 737 ? -18.817 46.085 -51.408 1.00 50.34 737 PHE A N 1
ATOM 5847 C CA . PHE A 1 737 ? -18.428 46.163 -49.993 1.00 50.34 737 PHE A CA 1
ATOM 5848 C C . PHE A 1 737 ? -18.155 47.609 -49.551 1.00 50.34 737 PHE A C 1
ATOM 5850 O O . PHE A 1 737 ? -18.602 48.038 -48.491 1.00 50.34 737 PHE A O 1
ATOM 5857 N N . PHE A 1 738 ? -17.492 48.406 -50.396 1.00 50.94 738 PHE A N 1
ATOM 5858 C CA . PHE A 1 738 ? -17.257 49.828 -50.122 1.00 50.94 738 PHE A CA 1
ATOM 5859 C C . PHE A 1 738 ? -18.538 50.662 -50.226 1.00 50.94 738 PHE A C 1
ATOM 5861 O O . PHE A 1 738 ? -18.737 51.586 -49.437 1.00 50.94 738 PHE A O 1
ATOM 5868 N N . HIS A 1 739 ? -19.434 50.314 -51.155 1.00 47.66 739 HIS A N 1
ATOM 5869 C CA . HIS A 1 739 ? -20.754 50.934 -51.238 1.00 47.66 739 HIS A CA 1
ATOM 5870 C C . HIS A 1 739 ? -21.622 50.598 -50.013 1.00 47.66 739 HIS A C 1
ATOM 5872 O O . HIS A 1 739 ? -22.239 51.492 -49.438 1.00 47.66 739 HIS A O 1
ATOM 5878 N N . PHE A 1 740 ? -21.596 49.346 -49.552 1.00 53.00 740 PHE A N 1
ATOM 5879 C CA . PHE A 1 740 ? -22.263 48.903 -48.328 1.00 53.00 740 PHE A CA 1
ATOM 5880 C C . PHE A 1 740 ? -21.727 49.619 -47.081 1.00 53.00 740 PHE A C 1
ATOM 5882 O O . PHE A 1 740 ? -22.513 50.195 -46.326 1.00 53.00 740 PHE A O 1
ATOM 5889 N N . LEU A 1 741 ? -20.397 49.690 -46.919 1.00 51.06 741 LEU A N 1
ATOM 5890 C CA . LEU A 1 741 ? -19.769 50.485 -45.861 1.00 51.06 741 LEU A CA 1
ATOM 5891 C C . LEU A 1 741 ? -20.243 51.939 -45.930 1.00 51.06 741 LEU A C 1
ATOM 5893 O O . LEU A 1 741 ? -20.646 52.474 -44.915 1.00 51.06 741 LEU A O 1
ATOM 5897 N N . SER A 1 742 ? -20.322 52.566 -47.107 1.00 47.78 742 SER A N 1
ATOM 5898 C CA . SER A 1 742 ? -20.785 53.961 -47.215 1.00 47.78 742 SER A CA 1
ATOM 5899 C C . SER A 1 742 ? -22.248 54.203 -46.799 1.00 47.78 742 SER A C 1
ATOM 5901 O O . SER A 1 742 ? -22.603 55.342 -46.502 1.00 47.78 742 SER A O 1
ATOM 5903 N N . LEU A 1 743 ? -23.086 53.159 -46.755 1.00 44.88 743 LEU A N 1
ATOM 5904 C CA . LEU A 1 743 ? -24.521 53.256 -46.461 1.00 44.88 743 LEU A CA 1
ATOM 5905 C C . LEU A 1 743 ? -24.898 52.848 -45.024 1.00 44.88 743 LEU A C 1
ATOM 5907 O O . LEU A 1 743 ? -25.970 53.236 -44.569 1.00 44.88 743 LEU A O 1
ATOM 5911 N N . GLN A 1 744 ? -24.061 52.078 -44.314 1.00 53.59 744 GLN A N 1
ATOM 5912 C CA . GLN A 1 744 ? -24.450 51.382 -43.072 1.00 53.59 744 GLN A CA 1
ATOM 5913 C C . GLN A 1 744 ? -23.477 51.567 -41.880 1.00 53.59 744 GLN A C 1
ATOM 5915 O O . GLN A 1 744 ? -23.566 50.814 -40.920 1.00 53.59 744 GLN A O 1
ATOM 5920 N N . VAL A 1 745 ? -22.561 52.557 -41.861 1.00 49.22 745 VAL A N 1
ATOM 5921 C CA . VAL A 1 745 ? -21.575 52.727 -40.743 1.00 49.22 745 VAL A CA 1
ATOM 5922 C C . VAL A 1 745 ? -22.195 53.160 -39.402 1.00 49.22 745 VAL A C 1
ATOM 5924 O O . VAL A 1 745 ? -21.503 53.190 -38.391 1.00 49.22 745 VAL A O 1
ATOM 5927 N N . SER A 1 746 ? -23.487 53.495 -39.348 1.00 42.88 746 SER A N 1
ATOM 5928 C CA . SER A 1 746 ? -24.115 54.033 -38.130 1.00 42.88 746 SER A CA 1
ATOM 5929 C C . SER A 1 746 ? -23.945 53.198 -36.839 1.00 42.88 746 SER A C 1
ATOM 5931 O O . SER A 1 746 ? -23.916 53.835 -35.786 1.00 42.88 746 SER A O 1
ATOM 5933 N N . PRO A 1 747 ? -23.850 51.849 -36.839 1.00 46.25 747 PRO A N 1
ATOM 5934 C CA . PRO A 1 747 ? -23.745 51.074 -35.602 1.00 46.25 747 PRO A CA 1
ATOM 5935 C C . PRO A 1 747 ? -22.303 50.792 -35.132 1.00 46.25 747 PRO A C 1
ATOM 5937 O O . PRO A 1 747 ? -22.130 50.251 -34.043 1.00 46.25 747 PRO A O 1
ATOM 5940 N N . PHE A 1 748 ? -21.258 51.154 -35.891 1.00 45.56 748 PHE A N 1
ATOM 5941 C CA . PHE A 1 748 ? -19.870 50.788 -35.562 1.00 45.56 748 PHE A CA 1
ATOM 5942 C C . PHE A 1 748 ? -19.050 51.987 -35.051 1.00 45.56 748 PHE A C 1
ATOM 5944 O O . PHE A 1 748 ? -18.774 52.923 -35.798 1.00 45.56 748 PHE A O 1
ATOM 5951 N N . MET A 1 749 ? -18.582 51.946 -33.795 1.00 43.97 749 MET A N 1
ATOM 5952 C CA . MET A 1 749 ? -17.724 53.006 -33.224 1.00 43.97 749 MET A CA 1
ATOM 5953 C C . MET A 1 749 ? -16.275 52.991 -33.748 1.00 43.97 749 MET A C 1
ATOM 5955 O O . MET A 1 749 ? -15.593 54.016 -33.707 1.00 43.97 749 MET A O 1
ATOM 5959 N N . THR A 1 750 ? -15.755 51.854 -34.225 1.00 43.34 750 THR A N 1
ATOM 5960 C CA . THR A 1 750 ? -14.394 51.740 -34.786 1.00 43.34 750 THR A CA 1
ATOM 5961 C C . THR A 1 750 ? -14.315 50.533 -35.725 1.00 43.34 750 THR A C 1
ATOM 5963 O O . THR A 1 750 ? -14.763 49.451 -35.361 1.00 43.34 750 THR A O 1
ATOM 5966 N N . LEU A 1 751 ? -13.734 50.696 -36.922 1.00 43.88 751 LEU A N 1
ATOM 5967 C CA . LEU A 1 751 ? -13.541 49.615 -37.899 1.00 43.88 751 LEU A CA 1
ATOM 5968 C C . LEU A 1 751 ? -12.084 49.597 -38.389 1.00 43.88 751 LEU A C 1
ATOM 5970 O O . LEU A 1 751 ? -11.579 50.604 -38.886 1.00 43.88 751 LEU A O 1
ATOM 5974 N N . GLY A 1 752 ? -11.413 48.448 -38.262 1.00 43.91 752 GLY A N 1
ATOM 5975 C CA . GLY A 1 752 ? -10.072 48.208 -38.805 1.00 43.91 752 GLY A CA 1
ATOM 5976 C C . GLY A 1 752 ? -10.100 47.107 -39.864 1.00 43.91 752 GLY A C 1
ATOM 5977 O O . GLY A 1 752 ? -10.412 45.961 -39.542 1.00 43.91 752 GLY A O 1
ATOM 5978 N N . LEU A 1 753 ? -9.765 47.452 -41.110 1.00 40.81 753 LEU A N 1
ATOM 5979 C CA . LEU A 1 753 ? -9.763 46.533 -42.254 1.00 40.81 753 LEU A CA 1
ATOM 5980 C C . LEU A 1 753 ? -8.328 46.109 -42.591 1.00 40.81 753 LEU A C 1
ATOM 5982 O O . LEU A 1 753 ? -7.446 46.964 -42.706 1.00 40.81 753 LEU A O 1
ATOM 5986 N N . VAL A 1 754 ? -8.108 44.804 -42.774 1.00 38.50 754 VAL A N 1
ATOM 5987 C CA . VAL A 1 754 ? -6.856 44.253 -43.311 1.00 38.50 754 VAL A CA 1
ATOM 5988 C C . VAL A 1 754 ? -7.186 43.441 -44.563 1.00 38.50 754 VAL A C 1
ATOM 5990 O O . VAL A 1 754 ? -7.946 42.474 -44.502 1.00 38.50 754 VAL A O 1
ATOM 5993 N N . TYR A 1 755 ? -6.630 43.860 -45.702 1.00 37.41 755 TYR A N 1
ATOM 5994 C CA . TYR A 1 755 ? -6.773 43.182 -46.991 1.00 37.41 755 TYR A CA 1
ATOM 5995 C C . TYR A 1 755 ? -5.466 42.487 -47.365 1.00 37.41 755 TYR A C 1
ATOM 5997 O O . TYR A 1 755 ? -4.394 43.085 -47.259 1.00 37.41 755 TYR A O 1
ATOM 6005 N N . GLU A 1 756 ? -5.574 41.240 -47.813 1.00 37.16 756 GLU A N 1
ATOM 6006 C CA . GLU A 1 756 ? -4.463 40.430 -48.308 1.00 37.16 756 GLU A CA 1
ATOM 6007 C C . GLU A 1 756 ? -4.847 39.930 -49.703 1.00 37.16 756 GLU A C 1
ATOM 6009 O O . GLU A 1 756 ? -5.796 39.160 -49.851 1.00 37.16 756 GLU A O 1
ATOM 6014 N N . GLU A 1 757 ? -4.143 40.396 -50.733 1.00 33.50 757 GLU A N 1
ATOM 6015 C CA . GLU A 1 757 ? -4.336 39.933 -52.107 1.00 33.50 757 GLU A CA 1
ATOM 6016 C C . GLU A 1 757 ? -3.304 38.849 -52.413 1.00 33.50 757 GLU A C 1
ATOM 6018 O O . GLU A 1 757 ? -2.098 39.082 -52.316 1.00 33.50 757 GLU A O 1
ATOM 6023 N N . ILE A 1 758 ? -3.767 37.648 -52.757 1.00 35.84 758 ILE A N 1
ATOM 6024 C CA . ILE A 1 758 ? -2.885 36.536 -53.115 1.00 35.84 758 ILE A CA 1
ATOM 6025 C C . ILE A 1 758 ? -2.746 36.523 -54.637 1.00 35.84 758 ILE A C 1
ATOM 6027 O O . ILE A 1 758 ? -3.660 36.104 -55.348 1.00 35.84 758 ILE A O 1
ATOM 6031 N N . TYR A 1 759 ? -1.597 36.967 -55.147 1.00 31.30 759 TYR A N 1
ATOM 6032 C CA . TYR A 1 759 ? -1.253 36.771 -56.553 1.00 31.30 759 TYR A CA 1
ATOM 6033 C C . TYR A 1 759 ? -0.870 35.307 -56.767 1.00 31.30 759 TYR A C 1
ATOM 6035 O O . TYR A 1 759 ? 0.112 34.828 -56.206 1.00 31.30 759 TYR A O 1
ATOM 6043 N N . SER A 1 760 ? -1.630 34.597 -57.599 1.00 35.25 760 SER A N 1
ATOM 6044 C CA . SER A 1 760 ? -1.174 33.328 -58.164 1.00 35.25 760 SER A CA 1
ATOM 6045 C C . SER A 1 760 ? -0.583 33.607 -59.540 1.00 35.25 760 SER A C 1
ATOM 6047 O O . SER A 1 760 ? -1.303 33.757 -60.521 1.00 35.25 760 SER A O 1
ATOM 6049 N N . ASN A 1 761 ? 0.743 33.710 -59.606 1.00 29.50 761 ASN A N 1
ATOM 6050 C CA . ASN A 1 761 ? 1.472 33.583 -60.862 1.00 29.50 761 ASN A CA 1
ATOM 6051 C C . ASN A 1 761 ? 2.451 32.420 -60.735 1.00 29.50 761 ASN A C 1
ATOM 6053 O O . ASN A 1 761 ? 3.170 32.306 -59.745 1.00 29.50 761 ASN A O 1
ATOM 6057 N N . GLY A 1 762 ? 2.399 31.534 -61.727 1.00 38.31 762 GLY A N 1
ATOM 6058 C CA . GLY A 1 762 ? 3.221 30.337 -61.806 1.00 38.31 762 GLY A CA 1
ATOM 6059 C C . GLY A 1 762 ? 4.704 30.650 -61.994 1.00 38.31 762 GLY A C 1
ATOM 6060 O O . GLY A 1 762 ? 5.062 31.623 -62.652 1.00 38.31 762 GLY A O 1
ATOM 6061 N N . ASP A 1 763 ? 5.508 29.758 -61.418 1.00 38.34 763 ASP A N 1
ATOM 6062 C CA . ASP A 1 763 ? 6.936 29.524 -61.629 1.00 38.34 763 ASP A CA 1
ATOM 6063 C C . ASP A 1 763 ? 7.880 30.731 -61.490 1.00 38.34 763 ASP A C 1
ATOM 6065 O O . ASP A 1 763 ? 8.150 31.434 -62.459 1.00 38.34 763 ASP A O 1
ATOM 6069 N N . LEU A 1 764 ? 8.476 30.888 -60.296 1.00 31.56 764 LEU A N 1
ATOM 6070 C CA . LEU A 1 764 ? 9.934 30.980 -60.064 1.00 31.56 764 LEU A CA 1
ATOM 6071 C C . LEU A 1 764 ? 10.263 31.180 -58.565 1.00 31.56 764 LEU A C 1
ATOM 6073 O O . LEU A 1 764 ? 9.442 31.644 -57.782 1.00 31.56 764 LEU A O 1
ATOM 6077 N N . HIS A 1 765 ? 11.469 30.744 -58.198 1.00 37.81 765 HIS A N 1
ATOM 6078 C CA . HIS A 1 765 ? 12.024 30.552 -56.851 1.00 37.81 765 HIS A CA 1
ATOM 6079 C C . HIS A 1 765 ? 12.054 31.782 -55.918 1.00 37.81 765 HIS A C 1
ATOM 6081 O O . HIS A 1 765 ? 12.356 32.885 -56.357 1.00 37.81 765 HIS A O 1
ATOM 6087 N N . ASP A 1 766 ? 11.850 31.485 -54.625 1.00 40.00 766 ASP A N 1
ATOM 6088 C CA . ASP A 1 766 ? 12.325 32.152 -53.396 1.00 40.00 766 ASP A CA 1
ATOM 6089 C C . ASP A 1 766 ? 12.340 33.693 -53.340 1.00 40.00 766 ASP A C 1
ATOM 6091 O O . ASP A 1 766 ? 13.324 34.329 -53.695 1.00 40.00 766 ASP A O 1
ATOM 6095 N N . ASP A 1 767 ? 11.264 34.271 -52.789 1.00 31.77 767 ASP A N 1
ATOM 6096 C CA . ASP A 1 767 ? 11.289 35.255 -51.688 1.00 31.77 767 ASP A CA 1
ATOM 6097 C C . ASP A 1 767 ? 9.840 35.652 -51.331 1.00 31.77 767 ASP A C 1
ATOM 6099 O O . ASP A 1 767 ? 9.109 36.234 -52.134 1.00 31.77 767 ASP A O 1
ATOM 6103 N N . TYR A 1 768 ? 9.383 35.333 -50.114 1.00 29.89 768 TYR A N 1
ATOM 6104 C CA . TYR A 1 768 ? 8.047 35.718 -49.640 1.00 29.89 768 TYR A CA 1
ATOM 6105 C C . TYR A 1 768 ? 8.032 37.184 -49.184 1.00 29.89 768 TYR A C 1
ATOM 6107 O O . TYR A 1 768 ? 8.097 37.484 -47.992 1.00 29.89 768 TYR A O 1
ATOM 6115 N N . GLY A 1 769 ? 7.885 38.109 -50.130 1.00 30.14 769 GLY A N 1
ATOM 6116 C CA . GLY A 1 769 ? 7.418 39.463 -49.841 1.00 30.14 769 GLY A CA 1
ATOM 6117 C C . GLY A 1 769 ? 5.900 39.466 -49.646 1.00 30.14 769 GLY A C 1
ATOM 6118 O O . GLY A 1 769 ? 5.155 39.367 -50.616 1.00 30.14 769 GLY A O 1
ATOM 6119 N N . ARG A 1 770 ? 5.419 39.571 -48.401 1.00 32.03 770 ARG A N 1
ATOM 6120 C CA . ARG A 1 770 ? 4.004 39.867 -48.110 1.00 32.03 770 ARG A CA 1
ATOM 6121 C C . ARG A 1 770 ? 3.824 41.374 -47.975 1.00 32.03 770 ARG A C 1
ATOM 6123 O O . ARG A 1 770 ? 4.536 42.007 -47.200 1.00 32.03 770 ARG A O 1
ATOM 6130 N N . SER A 1 771 ? 2.850 41.939 -48.677 1.00 30.00 771 SER A N 1
ATOM 6131 C CA . SER A 1 771 ? 2.433 43.329 -48.482 1.00 30.00 771 SER A CA 1
ATOM 6132 C C . SER A 1 771 ? 1.100 43.354 -47.743 1.00 30.00 771 SER A C 1
ATOM 6134 O O . SER A 1 771 ? 0.082 42.909 -48.268 1.00 30.00 771 SER A O 1
ATOM 6136 N N . THR A 1 772 ? 1.111 43.866 -46.515 1.00 30.36 772 THR A N 1
ATOM 6137 C CA . THR A 1 772 ? -0.086 44.037 -45.684 1.00 30.36 772 THR A CA 1
ATOM 6138 C C . THR A 1 772 ? -0.531 45.491 -45.756 1.00 30.36 772 THR A C 1
ATOM 6140 O O . THR A 1 772 ? 0.217 46.383 -45.360 1.00 30.36 772 THR A O 1
ATOM 6143 N N . PHE A 1 773 ? -1.759 45.748 -46.205 1.00 32.16 773 PHE A N 1
ATOM 6144 C CA . PHE A 1 773 ? -2.325 47.097 -46.196 1.00 32.16 773 PHE A CA 1
ATOM 6145 C C . PHE A 1 773 ? -3.166 47.305 -44.935 1.00 32.16 773 PHE A C 1
ATOM 6147 O O . PHE A 1 773 ? -4.090 46.541 -44.655 1.00 32.16 773 PHE A O 1
ATOM 6154 N N . LEU A 1 774 ? -2.860 48.360 -44.179 1.00 31.17 774 LEU A N 1
ATOM 6155 C CA . LEU A 1 774 ? -3.635 48.780 -43.015 1.00 31.17 774 LEU A CA 1
ATOM 6156 C C . LEU A 1 774 ? -4.343 50.098 -43.336 1.00 31.17 774 LEU A C 1
ATOM 6158 O O . LEU A 1 774 ? -3.684 51.117 -43.530 1.00 31.17 774 LEU A O 1
ATOM 6162 N N . VAL A 1 775 ? -5.677 50.096 -43.343 1.00 32.62 775 VAL A N 1
ATOM 6163 C CA . VAL A 1 775 ? -6.482 51.321 -43.460 1.00 32.62 775 VAL A CA 1
ATOM 6164 C C . VAL A 1 775 ? -7.199 51.557 -42.132 1.00 32.62 775 VAL A C 1
ATOM 6166 O O . VAL A 1 775 ? -7.981 50.718 -41.685 1.00 32.62 775 VAL A O 1
ATOM 6169 N N . ARG A 1 776 ? -6.933 52.698 -41.482 1.00 31.39 776 ARG A N 1
ATOM 6170 C CA . ARG A 1 776 ? -7.670 53.158 -40.291 1.00 31.39 776 ARG A CA 1
ATOM 6171 C C . ARG A 1 776 ? -8.526 54.366 -40.648 1.00 31.39 776 ARG A C 1
ATOM 6173 O O . ARG A 1 776 ? -8.000 55.351 -41.158 1.00 31.39 776 ARG A O 1
ATOM 6180 N N . ALA A 1 777 ? -9.816 54.300 -40.331 1.00 33.72 777 ALA A N 1
ATOM 6181 C CA . ALA A 1 777 ? -10.735 55.430 -40.414 1.00 33.72 777 ALA A CA 1
ATOM 6182 C C . ALA A 1 777 ? -11.266 55.771 -39.013 1.00 33.72 777 ALA A C 1
ATOM 6184 O O . ALA A 1 777 ? -11.610 54.874 -38.245 1.00 33.72 777 ALA A O 1
ATOM 6185 N N . PHE A 1 778 ? -11.344 57.064 -38.691 1.00 30.70 778 PHE A N 1
ATOM 6186 C CA . PHE A 1 778 ? -11.972 57.571 -37.468 1.00 30.70 778 PHE A CA 1
ATOM 6187 C C . PHE A 1 778 ? -13.176 58.443 -37.835 1.00 30.70 778 PHE A C 1
ATOM 6189 O O . PHE A 1 778 ? -13.069 59.294 -38.719 1.00 30.70 778 PHE A O 1
ATOM 6196 N N . ALA A 1 779 ? -14.298 58.272 -37.134 1.00 32.38 779 ALA A N 1
ATOM 6197 C CA . ALA A 1 779 ? -15.443 59.179 -37.200 1.00 32.38 779 ALA A CA 1
ATOM 6198 C C . ALA A 1 779 ? -15.545 59.977 -35.884 1.00 32.38 779 ALA A C 1
ATOM 6200 O O . ALA A 1 779 ? -15.470 59.369 -34.815 1.00 32.38 779 ALA A O 1
ATOM 6201 N N . PRO A 1 780 ? -15.693 61.317 -35.911 1.00 30.39 780 PRO A N 1
ATOM 6202 C CA . PRO A 1 780 ? -15.879 62.097 -34.694 1.00 30.39 780 PRO A CA 1
ATOM 6203 C C . PRO A 1 780 ? -17.357 62.142 -34.281 1.00 30.39 780 PRO A C 1
ATOM 6205 O O . PRO A 1 780 ? -18.254 62.247 -35.120 1.00 30.39 780 PRO A O 1
ATOM 6208 N N . GLY A 1 781 ? -17.594 62.094 -32.969 1.00 32.28 781 GLY A N 1
ATOM 6209 C CA . GLY A 1 781 ? -18.918 62.214 -32.360 1.00 32.28 781 GLY A CA 1
ATOM 6210 C C . GLY A 1 781 ? -19.603 63.563 -32.619 1.00 32.28 781 GLY A C 1
ATOM 6211 O O . GLY A 1 781 ? -18.968 64.572 -32.927 1.00 32.28 781 GLY A O 1
ATOM 6212 N N . HIS A 1 782 ? -20.929 63.565 -32.486 1.00 29.81 782 HIS A N 1
ATOM 6213 C CA . HIS A 1 782 ? -21.806 64.711 -32.713 1.00 29.81 782 HIS A CA 1
ATOM 6214 C C . HIS A 1 782 ? -21.422 65.974 -31.919 1.00 29.81 782 HIS A C 1
ATOM 6216 O O . HIS A 1 782 ? -21.566 66.021 -30.703 1.00 29.81 782 HIS A O 1
ATOM 6222 N N . SER A 1 783 ? -21.095 67.055 -32.634 1.00 31.97 783 SER A N 1
ATOM 6223 C CA . SER A 1 783 ? -21.729 68.373 -32.455 1.00 31.97 783 SER A CA 1
ATOM 6224 C C . SER A 1 783 ? -21.522 69.200 -33.736 1.00 31.97 783 SER A C 1
ATOM 6226 O O . SER A 1 783 ? -20.483 69.097 -34.383 1.00 31.97 783 SER A O 1
ATOM 6228 N N . GLY A 1 784 ? -22.567 69.906 -34.174 1.00 36.78 784 GLY A N 1
ATOM 6229 C CA . GLY A 1 784 ? -22.729 70.402 -35.545 1.00 36.78 784 GLY A CA 1
ATOM 6230 C C . GLY A 1 784 ? -21.662 71.373 -36.070 1.00 36.78 784 GLY A C 1
ATOM 6231 O O . GLY A 1 784 ? -21.137 72.214 -35.348 1.00 36.78 784 GLY A O 1
ATOM 6232 N N . GLY A 1 785 ? -21.420 71.282 -37.381 1.00 29.17 785 GLY A N 1
ATOM 6233 C CA . GLY A 1 785 ? -20.568 72.185 -38.160 1.00 29.17 785 GLY A CA 1
ATOM 6234 C C . GLY A 1 785 ? -19.703 71.414 -39.157 1.00 29.17 785 GLY A C 1
ATOM 6235 O O . GLY A 1 785 ? -18.674 70.862 -38.788 1.00 29.17 785 GLY A O 1
ATOM 6236 N N . GLY A 1 786 ? -20.133 71.343 -40.420 1.00 40.09 786 GLY A N 1
ATOM 6237 C CA . GLY A 1 786 ? -19.483 70.530 -41.451 1.00 40.09 786 GLY A CA 1
ATOM 6238 C C . GLY A 1 786 ? -18.076 70.998 -41.838 1.00 40.09 786 GLY A C 1
ATOM 6239 O O . GLY A 1 786 ? -17.898 72.164 -42.171 1.00 40.09 786 GLY A O 1
ATOM 6240 N N . TRP A 1 787 ? -17.121 70.057 -41.861 1.00 26.12 787 TRP A N 1
ATOM 6241 C CA . TRP A 1 787 ? -15.814 70.106 -42.543 1.00 26.12 787 TRP A CA 1
ATOM 6242 C C . TRP A 1 787 ? -15.379 68.665 -42.913 1.00 26.12 787 TRP A C 1
ATOM 6244 O O . TRP A 1 787 ? -15.799 67.728 -42.232 1.00 26.12 787 TRP A O 1
ATOM 6254 N N . PRO A 1 788 ? -14.577 68.450 -43.978 1.00 34.41 788 PRO A N 1
ATOM 6255 C CA . PRO A 1 788 ? -14.330 67.122 -44.546 1.00 34.41 788 PRO A CA 1
ATOM 6256 C C . PRO A 1 788 ? -13.245 66.326 -43.797 1.00 34.41 788 PRO A C 1
ATOM 6258 O O . PRO A 1 788 ? -12.431 66.901 -43.073 1.00 34.41 788 PRO A O 1
ATOM 6261 N N . LEU A 1 789 ? -13.256 65.004 -44.025 1.00 29.75 789 LEU A N 1
ATOM 6262 C CA . LEU A 1 789 ? -12.312 63.971 -43.565 1.00 29.75 789 LEU A CA 1
ATOM 6263 C C . LEU A 1 789 ? -10.877 64.487 -43.357 1.00 29.75 789 LEU A C 1
ATOM 6265 O O . LEU A 1 789 ? -10.232 64.961 -44.291 1.00 29.75 789 LEU A O 1
ATOM 6269 N N . ARG A 1 790 ? -10.359 64.341 -42.132 1.00 33.38 790 ARG A N 1
ATOM 6270 C CA . ARG A 1 790 ? -8.962 64.622 -41.784 1.00 33.38 790 ARG A CA 1
ATOM 6271 C C . ARG A 1 790 ? -8.316 63.330 -41.289 1.00 33.38 790 ARG A C 1
ATOM 6273 O O . ARG A 1 790 ? -8.697 62.833 -40.236 1.00 33.38 790 ARG A O 1
ATOM 6280 N N . ASN A 1 791 ? -7.327 62.857 -42.044 1.00 30.14 791 ASN A N 1
ATOM 6281 C CA . ASN A 1 791 ? -6.393 61.755 -41.772 1.00 30.14 791 ASN A CA 1
ATOM 6282 C C . ASN A 1 791 ? -6.769 60.384 -42.357 1.00 30.14 791 ASN A C 1
ATOM 6284 O O . ASN A 1 791 ? -7.664 59.693 -41.881 1.00 30.14 791 ASN A O 1
ATOM 6288 N N . ILE A 1 792 ? -5.976 59.977 -43.350 1.00 32.19 792 ILE A N 1
ATOM 6289 C CA . ILE A 1 792 ? -5.742 58.589 -43.756 1.00 32.19 792 ILE A CA 1
ATOM 6290 C C . ILE A 1 792 ? -4.232 58.383 -43.592 1.00 32.19 792 ILE A C 1
ATOM 6292 O O . ILE A 1 792 ? -3.452 59.212 -44.060 1.00 32.19 792 ILE A O 1
ATOM 6296 N N . SER A 1 793 ? -3.812 57.323 -42.908 1.00 29.72 793 SER A N 1
ATOM 6297 C CA . SER A 1 793 ? -2.395 56.975 -42.753 1.00 29.72 793 SER A CA 1
ATOM 6298 C C . SER A 1 793 ? -2.105 55.693 -43.526 1.00 29.72 793 SER A C 1
ATOM 6300 O O . SER A 1 793 ? -2.860 54.732 -43.400 1.00 29.72 793 SER A O 1
ATOM 6302 N N . PHE A 1 794 ? -1.014 55.678 -44.292 1.00 32.53 794 PHE A N 1
ATOM 6303 C CA . PHE A 1 794 ? -0.516 5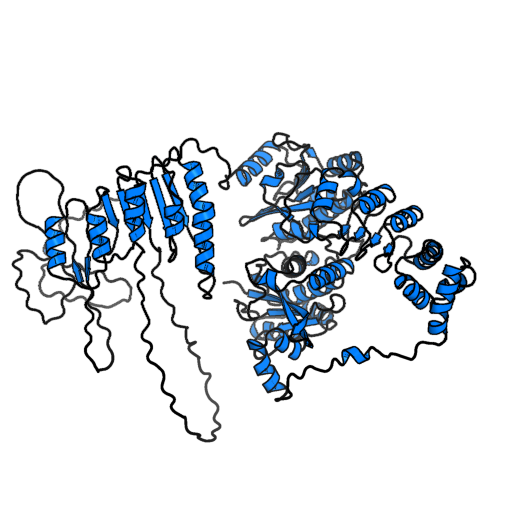4.506 -45.018 1.00 32.53 794 PHE A CA 1
ATOM 6304 C C . PHE A 1 794 ? 0.851 54.103 -44.451 1.00 32.53 794 PHE A C 1
ATOM 6306 O O . PHE A 1 794 ? 1.662 54.978 -44.147 1.00 32.53 794 PHE A O 1
ATOM 6313 N N . CYS A 1 795 ? 1.121 52.801 -44.340 1.00 29.94 795 CYS A N 1
ATOM 6314 C CA . CYS A 1 795 ? 2.474 52.280 -44.137 1.00 29.94 795 CYS A CA 1
ATOM 6315 C C . CYS A 1 795 ? 3.005 51.726 -45.465 1.00 29.94 795 CYS A C 1
ATOM 6317 O O . CYS A 1 795 ? 2.324 50.934 -46.103 1.00 29.94 795 CYS A O 1
ATOM 6319 N N . GLU A 1 796 ? 4.196 52.205 -45.834 1.00 32.09 796 GLU A N 1
ATOM 6320 C CA . GLU A 1 796 ? 5.160 51.711 -46.831 1.00 32.09 796 GLU A CA 1
ATOM 6321 C C . GLU A 1 796 ? 4.618 51.145 -48.164 1.00 32.09 796 GLU A C 1
ATOM 6323 O O . GLU A 1 796 ? 4.142 50.018 -48.261 1.00 32.09 796 GLU A O 1
ATOM 6328 N N . LEU A 1 797 ? 4.769 51.937 -49.234 1.00 30.95 797 LEU A N 1
ATOM 6329 C CA . LEU A 1 797 ? 4.561 51.520 -50.624 1.00 30.95 797 LEU A CA 1
ATOM 6330 C C . LEU A 1 797 ? 5.904 51.112 -51.249 1.00 30.95 797 LEU A C 1
ATOM 6332 O O . LEU A 1 797 ? 6.858 51.888 -51.211 1.00 30.95 797 LEU A O 1
ATOM 6336 N N . GLN A 1 798 ? 5.967 49.941 -51.888 1.00 32.88 798 GLN A N 1
ATOM 6337 C CA . GLN A 1 798 ? 7.026 49.634 -52.857 1.00 32.88 798 GLN A CA 1
ATOM 6338 C C . GLN A 1 798 ? 6.780 50.378 -54.189 1.00 32.88 798 GLN A C 1
ATOM 6340 O O . GLN A 1 798 ? 5.634 50.704 -54.520 1.00 32.88 798 GLN A O 1
ATOM 6345 N N . PRO A 1 799 ? 7.833 50.694 -54.964 1.00 29.66 799 PRO A N 1
ATOM 6346 C CA . PRO A 1 799 ? 7.769 51.727 -55.988 1.00 29.66 799 PRO A CA 1
ATOM 6347 C C . PRO A 1 799 ? 7.255 51.167 -57.318 1.00 29.66 799 PRO A C 1
ATOM 6349 O O . PRO A 1 799 ? 8.065 50.889 -58.195 1.00 29.66 799 PRO A O 1
ATOM 6352 N N . GLN A 1 800 ? 5.935 51.001 -57.494 1.00 33.19 800 GLN A N 1
ATOM 6353 C CA . GLN A 1 800 ? 5.350 50.863 -58.846 1.00 33.19 800 GLN A CA 1
ATOM 6354 C C . GLN A 1 800 ? 3.828 51.069 -58.992 1.00 33.19 800 GLN A C 1
ATOM 6356 O O . GLN A 1 800 ? 3.252 50.645 -59.990 1.00 33.19 800 GLN A O 1
ATOM 6361 N N . ALA A 1 801 ? 3.163 51.781 -58.077 1.00 29.84 801 ALA A N 1
ATOM 6362 C CA . ALA A 1 801 ? 1.771 52.196 -58.282 1.00 29.84 801 ALA A CA 1
ATOM 6363 C C . ALA A 1 801 ? 1.625 53.723 -58.197 1.00 29.84 801 ALA A C 1
ATOM 6365 O O . ALA A 1 801 ? 1.850 54.317 -57.142 1.00 29.84 801 ALA A O 1
ATOM 6366 N N . GLU A 1 802 ? 1.237 54.365 -59.302 1.00 24.36 802 GLU A N 1
ATOM 6367 C CA . GLU A 1 802 ? 0.788 55.759 -59.287 1.00 24.36 802 GLU A CA 1
ATOM 6368 C C . GLU A 1 802 ? -0.649 55.826 -58.758 1.00 24.36 802 GLU A C 1
ATOM 6370 O O . GLU A 1 802 ? -1.604 55.468 -59.445 1.00 24.36 802 GLU A O 1
ATOM 6375 N N . PHE A 1 803 ? -0.808 56.338 -57.540 1.00 28.78 803 PHE A N 1
ATOM 6376 C CA . PHE A 1 803 ? -2.085 56.851 -57.053 1.00 28.78 803 PHE A CA 1
ATOM 6377 C C . PHE A 1 803 ? -1.958 58.362 -56.865 1.00 28.78 803 PHE A C 1
ATOM 6379 O O . PHE A 1 803 ? -1.157 58.832 -56.058 1.00 28.78 803 PHE A O 1
ATOM 6386 N N . ILE A 1 804 ? -2.757 59.142 -57.596 1.00 25.23 804 ILE A N 1
ATOM 6387 C CA . ILE A 1 804 ? -2.850 60.589 -57.379 1.00 25.23 804 ILE A CA 1
ATOM 6388 C C . ILE A 1 804 ? -3.843 60.827 -56.242 1.00 25.23 804 ILE A C 1
ATOM 6390 O O . ILE A 1 804 ? -5.050 60.66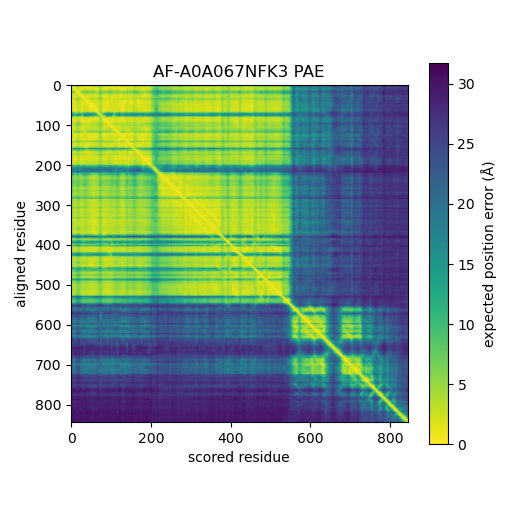7 -56.415 1.00 25.23 804 ILE A O 1
ATOM 6394 N N . ILE A 1 805 ? -3.335 61.234 -55.078 1.00 29.44 805 ILE A N 1
ATOM 6395 C CA . ILE A 1 805 ? -4.152 61.682 -53.945 1.00 29.44 805 ILE A CA 1
ATOM 6396 C C . ILE A 1 805 ? -3.692 63.087 -53.547 1.00 29.44 805 ILE A C 1
ATOM 6398 O O . ILE A 1 805 ? -2.533 63.306 -53.203 1.00 29.44 805 ILE A O 1
ATOM 6402 N N . HIS A 1 806 ? -4.608 64.057 -53.576 1.00 25.36 806 HIS A N 1
ATOM 6403 C CA . HIS A 1 806 ? -4.350 65.409 -53.083 1.00 25.36 806 HIS A CA 1
ATOM 6404 C C . HIS A 1 806 ? -4.504 65.455 -51.555 1.00 25.36 806 HIS A C 1
ATOM 6406 O O . HIS A 1 806 ? -5.616 65.575 -51.046 1.00 25.36 806 HIS A O 1
ATOM 6412 N N . ALA A 1 807 ? -3.392 65.408 -50.820 1.00 32.50 807 ALA A N 1
ATOM 6413 C CA . ALA A 1 807 ? -3.350 65.674 -49.380 1.00 32.50 807 ALA A CA 1
ATOM 6414 C C . ALA A 1 807 ? -2.262 66.717 -49.073 1.00 32.50 807 ALA A C 1
ATOM 6416 O O . ALA A 1 807 ? -1.197 66.691 -49.684 1.00 32.50 807 ALA A O 1
ATOM 6417 N N . ARG A 1 808 ? -2.547 67.676 -48.177 1.00 26.97 808 ARG A N 1
ATOM 6418 C CA . ARG A 1 808 ? -1.663 68.832 -47.919 1.00 26.97 808 ARG A CA 1
ATOM 6419 C C . ARG A 1 808 ? -0.599 68.621 -46.836 1.00 26.97 808 ARG A C 1
ATOM 6421 O O . ARG A 1 808 ? 0.352 69.384 -46.854 1.00 26.97 808 ARG A O 1
ATOM 6428 N N . ASP A 1 809 ? -0.697 67.599 -45.983 1.00 26.98 809 ASP A N 1
ATOM 6429 C CA . ASP A 1 809 ? 0.290 67.330 -44.923 1.00 26.98 809 ASP A CA 1
ATOM 6430 C C . ASP A 1 809 ? 0.455 65.814 -44.687 1.00 26.98 809 ASP A C 1
ATOM 6432 O O . ASP A 1 809 ? -0.538 65.096 -44.558 1.00 26.98 809 ASP A O 1
ATOM 6436 N N . ILE A 1 810 ? 1.702 65.323 -44.622 1.00 28.05 810 ILE A N 1
ATOM 6437 C CA . ILE A 1 810 ? 2.065 63.913 -44.362 1.00 28.05 810 ILE A CA 1
ATOM 6438 C C . ILE A 1 810 ? 2.972 63.855 -43.122 1.00 28.05 810 ILE A C 1
ATOM 6440 O O . ILE A 1 810 ? 3.842 64.704 -42.943 1.00 28.05 810 ILE A O 1
ATOM 6444 N N . SER A 1 811 ? 2.807 62.848 -42.259 1.00 26.55 811 SER A N 1
ATOM 6445 C CA . SER A 1 811 ? 3.727 62.554 -41.146 1.00 26.55 811 SER A CA 1
ATOM 6446 C C . SER A 1 811 ? 4.029 61.054 -41.091 1.00 26.55 811 SER A C 1
ATOM 6448 O O . SER A 1 811 ? 3.122 60.244 -41.267 1.00 26.55 811 SER A O 1
ATOM 6450 N N . VAL A 1 812 ? 5.293 60.691 -40.846 1.00 25.20 812 VAL A N 1
ATOM 6451 C CA . VAL A 1 812 ? 5.801 59.304 -40.835 1.00 25.20 812 VAL A CA 1
ATOM 6452 C C . VAL A 1 812 ? 6.343 58.974 -39.439 1.00 25.20 812 VAL A C 1
ATOM 6454 O O . VAL A 1 812 ? 7.079 59.777 -38.870 1.00 25.20 812 VAL A O 1
ATOM 6457 N N . VAL A 1 813 ? 6.004 57.805 -38.884 1.00 27.00 813 VAL A N 1
ATOM 6458 C CA . VAL A 1 813 ? 6.513 57.312 -37.587 1.00 27.00 813 VAL A CA 1
ATOM 6459 C C . VAL A 1 813 ? 7.163 55.945 -37.798 1.00 27.00 813 VAL A C 1
ATOM 6461 O O . VAL A 1 813 ? 6.532 55.053 -38.354 1.00 27.00 813 VAL A O 1
ATOM 6464 N N . SER A 1 814 ? 8.410 55.781 -37.345 1.00 26.73 814 SER A N 1
ATOM 6465 C CA . SER A 1 814 ? 9.145 54.508 -37.362 1.00 26.73 814 SER A CA 1
ATOM 6466 C C . SER A 1 814 ? 9.257 53.941 -35.944 1.00 26.73 814 SER A C 1
ATOM 6468 O O . SER A 1 814 ? 9.521 54.686 -34.999 1.00 26.73 814 SER A O 1
ATOM 6470 N N . MET A 1 815 ? 9.066 52.629 -35.793 1.00 25.97 815 MET A N 1
ATOM 6471 C CA . MET A 1 815 ? 9.381 51.884 -34.574 1.00 25.97 815 MET A CA 1
ATOM 6472 C C . MET A 1 815 ? 10.250 50.685 -34.947 1.00 25.97 815 MET A C 1
ATOM 6474 O O . MET A 1 815 ? 9.776 49.767 -35.610 1.00 25.97 815 MET A O 1
ATOM 6478 N N . THR A 1 816 ? 11.500 50.664 -34.487 1.00 28.89 816 THR A N 1
ATOM 6479 C CA . THR A 1 816 ? 12.327 49.452 -34.476 1.00 28.89 816 THR A CA 1
ATOM 6480 C C . THR A 1 816 ? 12.596 49.024 -33.039 1.00 28.89 816 THR A C 1
ATOM 6482 O O . THR A 1 816 ? 12.805 49.845 -32.144 1.00 28.89 816 THR A O 1
ATOM 6485 N N . ARG A 1 817 ? 12.539 47.710 -32.815 1.00 28.11 817 ARG A N 1
ATOM 6486 C CA . ARG A 1 817 ? 12.804 47.040 -31.543 1.00 28.11 817 ARG A CA 1
ATOM 6487 C C . ARG A 1 817 ? 14.013 46.133 -31.769 1.00 28.11 817 ARG A C 1
ATOM 6489 O O . ARG A 1 817 ? 13.982 45.341 -32.700 1.00 28.11 817 ARG A O 1
ATOM 6496 N N . GLU A 1 818 ? 15.007 46.282 -30.896 1.00 29.03 818 GLU A N 1
ATOM 6497 C CA . GLU A 1 818 ? 16.207 45.457 -30.663 1.00 29.03 818 GLU A CA 1
ATOM 6498 C C . GLU A 1 818 ? 17.562 46.124 -30.919 1.00 29.03 818 GLU A C 1
ATOM 6500 O O . GLU A 1 818 ? 17.767 46.931 -31.822 1.00 29.03 818 GLU A O 1
ATOM 6505 N N . ALA A 1 819 ? 18.462 45.820 -29.986 1.00 30.53 819 ALA A N 1
ATOM 6506 C CA . ALA A 1 819 ? 19.705 46.501 -29.705 1.00 30.53 819 ALA A CA 1
ATOM 6507 C C . ALA A 1 819 ? 20.891 45.822 -30.398 1.00 30.53 819 ALA A C 1
ATOM 6509 O O . ALA A 1 819 ? 21.163 44.650 -30.156 1.00 30.53 819 ALA A O 1
ATOM 6510 N N . ALA A 1 820 ? 21.663 46.602 -31.152 1.00 29.48 820 ALA A N 1
ATOM 6511 C CA . ALA A 1 820 ? 23.104 46.427 -31.322 1.00 29.48 820 ALA A CA 1
ATOM 6512 C C . ALA A 1 820 ? 23.736 47.801 -31.638 1.00 29.48 820 ALA A C 1
ATOM 6514 O O . ALA A 1 820 ? 23.084 48.640 -32.267 1.00 29.48 820 ALA A O 1
ATOM 6515 N N . PRO A 1 821 ? 24.964 48.087 -31.165 1.00 36.44 821 PRO A N 1
ATOM 6516 C CA . PRO A 1 821 ? 25.572 49.403 -31.285 1.00 36.44 821 PRO A CA 1
ATOM 6517 C C . PRO A 1 821 ? 26.173 49.597 -32.684 1.00 36.44 821 PRO A C 1
ATOM 6519 O O . PRO A 1 821 ? 26.738 48.670 -33.256 1.00 36.44 821 PRO A O 1
ATOM 6522 N N . TYR A 1 822 ? 26.099 50.836 -33.174 1.00 32.81 822 TYR A N 1
ATOM 6523 C CA . TYR A 1 822 ? 26.545 51.332 -34.486 1.00 32.81 822 TYR A CA 1
ATOM 6524 C C . TYR A 1 822 ? 25.587 51.106 -35.660 1.00 32.81 822 TYR A C 1
ATOM 6526 O O . TYR A 1 822 ? 25.814 50.295 -36.550 1.00 32.81 822 TYR A O 1
ATOM 6534 N N . SER A 1 823 ? 24.604 51.997 -35.758 1.00 25.89 823 SER A N 1
ATOM 6535 C CA . SER A 1 823 ? 24.103 52.446 -37.056 1.00 25.89 823 SER A CA 1
ATOM 6536 C C . SER A 1 823 ? 23.854 53.951 -37.002 1.00 25.89 823 SER A C 1
ATOM 6538 O O . SER A 1 823 ? 22.949 54.440 -36.328 1.00 25.89 823 SER A O 1
ATOM 6540 N N . THR A 1 824 ? 24.732 54.688 -37.678 1.00 27.30 824 THR A N 1
ATOM 6541 C CA . THR A 1 824 ? 24.661 56.133 -37.893 1.00 27.30 824 THR A CA 1
ATOM 6542 C C . THR A 1 824 ? 23.455 56.458 -38.769 1.00 27.30 824 THR A C 1
ATOM 6544 O O . THR A 1 824 ? 23.369 55.993 -39.902 1.00 27.30 824 THR A O 1
ATOM 6547 N N . ILE A 1 825 ? 22.542 57.286 -38.265 1.00 29.47 825 ILE A N 1
ATOM 6548 C CA . ILE A 1 825 ? 21.465 57.877 -39.061 1.00 29.47 825 ILE A CA 1
ATOM 6549 C C . ILE A 1 825 ? 22.025 59.134 -39.739 1.00 29.47 825 ILE A C 1
ATOM 6551 O O . ILE A 1 825 ? 22.415 60.081 -39.057 1.00 29.47 825 ILE A O 1
ATOM 6555 N N . ILE A 1 826 ? 22.049 59.166 -41.073 1.00 27.89 826 ILE A N 1
ATOM 6556 C CA . ILE A 1 826 ? 22.247 60.399 -41.845 1.00 27.89 826 ILE A CA 1
ATOM 6557 C C . ILE A 1 826 ? 20.867 60.869 -42.307 1.00 27.89 826 ILE A C 1
ATOM 6559 O O . ILE A 1 826 ? 20.239 60.219 -43.138 1.00 27.89 826 ILE A O 1
ATOM 6563 N N . LEU A 1 827 ? 20.401 62.005 -41.785 1.00 31.52 827 LEU A N 1
ATOM 6564 C CA . LEU A 1 827 ? 19.255 62.732 -42.335 1.00 31.52 827 LEU A CA 1
ATOM 6565 C C . LEU A 1 827 ? 19.781 63.926 -43.144 1.00 31.52 827 LEU A C 1
ATOM 6567 O O . LEU A 1 827 ? 20.346 64.848 -42.549 1.00 31.52 827 LEU A O 1
ATOM 6571 N N . PRO A 1 828 ? 19.603 63.973 -44.473 1.00 26.27 828 PRO A N 1
ATOM 6572 C CA . PRO A 1 828 ? 19.827 65.200 -45.212 1.00 26.27 828 PRO A CA 1
ATOM 6573 C C . PRO A 1 828 ? 18.619 66.128 -45.016 1.00 26.27 828 PRO A C 1
ATOM 6575 O O . PRO A 1 828 ? 17.513 65.819 -45.448 1.00 26.27 828 PRO A O 1
ATOM 6578 N N . GLY A 1 829 ? 18.846 67.290 -44.394 1.00 41.28 829 GLY A N 1
ATOM 6579 C CA . GLY A 1 829 ? 17.991 68.466 -44.603 1.00 41.28 829 GLY A CA 1
ATOM 6580 C C . GLY A 1 829 ? 16.984 68.859 -43.516 1.00 41.28 829 GLY A C 1
ATOM 6581 O O . GLY A 1 829 ? 15.941 69.400 -43.865 1.00 41.28 829 GLY A O 1
ATOM 6582 N N . CYS A 1 830 ? 17.263 68.685 -42.219 1.00 31.81 830 CYS A N 1
ATOM 6583 C CA . CYS A 1 830 ? 16.436 69.299 -41.164 1.00 31.81 830 CYS A CA 1
ATOM 6584 C C . CYS A 1 830 ? 17.283 70.038 -40.115 1.00 31.81 830 CYS A C 1
ATOM 6586 O O . CYS A 1 830 ? 18.240 69.499 -39.566 1.00 31.81 830 CYS A O 1
ATOM 6588 N N . ASN A 1 831 ? 16.935 71.305 -39.870 1.00 32.91 831 ASN A N 1
ATOM 6589 C CA . ASN A 1 831 ? 17.624 72.216 -38.957 1.00 32.91 831 ASN A CA 1
ATOM 6590 C C . ASN A 1 831 ? 17.261 71.898 -37.493 1.00 32.91 831 ASN A C 1
ATOM 6592 O O . ASN A 1 831 ? 16.088 71.823 -37.133 1.00 32.91 831 ASN A O 1
ATOM 6596 N N . LEU A 1 832 ? 18.283 71.740 -36.648 1.00 32.12 832 LEU A N 1
ATOM 6597 C CA . LEU A 1 832 ? 18.211 71.309 -35.246 1.00 32.12 832 LEU A CA 1
ATOM 6598 C C . LEU A 1 832 ? 17.543 72.337 -34.301 1.00 32.12 832 LEU A C 1
ATOM 6600 O O . LEU A 1 832 ? 17.310 72.044 -33.131 1.00 32.12 832 LEU A O 1
ATOM 6604 N N . SER A 1 833 ? 17.224 73.545 -34.777 1.00 30.25 833 SER A N 1
ATOM 6605 C CA . SER A 1 833 ? 16.718 74.638 -33.933 1.00 30.25 833 SER A CA 1
ATOM 6606 C C . SER A 1 833 ? 15.237 74.532 -33.549 1.00 30.25 833 SER A C 1
ATOM 6608 O O . SER A 1 833 ? 14.819 75.167 -32.584 1.00 30.25 833 SER A O 1
ATOM 6610 N N . THR A 1 834 ? 14.431 73.721 -34.240 1.00 35.50 834 THR A N 1
ATOM 6611 C CA . THR A 1 834 ? 12.983 73.614 -33.961 1.00 35.50 834 THR A CA 1
ATOM 6612 C C . THR A 1 834 ? 12.647 72.566 -32.890 1.00 35.50 834 THR A C 1
ATOM 6614 O O . THR A 1 834 ? 11.559 72.591 -32.322 1.00 35.50 834 THR A O 1
ATOM 6617 N N . LEU A 1 835 ? 13.583 71.671 -32.552 1.00 31.84 835 LEU A N 1
ATOM 6618 C CA . LEU A 1 835 ? 13.322 70.547 -31.641 1.00 31.84 835 LEU A CA 1
ATOM 6619 C C . LEU A 1 835 ? 13.481 70.890 -30.144 1.00 31.84 835 LEU A C 1
ATOM 6621 O O . LEU A 1 835 ? 13.157 70.071 -29.289 1.00 31.84 835 LEU A O 1
ATOM 6625 N N . LEU A 1 836 ? 13.972 72.088 -29.803 1.00 31.47 836 LEU A N 1
ATOM 6626 C CA . LEU A 1 836 ? 14.448 72.414 -28.449 1.00 31.47 836 LEU A CA 1
ATOM 6627 C C . LEU A 1 836 ? 13.540 73.329 -27.609 1.00 31.47 836 LEU A C 1
ATOM 6629 O O . LEU A 1 836 ? 14.004 73.881 -26.616 1.00 31.47 836 LEU A O 1
ATOM 6633 N N . THR A 1 837 ? 12.255 73.508 -27.937 1.00 31.52 837 THR A N 1
ATOM 6634 C CA . THR A 1 837 ? 11.433 74.499 -27.200 1.00 31.52 837 THR A CA 1
ATOM 6635 C C . THR A 1 837 ? 10.336 73.943 -26.291 1.00 31.52 837 THR A C 1
ATOM 6637 O O . THR A 1 837 ? 9.785 74.724 -25.521 1.00 31.52 837 THR A O 1
ATOM 6640 N N . LYS A 1 838 ? 9.997 72.644 -26.272 1.00 30.52 838 LYS A N 1
ATOM 6641 C CA . LYS A 1 838 ? 8.880 72.182 -25.412 1.00 30.52 838 LYS A CA 1
ATOM 6642 C C . LYS A 1 838 ? 9.013 70.773 -24.830 1.00 30.52 838 LYS A C 1
ATOM 6644 O O . LYS A 1 838 ? 8.142 69.941 -25.042 1.00 30.52 838 LYS A O 1
ATOM 6649 N N . VAL A 1 839 ? 10.028 70.542 -23.997 1.00 26.19 839 VAL A N 1
ATOM 6650 C CA . VAL A 1 839 ? 9.956 69.486 -22.971 1.00 26.19 839 VAL A CA 1
ATOM 6651 C C . VAL A 1 839 ? 10.514 70.030 -21.657 1.00 26.19 839 VAL A C 1
ATOM 6653 O O . VAL A 1 839 ? 11.717 70.209 -21.502 1.00 26.19 839 VAL A O 1
ATOM 6656 N N . LYS A 1 840 ? 9.616 70.314 -20.710 1.00 26.69 840 LYS A N 1
ATOM 6657 C CA . LYS A 1 840 ? 9.938 70.526 -19.297 1.00 26.69 840 LYS A CA 1
ATOM 6658 C C . LYS A 1 840 ? 9.286 69.366 -18.547 1.00 26.69 840 LYS A C 1
ATOM 6660 O O . LYS A 1 840 ? 8.081 69.375 -18.327 1.00 26.69 840 LYS A O 1
ATOM 6665 N N . LEU A 1 841 ? 10.080 68.337 -18.265 1.00 30.58 841 LEU A N 1
ATOM 6666 C CA . LEU A 1 841 ? 9.709 67.219 -17.402 1.00 30.58 841 LEU A CA 1
ATOM 6667 C C . LEU A 1 841 ? 9.777 67.704 -15.951 1.00 30.58 841 LEU A C 1
ATOM 6669 O O . LEU A 1 841 ? 10.841 68.100 -15.479 1.00 30.58 841 LEU A O 1
ATOM 6673 N N . GLY A 1 842 ? 8.633 67.705 -15.275 1.00 26.08 842 GLY A N 1
ATOM 6674 C CA . GLY A 1 842 ? 8.544 67.653 -13.822 1.00 26.08 842 GLY A CA 1
ATOM 6675 C C . GLY A 1 842 ? 8.033 66.265 -13.465 1.00 26.08 842 GLY A C 1
ATOM 6676 O O . GLY A 1 842 ? 6.978 65.870 -13.951 1.00 26.08 842 GLY A O 1
ATOM 6677 N N . ILE A 1 843 ? 8.837 65.530 -12.708 1.00 31.23 843 ILE A N 1
ATOM 6678 C CA . ILE A 1 843 ? 8.518 64.218 -12.150 1.00 31.23 843 ILE A CA 1
ATOM 6679 C C . ILE A 1 843 ? 7.732 64.448 -10.857 1.00 31.23 843 ILE A C 1
ATOM 6681 O O . ILE A 1 843 ? 8.247 65.131 -9.975 1.00 31.23 843 ILE A O 1
ATOM 6685 N N . GLU A 1 844 ? 6.539 63.863 -10.774 1.00 28.66 844 GLU A N 1
ATOM 6686 C CA . GLU A 1 844 ? 6.061 63.036 -9.652 1.00 28.66 844 GLU A CA 1
ATOM 6687 C C . GLU A 1 844 ? 5.140 61.945 -10.205 1.00 28.66 844 GLU A C 1
ATOM 6689 O O . GLU A 1 844 ? 4.231 62.288 -10.999 1.00 28.66 844 GLU A O 1
#

pLDDT: mean 74.26, std 23.64, range [24.36, 98.62]

Organism: Pleurotus ostreatus (strain PC15) (NCBI:txid1137138)

Solvent-accessible surface area (backbone atoms only — not comparable to full-atom values): 50141 Å² total; per-residue (Å²): 137,76,55,14,21,34,39,38,35,31,34,66,42,83,42,79,55,96,89,43,76,46,75,45,40,39,53,48,24,29,36,38,28,71,66,36,49,80,69,45,51,54,52,19,51,52,32,35,55,39,29,30,44,23,66,67,28,24,51,53,50,50,52,47,61,75,66,55,44,80,74,59,37,75,80,53,98,47,60,53,28,53,51,62,36,46,55,50,42,47,25,68,16,48,37,70,94,76,23,44,47,41,65,64,44,82,45,66,48,84,55,58,94,75,72,64,83,36,86,67,14,35,38,42,32,40,52,66,45,32,78,68,43,24,35,30,32,33,78,45,85,88,76,38,61,34,51,64,60,57,51,46,46,64,49,36,80,74,71,56,86,82,62,92,65,49,65,64,52,43,60,66,50,70,78,50,51,68,49,51,62,66,56,48,22,54,48,40,46,90,73,30,34,68,56,48,38,69,76,67,38,86,62,67,92,57,81,67,75,62,72,77,61,58,75,61,68,70,64,74,73,52,73,66,57,69,46,46,50,63,52,49,56,47,23,49,74,71,68,49,54,76,86,51,55,66,43,54,78,31,83,85,43,30,64,54,56,51,50,49,55,40,68,30,77,75,49,58,79,74,45,48,67,58,53,50,58,60,50,68,75,35,64,82,31,54,47,78,49,38,65,37,48,52,47,39,68,53,51,47,55,53,51,62,75,45,79,60,36,31,32,43,32,41,29,55,24,76,50,43,42,63,67,40,52,56,50,41,36,68,67,36,60,57,33,26,32,41,33,47,37,70,29,71,57,49,53,67,54,55,54,46,43,49,66,77,49,48,76,62,34,28,45,26,64,41,68,38,42,71,55,41,46,43,88,83,69,85,76,77,75,40,70,50,30,43,27,44,58,33,83,52,100,87,47,70,34,27,27,32,41,78,44,59,27,49,43,45,51,53,51,22,49,42,54,43,51,63,27,67,70,34,98,68,55,80,76,36,67,50,59,44,46,33,56,32,60,22,37,52,77,72,58,92,88,62,54,82,47,64,43,38,52,70,41,49,54,39,71,32,65,68,78,60,74,45,35,22,22,35,35,47,42,65,61,88,55,30,46,42,32,34,35,31,90,44,56,79,84,46,68,73,47,74,33,53,72,62,59,44,47,52,54,46,33,73,76,66,27,57,71,50,59,68,68,57,53,50,53,42,53,53,53,47,62,74,65,28,55,86,57,62,87,54,57,63,62,51,51,50,48,50,41,66,68,68,60,59,76,70,95,73,83,75,86,69,89,72,40,48,68,47,79,46,73,50,80,66,76,83,67,82,89,76,67,82,64,60,63,54,50,56,37,47,44,43,24,72,47,49,17,58,49,52,44,72,56,12,96,42,26,29,33,42,34,41,38,32,50,55,96,71,74,55,64,61,27,61,66,45,51,75,62,44,92,47,44,30,36,42,35,44,32,42,45,84,55,84,84,73,81,74,71,83,79,74,76,82,78,81,81,80,84,86,83,92,78,90,81,86,88,80,87,83,82,90,75,88,78,82,86,89,88,83,82,82,84,81,77,69,66,80,54,77,48,53,61,50,49,46,68,70,60,37,94,51,36,54,32,40,35,41,30,66,54,54,49,54,70,70,54,48,54,57,56,70,73,46,92,44,36,51,43,58,54,56,55,41,49,49,88,73,92,50,75,65,57,59,52,48,51,75,74,59,55,87,63,50,88,55,63,48,51,39,52,61,86,84,83,88,73,85,88,80,85,89,78,92,82,81,76,76,50,59,51,56,63,85,79,82,79,94,73,94,78,94,77,80,94,82,77,77,64,80,75,85,83,76,98,82,74,94,73,95,72,96,73,96,81,86,87,88,86,88,84,87,88,86,90,76,90,89,78,85,84,84,77,92,85,77,76,78,80,78,79,77,81,84,83,85,88,78,91,130

InterPro domains:
  IPR009056 Cytochrome c-like domain [PS51007] (116-252)

Sequence (844 aa):
MGQRHQAFLIAKFPRSYKGHTSYEYQCVAAIHHQWCYATAPPRAARRFLDLAKVPTNAELIRFELRHFDENKGIRGRHSPSPYLLYILAIAFSSDLQLGYASSTLFESVTMDSFGGDNNDGITIFDVTDPSNCTYCHVISESEGPVSSEQYMRSYFDAYMDEPDNLPALLESMQQAPLISFKTLAEAWPHEYKRYYERRHGSDPVGVSRDDSLTDLNGGVPRLTDLIIHPALLRCIADGDLSAIEPFLWMPDKKPAVTRVLQELNPFPNLALPLLDGILEFAPNDIIDLSRFSLTSSQVVQFVSQHHSITKLSLAGMELVTIDSVKQLLKISPRTSYLNILDTPVLPSEIAQLLATEPRLFYHVETLLHPVFLTSKWSEPANDLFFTIPHTDRYSVGCPALPYTTPAKIVQAVIDFLEFNGTDGAKYDYGSMATVCLSSELRTPGQGWGARAVPIFPIVNNPTRLKGPGWFFVSTRDYYAFCRRPGGIEASLLVTDVRGCMESMTAEGRPPPREEDIKKLDELLAMKYKAGIEDITEFEANLEKRYSKPWVTSARMERLEELVVIVLAFPAHFGSGSEHSEDQRFIASRLAPFINSVSPSLLNLQLSFSYELDLSDFLRALTDIPHLCHLLLQGPLYPTFQSQPQRSLRSDPMDHPRGFEDTASSARSRPPVDTLYRSQEMDIDIIPTLTNHLGDRLESIHLYQYSLSIPQFEALATMKTTITLLHHLRVQTLKAAFFHFLSLQVSPFMTLGLVYEEIYSNGDLHDDYGRSTFLVRAFAPGHSGGGWPLRNISFCELQPQAEFIIHARDISVVSMTREAAPYSTIILPGCNLSTLLTKVKLGIE

Nearest PDB structures (foldseek):
  6wcq-assembly1_B  TM=8.287E-01  e=1.020E-02  Homo sapiens
  7z8v-assembly1_F  TM=6.327E-01  e=1.921E-01  Homo sapiens
  6o60-assembly1_C  TM=2.998E-01  e=1.197E-02  Homo sapiens
  6brp-assembly1_B  TM=1.812E-01  e=2.528E-02  Oryza sativa Japonica Group

Mean predicted aligned error: 15.83 Å

Radius of gyration: 36.88 Å; Cα contacts (8 Å, |Δi|>4): 1235; chains: 1; bounding box: 73×118×90 Å